Protein 2W3P (pdb70)

Foldseek 3Di:
DDFLDDAPVPDQFWDWDDDFQEIEIEGRHFQVDDPDDDGGQPQQADFLSNLSVLLRVVVCCQFQPLRHQEYEYAYPDPAGTHAYHDLRVLLVDDLLRVLLRLLSLLLSLVLQVLCVVFQNHFYEYLGRHAQEQRSLLSNLSGPFYEAEQAVAHAYARACCVQQVFGSQSLVVLSVCVPQNQPVVVVVVRNHDGRHDHDPVCCVRSSGPYYHHPVCRVVVSVVVRVVSRVSGPRDSPDGGFDQDDFDWDDDPAWIDGPFWTWGHDVVLLEIEIEGEFDQDAFDQDPVSQVVCRCVRVLNVSLVVLLSRLSCCLNPPVLSQAYEYFYAYDQVNVQNSVVSLVVCCVHSNSSSSLSSLQSSLLVLLLGLHAYEYEAFFRTHCEASNVSSQLSHPFYEAADEPPDVVRFAFHAYAPCQAQSRDHPLSGRSVCLQVVVDCVLVVVVVVRHGPTHTQVRCVVSVSGRHHDYPVVPPVVVVVVSSVSSPDDSVVVSVVSLDVSCPDGDDSSNCSSPVSSVSSSVSSVDCCNNNCQHSSNCPPVPDHRDDDPDDD/DFDFLDDAPVPDQFWDWDDDFQEIEIEGRHFQPDDPDDDGGQPQQADFLSNLSVLLRVVVCCQFQPLRHQEYEYAYPDPQGGHAYHDLRVLLPDDLLRVLLRLLSLLLSLVLQVLCVVFQNHFYEYQWEHEQEQRSLVSRLSGPFYEWEADDSIFYARACCVQQVFGSQSLVVLSVCVPQVQPVVVVVVRNHDGDGDHDPVCCVRSSGPYYHHPVCRVVVSVVVRVVSSVSGPRDNDDGGFDQDGFDWDDDPQWIDGPQWTWGHDVVLLEIEIEGEFPQDAFDQDPVSQVVCGCVRVLNVSLVVLLSRLSSCLGPPPLSAAYEYFYADDLVNVQSSVNSLVVCCVHSNSSSSLSSLLSSLLSLLLGLHAYEYEAEFRTHQEASNVLSQLSHPFYEFECAPPCRVRGAFHAYAPCQAQSRDHQLSGRSVCLQVVVDCVLVVVVVVRHGPGHGFVRCVVSVVGRHYDYPVCPPCVVVVVSSVSSPDDSVVVSVVSLDSSCPDGDDSSNCSSPVSSVSSSVSSVDCCNNNCQHSSNCPPVPDDRDDDPDDD

Structure (mmCIF, N/CA/C/O backbone):
data_2W3P
#
_entry.id   2W3P
#
_cell.length_a   85.159
_cell.length_b   99.847
_cell.length_c   136.734
_cell.angle_alpha   90.00
_cell.angle_beta   90.00
_cell.angle_gamma   90.00
#
_symmetry.space_group_name_H-M   'P 21 21 21'
#
loop_
_entity.id
_entity.type
_entity.pdbx_description
1 polymer 'BENZOYL-COA-DIHYDRODIOL LYASE'
2 non-polymer BETA-MERCAPTOETHANOL
3 non-polymer GLYCEROL
4 water water
#
loop_
_atom_site.group_PDB
_atom_site.id
_atom_site.type_symbol
_atom_site.label_atom_id
_atom_site.label_alt_id
_atom_site.label_comp_id
_atom_site.label_asym_id
_atom_site.label_entity_id
_atom_site.label_seq_id
_atom_site.pdbx_PDB_ins_code
_atom_site.Cartn_x
_atom_site.Cartn_y
_atom_site.Cartn_z
_atom_site.occupancy
_atom_site.B_iso_or_equiv
_atom_site.auth_seq_id
_atom_site.auth_comp_id
_atom_site.auth_asym_id
_atom_site.auth_atom_id
_atom_site.pdbx_PDB_model_num
ATOM 1 N N . PRO A 1 10 ? 22.075 28.681 26.486 1.00 22.13 10 PRO A N 1
ATOM 2 C CA . PRO A 1 10 ? 21.581 29.987 26.910 1.00 20.80 10 PRO A CA 1
ATOM 3 C C . PRO A 1 10 ? 22.485 31.141 26.472 1.00 20.05 10 PRO A C 1
ATOM 4 O O . PRO A 1 10 ? 23.714 31.006 26.378 1.00 20.82 10 PRO A O 1
ATOM 8 N N . VAL A 1 11 ? 21.870 32.291 26.236 1.00 17.23 11 VAL A N 1
ATOM 9 C CA . VAL A 1 11 ? 22.600 33.494 25.879 1.00 16.24 11 VAL A CA 1
ATOM 10 C C . VAL A 1 11 ? 23.044 34.248 27.121 1.00 15.52 11 VAL A C 1
ATOM 11 O O . VAL A 1 11 ? 22.270 34.438 28.063 1.00 15.06 11 VAL A O 1
ATOM 15 N N . ASP A 1 12 ? 24.298 34.674 27.123 1.00 14.85 12 ASP A N 1
ATOM 16 C CA . ASP A 1 12 ? 24.829 35.564 28.136 1.00 13.95 12 ASP A CA 1
ATOM 17 C C . ASP A 1 12 ? 25.085 36.908 27.458 1.00 14.27 12 ASP A C 1
ATOM 18 O O . ASP A 1 12 ? 25.841 36.977 26.485 1.00 14.80 12 ASP A O 1
ATOM 23 N N . TYR A 1 13 ? 24.431 37.960 27.942 1.00 13.56 13 TYR A N 1
ATOM 24 C CA . TYR A 1 13 ? 24.584 39.298 27.353 1.00 13.72 13 TYR A CA 1
ATOM 25 C C . TYR A 1 13 ? 25.802 40.059 27.876 1.00 13.88 13 TYR A C 1
ATOM 26 O O . TYR A 1 13 ? 26.097 41.158 27.397 1.00 13.76 13 TYR A O 1
ATOM 35 N N . ARG A 1 14 ? 26.506 39.511 28.869 1.00 13.76 14 ARG A N 1
ATOM 36 C CA . ARG A 1 14 ? 27.662 40.205 29.417 1.00 13.93 14 ARG A CA 1
ATOM 37 C C . ARG A 1 14 ? 28.907 40.035 28.547 1.00 14.25 14 ARG A C 1
ATOM 38 O O . ARG A 1 14 ? 29.267 38.905 28.159 1.00 15.27 14 ARG A O 1
ATOM 46 N N . THR A 1 15 ? 29.567 41.154 28.261 1.00 14.09 15 THR A N 1
ATOM 47 C CA . THR A 1 15 ? 30.849 41.133 27.553 1.00 14.50 15 THR A CA 1
ATOM 48 C C . THR A 1 15 ? 31.651 42.393 27.858 1.00 14.57 15 THR A C 1
ATOM 49 O O . THR A 1 15 ? 31.238 43.199 28.688 1.00 14.89 15 THR A O 1
ATOM 53 N N . ASP A 1 16 ? 32.809 42.552 27.221 1.00 14.96 16 ASP A N 1
ATOM 54 C CA . ASP A 1 16 ? 33.631 43.735 27.407 1.00 15.10 16 ASP A CA 1
ATOM 55 C C . ASP A 1 16 ? 34.592 43.808 26.223 1.00 15.09 16 ASP A C 1
ATOM 56 O O . ASP A 1 16 ? 34.717 42.821 25.491 1.00 14.68 16 ASP A O 1
ATOM 61 N N . PRO A 1 17 ? 35.220 44.977 25.999 1.00 15.63 17 PRO A N 1
ATOM 62 C CA . PRO A 1 17 ? 36.016 45.155 24.768 1.00 16.21 17 PRO A CA 1
ATOM 63 C C . PRO A 1 17 ? 37.143 44.131 24.582 1.00 16.76 17 PRO A C 1
ATOM 64 O O . PRO A 1 17 ? 37.489 43.802 23.440 1.00 17.18 17 PRO A O 1
ATOM 68 N N . SER A 1 18 ? 37.711 43.636 25.677 1.00 17.74 18 SER A N 1
ATOM 69 C CA . SER A 1 18 ? 38.754 42.615 25.563 1.00 18.88 18 SER A CA 1
ATOM 70 C C . SER A 1 18 ? 38.251 41.336 24.896 1.00 18.82 18 SER A C 1
ATOM 71 O O . SER A 1 18 ? 39.044 40.563 24.343 1.00 19.50 18 SER A O 1
ATOM 74 N N . GLN A 1 19 ? 36.933 41.128 24.920 1.00 18.56 19 GLN A N 1
ATOM 75 C CA . GLN A 1 19 ? 36.320 39.930 24.376 1.00 17.89 19 GLN A CA 1
ATOM 76 C C . GLN A 1 19 ? 35.677 40.149 23.011 1.00 16.54 19 GLN A C 1
ATOM 77 O O . GLN A 1 19 ? 35.218 39.201 22.392 1.00 16.35 19 GLN A O 1
ATOM 83 N N . TYR A 1 20 ? 35.608 41.386 22.528 1.00 15.60 20 TYR A N 1
ATOM 84 C CA . TYR A 1 20 ? 34.839 41.580 21.291 1.00 14.55 20 TYR A CA 1
ATOM 85 C C . TYR A 1 20 ? 35.434 40.802 20.118 1.00 15.13 20 TYR A C 1
ATOM 86 O O . TYR A 1 20 ? 36.657 40.841 19.880 1.00 16.36 20 TYR A O 1
ATOM 95 N N . LYS A 1 21 ? 34.565 40.150 19.369 1.00 14.73 21 LYS A N 1
ATOM 96 C CA . LYS A 1 21 ? 34.954 39.529 18.103 1.00 14.39 21 LYS A CA 1
ATOM 97 C C . LYS A 1 21 ? 34.689 40.435 16.894 1.00 14.24 21 LYS A C 1
ATOM 98 O O . LYS A 1 21 ? 35.307 40.272 15.838 1.00 14.50 21 LYS A O 1
ATOM 104 N N . HIS A 1 22 ? 33.751 41.368 17.036 1.00 13.80 22 HIS A N 1
ATOM 105 C CA . HIS A 1 22 ? 33.121 41.971 15.879 1.00 13.17 22 HIS A CA 1
ATOM 106 C C . HIS A 1 22 ? 33.288 43.481 15.728 1.00 13.54 22 HIS A C 1
ATOM 107 O O . HIS A 1 22 ? 32.894 44.012 14.699 1.00 14.23 22 HIS A O 1
ATOM 114 N N . TRP A 1 23 ? 33.831 44.151 16.745 1.00 13.59 23 TRP A N 1
ATOM 115 C CA . TRP A 1 23 ? 33.871 45.624 16.793 1.00 13.45 23 TRP A CA 1
ATOM 116 C C . TRP A 1 23 ? 35.226 46.087 17.278 1.00 14.04 23 TRP A C 1
ATOM 117 O O . TRP A 1 23 ? 35.859 45.439 18.119 1.00 14.34 23 TRP A O 1
ATOM 128 N N . LYS A 1 24 ? 35.664 47.226 16.768 1.00 14.97 24 LYS A N 1
ATOM 129 C CA . LYS A 1 24 ? 36.850 47.877 17.281 1.00 15.93 24 LYS A CA 1
ATOM 130 C C . LYS A 1 24 ? 36.497 49.284 17.724 1.00 16.09 24 LYS A C 1
ATOM 131 O O . LYS A 1 24 ? 35.875 50.034 16.964 1.00 17.32 24 LYS A O 1
ATOM 137 N N . LEU A 1 25 ? 36.895 49.644 18.934 1.00 15.99 25 LEU A N 1
ATOM 138 C CA . LEU A 1 25 ? 36.708 51.016 19.433 1.00 15.64 25 LEU A CA 1
ATOM 139 C C . LEU A 1 25 ? 38.018 51.785 19.458 1.00 15.87 25 LEU A C 1
ATOM 140 O O . LEU A 1 25 ? 39.026 51.310 20.020 1.00 16.82 25 LEU A O 1
ATOM 145 N N . SER A 1 26 ? 37.997 52.999 18.919 1.00 15.38 26 SER A N 1
ATOM 146 C CA . SER A 1 26 ? 39.184 53.862 18.859 1.00 15.98 26 SER A CA 1
ATOM 147 C C . SER A 1 26 ? 38.789 55.241 19.424 1.00 14.87 26 SER A C 1
ATOM 148 O O . SER A 1 26 ? 37.715 55.759 19.097 1.00 16.05 26 SER A O 1
ATOM 151 N N . PHE A 1 27 ? 39.632 55.822 20.275 1.00 13.35 27 PHE A N 1
ATOM 152 C CA . PHE A 1 27 ? 39.303 57.079 20.958 1.00 12.86 27 PHE A CA 1
ATOM 153 C C . PHE A 1 27 ? 40.298 58.172 20.603 1.00 12.79 27 PHE A C 1
ATOM 154 O O . PHE A 1 27 ? 41.450 58.156 21.038 1.00 13.68 27 PHE A O 1
ATOM 162 N N . ASN A 1 28 ? 39.832 59.138 19.824 1.00 12.14 28 ASN A N 1
ATOM 163 C CA . ASN A 1 28 ? 40.652 60.264 19.394 1.00 12.37 28 ASN A CA 1
ATOM 164 C C . ASN A 1 28 ? 40.041 61.556 19.928 1.00 12.74 28 ASN A C 1
ATOM 165 O O . ASN A 1 28 ? 39.220 62.209 19.274 1.00 12.70 28 ASN A O 1
ATOM 170 N N . GLY A 1 29 ? 40.424 61.935 21.136 1.00 13.23 29 GLY A N 1
ATOM 171 C CA . GLY A 1 29 ? 39.842 63.132 21.744 1.00 13.07 29 GLY A CA 1
ATOM 172 C C . GLY A 1 29 ? 38.321 63.028 21.781 1.00 12.87 29 GLY A C 1
ATOM 173 O O . GLY A 1 29 ? 37.793 62.044 22.293 1.00 13.44 29 GLY A O 1
ATOM 174 N N . PRO A 1 30 ? 37.601 64.029 21.224 1.00 12.92 30 PRO A N 1
ATOM 175 C CA . PRO A 1 30 ? 36.139 64.021 21.353 1.00 12.72 30 PRO A CA 1
ATOM 176 C C . PRO A 1 30 ? 35.434 63.066 20.402 1.00 12.55 30 PRO A C 1
ATOM 177 O O . PRO A 1 30 ? 34.206 62.940 20.462 1.00 11.94 30 PRO A O 1
ATOM 181 N N . VAL A 1 31 ? 36.177 62.412 19.529 1.00 12.01 31 VAL A N 1
ATOM 182 C CA . VAL A 1 31 ? 35.577 61.504 18.550 1.00 11.87 31 VAL A CA 1
ATOM 183 C C . VAL A 1 31 ? 35.974 60.042 18.786 1.00 11.85 31 VAL A C 1
ATOM 184 O O . VAL A 1 31 ? 37.163 59.697 18.682 1.00 12.98 31 VAL A O 1
ATOM 188 N N . ALA A 1 32 ? 34.986 59.197 19.099 1.00 12.01 32 ALA A N 1
ATOM 189 C CA . ALA A 1 32 ? 35.174 57.754 19.158 1.00 12.24 32 ALA A CA 1
ATOM 190 C C . ALA A 1 32 ? 34.816 57.160 17.810 1.00 12.44 32 ALA A C 1
ATOM 191 O O . ALA A 1 32 ? 33.780 57.512 17.222 1.00 13.11 32 ALA A O 1
ATOM 193 N N . THR A 1 33 ? 35.658 56.271 17.304 1.00 12.14 33 THR A N 1
ATOM 194 C CA . THR A 1 33 ? 35.311 55.531 16.109 1.00 12.20 33 THR A CA 1
ATOM 195 C C . THR A 1 33 ? 34.943 54.108 16.487 1.00 12.98 33 THR A C 1
ATOM 196 O O . THR A 1 33 ? 35.685 53.428 17.198 1.00 13.85 33 THR A O 1
ATOM 200 N N . LEU A 1 34 ? 33.741 53.715 16.078 1.00 12.90 34 LEU A N 1
ATOM 201 C CA . LEU A 1 34 ? 33.227 52.383 16.318 1.00 13.23 34 LEU A CA 1
ATOM 202 C C . LEU A 1 34 ? 33.234 51.656 14.971 1.00 13.41 34 LEU A C 1
ATOM 203 O O . LEU A 1 34 ? 32.428 51.936 14.078 1.00 13.59 34 LEU A O 1
ATOM 208 N N . GLY A 1 35 ? 34.204 50.756 14.810 1.00 13.53 35 GLY A N 1
ATOM 209 C CA . GLY A 1 35 ? 34.453 50.112 13.534 1.00 13.34 35 GLY A CA 1
ATOM 210 C C . GLY A 1 35 ? 33.796 48.756 13.452 1.00 13.79 35 GLY A C 1
ATOM 211 O O . GLY A 1 35 ? 34.015 47.894 14.303 1.00 13.59 35 GLY A O 1
ATOM 212 N N . ILE A 1 36 ? 32.975 48.568 12.432 1.00 13.24 36 ILE A N 1
ATOM 213 C CA . ILE A 1 36 ? 32.346 47.273 12.191 1.00 13.57 36 ILE A CA 1
ATOM 214 C C . ILE A 1 36 ? 33.353 46.322 11.544 1.00 14.23 36 ILE A C 1
ATOM 215 O O . ILE A 1 36 ? 33.842 46.584 10.452 1.00 14.36 36 ILE A O 1
ATOM 220 N N . ASP A 1 37 ? 33.688 45.236 12.238 1.00 14.16 37 ASP A N 1
ATOM 221 C CA . ASP A 1 37 ? 34.665 44.284 11.717 1.00 14.89 37 ASP A CA 1
ATOM 222 C C . ASP A 1 37 ? 34.242 42.866 12.101 1.00 14.58 37 ASP A C 1
ATOM 223 O O . ASP A 1 37 ? 34.913 42.177 12.877 1.00 14.96 37 ASP A O 1
ATOM 228 N N . ILE A 1 38 ? 33.130 42.431 11.526 1.00 14.06 38 ILE A N 1
ATOM 229 C CA . ILE A 1 38 ? 32.476 41.208 11.988 1.00 14.01 38 ILE A CA 1
ATOM 230 C C . ILE A 1 38 ? 33.258 39.954 11.630 1.00 14.65 38 ILE A C 1
ATOM 231 O O . ILE A 1 38 ? 33.699 39.782 10.477 1.00 15.24 38 ILE A O 1
ATOM 236 N N . ALA A 1 39 ? 33.455 39.107 12.638 1.00 15.44 39 ALA A N 1
ATOM 237 C CA . ALA A 1 39 ? 34.154 37.822 12.478 1.00 15.70 39 ALA A CA 1
ATOM 238 C C . ALA A 1 39 ? 33.245 36.786 11.822 1.00 15.86 39 ALA A C 1
ATOM 239 O O . ALA A 1 39 ? 32.207 36.396 12.375 1.00 15.07 39 ALA A O 1
ATOM 241 N N . GLU A 1 40 ? 33.621 36.360 10.619 1.00 17.27 40 GLU A N 1
ATOM 242 C CA . GLU A 1 40 ? 32.818 35.401 9.854 1.00 18.71 40 GLU A CA 1
ATOM 243 C C . GLU A 1 40 ? 32.531 34.116 10.620 1.00 18.48 40 GLU A C 1
ATOM 244 O O . GLU A 1 40 ? 31.462 33.544 10.476 1.00 17.82 40 GLU A O 1
ATOM 250 N N . ASP A 1 41 ? 33.488 33.672 11.430 1.00 19.33 41 ASP A N 1
ATOM 251 C CA . ASP A 1 41 ? 33.345 32.411 12.154 1.00 20.18 41 ASP A CA 1
ATOM 252 C C . ASP A 1 41 ? 32.797 32.609 13.558 1.00 19.71 41 ASP A C 1
ATOM 253 O O . ASP A 1 41 ? 32.792 31.676 14.356 1.00 19.38 41 ASP A O 1
ATOM 258 N N . GLY A 1 42 ? 32.302 33.814 13.855 1.00 18.58 42 GLY A N 1
ATOM 259 C CA . GLY A 1 42 ? 31.937 34.167 15.227 1.00 18.65 42 GLY A CA 1
ATOM 260 C C . GLY A 1 42 ? 30.442 34.161 15.545 1.00 18.11 42 GLY A C 1
ATOM 261 O O . GLY A 1 42 ? 29.996 34.838 16.484 1.00 18.21 42 GLY A O 1
ATOM 262 N N . GLY A 1 43 ? 29.673 33.392 14.785 1.00 17.39 43 GLY A N 1
ATOM 263 C CA . GLY A 1 43 ? 28.242 33.288 15.018 1.00 17.16 43 GLY A CA 1
ATOM 264 C C . GLY A 1 43 ? 27.915 32.798 16.409 1.00 17.92 43 GLY A C 1
ATOM 265 O O . GLY A 1 43 ? 28.609 31.917 16.955 1.00 17.89 43 GLY A O 1
ATOM 266 N N . ILE A 1 44 ? 26.858 33.364 16.989 1.00 16.78 44 ILE A N 1
ATOM 267 C CA . ILE A 1 44 ? 26.442 32.982 18.346 1.00 17.15 44 ILE A CA 1
ATOM 268 C C . ILE A 1 44 ? 25.782 31.608 18.386 1.00 17.42 44 ILE A C 1
ATOM 269 O O . ILE A 1 44 ? 25.762 30.955 19.436 1.00 18.12 44 ILE A O 1
ATOM 274 N N . ARG A 1 45 ? 25.231 31.187 17.250 1.00 17.99 45 ARG A N 1
ATOM 275 C CA . ARG A 1 45 ? 24.668 29.843 17.078 1.00 18.67 45 ARG A CA 1
ATOM 276 C C . ARG A 1 45 ? 25.312 29.212 15.859 1.00 19.43 45 ARG A C 1
ATOM 277 O O . ARG A 1 45 ? 25.914 29.904 15.036 1.00 18.93 45 ARG A O 1
ATOM 285 N N . ASP A 1 46 ? 25.170 27.897 15.723 1.00 20.17 46 ASP A N 1
ATOM 286 C CA . ASP A 1 46 ? 25.896 27.196 14.669 1.00 20.87 46 ASP A CA 1
ATOM 287 C C . ASP A 1 46 ? 25.141 27.258 13.366 1.00 20.21 46 ASP A C 1
ATOM 288 O O . ASP A 1 46 ? 23.952 27.599 13.341 1.00 20.15 46 ASP A O 1
ATOM 293 N N . GLY A 1 47 ? 25.842 26.937 12.280 1.00 19.37 47 GLY A N 1
ATOM 294 C CA . GLY A 1 47 ? 25.187 26.644 11.024 1.00 19.26 47 GLY A CA 1
ATOM 295 C C . GLY A 1 47 ? 25.278 27.708 9.961 1.00 18.55 47 GLY A C 1
ATOM 296 O O . GLY A 1 47 ? 24.757 27.520 8.863 1.00 19.03 47 GLY A O 1
ATOM 297 N N . TYR A 1 48 ? 25.925 28.830 10.279 1.00 18.14 48 TYR A N 1
ATOM 298 C CA . TYR A 1 48 ? 26.092 29.908 9.308 1.00 17.82 48 TYR A CA 1
ATOM 299 C C . TYR A 1 48 ? 27.394 30.664 9.527 1.00 17.28 48 TYR A C 1
ATOM 300 O O . TYR A 1 48 ? 27.919 30.703 10.637 1.00 17.82 48 TYR A O 1
ATOM 309 N N . LYS A 1 49 ? 27.899 31.261 8.454 1.00 18.16 49 LYS A N 1
ATOM 310 C CA . LYS A 1 49 ? 29.009 32.195 8.523 1.00 18.61 49 LYS A CA 1
ATOM 311 C C . LYS A 1 49 ? 28.418 33.595 8.486 1.00 18.52 49 LYS A C 1
ATOM 312 O O . LYS A 1 49 ? 27.335 33.784 7.928 1.00 20.49 49 LYS A O 1
ATOM 318 N N . LEU A 1 50 ? 29.121 34.553 9.080 1.00 17.22 50 LEU A N 1
ATOM 319 C CA . LEU A 1 50 ? 28.720 35.965 9.046 1.00 16.57 50 LEU A CA 1
ATOM 320 C C . LEU A 1 50 ? 29.576 36.718 8.038 1.00 16.09 50 LEU A C 1
ATOM 321 O O . LEU A 1 50 ? 30.466 37.476 8.416 1.00 16.52 50 LEU A O 1
ATOM 326 N N . LYS A 1 51 ? 29.307 36.497 6.755 1.00 16.13 51 LYS A N 1
ATOM 327 C CA . LYS A 1 51 ? 30.111 37.123 5.701 1.00 16.60 51 LYS A CA 1
ATOM 328 C C . LYS A 1 51 ? 29.704 38.580 5.439 1.00 16.27 51 LYS A C 1
ATOM 329 O O . LYS A 1 51 ? 28.555 38.973 5.690 1.00 15.45 51 LYS A O 1
ATOM 335 N N . LEU A 1 52 ? 30.649 39.374 4.933 1.00 16.62 52 LEU A N 1
ATOM 336 C CA . LEU A 1 52 ? 30.384 40.741 4.475 1.00 16.22 52 LEU A CA 1
ATOM 337 C C . LEU A 1 52 ? 29.687 41.610 5.524 1.00 15.25 52 LEU A C 1
ATOM 338 O O . LEU A 1 52 ? 28.700 42.287 5.207 1.00 15.05 52 LEU A O 1
ATOM 343 N N . ASN A 1 53 ? 30.201 41.590 6.752 1.00 14.40 53 ASN A N 1
ATOM 344 C CA . ASN A 1 53 ? 29.626 42.406 7.837 1.00 13.92 53 ASN A CA 1
ATOM 345 C C . ASN A 1 53 ? 28.109 42.203 7.895 1.00 13.70 53 ASN A C 1
ATOM 346 O O . ASN A 1 53 ? 27.349 43.169 7.937 1.00 13.53 53 ASN A O 1
ATOM 351 N N . SER A 1 54 ? 27.667 40.953 7.859 1.00 13.07 54 SER A N 1
ATOM 352 C CA . SER A 1 54 ? 26.297 40.627 8.233 1.00 13.30 54 SER A CA 1
ATOM 353 C C . SER A 1 54 ? 26.302 40.221 9.711 1.00 13.19 54 SER A C 1
ATOM 354 O O . SER A 1 54 ? 27.334 39.820 10.256 1.00 13.29 54 SER A O 1
ATOM 357 N N . TYR A 1 55 ? 25.147 40.333 10.364 1.00 12.62 55 TYR A N 1
ATOM 358 C CA . TYR A 1 55 ? 25.125 40.197 11.813 1.00 12.26 55 TYR A CA 1
ATOM 359 C C . TYR A 1 55 ? 24.069 39.252 12.401 1.00 12.58 55 TYR A C 1
ATOM 360 O O . TYR A 1 55 ? 23.104 38.827 11.753 1.00 12.71 55 TYR A O 1
ATOM 369 N N . ASP A 1 56 ? 24.302 38.918 13.663 1.00 12.89 56 ASP A N 1
ATOM 370 C CA . ASP A 1 56 ? 23.404 38.081 14.442 1.00 12.09 56 ASP A CA 1
ATOM 371 C C . ASP A 1 56 ? 23.285 38.649 15.846 1.00 11.83 56 ASP A C 1
ATOM 372 O O . ASP A 1 56 ? 23.778 39.744 16.096 1.00 12.05 56 ASP A O 1
ATOM 377 N N . LEU A 1 57 ? 22.634 37.926 16.759 1.00 11.72 57 LEU A N 1
ATOM 378 C CA . LEU A 1 57 ? 22.410 38.488 18.100 1.00 12.27 57 LEU A CA 1
ATOM 379 C C . LEU A 1 57 ? 23.704 38.819 18.813 1.00 12.01 57 LEU A C 1
ATOM 380 O O . LEU A 1 57 ? 23.786 39.807 19.533 1.00 13.26 57 LEU A O 1
ATOM 385 N N . GLY A 1 58 ? 24.723 37.976 18.633 1.00 12.58 58 GLY A N 1
ATOM 386 C CA . GLY A 1 58 ? 26.021 38.205 19.292 1.00 12.21 58 GLY A CA 1
ATOM 387 C C . GLY A 1 58 ? 26.703 39.493 18.854 1.00 12.04 58 GLY A C 1
ATOM 388 O O . GLY A 1 58 ? 27.299 40.199 19.669 1.00 12.27 58 GLY A O 1
ATOM 389 N N . VAL A 1 59 ? 26.614 39.811 17.563 1.00 12.02 59 VAL A N 1
ATOM 390 C CA . VAL A 1 59 ? 27.138 41.071 17.073 1.00 11.99 59 VAL A CA 1
ATOM 391 C C . VAL A 1 59 ? 26.448 42.235 17.789 1.00 11.49 59 VAL A C 1
ATOM 392 O O . VAL A 1 59 ? 27.110 43.196 18.196 1.00 11.47 59 VAL A O 1
ATOM 396 N N . ASP A 1 60 ? 25.124 42.139 17.953 1.00 11.16 60 ASP A N 1
ATOM 397 C CA . ASP A 1 60 ? 24.413 43.233 18.639 1.00 10.84 60 ASP A CA 1
ATOM 398 C C . ASP A 1 60 ? 24.684 43.315 20.144 1.00 11.34 60 ASP A C 1
ATOM 399 O O . ASP A 1 60 ? 24.658 44.390 20.725 1.00 11.55 60 ASP A O 1
ATOM 404 N N . ILE A 1 61 ? 24.900 42.180 20.774 1.00 11.15 61 ILE A N 1
ATOM 405 C CA . ILE A 1 61 ? 25.261 42.169 22.173 1.00 11.20 61 ILE A CA 1
ATOM 406 C C . ILE A 1 61 ? 26.548 42.974 22.387 1.00 11.27 61 ILE A C 1
ATOM 407 O O . ILE A 1 61 ? 26.645 43.786 23.322 1.00 11.70 61 ILE A O 1
ATOM 412 N N . GLU A 1 62 ? 27.519 42.806 21.487 1.00 10.86 62 GLU A N 1
ATOM 413 C CA . GLU A 1 62 ? 28.749 43.602 21.543 1.00 11.25 62 GLU A CA 1
ATOM 414 C C . GLU A 1 62 ? 28.490 45.082 21.258 1.00 11.22 62 GLU A C 1
ATOM 415 O O . GLU A 1 62 ? 29.033 45.941 21.947 1.00 11.91 62 GLU A O 1
ATOM 421 N N . LEU A 1 63 ? 27.643 45.378 20.269 1.00 11.24 63 LEU A N 1
ATOM 422 C CA . LEU A 1 63 ? 27.312 46.756 19.941 1.00 11.10 63 LEU A CA 1
ATOM 423 C C . LEU A 1 63 ? 26.695 47.459 21.159 1.00 10.65 63 LEU A C 1
ATOM 424 O O . LEU A 1 63 ? 27.084 48.568 21.530 1.00 11.43 63 LEU A O 1
ATOM 429 N N . HIS A 1 64 ? 25.724 46.794 21.788 1.00 10.98 64 HIS A N 1
ATOM 430 C CA . HIS A 1 64 ? 25.075 47.342 22.979 1.00 11.30 64 HIS A CA 1
ATOM 431 C C . HIS A 1 64 ? 26.118 47.655 24.051 1.00 11.15 64 HIS A C 1
ATOM 432 O O . HIS A 1 64 ? 26.129 48.756 24.629 1.00 11.09 64 HIS A O 1
ATOM 439 N N . ASP A 1 65 ? 27.038 46.713 24.280 1.00 10.87 65 ASP A N 1
ATOM 440 C CA . ASP A 1 65 ? 28.081 46.945 25.255 1.00 11.99 65 ASP A CA 1
ATOM 441 C C . ASP A 1 65 ? 28.951 48.127 24.877 1.00 11.21 65 ASP A C 1
ATOM 442 O O . ASP A 1 65 ? 29.278 48.954 25.731 1.00 11.61 65 ASP A O 1
ATOM 447 N N . ALA A 1 66 ? 29.360 48.189 23.608 1.00 11.58 66 ALA A N 1
ATOM 448 C CA . ALA A 1 66 ? 30.239 49.264 23.150 1.00 11.04 66 ALA A CA 1
ATOM 449 C C . ALA A 1 66 ? 29.625 50.644 23.369 1.00 11.37 66 ALA A C 1
ATOM 450 O O . ALA A 1 66 ? 30.298 51.564 23.808 1.00 11.57 66 ALA A O 1
ATOM 452 N N . ILE A 1 67 ? 28.333 50.792 23.066 1.00 10.92 67 ILE A N 1
ATOM 453 C CA . ILE A 1 67 ? 27.708 52.086 23.312 1.00 11.48 67 ILE A CA 1
ATOM 454 C C . ILE A 1 67 ? 27.685 52.380 24.811 1.00 11.01 67 ILE A C 1
ATOM 455 O O . ILE A 1 67 ? 27.899 53.516 25.228 1.00 11.53 67 ILE A O 1
ATOM 460 N N . GLN A 1 68 ? 27.460 51.355 25.622 1.00 11.01 68 GLN A N 1
ATOM 461 C CA . GLN A 1 68 ? 27.493 51.541 27.058 1.00 10.91 68 GLN A CA 1
ATOM 462 C C . GLN A 1 68 ? 28.871 52.025 27.529 1.00 11.28 68 GLN A C 1
ATOM 463 O O . GLN A 1 68 ? 28.964 52.921 28.393 1.00 11.90 68 GLN A O 1
ATOM 469 N N . ARG A 1 69 ? 29.934 51.453 26.960 1.00 11.39 69 ARG A N 1
ATOM 470 C CA . ARG A 1 69 ? 31.301 51.858 27.321 1.00 12.29 69 ARG A CA 1
ATOM 471 C C . ARG A 1 69 ? 31.533 53.327 26.956 1.00 12.43 69 ARG A C 1
ATOM 472 O O . ARG A 1 69 ? 32.154 54.085 27.698 1.00 12.38 69 ARG A O 1
ATOM 480 N N . ILE A 1 70 ? 31.061 53.738 25.782 1.00 11.59 70 ILE A N 1
ATOM 481 C CA . ILE A 1 70 ? 31.214 55.131 25.393 1.00 11.58 70 ILE A CA 1
ATOM 482 C C . ILE A 1 70 ? 30.479 56.038 26.368 1.00 11.82 70 ILE A C 1
ATOM 483 O O . ILE A 1 70 ? 31.035 57.017 26.860 1.00 12.04 70 ILE A O 1
ATOM 488 N N . ARG A 1 71 ? 29.240 55.675 26.692 1.00 11.29 71 ARG A N 1
ATOM 489 C CA . ARG A 1 71 ? 28.423 56.485 27.604 1.00 11.30 71 ARG A CA 1
ATOM 490 C C . ARG A 1 71 ? 29.102 56.728 28.953 1.00 11.19 71 ARG A C 1
ATOM 491 O O . ARG A 1 71 ? 29.197 57.869 29.416 1.00 10.74 71 ARG A O 1
ATOM 499 N N . PHE A 1 72 ? 29.569 55.645 29.575 1.00 11.61 72 PHE A N 1
ATOM 500 C CA . PHE A 1 72 ? 30.022 55.702 30.969 1.00 11.49 72 PHE A CA 1
ATOM 501 C C . PHE A 1 72 ? 31.523 55.855 31.127 1.00 11.84 72 PHE A C 1
ATOM 502 O O . PHE A 1 72 ? 31.979 56.525 32.057 1.00 11.84 72 PHE A O 1
ATOM 510 N N . GLU A 1 73 ? 32.279 55.253 30.215 1.00 12.10 73 GLU A N 1
ATOM 511 C CA . GLU A 1 73 ? 33.735 55.254 30.365 1.00 12.81 73 GLU A CA 1
ATOM 512 C C . GLU A 1 73 ? 34.406 56.409 29.637 1.00 13.34 73 GLU A C 1
ATOM 513 O O . GLU A 1 73 ? 35.620 56.639 29.804 1.00 13.17 73 GLU A O 1
ATOM 519 N N . HIS A 1 74 ? 33.638 57.140 28.821 1.00 12.51 74 HIS A N 1
ATOM 520 C CA . HIS A 1 74 ? 34.204 58.185 27.983 1.00 12.69 74 HIS A CA 1
ATOM 521 C C . HIS A 1 74 ? 33.466 59.507 28.001 1.00 13.28 74 HIS A C 1
ATOM 522 O O . HIS A 1 74 ? 32.914 59.922 26.986 1.00 13.50 74 HIS A O 1
ATOM 529 N N . PRO A 1 75 ? 33.479 60.195 29.147 1.00 13.59 75 PRO A N 1
ATOM 530 C CA . PRO A 1 75 ? 32.913 61.529 29.257 1.00 13.81 75 PRO A CA 1
ATOM 531 C C . PRO A 1 75 ? 33.502 62.501 28.234 1.00 14.30 75 PRO A C 1
ATOM 532 O O . PRO A 1 75 ? 32.846 63.471 27.872 1.00 15.28 75 PRO A O 1
ATOM 536 N N . GLU A 1 76 ? 34.731 62.235 27.773 1.00 14.40 76 GLU A N 1
ATOM 537 C CA . GLU A 1 76 ? 35.400 63.150 26.848 1.00 14.53 76 GLU A CA 1
ATOM 538 C C . GLU A 1 76 ? 34.884 63.007 25.433 1.00 13.77 76 GLU A C 1
ATOM 539 O O . GLU A 1 76 ? 35.059 63.909 24.603 1.00 14.69 76 GLU A O 1
ATOM 545 N N . VAL A 1 77 ? 34.222 61.885 25.156 1.00 12.30 77 VAL A N 1
ATOM 546 C CA . VAL A 1 77 ? 33.730 61.646 23.796 1.00 12.03 77 VAL A CA 1
ATOM 547 C C . VAL A 1 77 ? 32.408 62.380 23.593 1.00 11.63 77 VAL A C 1
ATOM 548 O O . VAL A 1 77 ? 31.557 62.364 24.476 1.00 12.06 77 VAL A O 1
ATOM 552 N N . ARG A 1 78 ? 32.241 62.981 22.418 1.00 10.98 78 ARG A N 1
ATOM 553 C CA . ARG A 1 78 ? 31.040 63.743 22.115 1.00 11.13 78 ARG A CA 1
ATOM 554 C C . ARG A 1 78 ? 30.368 63.276 20.840 1.00 11.58 78 ARG A C 1
ATOM 555 O O . ARG A 1 78 ? 29.158 63.449 20.692 1.00 11.69 78 ARG A O 1
ATOM 563 N N . THR A 1 79 ? 31.155 62.720 19.925 1.00 11.48 79 THR A N 1
ATOM 564 C CA . THR A 1 79 ? 30.644 62.151 18.675 1.00 11.23 79 THR A CA 1
ATOM 565 C C . THR A 1 79 ? 31.196 60.757 18.484 1.00 11.77 79 THR A C 1
ATOM 566 O O . THR A 1 79 ? 32.386 60.483 18.742 1.00 11.23 79 THR A O 1
ATOM 570 N N . VAL A 1 80 ? 30.309 59.880 18.050 1.00 11.14 80 VAL A N 1
ATOM 571 C CA . VAL A 1 80 ? 30.663 58.510 17.708 1.00 10.99 80 VAL A CA 1
ATOM 572 C C . VAL A 1 80 ? 30.501 58.351 16.206 1.00 11.48 80 VAL A C 1
ATOM 573 O O . VAL A 1 80 ? 29.404 58.541 15.657 1.00 11.69 80 VAL A O 1
ATOM 577 N N . VAL A 1 81 ? 31.609 58.045 15.532 1.00 11.01 81 VAL A N 1
ATOM 578 C CA . VAL A 1 81 ? 31.598 57.711 14.106 1.00 11.56 81 VAL A CA 1
ATOM 579 C C . VAL A 1 81 ? 31.466 56.207 13.954 1.00 12.25 81 VAL A C 1
ATOM 580 O O . VAL A 1 81 ? 32.303 55.443 14.438 1.00 12.66 81 VAL A O 1
ATOM 584 N N . LEU A 1 82 ? 30.388 55.776 13.306 1.00 12.19 82 LEU A N 1
ATOM 585 C CA . LEU A 1 82 ? 30.178 54.374 12.997 1.00 12.50 82 LEU A CA 1
ATOM 586 C C . LEU A 1 82 ? 30.676 54.143 11.581 1.00 13.14 82 LEU A C 1
ATOM 587 O O . LEU A 1 82 ? 30.211 54.783 10.628 1.00 13.12 82 LEU A O 1
ATOM 592 N N . THR A 1 83 ? 31.629 53.231 11.425 1.00 13.43 83 THR A N 1
ATOM 593 C CA . THR A 1 83 ? 32.137 52.975 10.090 1.00 15.00 83 THR A CA 1
ATOM 594 C C . THR A 1 83 ? 32.598 51.536 9.953 1.00 14.89 83 THR A C 1
ATOM 595 O O . THR A 1 83 ? 32.642 50.808 10.938 1.00 15.13 83 THR A O 1
ATOM 599 N N . SER A 1 84 ? 32.852 51.097 8.725 1.00 14.82 84 SER A N 1
ATOM 600 C CA . SER A 1 84 ? 33.293 49.732 8.502 1.00 15.17 84 SER A CA 1
ATOM 601 C C . SER A 1 84 ? 34.803 49.612 8.339 1.00 16.14 84 SER A C 1
ATOM 602 O O . SER A 1 84 ? 35.434 50.480 7.739 1.00 16.16 84 SER A O 1
ATOM 605 N N . LEU A 1 85 ? 35.368 48.516 8.847 1.00 17.04 85 LEU A N 1
ATOM 606 C CA . LEU A 1 85 ? 36.801 48.247 8.654 1.00 19.14 85 LEU A CA 1
ATOM 607 C C . LEU A 1 85 ? 37.014 47.223 7.537 1.00 20.68 85 LEU A C 1
ATOM 608 O O . LEU A 1 85 ? 38.145 46.779 7.307 1.00 22.09 85 LEU A O 1
ATOM 613 N N . LYS A 1 86 ? 35.938 46.853 6.843 1.00 22.24 86 LYS A N 1
ATOM 614 C CA . LYS A 1 86 ? 36.031 45.973 5.668 1.00 23.70 86 LYS A CA 1
ATOM 615 C C . LYS A 1 86 ? 35.924 46.746 4.364 1.00 24.94 86 LYS A C 1
ATOM 616 O O . LYS A 1 86 ? 35.145 47.692 4.247 1.00 25.52 86 LYS A O 1
ATOM 622 N N . ASP A 1 87 ? 36.692 46.341 3.356 1.00 26.03 87 ASP A N 1
ATOM 623 C CA . ASP A 1 87 ? 36.646 47.058 2.096 1.00 27.69 87 ASP A CA 1
ATOM 624 C C . ASP A 1 87 ? 35.378 46.650 1.369 1.00 27.34 87 ASP A C 1
ATOM 625 O O . ASP A 1 87 ? 34.925 45.520 1.503 1.00 28.07 87 ASP A O 1
ATOM 630 N N . ARG A 1 88 ? 34.790 47.583 0.635 1.00 27.70 88 ARG A N 1
ATOM 631 C CA . ARG A 1 88 ? 33.641 47.272 -0.222 1.00 27.35 88 ARG A CA 1
ATOM 632 C C . ARG A 1 88 ? 32.291 47.312 0.502 1.00 25.80 88 ARG A C 1
ATOM 633 O O . ARG A 1 88 ? 31.256 47.582 -0.120 1.00 25.41 88 ARG A O 1
ATOM 641 N N . VAL A 1 89 ? 32.286 47.026 1.801 1.00 23.06 89 VAL A N 1
ATOM 642 C CA . VAL A 1 89 ? 31.015 46.815 2.481 1.00 21.01 89 VAL A CA 1
ATOM 643 C C . VAL A 1 89 ? 30.994 47.592 3.790 1.00 19.15 89 VAL A C 1
ATOM 644 O O . VAL A 1 89 ? 31.983 47.609 4.512 1.00 19.92 89 VAL A O 1
ATOM 648 N N . PHE A 1 90 ? 29.878 48.254 4.078 1.00 15.77 90 PHE A N 1
ATOM 649 C CA . PHE A 1 90 ? 29.666 48.907 5.383 1.00 14.68 90 PHE A CA 1
ATOM 650 C C . PHE A 1 90 ? 29.028 47.851 6.290 1.00 14.46 90 PHE A C 1
ATOM 651 O O . PHE A 1 90 ? 29.613 47.428 7.290 1.00 13.97 90 PHE A O 1
ATOM 659 N N . CYS A 1 91 ? 27.825 47.423 5.918 1.00 14.07 91 CYS A N 1
ATOM 660 C CA . CYS A 1 91 ? 27.105 46.398 6.671 1.00 13.58 91 CYS A CA 1
ATOM 661 C C . CYS A 1 91 ? 26.041 45.815 5.775 1.00 13.37 91 CYS A C 1
ATOM 662 O O . CYS A 1 91 ? 25.265 46.561 5.169 1.00 13.41 91 CYS A O 1
ATOM 665 N N . SER A 1 92 ? 25.991 44.491 5.677 1.00 13.45 92 SER A N 1
ATOM 666 C CA . SER A 1 92 ? 25.038 43.842 4.776 1.00 14.57 92 SER A CA 1
ATOM 667 C C . SER A 1 92 ? 23.751 43.349 5.472 1.00 13.85 92 SER A C 1
ATOM 668 O O . SER A 1 92 ? 22.916 42.675 4.858 1.00 14.87 92 SER A O 1
ATOM 671 N N . GLY A 1 93 ? 23.598 43.684 6.749 1.00 13.45 93 GLY A N 1
ATOM 672 C CA . GLY A 1 93 ? 22.333 43.448 7.441 1.00 13.83 93 GLY A CA 1
ATOM 673 C C . GLY A 1 93 ? 22.309 42.203 8.294 1.00 12.90 93 GLY A C 1
ATOM 674 O O . GLY A 1 93 ? 23.340 41.550 8.484 1.00 13.62 93 GLY A O 1
ATOM 675 N N . ALA A 1 94 ? 21.125 41.866 8.820 1.00 13.31 94 ALA A N 1
ATOM 676 C CA . ALA A 1 94 ? 20.988 40.627 9.577 1.00 13.07 94 ALA A CA 1
ATOM 677 C C . ALA A 1 94 ? 21.309 39.459 8.651 1.00 13.17 94 ALA A C 1
ATOM 678 O O . ALA A 1 94 ? 20.821 39.416 7.532 1.00 13.25 94 ALA A O 1
ATOM 680 N N . ASN A 1 95 ? 22.102 38.505 9.120 1.00 13.79 95 ASN A N 1
ATOM 681 C CA . ASN A 1 95 ? 22.500 37.389 8.276 1.00 13.98 95 ASN A CA 1
ATOM 682 C C . ASN A 1 95 ? 21.311 36.499 7.850 1.00 14.26 95 ASN A C 1
ATOM 683 O O . ASN A 1 95 ? 20.543 36.014 8.688 1.00 14.78 95 ASN A O 1
ATOM 688 N N . ILE A 1 96 ? 21.163 36.305 6.541 1.00 14.31 96 ILE A N 1
ATOM 689 C CA . ILE A 1 96 ? 19.988 35.635 6.003 1.00 14.34 96 ILE A CA 1
ATOM 690 C C . ILE A 1 96 ? 19.968 34.146 6.368 1.00 14.63 96 ILE A C 1
ATOM 691 O O . ILE A 1 96 ? 18.917 33.585 6.690 1.00 14.52 96 ILE A O 1
ATOM 696 N N . PHE A 1 97 ? 21.142 33.519 6.343 1.00 14.80 97 PHE A N 1
ATOM 697 C CA . PHE A 1 97 ? 21.231 32.109 6.716 1.00 15.75 97 PHE A CA 1
ATOM 698 C C . PHE A 1 97 ? 20.844 31.939 8.175 1.00 14.97 97 PHE A C 1
ATOM 699 O O . PHE A 1 97 ? 20.115 31.021 8.522 1.00 15.42 97 PHE A O 1
ATOM 707 N N . MET A 1 98 ? 21.306 32.850 9.026 1.00 14.97 98 MET A N 1
ATOM 708 C CA . MET A 1 98 ? 20.960 32.807 10.440 1.00 15.00 98 MET A CA 1
ATOM 709 C C . MET A 1 98 ? 19.435 32.965 10.616 1.00 15.01 98 MET A C 1
ATOM 710 O O . MET A 1 98 ? 18.811 32.252 11.403 1.00 15.39 98 MET A O 1
ATOM 715 N N . LEU A 1 99 ? 18.825 33.864 9.852 1.00 14.96 99 LEU A N 1
ATOM 716 C CA . LEU A 1 99 ? 17.381 34.069 9.962 1.00 14.41 99 LEU A CA 1
ATOM 717 C C . LEU A 1 99 ? 16.617 32.801 9.565 1.00 15.45 99 LEU A C 1
ATOM 718 O O . LEU A 1 99 ? 15.661 32.392 10.237 1.00 15.61 99 LEU A O 1
ATOM 723 N N . GLY A 1 100 ? 17.049 32.167 8.477 1.00 15.37 100 GLY A N 1
ATOM 724 C CA . GLY A 1 100 ? 16.376 30.962 7.996 1.00 16.58 100 GLY A CA 1
ATOM 725 C C . GLY A 1 100 ? 16.457 29.805 8.982 1.00 16.92 100 GLY A C 1
ATOM 726 O O . GLY A 1 100 ? 15.558 28.966 9.033 1.00 18.74 100 GLY A O 1
ATOM 727 N N . LEU A 1 101 ? 17.518 29.795 9.783 1.00 16.99 101 LEU A N 1
ATOM 728 C CA . LEU A 1 101 ? 17.793 28.712 10.728 1.00 16.83 101 LEU A CA 1
ATOM 729 C C . LEU A 1 101 ? 17.219 28.965 12.121 1.00 17.05 101 LEU A C 1
ATOM 730 O O . LEU A 1 101 ? 17.273 28.096 12.994 1.00 17.59 101 LEU A O 1
ATOM 735 N N . SER A 1 102 ? 16.673 30.160 12.330 1.00 16.30 102 SER A N 1
ATOM 736 C CA . SER A 1 102 ? 16.190 30.559 13.647 1.00 15.98 102 SER A CA 1
ATOM 737 C C . SER A 1 102 ? 14.730 30.223 13.859 1.00 15.20 102 SER A C 1
ATOM 738 O O . SER A 1 102 ? 13.927 30.305 12.920 1.00 16.35 102 SER A O 1
ATOM 741 N N . THR A 1 103 ? 14.371 29.897 15.100 1.00 14.79 103 THR A N 1
ATOM 742 C CA . THR A 1 103 ? 12.962 29.705 15.420 1.00 14.25 103 THR A CA 1
ATOM 743 C C . THR A 1 103 ? 12.228 31.044 15.368 1.00 13.65 103 THR A C 1
ATOM 744 O O . THR A 1 103 ? 12.843 32.129 15.380 1.00 14.06 103 THR A O 1
ATOM 748 N N . HIS A 1 104 ? 10.909 30.957 15.300 1.00 13.36 104 HIS A N 1
ATOM 749 C CA . HIS A 1 104 ? 10.068 32.151 15.352 1.00 13.57 104 HIS A CA 1
ATOM 750 C C . HIS A 1 104 ? 10.388 32.988 16.602 1.00 13.64 104 HIS A C 1
ATOM 751 O O . HIS A 1 104 ? 10.627 34.201 16.519 1.00 13.44 104 HIS A O 1
ATOM 758 N N . ALA A 1 105 ? 10.365 32.362 17.774 1.00 13.51 105 ALA A N 1
ATOM 759 C CA . ALA A 1 105 ? 10.654 33.097 19.005 1.00 13.24 105 ALA A CA 1
ATOM 760 C C . ALA A 1 105 ? 12.055 33.717 18.994 1.00 13.54 105 ALA A C 1
ATOM 761 O O . ALA A 1 105 ? 12.244 34.836 19.454 1.00 13.12 105 ALA A O 1
ATOM 763 N N . TRP A 1 106 ? 13.038 33.011 18.438 1.00 12.69 106 TRP A N 1
ATOM 764 C CA . TRP A 1 106 ? 14.384 33.569 18.375 1.00 12.12 106 TRP A CA 1
ATOM 765 C C . TRP A 1 106 ? 14.391 34.819 17.486 1.00 12.05 106 TRP A C 1
ATOM 766 O O . TRP A 1 106 ? 15.003 35.832 17.828 1.00 11.79 106 TRP A O 1
ATOM 777 N N . LYS A 1 107 ? 13.739 34.730 16.338 1.00 11.40 107 LYS A N 1
ATOM 778 C CA . LYS A 1 107 ? 13.668 35.913 15.459 1.00 11.67 107 LYS A CA 1
ATOM 779 C C . LYS A 1 107 ? 13.021 37.108 16.141 1.00 11.59 107 LYS A C 1
ATOM 780 O O . LYS A 1 107 ? 13.522 38.232 16.046 1.00 11.15 107 LYS A O 1
ATOM 786 N N . VAL A 1 108 ? 11.900 36.863 16.812 1.00 11.63 108 VAL A N 1
ATOM 787 C CA . VAL A 1 108 ? 11.173 37.956 17.463 1.00 11.70 108 VAL A CA 1
ATOM 788 C C . VAL A 1 108 ? 11.998 38.594 18.585 1.00 11.05 108 VAL A C 1
ATOM 789 O O . VAL A 1 108 ? 12.057 39.835 18.695 1.00 11.65 108 VAL A O 1
ATOM 793 N N . ASN A 1 109 ? 12.703 37.786 19.381 1.00 11.80 109 ASN A N 1
ATOM 794 C CA . ASN A 1 109 ? 13.578 38.372 20.378 1.00 11.90 109 ASN A CA 1
ATOM 795 C C . ASN A 1 109 ? 14.728 39.153 19.741 1.00 12.02 109 ASN A C 1
ATOM 796 O O . ASN A 1 109 ? 15.137 40.203 20.227 1.00 12.15 109 ASN A O 1
ATOM 801 N N . PHE A 1 110 ? 15.272 38.601 18.666 1.00 11.63 110 PHE A N 1
ATOM 802 C CA . PHE A 1 110 ? 16.387 39.246 17.962 1.00 11.42 110 PHE A CA 1
ATOM 803 C C . PHE A 1 110 ? 15.976 40.611 17.417 1.00 11.49 110 PHE A C 1
ATOM 804 O O . PHE A 1 110 ? 16.696 41.600 17.608 1.00 11.21 110 PHE A O 1
ATOM 812 N N . CYS A 1 111 ? 14.810 40.671 16.781 1.00 10.74 111 CYS A N 1
ATOM 813 C CA . CYS A 1 111 ? 14.264 41.954 16.316 1.00 10.82 111 CYS A CA 1
ATOM 814 C C . CYS A 1 111 ? 14.078 42.933 17.472 1.00 10.41 111 CYS A C 1
ATOM 815 O O . CYS A 1 111 ? 14.456 44.107 17.373 1.00 10.57 111 CYS A O 1
ATOM 818 N N . LYS A 1 112 ? 13.519 42.448 18.584 1.00 10.27 112 LYS A N 1
ATOM 819 C CA . LYS A 1 112 ? 13.215 43.349 19.704 1.00 10.44 112 LYS A CA 1
ATOM 820 C C . LYS A 1 112 ? 14.495 43.916 20.321 1.00 9.65 112 LYS A C 1
ATOM 821 O O . LYS A 1 112 ? 14.620 45.136 20.545 1.00 9.78 112 LYS A O 1
ATOM 827 N N . PHE A 1 113 ? 15.473 43.051 20.582 1.00 9.52 113 PHE A N 1
ATOM 828 C CA . PHE A 1 113 ? 16.714 43.510 21.220 1.00 9.80 113 PHE A CA 1
ATOM 829 C C . PHE A 1 113 ? 17.470 44.452 20.296 1.00 10.04 113 PHE A C 1
ATOM 830 O O . PHE A 1 113 ? 17.929 45.525 20.724 1.00 10.42 113 PHE A O 1
ATOM 838 N N . THR A 1 114 ? 17.594 44.072 19.023 1.00 9.81 114 THR A N 1
ATOM 839 C CA . THR A 1 114 ? 18.278 44.954 18.085 1.00 10.75 114 THR A CA 1
ATOM 840 C C . THR A 1 114 ? 17.561 46.299 17.922 1.00 10.06 114 THR A C 1
ATOM 841 O O . THR A 1 114 ? 18.206 47.347 17.817 1.00 9.62 114 THR A O 1
ATOM 845 N N . ASN A 1 115 ? 16.234 46.274 17.973 1.00 10.46 115 ASN A N 1
ATOM 846 C CA . ASN A 1 115 ? 15.476 47.517 17.955 1.00 10.02 115 ASN A CA 1
ATOM 847 C C . ASN A 1 115 ? 15.802 48.374 19.165 1.00 10.41 115 ASN A C 1
ATOM 848 O O . ASN A 1 115 ? 15.932 49.586 19.052 1.00 10.27 115 ASN A O 1
ATOM 853 N N . GLU A 1 116 ? 15.930 47.763 20.334 1.00 10.08 116 GLU A N 1
ATOM 854 C CA . GLU A 1 116 ? 16.242 48.561 21.522 1.00 9.09 116 GLU A CA 1
ATOM 855 C C . GLU A 1 116 ? 17.646 49.140 21.487 1.00 9.02 116 GLU A C 1
ATOM 856 O O . GLU A 1 116 ? 17.874 50.247 21.984 1.00 10.06 116 GLU A O 1
ATOM 862 N N . THR A 1 117 ? 18.588 48.382 20.934 1.00 9.52 117 THR A N 1
ATOM 863 C CA . THR A 1 117 ? 19.945 48.900 20.811 1.00 10.18 117 THR A CA 1
ATOM 864 C C . THR A 1 117 ? 19.961 50.175 19.965 1.00 10.37 117 THR A C 1
ATOM 865 O O . THR A 1 117 ? 20.608 51.164 20.317 1.00 10.70 117 THR A O 1
ATOM 869 N N . ARG A 1 118 ? 19.229 50.151 18.859 1.00 9.89 118 ARG A N 1
ATOM 870 C CA . ARG A 1 118 ? 19.145 51.311 17.967 1.00 10.02 118 ARG A CA 1
ATOM 871 C C . ARG A 1 118 ? 18.351 52.450 18.584 1.00 10.19 118 ARG A C 1
ATOM 872 O O . ARG A 1 118 ? 18.775 53.605 18.492 1.00 9.86 118 ARG A O 1
ATOM 880 N N . ASN A 1 119 ? 17.217 52.144 19.215 1.00 10.11 119 ASN A N 1
ATOM 881 C CA . ASN A 1 119 ? 16.482 53.193 19.916 1.00 9.69 119 ASN A CA 1
ATOM 882 C C . ASN A 1 119 ? 17.390 53.866 20.950 1.00 10.03 119 ASN A C 1
ATOM 883 O O . ASN A 1 119 ? 17.293 55.074 21.199 1.00 9.06 119 ASN A O 1
ATOM 888 N N . GLY A 1 120 ? 18.305 53.094 21.519 1.00 9.47 120 GLY A N 1
ATOM 889 C CA . GLY A 1 120 ? 19.229 53.618 22.514 1.00 9.30 120 GLY A CA 1
ATOM 890 C C . GLY A 1 120 ? 20.224 54.646 21.990 1.00 9.58 120 GLY A C 1
ATOM 891 O O . GLY A 1 120 ? 20.667 55.523 22.759 1.00 9.67 120 GLY A O 1
ATOM 892 N N . LEU A 1 121 ? 20.581 54.559 20.704 1.00 10.20 121 LEU A N 1
ATOM 893 C CA . LEU A 1 121 ? 21.427 55.588 20.094 1.00 10.37 121 LEU A CA 1
ATOM 894 C C . LEU A 1 121 ? 20.704 56.938 20.144 1.00 10.24 121 LEU A C 1
ATOM 895 O O . LEU A 1 121 ? 21.285 57.951 20.537 1.00 10.08 121 LEU A O 1
ATOM 900 N N . GLU A 1 122 ? 19.434 56.937 19.721 1.00 10.06 122 GLU A N 1
ATOM 901 C CA . GLU A 1 122 ? 18.627 58.162 19.694 1.00 9.43 122 GLU A CA 1
ATOM 902 C C . GLU A 1 122 ? 18.367 58.649 21.114 1.00 9.27 122 GLU A C 1
ATOM 903 O O . GLU A 1 122 ? 18.368 59.859 21.379 1.00 9.92 122 GLU A O 1
ATOM 909 N N . ASP A 1 123 ? 18.163 57.701 22.032 1.00 9.84 123 ASP A N 1
ATOM 910 C CA . ASP A 1 123 ? 17.986 58.043 23.433 1.00 9.51 123 ASP A CA 1
ATOM 911 C C . ASP A 1 123 ? 19.201 58.821 23.954 1.00 9.83 123 ASP A C 1
ATOM 912 O O . ASP A 1 123 ? 19.060 59.838 24.642 1.00 10.21 123 ASP A O 1
ATOM 917 N N . SER A 1 124 ? 20.401 58.364 23.604 1.00 9.89 124 SER A N 1
ATOM 918 C CA . SER A 1 124 ? 21.627 59.093 23.982 1.00 9.98 124 SER A CA 1
ATOM 919 C C . SER A 1 124 ? 21.834 60.396 23.207 1.00 10.36 124 SER A C 1
ATOM 920 O O . SER A 1 124 ? 22.417 61.339 23.720 1.00 10.73 124 SER A O 1
ATOM 923 N N . SER A 1 125 ? 21.370 60.451 21.967 1.00 10.21 125 SER A N 1
ATOM 924 C CA . SER A 1 125 ? 21.440 61.702 21.237 1.00 9.66 125 SER A CA 1
ATOM 925 C C . SER A 1 125 ? 20.608 62.757 21.947 1.00 9.73 125 SER A C 1
ATOM 926 O O . SER A 1 125 ? 20.970 63.931 21.982 1.00 11.39 125 SER A O 1
ATOM 929 N N . ARG A 1 126 ? 19.469 62.352 22.505 1.00 9.99 126 ARG A N 1
ATOM 930 C CA . ARG A 1 126 ? 18.635 63.309 23.244 1.00 10.79 126 ARG A CA 1
ATOM 931 C C . ARG A 1 126 ? 19.163 63.640 24.635 1.00 11.15 126 ARG A C 1
ATOM 932 O O . ARG A 1 126 ? 19.061 64.801 25.077 1.00 12.21 126 ARG A O 1
ATOM 940 N N . HIS A 1 127 ? 19.704 62.642 25.332 1.00 10.61 127 HIS A N 1
ATOM 941 C CA . HIS A 1 127 ? 19.868 62.745 26.786 1.00 11.42 127 HIS A CA 1
ATOM 942 C C . HIS A 1 127 ? 21.258 62.494 27.323 1.00 12.27 127 HIS A C 1
ATOM 943 O O . HIS A 1 127 ? 21.449 62.569 28.544 1.00 13.90 127 HIS A O 1
ATOM 950 N N . SER A 1 128 ? 22.225 62.151 26.465 1.00 11.64 128 SER A N 1
ATOM 951 C CA . SER A 1 128 ? 23.579 61.861 26.935 1.00 12.00 128 SER A CA 1
ATOM 952 C C . SER A 1 128 ? 24.611 62.871 26.475 1.00 11.71 128 SER A C 1
ATOM 953 O O . SER A 1 128 ? 25.776 62.756 26.853 1.00 12.42 128 SER A O 1
ATOM 956 N N . GLY A 1 129 ? 24.231 63.789 25.590 1.00 11.78 129 GLY A N 1
ATOM 957 C CA . GLY A 1 129 ? 25.205 64.723 24.990 1.00 11.79 129 GLY A CA 1
ATOM 958 C C . GLY A 1 129 ? 26.086 64.052 23.938 1.00 12.09 129 GLY A C 1
ATOM 959 O O . GLY A 1 129 ? 27.224 64.469 23.717 1.00 12.32 129 GLY A O 1
ATOM 960 N N . LEU A 1 130 ? 25.577 62.989 23.309 1.00 11.51 130 LEU A N 1
ATOM 961 C CA . LEU A 1 130 ? 26.310 62.281 22.252 1.00 11.32 130 LEU A CA 1
ATOM 962 C C . LEU A 1 130 ? 25.625 62.480 20.910 1.00 11.47 130 LEU A C 1
ATOM 963 O O . LEU A 1 130 ? 24.403 62.674 20.846 1.00 12.00 130 LEU A O 1
ATOM 968 N N . LYS A 1 131 ? 26.402 62.444 19.824 1.00 11.07 131 LYS A N 1
ATOM 969 C CA . LYS A 1 131 ? 25.836 62.382 18.482 1.00 11.07 131 LYS A CA 1
ATOM 970 C C . LYS A 1 131 ? 26.503 61.232 17.730 1.00 10.81 131 LYS A C 1
ATOM 971 O O . LYS A 1 131 ? 27.657 60.905 18.000 1.00 11.33 131 LYS A O 1
ATOM 977 N N . PHE A 1 132 ? 25.769 60.625 16.800 1.00 10.47 132 PHE A N 1
ATOM 978 C CA . PHE A 1 132 ? 26.196 59.418 16.095 1.00 10.56 132 PHE A CA 1
ATOM 979 C C . PHE A 1 132 ? 26.200 59.727 14.614 1.00 10.44 132 PHE A C 1
ATOM 980 O O . PHE A 1 132 ? 25.171 60.178 14.055 1.00 11.15 132 PHE A O 1
ATOM 988 N N . LEU A 1 133 ? 27.354 59.528 13.982 1.00 10.70 133 LEU A N 1
ATOM 989 C CA . LEU A 1 133 ? 27.522 59.833 12.563 1.00 10.84 133 LEU A CA 1
ATOM 990 C C . LEU A 1 133 ? 27.824 58.542 11.832 1.00 10.97 133 LEU A C 1
ATOM 991 O O . LEU A 1 133 ? 28.854 57.904 12.113 1.00 11.05 133 LEU A O 1
ATOM 996 N N . ALA A 1 134 ? 26.944 58.143 10.911 1.00 10.97 134 ALA A N 1
ATOM 997 C CA . ALA A 1 134 ? 27.203 56.941 10.108 1.00 10.67 134 ALA A CA 1
ATOM 998 C C . ALA A 1 134 ? 28.031 57.297 8.890 1.00 11.50 134 ALA A C 1
ATOM 999 O O . ALA A 1 134 ? 27.565 58.029 8.009 1.00 11.21 134 ALA A O 1
ATOM 1001 N N . ALA A 1 135 ? 29.256 56.783 8.853 1.00 10.89 135 ALA A N 1
ATOM 1002 C CA . ALA A 1 135 ? 30.189 57.037 7.762 1.00 11.61 135 ALA A CA 1
ATOM 1003 C C . ALA A 1 135 ? 30.115 55.800 6.868 1.00 12.13 135 ALA A C 1
ATOM 1004 O O . ALA A 1 135 ? 30.802 54.784 7.089 1.00 12.30 135 ALA A O 1
ATOM 1006 N N . VAL A 1 136 ? 29.220 55.868 5.889 1.00 12.82 136 VAL A N 1
ATOM 1007 C CA . VAL A 1 136 ? 28.896 54.709 5.095 1.00 13.86 136 VAL A CA 1
ATOM 1008 C C . VAL A 1 136 ? 29.840 54.634 3.914 1.00 15.02 136 VAL A C 1
ATOM 1009 O O . VAL A 1 136 ? 29.656 55.337 2.910 1.00 13.98 136 VAL A O 1
ATOM 1013 N N . ASN A 1 137 ? 30.836 53.762 4.072 1.00 16.77 137 ASN A N 1
ATOM 1014 C CA . ASN A 1 137 ? 32.010 53.695 3.211 1.00 19.03 137 ASN A CA 1
ATOM 1015 C C . ASN A 1 137 ? 32.036 52.474 2.312 1.00 19.83 137 ASN A C 1
ATOM 1016 O O . ASN A 1 137 ? 33.122 52.060 1.853 1.00 21.42 137 ASN A O 1
ATOM 1021 N N . GLY A 1 138 ? 30.861 51.893 2.071 1.00 19.26 138 GLY A N 1
ATOM 1022 C CA . GLY A 1 138 ? 30.697 50.693 1.230 1.00 18.76 138 GLY A CA 1
ATOM 1023 C C . GLY A 1 138 ? 29.224 50.288 1.224 1.00 18.37 138 GLY A C 1
ATOM 1024 O O . GLY A 1 138 ? 28.378 51.027 1.760 1.00 18.27 138 GLY A O 1
ATOM 1025 N N . ALA A 1 139 ? 28.904 49.138 0.622 1.00 17.04 139 ALA A N 1
ATOM 1026 C CA . ALA A 1 139 ? 27.518 48.668 0.522 1.00 16.58 139 ALA A CA 1
ATOM 1027 C C . ALA A 1 139 ? 26.820 48.639 1.875 1.00 15.01 139 ALA A C 1
ATOM 1028 O O . ALA A 1 139 ? 27.368 48.140 2.864 1.00 15.36 139 ALA A O 1
ATOM 1030 N N . CYS A 1 140 ? 25.601 49.175 1.906 1.00 13.99 140 CYS A N 1
ATOM 1031 C CA . CYS A 1 140 ? 24.881 49.376 3.149 1.00 12.80 140 CYS A CA 1
ATOM 1032 C C . CYS A 1 140 ? 23.443 48.895 2.920 1.00 11.95 140 CYS A C 1
ATOM 1033 O O . CYS A 1 140 ? 22.578 49.661 2.478 1.00 12.94 140 CYS A O 1
ATOM 1036 N N . ALA A 1 141 ? 23.199 47.621 3.203 1.00 11.54 141 ALA A N 1
ATOM 1037 C CA . ALA A 1 141 ? 21.955 46.966 2.786 1.00 11.20 141 ALA A CA 1
ATOM 1038 C C . ALA A 1 141 ? 21.167 46.431 3.965 1.00 11.52 141 ALA A C 1
ATOM 1039 O O . ALA A 1 141 ? 21.749 45.843 4.895 1.00 11.42 141 ALA A O 1
ATOM 1041 N N . GLY A 1 142 ? 19.840 46.585 3.892 1.00 11.34 142 GLY A N 1
ATOM 1042 C CA . GLY A 1 142 ? 18.935 45.991 4.877 1.00 11.52 142 GLY A CA 1
ATOM 1043 C C . GLY A 1 142 ? 19.252 46.480 6.268 1.00 11.51 142 GLY A C 1
ATOM 1044 O O . GLY A 1 142 ? 19.252 47.686 6.517 1.00 11.63 142 GLY A O 1
ATOM 1045 N N . GLY A 1 143 ? 19.532 45.546 7.169 1.00 12.03 143 GLY A N 1
ATOM 1046 C CA . GLY A 1 143 ? 19.945 45.890 8.516 1.00 12.12 143 GLY A CA 1
ATOM 1047 C C . GLY A 1 143 ? 21.077 46.895 8.560 1.00 11.48 143 GLY A C 1
ATOM 1048 O O . GLY A 1 143 ? 21.176 47.692 9.502 1.00 12.20 143 GLY A O 1
ATOM 1049 N N . GLY A 1 144 ? 21.954 46.887 7.558 1.00 11.02 144 GLY A N 1
ATOM 1050 C CA . GLY A 1 144 ? 23.011 47.888 7.516 1.00 10.66 144 GLY A CA 1
ATOM 1051 C C . GLY A 1 144 ? 22.435 49.311 7.466 1.00 10.46 144 GLY A C 1
ATOM 1052 O O . GLY A 1 144 ? 22.885 50.225 8.175 1.00 10.67 144 GLY A O 1
ATOM 1053 N N . TYR A 1 145 ? 21.457 49.505 6.582 1.00 10.19 145 TYR A N 1
ATOM 1054 C CA . TYR A 1 145 ? 20.824 50.810 6.468 1.00 10.14 145 TYR A CA 1
ATOM 1055 C C . TYR A 1 145 ? 19.958 51.095 7.692 1.00 10.57 145 TYR A C 1
ATOM 1056 O O . TYR A 1 145 ? 19.940 52.217 8.189 1.00 9.96 145 TYR A O 1
ATOM 1065 N N . GLU A 1 146 ? 19.320 50.068 8.232 1.00 10.34 146 GLU A N 1
ATOM 1066 C CA . GLU A 1 146 ? 18.547 50.256 9.475 1.00 10.35 146 GLU A CA 1
ATOM 1067 C C . GLU A 1 146 ? 19.405 50.779 10.625 1.00 10.27 146 GLU A C 1
ATOM 1068 O O . GLU A 1 146 ? 18.942 51.596 11.443 1.00 9.86 146 GLU A O 1
ATOM 1074 N N . LEU A 1 147 ? 20.649 50.311 10.720 1.00 10.64 147 LEU A N 1
ATOM 1075 C CA . LEU A 1 147 ? 21.542 50.818 11.746 1.00 11.15 147 LEU A CA 1
ATOM 1076 C C . LEU A 1 147 ? 21.938 52.264 11.470 1.00 10.44 147 LEU A C 1
ATOM 1077 O O . LEU A 1 147 ? 21.918 53.116 12.362 1.00 10.88 147 LEU A O 1
ATOM 1082 N N . ALA A 1 148 ? 22.305 52.544 10.221 1.00 10.20 148 ALA A N 1
ATOM 1083 C CA . ALA A 1 148 ? 22.623 53.905 9.852 1.00 10.72 148 ALA A CA 1
ATOM 1084 C C . ALA A 1 148 ? 21.428 54.830 10.139 1.00 11.09 148 ALA A C 1
ATOM 1085 O O . ALA A 1 148 ? 21.623 55.959 10.583 1.00 10.76 148 ALA A O 1
ATOM 1087 N N . LEU A 1 149 ? 20.209 54.340 9.912 1.00 11.01 149 LEU A N 1
ATOM 1088 C CA . LEU A 1 149 ? 19.025 55.177 10.133 1.00 10.26 149 LEU A CA 1
ATOM 1089 C C . LEU A 1 149 ? 18.899 55.696 11.569 1.00 10.28 149 LEU A C 1
ATOM 1090 O O . LEU A 1 149 ? 18.379 56.800 11.802 1.00 10.23 149 LEU A O 1
ATOM 1095 N N . ALA A 1 150 ? 19.371 54.898 12.529 1.00 9.81 150 ALA A N 1
ATOM 1096 C CA . ALA A 1 150 ? 19.275 55.274 13.931 1.00 10.40 150 ALA A CA 1
ATOM 1097 C C . ALA A 1 150 ? 20.336 56.290 14.349 1.00 10.60 150 ALA A C 1
ATOM 1098 O O . ALA A 1 150 ? 20.277 56.854 15.436 1.00 11.18 150 ALA A O 1
ATOM 1100 N N . CYS A 1 151 ? 21.320 56.517 13.483 1.00 10.45 151 CYS A N 1
ATOM 1101 C CA . CYS A 1 151 ? 22.332 57.540 13.753 1.00 10.45 151 CYS A CA 1
ATOM 1102 C C . CYS A 1 151 ? 21.743 58.929 13.502 1.00 10.49 151 CYS A C 1
ATOM 1103 O O . CYS A 1 151 ? 20.662 59.063 12.923 1.00 11.72 151 CYS A O 1
ATOM 1106 N N . ASP A 1 152 ? 22.431 59.971 13.945 1.00 9.97 152 ASP A N 1
ATOM 1107 C CA . ASP A 1 152 ? 21.937 61.330 13.751 1.00 10.63 152 ASP A CA 1
ATOM 1108 C C . ASP A 1 152 ? 22.051 61.786 12.300 1.00 11.59 152 ASP A C 1
ATOM 1109 O O . ASP A 1 152 ? 21.158 62.481 11.788 1.00 12.12 152 ASP A O 1
ATOM 1114 N N . GLU A 1 153 ? 23.145 61.400 11.642 1.00 10.74 153 GLU A N 1
ATOM 1115 C CA . GLU A 1 153 ? 23.369 61.761 10.237 1.00 10.96 153 GLU A CA 1
ATOM 1116 C C . GLU A 1 153 ? 24.017 60.604 9.532 1.00 11.24 153 GLU A C 1
ATOM 1117 O O . GLU A 1 153 ? 24.679 59.756 10.168 1.00 11.55 153 GLU A O 1
ATOM 1123 N N . ILE A 1 154 ? 23.770 60.546 8.228 1.00 11.16 154 ILE A N 1
ATOM 1124 C CA . ILE A 1 154 ? 24.288 59.507 7.361 1.00 11.47 154 ILE A CA 1
ATOM 1125 C C . ILE A 1 154 ? 25.056 60.158 6.209 1.00 11.50 154 ILE A C 1
ATOM 1126 O O . ILE A 1 154 ? 24.483 60.945 5.428 1.00 10.98 154 ILE A O 1
ATOM 1131 N N . TYR A 1 155 ? 26.354 59.855 6.115 1.00 10.92 155 TYR A N 1
ATOM 1132 C CA . TYR A 1 155 ? 27.191 60.350 5.014 1.00 11.34 155 TYR A CA 1
ATOM 1133 C C . TYR A 1 155 ? 27.569 59.140 4.156 1.00 11.69 155 TYR A C 1
ATOM 1134 O O . TYR A 1 155 ? 28.046 58.131 4.674 1.00 12.73 155 TYR A O 1
ATOM 1143 N N . LEU A 1 156 ? 27.306 59.225 2.857 1.00 11.85 156 LEU A N 1
ATOM 1144 C CA . LEU A 1 156 ? 27.541 58.101 1.946 1.00 12.65 156 LEU A CA 1
ATOM 1145 C C . LEU A 1 156 ? 28.668 58.433 0.990 1.00 13.53 156 LEU A C 1
ATOM 1146 O O . LEU A 1 156 ? 28.708 59.537 0.431 1.00 13.69 156 LEU A O 1
ATOM 1151 N N . VAL A 1 157 ? 29.586 57.483 0.792 1.00 13.91 157 VAL A N 1
ATOM 1152 C CA . VAL A 1 157 ? 30.700 57.726 -0.115 1.00 15.40 157 VAL A CA 1
ATOM 1153 C C . VAL A 1 157 ? 30.135 57.772 -1.532 1.00 15.73 157 VAL A C 1
ATOM 1154 O O . VAL A 1 157 ? 29.312 56.917 -1.911 1.00 16.17 157 VAL A O 1
ATOM 1158 N N . ASP A 1 158 ? 30.539 58.790 -2.293 1.00 16.55 158 ASP A N 1
ATOM 1159 C CA . ASP A 1 158 ? 30.077 58.973 -3.675 1.00 17.46 158 ASP A CA 1
ATOM 1160 C C . ASP A 1 158 ? 31.070 58.338 -4.669 1.00 19.08 158 ASP A C 1
ATOM 1161 O O . ASP A 1 158 ? 31.808 59.056 -5.345 1.00 18.92 158 ASP A O 1
ATOM 1166 N N . ASP A 1 159 ? 31.082 57.009 -4.751 1.00 20.33 159 ASP A N 1
ATOM 1167 C CA . ASP A 1 159 ? 32.156 56.276 -5.469 1.00 21.65 159 ASP A CA 1
ATOM 1168 C C . ASP A 1 159 ? 31.654 55.530 -6.693 1.00 22.89 159 ASP A C 1
ATOM 1169 O O . ASP A 1 159 ? 32.368 54.676 -7.231 1.00 23.38 159 ASP A O 1
ATOM 1174 N N . ARG A 1 160 ? 30.430 55.845 -7.112 1.00 23.91 160 ARG A N 1
ATOM 1175 C CA . ARG A 1 160 ? 29.787 55.236 -8.282 1.00 24.68 160 ARG A CA 1
ATOM 1176 C C . ARG A 1 160 ? 29.311 53.810 -8.020 1.00 24.88 160 ARG A C 1
ATOM 1177 O O . ARG A 1 160 ? 28.802 53.149 -8.933 1.00 26.28 160 ARG A O 1
ATOM 1185 N N . SER A 1 161 ? 29.478 53.328 -6.793 1.00 25.00 161 SER A N 1
ATOM 1186 C CA . SER A 1 161 ? 29.165 51.945 -6.468 1.00 24.82 161 SER A CA 1
ATOM 1187 C C . SER A 1 161 ? 28.357 51.779 -5.174 1.00 23.81 161 SER A C 1
ATOM 1188 O O . SER A 1 161 ? 27.278 51.176 -5.181 1.00 23.90 161 SER A O 1
ATOM 1191 N N . SER A 1 162 ? 28.923 52.264 -4.064 1.00 21.84 162 SER A N 1
ATOM 1192 C CA . SER A 1 162 ? 28.337 52.109 -2.735 1.00 20.14 162 SER A CA 1
ATOM 1193 C C . SER A 1 162 ? 26.924 52.681 -2.629 1.00 18.87 162 SER A C 1
ATOM 1194 O O . SER A 1 162 ? 26.665 53.818 -3.002 1.00 17.74 162 SER A O 1
ATOM 1197 N N . SER A 1 163 ? 26.018 51.874 -2.093 1.00 17.61 163 SER A N 1
ATOM 1198 C CA . SER A 1 163 ? 24.604 52.209 -2.134 1.00 16.86 163 SER A CA 1
ATOM 1199 C C . SER A 1 163 ? 23.949 51.899 -0.819 1.00 15.22 163 SER A C 1
ATOM 1200 O O . SER A 1 163 ? 24.418 51.041 -0.072 1.00 15.29 163 SER A O 1
ATOM 1203 N N . VAL A 1 164 ? 22.852 52.592 -0.560 1.00 13.47 164 VAL A N 1
ATOM 1204 C CA . VAL A 1 164 ? 21.955 52.209 0.506 1.00 12.03 164 VAL A CA 1
ATOM 1205 C C . VAL A 1 164 ? 20.788 51.437 -0.103 1.00 12.14 164 VAL A C 1
ATOM 1206 O O . VAL A 1 164 ? 20.323 51.739 -1.205 1.00 12.38 164 VAL A O 1
ATOM 1210 N N . SER A 1 165 ? 20.338 50.417 0.616 1.00 12.12 165 SER A N 1
ATOM 1211 C CA . SER A 1 165 ? 19.247 49.604 0.134 1.00 12.42 165 SER A CA 1
ATOM 1212 C C . SER A 1 165 ? 18.489 48.953 1.288 1.00 12.06 165 SER A C 1
ATOM 1213 O O . SER A 1 165 ? 19.029 48.792 2.407 1.00 12.39 165 SER A O 1
ATOM 1216 N N . LEU A 1 166 ? 17.240 48.602 1.011 1.00 11.62 166 LEU A N 1
ATOM 1217 C CA . LEU A 1 166 ? 16.386 47.813 1.921 1.00 11.69 166 LEU A CA 1
ATOM 1218 C C . LEU A 1 166 ? 15.761 46.685 1.091 1.00 11.53 166 LEU A C 1
ATOM 1219 O O . LEU A 1 166 ? 14.601 46.769 0.652 1.00 11.46 166 LEU A O 1
ATOM 1224 N N . PRO A 1 167 ? 16.540 45.628 0.826 1.00 11.56 167 PRO A N 1
ATOM 1225 C CA . PRO A 1 167 ? 16.075 44.580 -0.071 1.00 11.93 167 PRO A CA 1
ATOM 1226 C C . PRO A 1 167 ? 15.189 43.537 0.629 1.00 11.27 167 PRO A C 1
ATOM 1227 O O . PRO A 1 167 ? 14.824 42.537 0.011 1.00 12.68 167 PRO A O 1
ATOM 1231 N N . GLU A 1 168 ? 14.815 43.771 1.887 1.00 11.92 168 GLU A N 1
ATOM 1232 C CA . GLU A 1 168 ? 14.114 42.736 2.667 1.00 12.17 168 GLU A CA 1
ATOM 1233 C C . GLU A 1 168 ? 12.863 42.200 1.960 1.00 11.90 168 GLU A C 1
ATOM 1234 O O . GLU A 1 168 ? 12.693 40.979 1.856 1.00 11.83 168 GLU A O 1
ATOM 1240 N N . VAL A 1 169 ? 12.012 43.091 1.445 1.00 12.08 169 VAL A N 1
ATOM 1241 C CA . VAL A 1 169 ? 10.778 42.645 0.816 1.00 12.36 169 VAL A CA 1
ATOM 1242 C C . VAL A 1 169 ? 11.007 41.751 -0.415 1.00 13.29 169 VAL A C 1
ATOM 1243 O O . VAL A 1 169 ? 10.545 40.628 -0.437 1.00 13.31 169 VAL A O 1
ATOM 1247 N N . PRO A 1 170 ? 11.746 42.237 -1.419 1.00 13.77 170 PRO A N 1
ATOM 1248 C CA . PRO A 1 170 ? 11.950 41.433 -2.631 1.00 15.01 170 PRO A CA 1
ATOM 1249 C C . PRO A 1 170 ? 12.877 40.245 -2.433 1.00 15.85 170 PRO A C 1
ATOM 1250 O O . PRO A 1 170 ? 12.691 39.228 -3.085 1.00 17.16 170 PRO A O 1
ATOM 1254 N N . LEU A 1 171 ? 13.853 40.354 -1.546 1.00 15.43 171 LEU A N 1
ATOM 1255 C CA . LEU A 1 171 ? 14.871 39.310 -1.441 1.00 16.14 171 LEU A CA 1
ATOM 1256 C C . LEU A 1 171 ? 14.557 38.297 -0.359 1.00 17.32 171 LEU A C 1
ATOM 1257 O O . LEU A 1 171 ? 14.801 37.093 -0.533 1.00 19.07 171 LEU A O 1
ATOM 1262 N N . LEU A 1 172 ? 14.004 38.774 0.756 1.00 16.24 172 LEU A N 1
ATOM 1263 C CA . LEU A 1 172 ? 13.754 37.916 1.920 1.00 15.62 172 LEU A CA 1
ATOM 1264 C C . LEU A 1 172 ? 12.279 37.636 2.210 1.00 14.43 172 LEU A C 1
ATOM 1265 O O . LEU A 1 172 ? 11.962 36.819 3.081 1.00 14.84 172 LEU A O 1
ATOM 1270 N N . GLY A 1 173 ? 11.378 38.311 1.509 1.00 12.29 173 GLY A N 1
ATOM 1271 C CA . GLY A 1 173 ? 9.949 38.195 1.800 1.00 11.81 173 GLY A CA 1
ATOM 1272 C C . GLY A 1 173 ? 9.591 38.669 3.206 1.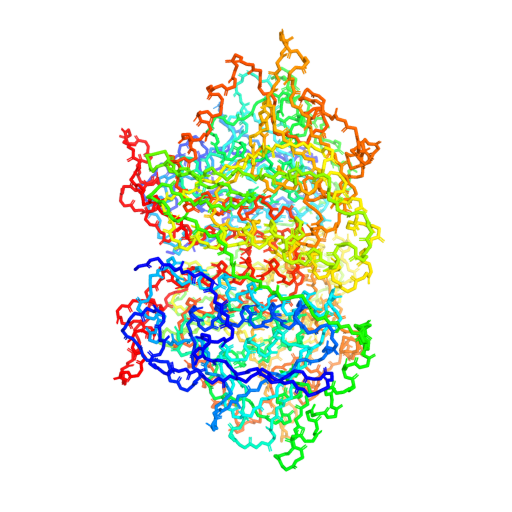00 11.84 173 GLY A C 1
ATOM 1273 O O . GLY A 1 173 ? 8.583 38.213 3.786 1.00 12.27 173 GLY A O 1
ATOM 1274 N N . VAL A 1 174 ? 10.401 39.567 3.762 1.00 11.35 174 VAL A N 1
ATOM 1275 C CA . VAL A 1 174 ? 10.076 40.156 5.068 1.00 11.19 174 VAL A CA 1
ATOM 1276 C C . VAL A 1 174 ? 10.225 41.689 5.024 1.00 11.26 174 VAL A C 1
ATOM 1277 O O . VAL A 1 174 ? 10.644 42.257 4.019 1.00 11.98 174 VAL A O 1
ATOM 1281 N N . LEU A 1 175 ? 9.888 42.372 6.114 1.00 11.02 175 LEU A N 1
ATOM 1282 C CA . LEU A 1 175 ? 10.072 43.817 6.146 1.00 10.61 175 LEU A CA 1
ATOM 1283 C C . LEU A 1 175 ? 11.439 44.193 6.696 1.00 10.91 175 LEU A C 1
ATOM 1284 O O . LEU A 1 175 ? 12.102 43.375 7.328 1.00 10.43 175 LEU A O 1
ATOM 1289 N N . PRO A 1 176 ? 11.855 45.450 6.478 1.00 10.60 176 PRO A N 1
ATOM 1290 C CA . PRO A 1 176 ? 12.873 46.090 7.303 1.00 10.68 176 PRO A CA 1
ATOM 1291 C C . PRO A 1 176 ? 12.258 46.316 8.678 1.00 10.75 176 PRO A C 1
ATOM 1292 O O . PRO A 1 176 ? 11.657 47.370 8.946 1.00 10.90 176 PRO A O 1
ATOM 1296 N N . GLY A 1 177 ? 12.423 45.293 9.523 1.00 10.67 177 GLY A N 1
ATOM 1297 C CA . GLY A 1 177 ? 11.712 45.187 10.806 1.00 10.81 177 GLY A CA 1
ATOM 1298 C C . GLY A 1 177 ? 12.489 45.718 11.996 1.00 11.26 177 GLY A C 1
ATOM 1299 O O . GLY A 1 177 ? 11.936 45.790 13.091 1.00 10.79 177 GLY A O 1
ATOM 1300 N N . THR A 1 178 ? 13.748 46.125 11.791 1.00 10.91 178 THR A N 1
ATOM 1301 C CA . THR A 1 178 ? 14.529 46.736 12.863 1.00 10.35 178 THR A CA 1
ATOM 1302 C C . THR A 1 178 ? 14.330 48.265 12.817 1.00 10.30 178 THR A C 1
ATOM 1303 O O . THR A 1 178 ? 15.291 49.036 12.855 1.00 10.47 178 THR A O 1
ATOM 1307 N N . GLY A 1 179 ? 13.075 48.692 12.761 1.00 10.40 179 GLY A N 1
ATOM 1308 C CA . GLY A 1 179 ? 12.766 50.113 12.729 1.00 10.83 179 GLY A CA 1
ATOM 1309 C C . GLY A 1 179 ? 12.967 50.749 11.371 1.00 10.50 179 GLY A C 1
ATOM 1310 O O . GLY A 1 179 ? 12.770 51.959 11.230 1.00 10.81 179 GLY A O 1
ATOM 1311 N N . GLY A 1 180 ? 13.363 49.951 10.377 1.00 10.81 180 GLY A N 1
ATOM 1312 C CA . GLY A 1 180 ? 13.697 50.494 9.044 1.00 11.04 180 GLY A CA 1
ATOM 1313 C C . GLY A 1 180 ? 12.562 51.293 8.427 1.00 10.27 180 GLY A C 1
ATOM 1314 O O . GLY A 1 180 ? 12.741 52.467 8.043 1.00 10.41 180 GLY A O 1
ATOM 1315 N N . LEU A 1 181 ? 11.392 50.680 8.311 1.00 9.81 181 LEU A N 1
ATOM 1316 C CA . LEU A 1 181 ? 10.306 51.400 7.636 1.00 10.07 181 LEU A CA 1
ATOM 1317 C C . LEU A 1 181 ? 9.925 52.641 8.430 1.00 9.66 181 LEU A C 1
ATOM 1318 O O . LEU A 1 181 ? 9.687 53.715 7.859 1.00 9.94 181 LEU A O 1
ATOM 1323 N N . THR A 1 182 ? 9.842 52.491 9.750 1.00 9.39 182 THR A N 1
ATOM 1324 C CA . THR A 1 182 ? 9.359 53.577 10.603 1.00 9.38 182 THR A CA 1
ATOM 1325 C C . THR A 1 182 ? 10.329 54.751 10.598 1.00 9.25 182 THR A C 1
ATOM 1326 O O . THR A 1 182 ? 9.906 55.916 10.673 1.00 9.61 182 THR A O 1
ATOM 1330 N N . ARG A 1 183 ? 11.630 54.481 10.512 1.00 8.82 183 ARG A N 1
ATOM 1331 C CA . ARG A 1 183 ? 12.586 55.589 10.449 1.00 9.01 183 ARG A CA 1
ATOM 1332 C C . ARG A 1 183 ? 12.556 56.237 9.062 1.00 9.17 183 ARG A C 1
ATOM 1333 O O . ARG A 1 183 ? 12.690 57.447 8.952 1.00 9.57 183 ARG A O 1
ATOM 1341 N N . VAL A 1 184 ? 12.379 55.437 8.019 1.00 9.53 184 VAL A N 1
ATOM 1342 C CA . VAL A 1 184 ? 12.281 55.964 6.649 1.00 9.98 184 VAL A CA 1
ATOM 1343 C C . VAL A 1 184 ? 11.143 56.985 6.536 1.00 9.20 184 VAL A C 1
ATOM 1344 O O . VAL A 1 184 ? 11.305 58.046 5.910 1.00 9.84 184 VAL A O 1
ATOM 1348 N N . THR A 1 185 ? 9.993 56.678 7.140 1.00 9.94 185 THR A N 1
ATOM 1349 C CA . THR A 1 185 ? 8.885 57.613 7.118 1.00 10.21 185 THR A CA 1
ATOM 1350 C C . THR A 1 185 ? 8.966 58.677 8.206 1.00 10.26 185 THR A C 1
ATOM 1351 O O . THR A 1 185 ? 8.882 59.879 7.911 1.00 11.62 185 THR A O 1
ATOM 1355 N N . ASP A 1 186 ? 9.142 58.266 9.460 1.00 10.01 186 ASP A N 1
ATOM 1356 C CA . ASP A 1 186 ? 8.924 59.206 10.565 1.00 10.33 186 ASP A CA 1
ATOM 1357 C C . ASP A 1 186 ? 10.140 60.097 10.836 1.00 10.76 186 ASP A C 1
ATOM 1358 O O . ASP A 1 186 ? 9.994 61.194 11.400 1.00 11.81 186 ASP A O 1
ATOM 1363 N N . LYS A 1 187 ? 11.328 59.602 10.509 1.00 10.65 187 LYS A N 1
ATOM 1364 C CA . LYS A 1 187 ? 12.558 60.310 10.826 1.00 10.87 187 LYS A CA 1
ATOM 1365 C C . LYS A 1 187 ? 13.120 60.959 9.562 1.00 10.38 187 LYS A C 1
ATOM 1366 O O . LYS A 1 187 ? 13.365 62.175 9.543 1.00 11.80 187 LYS A O 1
ATOM 1372 N N . ARG A 1 188 ? 13.291 60.174 8.496 1.00 11.07 188 ARG A N 1
ATOM 1373 C CA . ARG A 1 188 ? 13.862 60.722 7.260 1.00 11.32 188 ARG A CA 1
ATOM 1374 C C . ARG A 1 188 ? 12.823 61.452 6.404 1.00 12.03 188 ARG A C 1
ATOM 1375 O O . ARG A 1 188 ? 13.191 62.263 5.546 1.00 13.12 188 ARG A O 1
ATOM 1383 N N . LYS A 1 189 ? 11.544 61.140 6.591 1.00 11.12 189 LYS A N 1
ATOM 1384 C CA . LYS A 1 189 ? 10.465 61.782 5.823 1.00 11.05 189 LYS A CA 1
ATOM 1385 C C . LYS A 1 189 ? 10.598 61.539 4.312 1.00 10.25 189 LYS A C 1
ATOM 1386 O O . LYS A 1 189 ? 10.360 62.446 3.476 1.00 11.26 189 LYS A O 1
ATOM 1392 N N . VAL A 1 190 ? 10.954 60.311 3.961 1.00 9.81 190 VAL A N 1
ATOM 1393 C CA . VAL A 1 190 ? 11.012 59.925 2.538 1.00 9.58 190 VAL A CA 1
ATOM 1394 C C . VAL A 1 190 ? 9.587 59.788 1.989 1.00 10.04 190 VAL A C 1
ATOM 1395 O O . VAL A 1 190 ? 8.766 59.113 2.577 1.00 10.20 190 VAL A O 1
ATOM 1399 N N . ARG A 1 191 ? 9.289 60.437 0.860 1.00 9.93 191 ARG A N 1
ATOM 1400 C CA . ARG A 1 191 ? 7.921 60.428 0.359 1.00 10.79 191 ARG A CA 1
ATOM 1401 C C . ARG A 1 191 ? 7.507 58.971 0.153 1.00 9.79 191 ARG A C 1
ATOM 1402 O O . ARG A 1 191 ? 8.284 58.169 -0.358 1.00 10.85 191 ARG A O 1
ATOM 1410 N N . HIS A 1 192 ? 6.302 58.613 0.591 1.00 9.35 192 HIS A N 1
ATOM 1411 C CA . HIS A 1 192 ? 5.975 57.190 0.753 1.00 10.29 192 HIS A CA 1
ATOM 1412 C C . HIS A 1 192 ? 6.094 56.357 -0.527 1.00 10.16 192 HIS A C 1
ATOM 1413 O O . HIS A 1 192 ? 6.512 55.207 -0.467 1.00 11.14 192 HIS A O 1
ATOM 1420 N N . ASP A 1 193 ? 5.783 56.956 -1.674 1.00 10.64 193 ASP A N 1
ATOM 1421 C CA . ASP A 1 193 ? 5.875 56.240 -2.935 1.00 10.56 193 ASP A CA 1
ATOM 1422 C C . ASP A 1 193 ? 7.335 56.060 -3.359 1.00 10.69 193 ASP A C 1
ATOM 1423 O O . ASP A 1 193 ? 7.671 55.029 -3.961 1.00 10.65 193 ASP A O 1
ATOM 1428 N N . ARG A 1 194 ? 8.183 57.028 -3.027 1.00 10.95 194 ARG A N 1
ATOM 1429 C CA . ARG A 1 194 ? 9.631 56.831 -3.187 1.00 10.64 194 ARG A CA 1
ATOM 1430 C C . ARG A 1 194 ? 10.127 55.727 -2.262 1.00 10.64 194 ARG A C 1
ATOM 1431 O O . ARG A 1 194 ? 10.938 54.878 -2.657 1.00 10.64 194 ARG A O 1
ATOM 1439 N N . ALA A 1 195 ? 9.637 55.719 -1.025 1.00 10.66 195 ALA A N 1
ATOM 1440 C CA . ALA A 1 195 ? 10.001 54.636 -0.121 1.00 10.35 195 ALA A CA 1
ATOM 1441 C C . ALA A 1 195 ? 9.555 53.274 -0.647 1.00 10.79 195 ALA A C 1
ATOM 1442 O O . ALA A 1 195 ? 10.225 52.275 -0.441 1.00 11.08 195 ALA A O 1
ATOM 1444 N N . ASP A 1 196 ? 8.414 53.237 -1.325 1.00 10.12 196 ASP A N 1
ATOM 1445 C CA . ASP A 1 196 ? 7.902 52.000 -1.884 1.00 10.38 196 ASP A CA 1
ATOM 1446 C C . ASP A 1 196 ? 8.881 51.456 -2.937 1.00 10.72 196 ASP A C 1
ATOM 1447 O O . ASP A 1 196 ? 9.232 50.274 -2.920 1.00 11.24 196 ASP A O 1
ATOM 1452 N N . ILE A 1 197 ? 9.303 52.327 -3.850 1.00 11.09 197 ILE A N 1
ATOM 1453 C CA . ILE A 1 197 ? 10.332 51.952 -4.799 1.00 11.40 197 ILE A CA 1
ATOM 1454 C C . ILE A 1 197 ? 11.589 51.478 -4.066 1.00 11.58 197 ILE A C 1
ATOM 1455 O O . ILE A 1 197 ? 12.153 50.416 -4.391 1.00 12.07 197 ILE A O 1
ATOM 1460 N N . PHE A 1 198 ? 12.019 52.249 -3.072 1.00 11.36 198 PHE A N 1
ATOM 1461 C CA . PHE A 1 198 ? 13.240 51.936 -2.336 1.00 11.90 198 PHE A CA 1
ATOM 1462 C C . PHE A 1 198 ? 13.168 50.558 -1.687 1.00 12.18 198 PHE A C 1
ATOM 1463 O O . PHE A 1 198 ? 14.141 49.790 -1.681 1.00 12.40 198 PHE A O 1
ATOM 1471 N N . CYS A 1 199 ? 11.995 50.230 -1.157 1.00 11.55 199 CYS A N 1
ATOM 1472 C CA . CYS A 1 199 ? 11.844 49.006 -0.406 1.00 11.78 199 CYS A CA 1
ATOM 1473 C C . CYS A 1 199 ? 11.449 47.801 -1.244 1.00 12.74 199 CYS A C 1
ATOM 1474 O O . CYS A 1 199 ? 11.232 46.727 -0.700 1.00 12.61 199 CYS A O 1
ATOM 1477 N N . THR A 1 200 ? 11.394 47.965 -2.564 1.00 13.34 200 THR A N 1
ATOM 1478 C CA . THR A 1 200 ? 10.987 46.852 -3.419 1.00 15.24 200 THR A CA 1
ATOM 1479 C C . THR A 1 200 ? 11.967 46.617 -4.551 1.00 16.40 200 THR A C 1
ATOM 1480 O O . THR A 1 200 ? 11.621 45.959 -5.531 1.00 18.08 200 THR A O 1
ATOM 1484 N N . VAL A 1 201 ? 13.167 47.163 -4.399 1.00 18.52 201 VAL A N 1
ATOM 1485 C CA . VAL A 1 201 ? 14.269 46.915 -5.335 1.00 20.72 201 VAL A CA 1
ATOM 1486 C C . VAL A 1 201 ? 15.501 46.473 -4.564 1.00 21.01 201 VAL A C 1
ATOM 1487 O O . VAL A 1 201 ? 15.802 46.985 -3.480 1.00 22.50 201 VAL A O 1
ATOM 1491 N N . VAL A 1 202 ? 16.216 45.507 -5.105 1.00 20.08 202 VAL A N 1
ATOM 1492 C CA . VAL A 1 202 ? 17.405 45.037 -4.422 1.00 20.25 202 VAL A CA 1
ATOM 1493 C C . VAL A 1 202 ? 18.598 45.991 -4.533 1.00 20.62 202 VAL A C 1
ATOM 1494 O O . VAL A 1 202 ? 19.298 46.219 -3.556 1.00 20.82 202 VAL A O 1
ATOM 1498 N N . GLU A 1 203 ? 18.826 46.575 -5.706 1.00 21.94 203 GLU A N 1
ATOM 1499 C CA . GLU A 1 203 ? 20.048 47.363 -5.887 1.00 23.00 203 GLU A CA 1
ATOM 1500 C C . GLU A 1 203 ? 20.095 48.667 -5.069 1.00 22.75 203 GLU A C 1
ATOM 1501 O O . GLU A 1 203 ? 21.164 49.206 -4.816 1.00 22.66 203 GLU A O 1
ATOM 1507 N N . GLY A 1 204 ? 18.950 49.178 -4.632 1.00 23.10 204 GLY A N 1
ATOM 1508 C CA . GLY A 1 204 ? 18.994 50.374 -3.777 1.00 21.97 204 GLY A CA 1
ATOM 1509 C C . GLY A 1 204 ? 19.425 51.612 -4.550 1.00 21.54 204 GLY A C 1
ATOM 1510 O O . GLY A 1 204 ? 19.223 51.677 -5.766 1.00 21.64 204 GLY A O 1
ATOM 1511 N N . VAL A 1 205 ? 20.052 52.569 -3.862 1.00 19.20 205 VAL A N 1
ATOM 1512 C CA . VAL A 1 205 ? 20.267 53.923 -4.386 1.00 19.11 205 VAL A CA 1
ATOM 1513 C C . VAL A 1 205 ? 21.655 54.465 -4.019 1.00 18.77 205 VAL A C 1
ATOM 1514 O O . VAL A 1 205 ? 22.135 54.264 -2.905 1.00 17.20 205 VAL A O 1
ATOM 1518 N N . ARG A 1 206 ? 22.294 55.163 -4.951 1.00 19.21 206 ARG A N 1
ATOM 1519 C CA . ARG A 1 206 ? 23.627 55.706 -4.706 1.00 20.57 206 ARG A CA 1
ATOM 1520 C C . ARG A 1 206 ? 23.705 57.183 -5.038 1.00 20.27 206 ARG A C 1
ATOM 1521 O O . ARG A 1 206 ? 22.785 57.756 -5.643 1.00 20.26 206 ARG A O 1
ATOM 1529 N N . GLY A 1 207 ? 24.787 57.811 -4.595 1.00 19.70 207 GLY A N 1
ATOM 1530 C CA . GLY A 1 207 ? 25.104 59.175 -4.993 1.00 19.84 207 GLY A CA 1
ATOM 1531 C C . GLY A 1 207 ? 24.052 60.216 -4.668 1.00 19.43 207 GLY A C 1
ATOM 1532 O O . GLY A 1 207 ? 23.313 60.115 -3.682 1.00 18.96 207 GLY A O 1
ATOM 1533 N N . GLU A 1 208 ? 23.997 61.240 -5.506 1.00 19.58 208 GLU A N 1
ATOM 1534 C CA . GLU A 1 208 ? 23.166 62.392 -5.241 1.00 19.81 208 GLU A CA 1
ATOM 1535 C C . GLU A 1 208 ? 21.682 62.034 -5.073 1.00 19.12 208 GLU A C 1
ATOM 1536 O O . GLU A 1 208 ? 20.988 62.697 -4.304 1.00 19.08 208 GLU A O 1
ATOM 1542 N N . ARG A 1 209 ? 21.187 61.030 -5.792 1.00 17.79 209 ARG A N 1
ATOM 1543 C CA . ARG A 1 209 ? 19.766 60.687 -5.648 1.00 17.55 209 ARG A CA 1
ATOM 1544 C C . ARG A 1 209 ? 19.447 60.235 -4.217 1.00 16.19 209 ARG A C 1
ATOM 1545 O O . ARG A 1 209 ? 18.367 60.547 -3.685 1.00 16.41 209 ARG A O 1
ATOM 1553 N N . ALA A 1 210 ? 20.373 59.520 -3.588 1.00 14.46 210 ALA A N 1
ATOM 1554 C CA . ALA A 1 210 ? 20.172 59.128 -2.190 1.00 14.23 210 ALA A CA 1
ATOM 1555 C C . ALA A 1 210 ? 19.971 60.343 -1.295 1.00 14.13 210 ALA A C 1
ATOM 1556 O O . ALA A 1 210 ? 19.143 60.322 -0.386 1.00 13.82 210 ALA A O 1
ATOM 1558 N N . LYS A 1 211 ? 20.701 61.421 -1.562 1.00 14.12 211 LYS A N 1
ATOM 1559 C CA . LYS A 1 211 ? 20.507 62.654 -0.819 1.00 14.13 211 LYS A CA 1
ATOM 1560 C C . LYS A 1 211 ? 19.172 63.323 -1.165 1.00 13.98 211 LYS A C 1
ATOM 1561 O O . LYS A 1 211 ? 18.413 63.751 -0.278 1.00 13.64 211 LYS A O 1
ATOM 1567 N N . ALA A 1 212 ? 18.876 63.384 -2.460 1.00 14.18 212 ALA A N 1
ATOM 1568 C CA . ALA A 1 212 ? 17.691 64.095 -2.931 1.00 14.40 212 ALA A CA 1
ATOM 1569 C C . ALA A 1 212 ? 16.417 63.430 -2.393 1.00 14.44 212 ALA A C 1
ATOM 1570 O O . ALA A 1 212 ? 15.443 64.123 -2.050 1.00 15.45 212 ALA A O 1
ATOM 1572 N N . TRP A 1 213 ? 16.435 62.101 -2.312 1.00 14.03 213 TRP A N 1
ATOM 1573 C CA . TRP A 1 213 ? 15.282 61.339 -1.799 1.00 13.30 213 TRP A CA 1
ATOM 1574 C C . TRP A 1 213 ? 15.164 61.343 -0.270 1.00 13.10 213 TRP A C 1
ATOM 1575 O O . TRP A 1 213 ? 14.221 60.773 0.283 1.00 14.06 213 TRP A O 1
ATOM 1586 N N . ARG A 1 214 ? 16.146 61.938 0.398 1.00 12.74 214 ARG A N 1
ATOM 1587 C CA . ARG A 1 214 ? 16.182 62.066 1.857 1.00 12.03 214 ARG A CA 1
ATOM 1588 C C . ARG A 1 214 ? 16.690 60.820 2.548 1.00 11.44 214 ARG A C 1
ATOM 1589 O O . ARG A 1 214 ? 16.540 60.685 3.758 1.00 12.32 214 ARG A O 1
ATOM 1597 N N . LEU A 1 215 ? 17.305 59.921 1.790 1.00 11.99 215 LEU A N 1
ATOM 1598 C CA . LEU A 1 215 ? 17.776 58.658 2.376 1.00 11.46 215 LEU A CA 1
ATOM 1599 C C . LEU A 1 215 ? 19.096 58.838 3.121 1.00 11.73 215 LEU A C 1
ATOM 1600 O O . LEU A 1 215 ? 19.383 58.087 4.051 1.00 12.45 215 LEU A O 1
ATOM 1605 N N . VAL A 1 216 ? 19.901 59.805 2.686 1.00 11.35 216 VAL A N 1
ATOM 1606 C CA . VAL A 1 216 ? 21.136 60.148 3.396 1.00 11.65 216 VAL A CA 1
ATOM 1607 C C . VAL A 1 216 ? 21.262 61.663 3.463 1.00 12.11 216 VAL A C 1
ATOM 1608 O O . VAL A 1 216 ? 20.550 62.380 2.749 1.00 12.02 216 VAL A O 1
ATOM 1612 N N . ASP A 1 217 ? 22.155 62.147 4.329 1.00 12.35 217 ASP A N 1
ATOM 1613 C CA . ASP A 1 217 ? 22.303 63.571 4.537 1.00 12.48 217 ASP A CA 1
ATOM 1614 C C . ASP A 1 217 ? 23.306 64.221 3.600 1.00 12.75 217 ASP A C 1
ATOM 1615 O O . ASP A 1 217 ? 23.070 65.330 3.139 1.00 13.32 217 ASP A O 1
ATOM 1620 N N . GLU A 1 218 ? 24.416 63.540 3.335 1.00 12.25 218 GLU A N 1
ATOM 1621 C CA . GLU A 1 218 ? 25.426 64.076 2.406 1.00 12.75 218 GLU A CA 1
ATOM 1622 C C . GLU A 1 218 ? 26.106 62.935 1.688 1.00 13.65 218 GLU A C 1
ATOM 1623 O O . GLU A 1 218 ? 26.132 61.821 2.172 1.00 13.20 218 GLU A O 1
ATOM 1629 N N . VAL A 1 219 ? 26.614 63.217 0.494 1.00 14.61 219 VAL A N 1
ATOM 1630 C CA . VAL A 1 219 ? 27.429 62.262 -0.229 1.00 14.89 219 VAL A CA 1
ATOM 1631 C C . VAL A 1 219 ? 28.773 62.938 -0.546 1.00 15.36 219 VAL A C 1
ATOM 1632 O O . VAL A 1 219 ? 28.818 64.123 -0.893 1.00 16.50 219 VAL A O 1
ATOM 1636 N N . VAL A 1 220 ? 29.863 62.207 -0.366 1.00 15.15 220 VAL A N 1
ATOM 1637 C CA . VAL A 1 220 ? 31.187 62.800 -0.526 1.00 15.92 220 VAL A CA 1
ATOM 1638 C C . VAL A 1 220 ? 32.073 61.853 -1.323 1.00 15.74 220 VAL A C 1
ATOM 1639 O O . VAL A 1 220 ? 32.115 60.654 -1.076 1.00 16.33 220 VAL A O 1
ATOM 1643 N N . LYS A 1 221 ? 32.827 62.412 -2.266 1.00 17.29 221 LYS A N 1
ATOM 1644 C CA . LYS A 1 221 ? 33.742 61.612 -3.070 1.00 18.34 221 LYS A CA 1
ATOM 1645 C C . LYS A 1 221 ? 34.828 60.941 -2.232 1.00 17.85 221 LYS A C 1
ATOM 1646 O O . LYS A 1 221 ? 35.255 61.473 -1.195 1.00 17.34 221 LYS A O 1
ATOM 1652 N N . PRO A 1 222 ? 35.269 59.749 -2.665 1.00 17.70 222 PRO A N 1
ATOM 1653 C CA . PRO A 1 222 ? 36.177 58.976 -1.819 1.00 18.00 222 PRO A CA 1
ATOM 1654 C C . PRO A 1 222 ? 37.417 59.777 -1.403 1.00 18.55 222 PRO A C 1
ATOM 1655 O O . PRO A 1 222 ? 37.872 59.640 -0.273 1.00 18.68 222 PRO A O 1
ATOM 1659 N N . ASN A 1 223 ? 37.963 60.619 -2.278 1.00 18.88 223 ASN A N 1
ATOM 1660 C CA . ASN A 1 223 ? 39.218 61.289 -1.909 1.00 19.58 223 ASN A CA 1
ATOM 1661 C C . ASN A 1 223 ? 39.035 62.362 -0.843 1.00 18.62 223 ASN A C 1
ATOM 1662 O O . ASN A 1 223 ? 40.012 62.812 -0.253 1.00 18.93 223 ASN A O 1
ATOM 1667 N N . GLN A 1 224 ? 37.795 62.785 -0.602 1.00 17.65 224 GLN A N 1
ATOM 1668 C CA . GLN A 1 224 ? 37.511 63.745 0.475 1.00 17.57 224 GLN A CA 1
ATOM 1669 C C . GLN A 1 224 ? 36.746 63.143 1.630 1.00 15.77 224 GLN A C 1
ATOM 1670 O O . GLN A 1 224 ? 36.486 63.842 2.606 1.00 16.50 224 GLN A O 1
ATOM 1676 N N . PHE A 1 225 ? 36.388 61.866 1.528 1.00 14.78 225 PHE A N 1
ATOM 1677 C CA . PHE A 1 225 ? 35.407 61.301 2.463 1.00 13.68 225 PHE A CA 1
ATOM 1678 C C . PHE A 1 225 ? 35.893 61.336 3.916 1.00 13.04 225 PHE A C 1
ATOM 1679 O O . PHE A 1 225 ? 35.190 61.816 4.799 1.00 12.75 225 PHE A O 1
ATOM 1687 N N . ASP A 1 226 ? 37.074 60.799 4.170 1.00 12.87 226 ASP A N 1
ATOM 1688 C CA . ASP A 1 226 ? 37.545 60.704 5.543 1.00 12.81 226 ASP A CA 1
ATOM 1689 C C . ASP A 1 226 ? 37.659 62.098 6.161 1.00 12.73 226 ASP A C 1
ATOM 1690 O O . ASP A 1 226 ? 37.326 62.301 7.331 1.00 12.67 226 ASP A O 1
ATOM 1695 N N . GLN A 1 227 ? 38.153 63.057 5.387 1.00 12.95 227 GLN A N 1
ATOM 1696 C CA . GLN A 1 227 ? 38.279 64.408 5.881 1.00 13.48 227 GLN A CA 1
ATOM 1697 C C . GLN A 1 227 ? 36.920 64.998 6.239 1.00 12.90 227 GLN A C 1
ATOM 1698 O O . GLN A 1 227 ? 36.775 65.662 7.285 1.00 12.69 227 GLN A O 1
ATOM 1704 N N . ALA A 1 228 ? 35.931 64.757 5.384 1.00 12.35 228 ALA A N 1
ATOM 1705 C CA . ALA A 1 228 ? 34.575 65.289 5.613 1.00 12.36 228 ALA A CA 1
ATOM 1706 C C . ALA A 1 228 ? 33.937 64.655 6.863 1.00 12.21 228 ALA A C 1
ATOM 1707 O O . ALA A 1 228 ? 33.260 65.332 7.644 1.00 12.43 228 ALA A O 1
ATOM 1709 N N . ILE A 1 229 ? 34.158 63.358 7.040 1.00 11.60 229 ILE A N 1
ATOM 1710 C CA . ILE A 1 229 ? 33.632 62.659 8.212 1.00 11.24 229 ILE A CA 1
ATOM 1711 C C . ILE A 1 229 ? 34.253 63.257 9.479 1.00 11.08 229 ILE A C 1
ATOM 1712 O O . ILE A 1 229 ? 33.537 63.615 10.428 1.00 11.15 229 ILE A O 1
ATOM 1717 N N . GLN A 1 230 ? 35.580 63.378 9.537 1.00 10.91 230 GLN A N 1
ATOM 1718 C CA . GLN A 1 230 ? 36.183 63.947 10.749 1.00 10.96 230 GLN A CA 1
ATOM 1719 C C . GLN A 1 230 ? 35.741 65.390 11.003 1.00 11.34 230 GLN A C 1
ATOM 1720 O O . GLN A 1 230 ? 35.450 65.775 12.131 1.00 11.12 230 GLN A O 1
ATOM 1726 N N . ALA A 1 231 ? 35.650 66.183 9.943 1.00 11.05 231 ALA A N 1
ATOM 1727 C CA . ALA A 1 231 ? 35.224 67.577 10.122 1.00 11.02 231 ALA A CA 1
ATOM 1728 C C . ALA A 1 231 ? 33.807 67.637 10.664 1.00 10.77 231 ALA A C 1
ATOM 1729 O O . ALA A 1 231 ? 33.540 68.418 11.572 1.00 11.77 231 ALA A O 1
ATOM 1731 N N . ARG A 1 232 ? 32.912 66.815 10.120 1.00 11.20 232 ARG A N 1
ATOM 1732 C CA . ARG A 1 232 ? 31.528 66.841 10.580 1.00 11.17 232 ARG A CA 1
ATOM 1733 C C . ARG A 1 232 ? 31.462 66.311 11.998 1.00 11.24 232 ARG A C 1
ATOM 1734 O O . ARG A 1 232 ? 30.662 66.825 12.811 1.00 10.64 232 ARG A O 1
ATOM 1742 N N . ALA A 1 233 ? 32.266 65.286 12.301 1.00 11.25 233 ALA A N 1
ATOM 1743 C CA . ALA A 1 233 ? 32.275 64.744 13.678 1.00 11.33 233 ALA A CA 1
ATOM 1744 C C . ALA A 1 233 ? 32.624 65.834 14.674 1.00 12.07 233 ALA A C 1
ATOM 1745 O O . ALA A 1 233 ? 31.999 65.920 15.738 1.00 11.78 233 ALA A O 1
ATOM 1747 N N . LEU A 1 234 ? 33.633 66.653 14.359 1.00 11.87 234 LEU A N 1
ATOM 1748 C CA . LEU A 1 234 ? 34.000 67.757 15.250 1.00 12.44 234 LEU A CA 1
ATOM 1749 C C . LEU A 1 234 ? 32.873 68.781 15.389 1.00 12.38 234 LEU A C 1
ATOM 1750 O O . LEU A 1 234 ? 32.641 69.341 16.474 1.00 13.53 234 LEU A O 1
ATOM 1755 N N . GLU A 1 235 ? 32.153 69.039 14.297 1.00 12.71 235 GLU A N 1
ATOM 1756 C CA . GLU A 1 235 ? 31.044 69.977 14.375 1.00 12.82 235 GLU A CA 1
ATOM 1757 C C . GLU A 1 235 ? 29.948 69.434 15.255 1.00 13.41 235 GLU A C 1
ATOM 1758 O O . GLU A 1 235 ? 29.373 70.163 16.063 1.00 13.97 235 GLU A O 1
ATOM 1764 N N . LEU A 1 236 ? 29.656 68.150 15.116 1.00 13.07 236 LEU A N 1
ATOM 1765 C CA . LEU A 1 236 ? 28.612 67.547 15.949 1.00 13.43 236 LEU A CA 1
ATOM 1766 C C . LEU A 1 236 ? 29.048 67.492 17.399 1.00 13.70 236 LEU A C 1
ATOM 1767 O O . LEU A 1 236 ? 28.224 67.530 18.295 1.00 13.48 236 LEU A O 1
ATOM 1772 N N . ALA A 1 237 ? 30.352 67.418 17.634 1.00 13.59 237 ALA A N 1
ATOM 1773 C CA . ALA A 1 237 ? 30.872 67.380 19.004 1.00 14.30 237 ALA A CA 1
ATOM 1774 C C . ALA A 1 237 ? 30.615 68.694 19.759 1.00 15.04 237 ALA A C 1
ATOM 1775 O O . ALA A 1 237 ? 30.401 68.678 20.969 1.00 13.94 237 ALA A O 1
ATOM 1777 N N . ALA A 1 238 ? 30.621 69.819 19.046 1.00 16.29 238 ALA A N 1
ATOM 1778 C CA . ALA A 1 238 ? 30.510 71.140 19.677 1.00 19.10 238 ALA A CA 1
ATOM 1779 C C . ALA A 1 238 ? 29.170 71.350 20.358 1.00 20.37 238 ALA A C 1
ATOM 1780 O O . ALA A 1 238 ? 29.058 72.197 21.242 1.00 22.99 238 ALA A O 1
ATOM 1782 N N . GLN A 1 239 ? 28.181 70.555 19.955 1.00 22.01 239 GLN A N 1
ATOM 1783 C CA . GLN A 1 239 ? 26.817 70.614 20.492 1.00 23.16 239 GLN A CA 1
ATOM 1784 C C . GLN A 1 239 ? 26.732 70.090 21.915 1.00 22.85 239 GLN A C 1
ATOM 1785 O O . GLN A 1 239 ? 25.811 70.435 22.663 1.00 24.35 239 GLN A O 1
ATOM 1791 N N . SER A 1 240 ? 27.710 69.276 22.298 1.00 20.08 240 SER A N 1
ATOM 1792 C CA . SER A 1 240 ? 27.654 68.541 23.557 1.00 18.09 240 SER A CA 1
ATOM 1793 C C . SER A 1 240 ? 28.001 69.383 24.771 1.00 18.51 240 SER A C 1
ATOM 1794 O O . SER A 1 240 ? 28.671 70.418 24.656 1.00 18.38 240 SER A O 1
ATOM 1797 N N . ASP A 1 241 ? 27.568 68.923 25.948 1.00 18.10 241 ASP A N 1
ATOM 1798 C CA . ASP A 1 241 ? 28.008 69.513 27.207 1.00 18.90 241 ASP A CA 1
ATOM 1799 C C . ASP A 1 241 ? 28.854 68.528 28.013 1.00 19.24 241 ASP A C 1
ATOM 1800 O O . ASP A 1 241 ? 29.206 68.771 29.178 1.00 19.70 241 ASP A O 1
ATOM 1805 N N . ARG A 1 242 ? 29.201 67.399 27.413 1.00 18.44 242 ARG A N 1
ATOM 1806 C CA . ARG A 1 242 ? 29.990 66.421 28.161 1.00 19.13 242 ARG A CA 1
ATOM 1807 C C . ARG A 1 242 ? 31.349 67.033 28.568 1.00 21.21 242 ARG A C 1
ATOM 1808 O O . ARG A 1 242 ? 31.920 67.849 27.848 1.00 22.13 242 ARG A O 1
ATOM 1816 N N . PRO A 1 243 ? 31.863 66.667 29.742 1.00 22.57 243 PRO A N 1
ATOM 1817 C CA . PRO A 1 243 ? 33.091 67.315 30.216 1.00 24.46 243 PRO A CA 1
ATOM 1818 C C . PRO A 1 243 ? 34.374 66.689 29.663 1.00 26.23 243 PRO A C 1
ATOM 1819 O O . PRO A 1 243 ? 34.702 65.529 29.978 1.00 27.14 243 PRO A O 1
ATOM 1823 N N . ALA A 1 244 ? 35.121 67.468 28.890 1.00 28.32 244 ALA A N 1
ATOM 1824 C CA . ALA A 1 244 ? 36.358 66.995 28.270 1.00 29.97 244 ALA A CA 1
ATOM 1825 C C . ALA A 1 244 ? 37.451 66.588 29.260 1.00 30.69 244 ALA A C 1
ATOM 1826 O O . ALA A 1 244 ? 38.376 65.843 28.895 1.00 31.54 244 ALA A O 1
ATOM 1828 N N . HIS A 1 245 ? 37.350 67.039 30.510 1.00 31.09 245 HIS A N 1
ATOM 1829 C CA . HIS A 1 245 ? 38.420 66.743 31.466 1.00 31.56 245 HIS A CA 1
ATOM 1830 C C . HIS A 1 245 ? 38.093 65.725 32.565 1.00 30.54 245 HIS A C 1
ATOM 1831 O O . HIS A 1 245 ? 38.902 65.486 33.457 1.00 31.44 245 HIS A O 1
ATOM 1838 N N . ALA A 1 246 ? 36.944 65.076 32.480 1.00 29.02 246 ALA A N 1
ATOM 1839 C CA . ALA A 1 246 ? 36.575 64.105 33.511 1.00 27.08 246 ALA A CA 1
ATOM 1840 C C . ALA A 1 246 ? 37.178 62.708 33.305 1.00 26.29 246 ALA A C 1
ATOM 1841 O O . ALA A 1 246 ? 37.506 62.309 32.190 1.00 25.66 246 ALA A O 1
ATOM 1843 N N . GLN A 1 247 ? 37.324 61.957 34.395 1.00 25.01 247 GLN A N 1
ATOM 1844 C CA . GLN A 1 247 ? 37.684 60.553 34.270 1.00 23.97 247 GLN A CA 1
ATOM 1845 C C . GLN A 1 247 ? 36.411 59.779 33.974 1.00 21.52 247 GLN A C 1
ATOM 1846 O O . GLN A 1 247 ? 35.341 60.134 34.477 1.00 20.72 247 GLN A O 1
ATOM 1852 N N . GLY A 1 248 ? 36.522 58.707 33.195 1.00 19.58 248 GLY A N 1
ATOM 1853 C CA . GLY A 1 248 ? 35.379 57.820 33.007 1.00 17.75 248 GLY A CA 1
ATOM 1854 C C . GLY A 1 248 ? 35.069 57.009 34.252 1.00 16.96 248 GLY A C 1
ATOM 1855 O O . GLY A 1 248 ? 35.866 56.968 35.209 1.00 16.74 248 GLY A O 1
ATOM 1856 N N . VAL A 1 249 ? 33.911 56.361 34.246 1.00 15.50 249 VAL A N 1
ATOM 1857 C CA . VAL A 1 249 ? 33.570 55.388 35.268 1.00 14.48 249 VAL A CA 1
ATOM 1858 C C . VAL A 1 249 ? 33.600 53.996 34.650 1.00 14.91 249 VAL A C 1
ATOM 1859 O O . VAL A 1 249 ? 32.789 53.682 33.783 1.00 13.50 249 VAL A O 1
ATOM 1863 N N . PRO A 1 250 ? 34.547 53.146 35.093 1.00 14.54 250 PRO A N 1
ATOM 1864 C CA . PRO A 1 250 ? 34.671 51.799 34.530 1.00 14.95 250 PRO A CA 1
ATOM 1865 C C . PRO A 1 250 ? 33.470 50.919 34.837 1.00 14.45 250 PRO A C 1
ATOM 1866 O O . PRO A 1 250 ? 33.050 50.817 36.001 1.00 14.42 250 PRO A O 1
ATOM 1870 N N . LEU A 1 251 ? 32.921 50.279 33.802 1.00 13.81 251 LEU A N 1
ATOM 1871 C CA . LEU A 1 251 ? 31.827 49.335 33.990 1.00 13.87 251 LEU A CA 1
ATOM 1872 C C . LEU A 1 251 ? 32.390 47.949 34.292 1.00 14.04 251 LEU A C 1
ATOM 1873 O O . LEU A 1 251 ? 32.621 47.136 33.405 1.00 14.54 251 LEU A O 1
ATOM 1878 N N . THR A 1 252 ? 32.588 47.692 35.577 1.00 14.76 252 THR A N 1
ATOM 1879 C CA . THR A 1 252 ? 33.179 46.432 36.005 1.00 14.52 252 THR A CA 1
ATOM 1880 C C . THR A 1 252 ? 32.235 45.248 35.813 1.00 14.93 252 THR A C 1
ATOM 1881 O O . THR A 1 252 ? 31.063 45.400 35.445 1.00 15.02 252 THR A O 1
ATOM 1885 N N . ARG A 1 253 ? 32.740 44.051 36.046 1.00 14.58 253 ARG A N 1
ATOM 1886 C CA . ARG A 1 253 ? 31.937 42.865 35.820 1.00 14.10 253 ARG A CA 1
ATOM 1887 C C . ARG A 1 253 ? 30.633 42.866 36.627 1.00 13.89 253 ARG A C 1
ATOM 1888 O O . ARG A 1 253 ? 30.549 43.453 37.721 1.00 14.79 253 ARG A O 1
ATOM 1896 N N . ILE A 1 254 ? 29.620 42.231 36.058 1.00 14.14 254 ILE A N 1
ATOM 1897 C CA . ILE A 1 254 ? 28.366 41.983 36.737 1.00 13.90 254 ILE A CA 1
ATOM 1898 C C . ILE A 1 254 ? 28.435 40.582 37.335 1.00 14.46 254 ILE A C 1
ATOM 1899 O O . ILE A 1 254 ? 28.496 39.597 36.621 1.00 14.15 254 ILE A O 1
ATOM 1904 N N . GLU A 1 255 ? 28.461 40.504 38.655 1.00 15.37 255 GLU A N 1
ATOM 1905 C CA . GLU A 1 255 ? 28.459 39.216 39.329 1.00 16.31 255 GLU A CA 1
ATOM 1906 C C . GLU A 1 255 ? 27.079 38.561 39.233 1.00 16.32 255 GLU A C 1
ATOM 1907 O O . GLU A 1 255 ? 26.065 39.173 39.555 1.00 17.81 255 GLU A O 1
ATOM 1913 N N . ARG A 1 256 ? 27.022 37.314 38.789 1.00 15.85 256 ARG A N 1
ATOM 1914 C CA . ARG A 1 256 ? 25.746 36.624 38.684 1.00 16.99 256 ARG A CA 1
ATOM 1915 C C . ARG A 1 256 ? 25.934 35.127 38.899 1.00 17.93 256 ARG A C 1
ATOM 1916 O O . ARG A 1 256 ? 26.749 34.487 38.224 1.00 18.05 256 ARG A O 1
ATOM 1924 N N . THR A 1 257 ? 25.177 34.557 39.831 1.00 18.01 257 THR A N 1
ATOM 1925 C CA . THR A 1 257 ? 25.135 33.099 39.939 1.00 19.71 257 THR A CA 1
ATOM 1926 C C . THR A 1 257 ? 23.983 32.552 39.133 1.00 19.97 257 THR A C 1
ATOM 1927 O O . THR A 1 257 ? 22.829 32.961 39.311 1.00 19.36 257 THR A O 1
ATOM 1931 N N . ASP A 1 258 ? 24.301 31.645 38.221 1.00 20.16 258 ASP A N 1
ATOM 1932 C CA . ASP A 1 258 ? 23.299 30.960 37.421 1.00 21.41 258 ASP A CA 1
ATOM 1933 C C . ASP A 1 258 ? 22.853 29.680 38.131 1.00 22.26 258 ASP A C 1
ATOM 1934 O O . ASP A 1 258 ? 23.623 28.715 38.237 1.00 23.81 258 ASP A O 1
ATOM 1939 N N . ARG A 1 259 ? 21.618 29.668 38.622 1.00 21.63 259 ARG A N 1
ATOM 1940 C CA . ARG A 1 259 ? 21.100 28.506 39.348 1.00 21.41 259 ARG A CA 1
ATOM 1941 C C . ARG A 1 259 ? 20.136 27.744 38.442 1.00 21.79 259 ARG A C 1
ATOM 1942 O O . ARG A 1 259 ? 19.685 28.262 37.418 1.00 21.70 259 ARG A O 1
ATOM 1950 N N . GLU A 1 260 ? 19.802 26.512 38.813 1.00 21.71 260 GLU A N 1
ATOM 1951 C CA . GLU A 1 260 ? 18.842 25.757 38.028 1.00 21.95 260 GLU A CA 1
ATOM 1952 C C . GLU A 1 260 ? 17.506 26.484 38.023 1.00 21.48 260 GLU A C 1
ATOM 1953 O O . GLU A 1 260 ? 16.749 26.413 37.046 1.00 22.05 260 GLU A O 1
ATOM 1959 N N . ASP A 1 261 ? 17.231 27.182 39.120 1.00 20.71 261 ASP A N 1
ATOM 1960 C CA . ASP A 1 261 ? 15.923 27.788 39.349 1.00 20.28 261 ASP A CA 1
ATOM 1961 C C . ASP A 1 261 ? 15.975 29.299 39.369 1.00 19.33 261 ASP A C 1
ATOM 1962 O O . ASP A 1 261 ? 15.127 29.912 39.998 1.00 18.87 261 ASP A O 1
ATOM 1967 N N . GLY A 1 262 ? 16.975 29.916 38.748 1.00 18.77 262 GLY A N 1
ATOM 1968 C CA . GLY A 1 262 ? 16.987 31.383 38.706 1.00 18.10 262 GLY A CA 1
ATOM 1969 C C . GLY A 1 262 ? 18.361 32.018 38.666 1.00 17.55 262 GLY A C 1
ATOM 1970 O O . GLY A 1 262 ? 19.326 31.400 38.217 1.00 17.83 262 GLY A O 1
ATOM 1971 N N . LEU A 1 263 ? 18.435 33.255 39.146 1.00 16.99 263 LEU A N 1
ATOM 1972 C CA . LEU A 1 263 ? 19.621 34.090 39.003 1.00 16.17 263 LEU A CA 1
ATOM 1973 C C . LEU A 1 263 ? 19.863 34.848 40.294 1.00 15.64 263 LEU A C 1
ATOM 1974 O O . LEU A 1 263 ? 18.915 35.384 40.889 1.00 15.33 263 LEU A O 1
ATOM 1979 N N . THR A 1 264 ? 21.120 34.907 40.730 1.00 15.43 264 THR A N 1
ATOM 1980 C CA . THR A 1 264 ? 21.476 35.691 41.906 1.00 15.59 264 THR A CA 1
ATOM 1981 C C . THR A 1 264 ? 22.398 36.843 41.548 1.00 14.78 264 THR A C 1
ATOM 1982 O O . THR A 1 264 ? 23.497 36.624 41.027 1.00 14.77 264 THR A O 1
ATOM 1986 N N . TYR A 1 265 ? 21.941 38.064 41.817 1.00 14.36 265 TYR A N 1
ATOM 1987 C CA . TYR A 1 265 ? 22.789 39.246 41.716 1.00 13.60 265 TYR A CA 1
ATOM 1988 C C . TYR A 1 265 ? 22.858 39.950 43.082 1.00 14.78 265 TYR A C 1
ATOM 1989 O O . TYR A 1 265 ? 22.060 39.670 43.980 1.00 15.37 265 TYR A O 1
ATOM 1998 N N . LYS A 1 266 ? 23.798 40.872 43.231 1.00 15.09 266 LYS A N 1
ATOM 1999 C CA . LYS A 1 266 ? 23.909 41.637 44.472 1.00 15.23 266 LYS A CA 1
ATOM 2000 C C . LYS A 1 266 ? 22.593 42.339 44.837 1.00 14.85 266 LYS A C 1
ATOM 2001 O O . LYS A 1 266 ? 22.141 42.276 45.988 1.00 15.22 266 LYS A O 1
ATOM 2007 N N . THR A 1 267 ? 21.953 42.977 43.850 1.00 13.88 267 THR A N 1
ATOM 2008 C CA . THR A 1 267 ? 20.754 43.805 44.120 1.00 12.98 267 THR A CA 1
ATOM 2009 C C . THR A 1 267 ? 19.434 43.185 43.661 1.00 12.72 267 THR A C 1
ATOM 2010 O O . THR A 1 267 ? 18.376 43.842 43.690 1.00 13.34 267 THR A O 1
ATOM 2014 N N . LEU A 1 268 ? 19.477 41.924 43.257 1.00 12.71 268 LEU A N 1
ATOM 2015 C CA . LEU A 1 268 ? 18.321 41.328 42.620 1.00 12.63 268 LEU A CA 1
ATOM 2016 C C . LEU A 1 268 ? 18.373 39.809 42.675 1.00 13.14 268 LEU A C 1
ATOM 2017 O O . LEU A 1 268 ? 19.389 39.201 42.334 1.00 13.57 268 LEU A O 1
ATOM 2022 N N . ASP A 1 269 ? 17.271 39.209 43.095 1.00 12.86 269 ASP A N 1
ATOM 2023 C CA . ASP A 1 269 ? 17.048 37.766 42.948 1.00 13.15 269 ASP A CA 1
ATOM 2024 C C . ASP A 1 269 ? 16.021 37.481 41.875 1.00 13.42 269 ASP A C 1
ATOM 2025 O O . ASP A 1 269 ? 14.979 38.157 41.810 1.00 13.84 269 ASP A O 1
ATOM 2030 N N . VAL A 1 270 ? 16.274 36.486 41.031 1.00 12.91 270 VAL A N 1
ATOM 2031 C CA . VAL A 1 270 ? 15.202 35.945 40.211 1.00 13.09 270 VAL A CA 1
ATOM 2032 C C . VAL A 1 270 ? 15.028 34.475 40.600 1.00 14.01 270 VAL A C 1
ATOM 2033 O O . VAL A 1 270 ? 15.983 33.700 40.542 1.00 14.08 270 VAL A O 1
ATOM 2037 N N . THR A 1 271 ? 13.826 34.115 41.035 1.00 14.36 271 THR A N 1
ATOM 2038 C CA . THR A 1 271 ? 13.516 32.725 41.362 1.00 14.95 271 THR A CA 1
ATOM 2039 C C . THR A 1 271 ? 12.394 32.197 40.471 1.00 15.49 271 THR A C 1
ATOM 2040 O O . THR A 1 271 ? 11.325 32.820 40.355 1.00 15.25 271 THR A O 1
ATOM 2044 N N . ILE A 1 272 ? 12.658 31.059 39.821 1.00 14.90 272 ILE A N 1
ATOM 2045 C CA . ILE A 1 272 ? 11.733 30.480 38.849 1.00 15.83 272 ILE A CA 1
ATOM 2046 C C . ILE A 1 272 ? 10.962 29.293 39.436 1.00 16.20 272 ILE A C 1
ATOM 2047 O O . ILE A 1 272 ? 11.549 28.392 40.056 1.00 17.62 272 ILE A O 1
ATOM 2052 N N . ASP A 1 273 ? 9.648 29.305 39.271 1.00 16.12 273 ASP A N 1
ATOM 2053 C CA . ASP A 1 273 ? 8.845 28.124 39.571 1.00 16.69 273 ASP A CA 1
ATOM 2054 C C . ASP A 1 273 ? 8.421 27.536 38.243 1.00 16.78 273 ASP A C 1
ATOM 2055 O O . ASP A 1 273 ? 7.599 28.104 37.533 1.00 16.43 273 ASP A O 1
ATOM 2060 N N . ARG A 1 274 ? 9.022 26.417 37.875 1.00 17.49 274 ARG A N 1
ATOM 2061 C CA . ARG A 1 274 ? 8.829 25.899 36.532 1.00 18.26 274 ARG A CA 1
ATOM 2062 C C . ARG A 1 274 ? 7.468 25.251 36.353 1.00 19.10 274 ARG A C 1
ATOM 2063 O O . ARG A 1 274 ? 6.915 25.231 35.247 1.00 20.17 274 ARG A O 1
ATOM 2071 N N . ALA A 1 275 ? 6.907 24.743 37.445 1.00 19.61 275 ALA A N 1
ATOM 2072 C CA . ALA A 1 275 ? 5.587 24.121 37.366 1.00 20.10 275 ALA A CA 1
ATOM 2073 C C . ALA A 1 275 ? 4.494 25.180 37.193 1.00 20.03 275 ALA A C 1
ATOM 2074 O O . ALA A 1 275 ? 3.569 25.003 36.403 1.00 20.28 275 ALA A O 1
ATOM 2076 N N . LYS A 1 276 ? 4.627 26.286 37.919 1.00 19.95 276 LYS A N 1
ATOM 2077 C CA . LYS A 1 276 ? 3.644 27.364 37.884 1.00 19.52 276 LYS A CA 1
ATOM 2078 C C . LYS A 1 276 ? 3.913 28.317 36.730 1.00 19.29 276 LYS A C 1
ATOM 2079 O O . LYS A 1 276 ? 3.061 29.156 36.415 1.00 19.19 276 LYS A O 1
ATOM 2085 N N . ARG A 1 277 ? 5.104 28.189 36.136 1.00 18.38 277 ARG A N 1
ATOM 2086 C CA . ARG A 1 277 ? 5.553 29.034 35.011 1.00 17.69 277 ARG A CA 1
ATOM 2087 C C . ARG A 1 277 ? 5.635 30.518 35.404 1.00 17.12 277 ARG A C 1
ATOM 2088 O O . ARG A 1 277 ? 5.203 31.405 34.661 1.00 16.92 277 ARG A O 1
ATOM 2096 N N . ILE A 1 278 ? 6.218 30.771 36.575 1.00 16.57 278 ILE A N 1
ATOM 2097 C CA . ILE A 1 278 ? 6.374 32.125 37.107 1.00 16.51 278 ILE A CA 1
ATOM 2098 C C . ILE A 1 278 ? 7.818 32.396 37.482 1.00 16.66 278 ILE A C 1
ATOM 2099 O O . ILE A 1 278 ? 8.478 31.558 38.107 1.00 16.80 278 ILE A O 1
ATOM 2104 N N . ALA A 1 279 ? 8.310 33.572 37.119 1.00 15.23 279 ALA A N 1
ATOM 2105 C CA . ALA A 1 279 ? 9.585 34.037 37.599 1.00 15.29 279 ALA A CA 1
ATOM 2106 C C . ALA A 1 279 ? 9.355 35.216 38.513 1.00 15.34 279 ALA A C 1
ATOM 2107 O O . ALA A 1 279 ? 8.739 36.210 38.115 1.00 15.49 279 ALA A O 1
ATOM 2109 N N . THR A 1 280 ? 9.866 35.125 39.728 1.00 14.18 280 THR A N 1
ATOM 2110 C CA . THR A 1 280 ? 9.718 36.207 40.677 1.00 14.44 280 THR A CA 1
ATOM 2111 C C . THR A 1 280 ? 11.014 36.989 40.757 1.00 14.16 280 THR A C 1
ATOM 2112 O O . THR A 1 280 ? 12.060 36.439 41.102 1.00 13.98 280 THR A O 1
ATOM 2116 N N . PHE A 1 281 ? 10.936 38.278 40.443 1.00 12.89 281 PHE A N 1
ATOM 2117 C CA . PHE A 1 281 ? 12.057 39.182 40.531 1.00 13.73 281 PHE A CA 1
ATOM 2118 C C . PHE A 1 281 ? 11.920 39.905 41.865 1.00 13.69 281 PHE A C 1
ATOM 2119 O O . PHE A 1 281 ? 10.927 40.620 42.066 1.00 15.02 281 PHE A O 1
ATOM 2127 N N . THR A 1 282 ? 12.887 39.751 42.770 1.00 13.19 282 THR A N 1
ATOM 2128 C CA . THR A 1 282 ? 12.901 40.527 43.993 1.00 13.51 282 THR A CA 1
ATOM 2129 C C . THR A 1 282 ? 14.048 41.542 43.957 1.00 12.84 282 THR A C 1
ATOM 2130 O O . THR A 1 282 ? 15.223 41.184 44.061 1.00 13.07 282 THR A O 1
ATOM 2134 N N . ALA A 1 283 ? 13.689 42.813 43.789 1.00 12.74 283 ALA A N 1
ATOM 2135 C CA . ALA A 1 283 ? 14.658 43.899 43.726 1.00 12.62 283 ALA A CA 1
ATOM 2136 C C . ALA A 1 283 ? 14.982 44.402 45.121 1.00 13.32 283 ALA A C 1
ATOM 2137 O O . ALA A 1 283 ? 14.081 44.516 45.954 1.00 13.77 283 ALA A O 1
ATOM 2139 N N . LYS A 1 284 ? 16.257 44.693 45.378 1.00 13.38 284 LYS A N 1
ATOM 2140 C CA . LYS A 1 284 ? 16.710 45.051 46.729 1.00 13.43 284 LYS A CA 1
ATOM 2141 C C . LYS A 1 284 ? 17.193 46.501 46.787 1.00 13.67 284 LYS A C 1
ATOM 2142 O O . LYS A 1 284 ? 18.029 46.929 45.986 1.00 13.93 284 LYS A O 1
ATOM 2148 N N . ALA A 1 285 ? 16.654 47.257 47.736 1.00 13.74 285 ALA A N 1
ATOM 2149 C CA . ALA A 1 285 ? 17.054 48.639 47.972 1.00 13.63 285 ALA A CA 1
ATOM 2150 C C . ALA A 1 285 ? 18.521 48.753 48.369 1.00 13.70 285 ALA A C 1
ATOM 2151 O O . ALA A 1 285 ? 19.145 47.750 48.741 1.00 15.05 285 ALA A O 1
ATOM 2153 N N . PRO A 1 286 ? 19.078 49.970 48.328 1.00 13.94 286 PRO A N 1
ATOM 2154 C CA . PRO A 1 286 ? 20.415 50.112 48.905 1.00 14.89 286 PRO A CA 1
ATOM 2155 C C . PRO A 1 286 ? 20.401 49.608 50.350 1.00 16.18 286 PRO A C 1
ATOM 2156 O O . PRO A 1 286 ? 19.464 49.900 51.098 1.00 16.33 286 PRO A O 1
ATOM 2160 N N . GLN A 1 287 ? 21.432 48.861 50.740 1.00 17.87 287 GLN A N 1
ATOM 2161 C CA . GLN A 1 287 ? 21.461 48.278 52.082 1.00 19.51 287 GLN A CA 1
ATOM 2162 C C . GLN A 1 287 ? 21.715 49.347 53.123 1.00 20.13 287 GLN A C 1
ATOM 2163 O O . GLN A 1 287 ? 21.218 49.262 54.242 1.00 20.80 287 GLN A O 1
ATOM 2169 N N . THR A 1 288 ? 22.476 50.369 52.750 1.00 19.94 288 THR A N 1
ATOM 2170 C CA . THR A 1 288 ? 22.597 51.520 53.624 1.00 20.95 288 THR A CA 1
ATOM 2171 C C . THR A 1 288 ? 22.421 52.805 52.830 1.00 20.15 288 THR A C 1
ATOM 2172 O O . THR A 1 288 ? 22.339 52.775 51.596 1.00 19.70 288 THR A O 1
ATOM 2176 N N . GLU A 1 289 ? 22.370 53.930 53.534 1.00 19.64 289 GLU A N 1
ATOM 2177 C CA . GLU A 1 289 ? 22.092 55.195 52.862 1.00 19.18 289 GLU A CA 1
ATOM 2178 C C . GLU A 1 289 ? 23.088 55.472 51.755 1.00 17.99 289 GLU A C 1
ATOM 2179 O O . GLU A 1 289 ? 24.305 55.490 51.994 1.00 18.33 289 GLU A O 1
ATOM 2185 N N . PRO A 1 290 ? 22.584 55.682 50.523 1.00 17.15 290 PRO A N 1
ATOM 2186 C CA . PRO A 1 290 ? 23.429 56.007 49.390 1.00 16.59 290 PRO A CA 1
ATOM 2187 C C . PRO A 1 290 ? 23.945 57.450 49.488 1.00 16.41 290 PRO A C 1
ATOM 2188 O O . PRO A 1 290 ? 23.333 58.271 50.167 1.00 16.81 290 PRO A O 1
ATOM 2192 N N . PRO A 1 291 ? 25.094 57.735 48.858 1.00 16.87 291 PRO A N 1
ATOM 2193 C CA . PRO A 1 291 ? 25.779 59.017 48.994 1.00 16.70 291 PRO A CA 1
ATOM 2194 C C . PRO A 1 291 ? 25.023 60.194 48.387 1.00 17.13 291 PRO A C 1
ATOM 2195 O O . PRO A 1 291 ? 24.559 60.110 47.237 1.00 16.54 291 PRO A O 1
ATOM 2199 N N . ALA A 1 292 ? 24.949 61.292 49.133 1.00 16.58 292 ALA A N 1
ATOM 2200 C CA . ALA A 1 292 ? 24.304 62.510 48.648 1.00 16.77 292 ALA A CA 1
ATOM 2201 C C . ALA A 1 292 ? 25.228 63.366 47.802 1.00 16.31 292 ALA A C 1
ATOM 2202 O O . ALA A 1 292 ? 24.760 64.106 46.932 1.00 16.22 292 ALA A O 1
ATOM 2204 N N . SER A 1 293 ? 26.536 63.291 48.047 1.00 16.44 293 SER A N 1
ATOM 2205 C CA . SER A 1 293 ? 27.466 64.189 47.380 1.00 16.56 293 SER A CA 1
ATOM 2206 C C . SER A 1 293 ? 27.964 63.647 46.049 1.00 16.69 293 SER A C 1
ATOM 2207 O O . SER A 1 293 ? 28.132 62.425 45.862 1.00 16.33 293 SER A O 1
ATOM 2210 N N . ILE A 1 294 ? 28.209 64.551 45.119 1.00 16.52 294 ILE A N 1
ATOM 2211 C CA . ILE A 1 294 ? 28.620 64.144 43.786 1.00 17.39 294 ILE A CA 1
ATOM 2212 C C . ILE A 1 294 ? 29.972 63.411 43.809 1.00 16.95 294 ILE A C 1
ATOM 2213 O O . ILE A 1 294 ? 30.158 62.398 43.133 1.00 16.28 294 ILE A O 1
ATOM 2218 N N . ASP A 1 295 ? 30.907 63.904 44.613 1.00 17.41 295 ASP A N 1
ATOM 2219 C CA . ASP A 1 295 ? 32.196 63.211 44.689 1.00 17.14 295 ASP A CA 1
ATOM 2220 C C . ASP A 1 295 ? 32.084 61.759 45.161 1.00 16.22 295 ASP A C 1
ATOM 2221 O O . ASP A 1 295 ? 32.800 60.890 44.657 1.00 16.15 295 ASP A O 1
ATOM 2226 N N . ALA A 1 296 ? 31.197 61.515 46.132 1.00 16.07 296 ALA A N 1
ATOM 2227 C CA . ALA A 1 296 ? 31.009 60.179 46.699 1.00 15.50 296 ALA A CA 1
ATOM 2228 C C . ALA A 1 296 ? 30.254 59.276 45.719 1.00 15.01 296 ALA A C 1
ATOM 2229 O O . ALA A 1 296 ? 30.515 58.072 45.609 1.00 15.18 296 ALA A O 1
ATOM 2231 N N . ILE A 1 297 ? 29.315 59.877 44.988 1.00 14.44 297 ILE A N 1
ATOM 2232 C CA . ILE A 1 297 ? 28.642 59.157 43.897 1.00 14.00 297 ILE A CA 1
ATOM 2233 C C . ILE A 1 297 ? 29.640 58.718 42.828 1.00 14.08 297 ILE A C 1
ATOM 2234 O O . ILE A 1 297 ? 29.677 57.565 42.453 1.00 13.97 297 ILE A O 1
ATOM 2239 N N . VAL A 1 298 ? 30.478 59.639 42.362 1.00 14.35 298 VAL A N 1
ATOM 2240 C CA . VAL A 1 298 ? 31.471 59.318 41.346 1.00 14.88 298 VAL A CA 1
ATOM 2241 C C . VAL A 1 298 ? 32.477 58.260 41.854 1.00 15.45 298 VAL A C 1
ATOM 2242 O O . VAL A 1 298 ? 32.813 57.311 41.140 1.00 16.56 298 VAL A O 1
ATOM 2246 N N . ALA A 1 299 ? 32.918 58.406 43.102 1.00 15.29 299 ALA A N 1
ATOM 2247 C CA . ALA A 1 299 ? 33.840 57.421 43.684 1.00 15.00 299 ALA A CA 1
ATOM 2248 C C . ALA A 1 299 ? 33.249 56.015 43.743 1.00 15.12 299 ALA A C 1
ATOM 2249 O O . ALA A 1 299 ? 33.959 55.018 43.577 1.00 15.24 299 ALA A O 1
ATOM 2251 N N . ALA A 1 300 ? 31.945 55.920 43.996 1.00 14.00 300 ALA A N 1
ATOM 2252 C CA . ALA A 1 300 ? 31.298 54.629 44.012 1.00 13.75 300 ALA A CA 1
ATOM 2253 C C . ALA A 1 300 ? 31.257 54.047 42.596 1.00 13.55 300 ALA A C 1
ATOM 2254 O O . ALA A 1 300 ? 31.409 52.835 42.411 1.00 13.48 300 ALA A O 1
ATOM 2256 N N . GLY A 1 301 ? 31.049 54.915 41.605 1.00 13.70 301 GLY A N 1
ATOM 2257 C CA . GLY A 1 301 ? 31.117 54.496 40.194 1.00 13.53 301 GLY A CA 1
ATOM 2258 C C . GLY A 1 301 ? 30.121 53.392 39.864 1.00 13.59 301 GLY A C 1
ATOM 2259 O O . GLY A 1 301 ? 28.929 53.539 40.151 1.00 13.23 301 GLY A O 1
ATOM 2260 N N . ALA A 1 302 ? 30.601 52.297 39.258 1.00 13.79 302 ALA A N 1
ATOM 2261 C CA . ALA A 1 302 ? 29.755 51.131 38.937 1.00 15.15 302 ALA A CA 1
ATOM 2262 C C . ALA A 1 302 ? 29.136 50.485 40.172 1.00 15.38 302 ALA A C 1
ATOM 2263 O O . ALA A 1 302 ? 28.162 49.736 40.072 1.00 16.40 302 ALA A O 1
ATOM 2265 N N . ASN A 1 303 ? 29.681 50.778 41.351 1.00 15.19 303 ASN A N 1
ATOM 2266 C CA . ASN A 1 303 ? 29.105 50.210 42.565 1.00 15.31 303 ASN A CA 1
ATOM 2267 C C . ASN A 1 303 ? 28.066 51.129 43.199 1.00 15.03 303 ASN A C 1
ATOM 2268 O O . ASN A 1 303 ? 27.481 50.812 44.224 1.00 15.45 303 ASN A O 1
ATOM 2273 N N . TRP A 1 304 ? 27.848 52.282 42.590 1.00 13.53 304 TRP A N 1
ATOM 2274 C CA . TRP A 1 304 ? 26.813 53.189 43.080 1.00 12.75 304 TRP A CA 1
ATOM 2275 C C . TRP A 1 304 ? 25.448 52.513 42.890 1.00 12.40 304 TRP A C 1
ATOM 2276 O O . TRP A 1 304 ? 25.136 52.038 41.806 1.00 11.96 304 TRP A O 1
ATOM 2287 N N . TRP A 1 305 ? 24.633 52.449 43.937 1.00 13.01 305 TRP A N 1
ATOM 2288 C CA . TRP A 1 305 ? 23.463 51.575 43.876 1.00 12.88 305 TRP A CA 1
ATOM 2289 C C . TRP A 1 305 ? 22.571 51.759 42.620 1.00 12.32 305 TRP A C 1
ATOM 2290 O O . TRP A 1 305 ? 22.234 50.772 41.964 1.00 12.64 305 TRP A O 1
ATOM 2301 N N . PRO A 1 306 ? 22.205 53.005 42.267 1.00 12.41 306 PRO A N 1
ATOM 2302 C CA . PRO A 1 306 ? 21.288 53.115 41.125 1.00 12.06 306 PRO A CA 1
ATOM 2303 C C . PRO A 1 306 ? 21.881 52.540 39.839 1.00 12.33 306 PRO A C 1
ATOM 2304 O O . PRO A 1 306 ? 21.152 51.963 39.014 1.00 12.83 306 PRO A O 1
ATOM 2308 N N . LEU A 1 307 ? 23.192 52.710 39.631 1.00 12.42 307 LEU A N 1
ATOM 2309 C CA . LEU A 1 307 ? 23.814 52.154 38.436 1.00 12.48 307 LEU A CA 1
ATOM 2310 C C . LEU A 1 307 ? 23.945 50.634 38.520 1.00 12.46 307 LEU A C 1
ATOM 2311 O O . LEU A 1 307 ? 23.710 49.933 37.538 1.00 12.50 307 LEU A O 1
ATOM 2316 N N . LYS A 1 308 ? 24.349 50.144 39.690 1.00 12.18 308 LYS A N 1
ATOM 2317 C CA . LYS A 1 308 ? 24.503 48.718 39.896 1.00 12.76 308 LYS A CA 1
ATOM 2318 C C . LYS A 1 308 ? 23.163 48.004 39.671 1.00 12.34 308 LYS A C 1
ATOM 2319 O O . LYS A 1 308 ? 23.090 46.974 38.971 1.00 12.90 308 LYS A O 1
ATOM 2325 N N . PHE A 1 309 ? 22.101 48.545 40.267 1.00 12.81 309 PHE A N 1
ATOM 2326 C CA . PHE A 1 309 ? 20.786 47.958 40.106 1.00 12.22 309 PHE A CA 1
ATOM 2327 C C . PHE A 1 309 ? 20.344 47.990 38.645 1.00 11.81 309 PHE A C 1
ATOM 2328 O O . PHE A 1 309 ? 19.864 47.001 38.120 1.00 11.97 309 PHE A O 1
ATOM 2336 N N . ALA A 1 310 ? 20.537 49.132 37.983 1.00 11.06 310 ALA A N 1
ATOM 2337 C CA . ALA A 1 310 ? 20.154 49.237 36.565 1.00 10.56 310 ALA A CA 1
ATOM 2338 C C . ALA A 1 310 ? 20.830 48.168 35.737 1.00 10.90 310 ALA A C 1
ATOM 2339 O O . ALA A 1 310 ? 20.189 47.501 34.903 1.00 12.00 310 ALA A O 1
ATOM 2341 N N . ARG A 1 311 ? 22.141 47.999 35.934 1.00 11.49 311 ARG A N 1
ATOM 2342 C CA . ARG A 1 311 ? 22.870 46.966 35.164 1.00 11.04 311 ARG A CA 1
ATOM 2343 C C . ARG A 1 311 ? 22.426 45.537 35.471 1.00 12.01 311 ARG A C 1
ATOM 2344 O O . ARG A 1 311 ? 22.293 44.711 34.568 1.00 12.28 311 ARG A O 1
ATOM 2352 N N . GLU A 1 312 ? 22.197 45.244 36.749 1.00 11.33 312 GLU A N 1
ATOM 2353 C CA . GLU A 1 312 ? 21.813 43.889 37.114 1.00 11.52 312 GLU A CA 1
ATOM 2354 C C . GLU A 1 312 ? 20.398 43.572 36.621 1.00 11.43 312 GLU A C 1
ATOM 2355 O O . GLU A 1 312 ? 20.130 42.504 36.086 1.00 11.94 312 GLU A O 1
ATOM 2361 N N . PHE A 1 313 ? 19.505 44.548 36.771 1.00 11.71 313 PHE A N 1
ATOM 2362 C CA . PHE A 1 313 ? 18.126 44.392 36.339 1.00 11.31 313 PHE A CA 1
ATOM 2363 C C . PHE A 1 313 ? 18.071 44.258 34.811 1.00 10.88 313 PHE A C 1
ATOM 2364 O O . PHE A 1 313 ? 17.352 43.400 34.303 1.00 11.58 313 PHE A O 1
ATOM 2372 N N . ASP A 1 314 ? 18.840 45.064 34.077 1.00 10.94 314 ASP A N 1
ATOM 2373 C CA . ASP A 1 314 ? 18.858 44.906 32.620 1.00 10.68 314 ASP A CA 1
ATOM 2374 C C . ASP A 1 314 ? 19.345 43.498 32.223 1.00 10.68 314 ASP A C 1
ATOM 2375 O O . ASP A 1 314 ? 18.763 42.855 31.348 1.00 11.30 314 ASP A O 1
ATOM 2380 N N . ASP A 1 315 ? 20.410 43.025 32.880 1.00 10.94 315 ASP A N 1
ATOM 2381 C CA . ASP A 1 315 ? 20.907 41.685 32.586 1.00 11.33 315 ASP A CA 1
ATOM 2382 C C . ASP A 1 315 ? 19.853 40.623 32.835 1.00 11.57 315 ASP A C 1
ATOM 2383 O O . ASP A 1 315 ? 19.704 39.694 32.055 1.00 12.14 315 ASP A O 1
ATOM 2388 N N . ALA A 1 316 ? 19.112 40.768 33.927 1.00 11.77 316 ALA A N 1
ATOM 2389 C CA . ALA A 1 316 ? 18.072 39.801 34.258 1.00 11.81 316 ALA A CA 1
ATOM 2390 C C . ALA A 1 316 ? 16.923 39.833 33.258 1.00 12.03 316 ALA A C 1
ATOM 2391 O O . ALA A 1 316 ? 16.431 38.791 32.853 1.00 12.12 316 ALA A O 1
ATOM 2393 N N . ILE A 1 317 ? 16.478 41.026 32.877 1.00 11.79 317 ILE A N 1
ATOM 2394 C CA . ILE A 1 317 ? 15.406 41.130 31.883 1.00 11.69 317 ILE A CA 1
ATOM 2395 C C . ILE A 1 317 ? 15.830 40.440 30.586 1.00 10.95 317 ILE A C 1
ATOM 2396 O O . ILE A 1 317 ? 15.056 39.661 30.009 1.00 10.72 317 ILE A O 1
ATOM 2401 N N . LEU A 1 318 ? 17.053 40.731 30.129 1.00 11.50 318 LEU A N 1
ATOM 2402 C CA . LEU A 1 318 ? 17.556 40.189 28.867 1.00 11.20 318 LEU A CA 1
ATOM 2403 C C . LEU A 1 318 ? 17.684 38.676 28.967 1.00 11.95 318 LEU A C 1
ATOM 2404 O O . LEU A 1 318 ? 17.237 37.940 28.078 1.00 11.76 318 LEU A O 1
ATOM 2409 N N . SER A 1 319 ? 18.224 38.208 30.085 1.00 12.08 319 SER A N 1
ATOM 2410 C CA . SER A 1 319 ? 18.410 36.775 30.271 1.00 12.16 319 SER A CA 1
ATOM 2411 C C . SER A 1 319 ? 17.083 36.013 30.298 1.00 11.99 319 SER A C 1
ATOM 2412 O O . SER A 1 319 ? 16.919 34.972 29.643 1.00 12.15 319 SER A O 1
ATOM 2415 N N . MET A 1 320 ? 16.123 36.515 31.060 1.00 12.29 320 MET A N 1
ATOM 2416 C CA . MET A 1 320 ? 14.849 35.845 31.194 1.00 12.06 320 MET A CA 1
ATOM 2417 C C . MET A 1 320 ? 14.042 35.897 29.896 1.00 12.54 320 MET A C 1
ATOM 2418 O O . MET A 1 320 ? 13.373 34.931 29.540 1.00 13.13 320 MET A O 1
ATOM 2423 N N . ARG A 1 321 ? 14.098 37.030 29.195 1.00 11.60 321 ARG A N 1
ATOM 2424 C CA . ARG A 1 321 ? 13.422 37.138 27.900 1.00 12.28 321 ARG A CA 1
ATOM 2425 C C . ARG A 1 321 ? 13.927 36.077 26.944 1.00 12.55 321 ARG A C 1
ATOM 2426 O O . ARG A 1 321 ? 13.159 35.511 26.154 1.00 13.58 321 ARG A O 1
ATOM 2434 N N . THR A 1 322 ? 15.242 35.860 26.977 1.00 12.43 322 THR A N 1
ATOM 2435 C CA . THR A 1 322 ? 15.887 35.109 25.908 1.00 13.25 322 THR A CA 1
ATOM 2436 C C . THR A 1 322 ? 15.945 33.615 26.229 1.00 13.71 322 THR A C 1
ATOM 2437 O O . THR A 1 322 ? 15.765 32.767 25.346 1.00 15.34 322 THR A O 1
ATOM 2441 N N . ASN A 1 323 ? 16.168 33.299 27.500 1.00 14.61 323 ASN A N 1
ATOM 2442 C CA . ASN A 1 323 ? 16.489 31.925 27.879 1.00 14.32 323 ASN A CA 1
ATOM 2443 C C . ASN A 1 323 ? 15.354 31.176 28.564 1.00 15.22 323 ASN A C 1
ATOM 2444 O O . ASN A 1 323 ? 15.464 29.967 28.804 1.00 15.41 323 ASN A O 1
ATOM 2449 N N . GLU A 1 324 ? 14.272 31.877 28.891 1.00 13.44 324 GLU A N 1
ATOM 2450 C CA . GLU A 1 324 ? 13.180 31.248 29.634 1.00 14.09 324 GLU A CA 1
ATOM 2451 C C . GLU A 1 324 ? 11.833 31.540 28.982 1.00 13.77 324 GLU A C 1
ATOM 2452 O O . GLU A 1 324 ? 11.037 32.311 29.512 1.00 14.83 324 GLU A O 1
ATOM 2458 N N . LEU A 1 325 ? 11.576 30.905 27.845 1.00 13.74 325 LEU A N 1
ATOM 2459 C CA . LEU A 1 325 ? 10.385 31.201 27.045 1.00 14.01 325 LEU A CA 1
ATOM 2460 C C . LEU A 1 325 ? 9.089 30.680 27.631 1.00 14.18 325 LEU A C 1
ATOM 2461 O O . LEU A 1 325 ? 8.017 31.208 27.309 1.00 13.84 325 LEU A O 1
ATOM 2466 N N . ALA A 1 326 ? 9.169 29.617 28.435 1.00 14.70 326 ALA A N 1
ATOM 2467 C CA . ALA A 1 326 ? 7.942 28.985 28.935 1.00 14.61 326 ALA A CA 1
ATOM 2468 C C . ALA A 1 326 ? 7.451 29.591 30.242 1.00 15.47 326 ALA A C 1
ATOM 2469 O O . ALA A 1 326 ? 6.289 29.397 30.623 1.00 16.96 326 ALA A O 1
ATOM 2471 N N . VAL A 1 327 ? 8.317 30.365 30.883 1.00 15.30 327 VAL A N 1
ATOM 2472 C CA . VAL A 1 327 ? 7.986 31.072 32.117 1.00 14.73 327 VAL A CA 1
ATOM 2473 C C . VAL A 1 327 ? 7.342 32.413 31.741 1.00 14.23 327 VAL A C 1
ATOM 2474 O O . VAL A 1 327 ? 8.004 33.442 31.654 1.00 13.96 327 VAL A O 1
ATOM 2478 N N . GLY A 1 328 ? 6.035 32.372 31.494 1.00 13.46 328 GLY A N 1
ATOM 2479 C CA . GLY A 1 328 ? 5.336 33.494 30.868 1.00 13.47 328 GLY A CA 1
ATOM 2480 C C . GLY A 1 328 ? 4.949 34.651 31.755 1.00 13.43 328 GLY A C 1
ATOM 2481 O O . GLY A 1 328 ? 4.611 35.730 31.247 1.00 13.20 328 GLY A O 1
ATOM 2482 N N . THR A 1 329 ? 4.978 34.437 33.068 1.00 13.38 329 THR A N 1
ATOM 2483 C CA . THR A 1 329 ? 4.604 35.487 34.024 1.00 13.79 329 THR A CA 1
ATOM 2484 C C . THR A 1 329 ? 5.797 35.904 34.856 1.00 13.46 329 THR A C 1
ATOM 2485 O O . THR A 1 329 ? 6.535 35.059 35.384 1.00 14.13 329 THR A O 1
ATOM 2489 N N . TRP A 1 330 ? 5.996 37.215 34.945 1.00 12.46 330 TRP A N 1
ATOM 2490 C CA . TRP A 1 330 ? 6.980 37.791 35.861 1.00 11.95 330 TRP A CA 1
ATOM 2491 C C . TRP A 1 330 ? 6.241 38.472 37.002 1.00 12.70 330 TRP A C 1
ATOM 2492 O O . TRP A 1 330 ? 5.315 39.258 36.769 1.00 12.88 330 TRP A O 1
ATOM 2503 N N . VAL A 1 331 ? 6.652 38.153 38.235 1.00 12.61 331 VAL A N 1
ATOM 2504 C CA . VAL A 1 331 ? 6.141 38.817 39.417 1.00 13.31 331 VAL A CA 1
ATOM 2505 C C . VAL A 1 331 ? 7.227 39.724 39.957 1.00 12.80 331 VAL A C 1
ATOM 2506 O O . VAL A 1 331 ? 8.377 39.300 40.106 1.00 13.63 331 VAL A O 1
ATOM 2510 N N . PHE A 1 332 ? 6.897 40.989 40.203 1.00 12.62 332 PHE A N 1
ATOM 2511 C CA . PHE A 1 332 ? 7.860 41.916 40.786 1.00 13.06 332 PHE A CA 1
ATOM 2512 C C . PHE A 1 332 ? 7.580 42.067 42.270 1.00 12.82 332 PHE A C 1
ATOM 2513 O O . PHE A 1 332 ? 6.446 42.369 42.663 1.00 13.45 332 PHE A O 1
ATOM 2521 N N . ARG A 1 333 ? 8.623 41.870 43.072 1.00 13.63 333 ARG A N 1
ATOM 2522 C CA . ARG A 1 333 ? 8.617 42.163 44.514 1.00 13.94 333 ARG A CA 1
ATOM 2523 C C . ARG A 1 333 ? 9.810 43.070 44.830 1.00 13.27 333 ARG A C 1
ATOM 2524 O O . ARG A 1 333 ? 10.745 43.180 44.039 1.00 12.74 333 ARG A O 1
ATOM 2532 N N . THR A 1 334 ? 9.792 43.698 46.005 1.00 13.27 334 THR A N 1
ATOM 2533 C CA . THR A 1 334 ? 10.915 44.527 46.445 1.00 13.58 334 THR A CA 1
ATOM 2534 C C . THR A 1 334 ? 11.159 44.266 47.922 1.00 14.22 334 THR A C 1
ATOM 2535 O O . THR A 1 334 ? 10.271 43.782 48.651 1.00 15.03 334 THR A O 1
ATOM 2539 N N . GLU A 1 335 ? 12.378 44.541 48.352 1.00 14.62 335 GLU A N 1
ATOM 2540 C CA . GLU A 1 335 ? 12.715 44.375 49.756 1.00 15.81 335 GLU A CA 1
ATOM 2541 C C . GLU A 1 335 ? 13.731 45.445 50.112 1.00 15.76 335 GLU A C 1
ATOM 2542 O O . GLU A 1 335 ? 14.434 45.978 49.250 1.00 15.53 335 GLU A O 1
ATOM 2548 N N . GLY A 1 336 ? 13.792 45.780 51.392 1.00 15.84 336 GLY A N 1
ATOM 2549 C CA . GLY A 1 336 ? 14.693 46.818 51.864 1.00 17.05 336 GLY A CA 1
ATOM 2550 C C . GLY A 1 336 ? 13.947 48.021 52.398 1.00 16.81 336 GLY A C 1
ATOM 2551 O O . GLY A 1 336 ? 12.742 47.978 52.613 1.00 17.76 336 GLY A O 1
ATOM 2552 N N . ASP A 1 337 ? 14.681 49.102 52.594 1.00 17.42 337 ASP A N 1
ATOM 2553 C CA . ASP A 1 337 ? 14.219 50.253 53.357 1.00 18.01 337 ASP A CA 1
ATOM 2554 C C . ASP A 1 337 ? 13.891 51.405 52.403 1.00 17.37 337 ASP A C 1
ATOM 2555 O O . ASP A 1 337 ? 14.785 51.918 51.710 1.00 17.34 337 ASP A O 1
ATOM 2560 N N . ALA A 1 338 ? 12.620 51.814 52.372 1.00 17.48 338 ALA A N 1
ATOM 2561 C CA . ALA A 1 338 ? 12.196 52.912 51.487 1.00 17.44 338 ALA A CA 1
ATOM 2562 C C . ALA A 1 338 ? 13.015 54.178 51.691 1.00 17.64 338 ALA A C 1
ATOM 2563 O O . ALA A 1 338 ? 13.203 54.946 50.752 1.00 17.29 338 ALA A O 1
ATOM 2565 N N . ARG A 1 339 ? 13.498 54.430 52.906 1.00 16.99 339 ARG A N 1
ATOM 2566 C CA . ARG A 1 339 ? 14.251 55.671 53.107 1.00 17.43 339 ARG A CA 1
ATOM 2567 C C . ARG A 1 339 ? 15.479 55.728 52.210 1.00 16.59 339 ARG A C 1
ATOM 2568 O O . ARG A 1 339 ? 15.884 56.808 51.761 1.00 16.38 339 ARG A O 1
ATOM 2576 N N . HIS A 1 340 ? 16.066 54.567 51.955 1.00 16.31 340 HIS A N 1
ATOM 2577 C CA . HIS A 1 340 ? 17.286 54.510 51.176 1.00 16.07 340 HIS A CA 1
ATOM 2578 C C . HIS A 1 340 ? 16.997 54.696 49.703 1.00 16.07 340 HIS A C 1
ATOM 2579 O O . HIS A 1 340 ? 17.787 55.307 48.990 1.00 15.76 340 HIS A O 1
ATOM 2586 N N . LEU A 1 341 ? 15.849 54.181 49.279 1.00 16.31 341 LEU A N 1
ATOM 25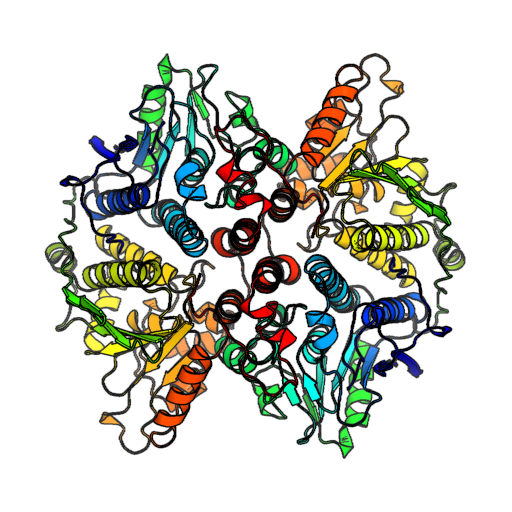87 C CA . LEU A 1 341 ? 15.381 54.395 47.913 1.00 16.55 341 LEU A CA 1
ATOM 2588 C C . LEU A 1 341 ? 15.110 55.869 47.703 1.00 16.49 341 LEU A C 1
ATOM 2589 O O . LEU A 1 341 ? 15.522 56.442 46.695 1.00 16.70 341 LEU A O 1
ATOM 2594 N N . LEU A 1 342 ? 14.412 56.499 48.643 1.00 15.38 342 LEU A N 1
ATOM 2595 C CA . LEU A 1 342 ? 14.119 57.929 48.496 1.00 14.95 342 LEU A CA 1
ATOM 2596 C C . LEU A 1 342 ? 15.399 58.785 48.499 1.00 14.70 342 LEU A C 1
ATOM 2597 O O . LEU A 1 342 ? 15.525 59.766 47.767 1.00 14.06 342 LEU A O 1
ATOM 2602 N N . ALA A 1 343 ? 16.375 58.392 49.305 1.00 14.41 343 ALA A N 1
ATOM 2603 C CA . ALA A 1 343 ? 17.643 59.088 49.310 1.00 13.80 343 ALA A CA 1
ATOM 2604 C C . ALA A 1 343 ? 18.343 58.942 47.959 1.00 13.47 343 ALA A C 1
ATOM 2605 O O . ALA A 1 343 ? 18.947 59.894 47.463 1.00 13.29 343 ALA A O 1
ATOM 2607 N N . ALA A 1 344 ? 18.282 57.750 47.370 1.00 13.53 344 ALA A N 1
ATOM 2608 C CA . ALA A 1 344 ? 18.871 57.561 46.052 1.00 13.20 344 ALA A CA 1
ATOM 2609 C C . ALA A 1 344 ? 18.174 58.460 45.049 1.00 13.02 344 ALA A C 1
ATOM 2610 O O . ALA A 1 344 ? 18.833 59.188 44.311 1.00 11.92 344 ALA A O 1
ATOM 2612 N N . ASP A 1 345 ? 16.842 58.430 45.047 1.00 12.31 345 ASP A N 1
ATOM 2613 C CA . ASP A 1 345 ? 16.082 59.300 44.116 1.00 12.67 345 ASP A CA 1
ATOM 2614 C C . ASP A 1 345 ? 16.404 60.784 44.308 1.00 12.68 345 ASP A C 1
ATOM 2615 O O . ASP A 1 345 ? 16.508 61.536 43.344 1.00 12.82 345 ASP A O 1
ATOM 2620 N N . ALA A 1 346 ? 16.553 61.210 45.562 1.00 12.97 346 ALA A N 1
ATOM 2621 C CA . ALA A 1 346 ? 16.849 62.625 45.810 1.00 12.66 346 ALA A CA 1
ATOM 2622 C C . ALA A 1 346 ? 18.185 63.011 45.196 1.00 12.76 346 ALA A C 1
ATOM 2623 O O . ALA A 1 346 ? 18.368 64.126 44.690 1.00 12.68 346 ALA A O 1
ATOM 2625 N N . SER A 1 347 ? 19.138 62.081 45.242 1.00 12.99 347 SER A N 1
ATOM 2626 C CA . SER A 1 347 ? 20.439 62.330 44.650 1.00 12.74 347 SER A CA 1
ATOM 2627 C C . SER A 1 347 ? 20.374 62.367 43.116 1.00 12.57 347 SER A C 1
ATOM 2628 O O . SER A 1 347 ? 21.065 63.155 42.464 1.00 13.30 347 SER A O 1
ATOM 2631 N N . LEU A 1 348 ? 19.537 61.507 42.546 1.00 12.38 348 LEU A N 1
ATOM 2632 C CA . LEU A 1 348 ? 19.303 61.545 41.114 1.00 12.86 348 LEU A CA 1
ATOM 2633 C C . LEU A 1 348 ? 18.701 62.893 40.704 1.00 12.73 348 LEU A C 1
ATOM 2634 O O . LEU A 1 348 ? 19.162 63.523 39.748 1.00 13.48 348 LEU A O 1
ATOM 2639 N N . MET A 1 349 ? 17.695 63.364 41.442 1.00 12.74 349 MET A N 1
ATOM 2640 C CA . MET A 1 349 ? 17.059 64.649 41.077 1.00 13.37 349 MET A CA 1
ATOM 2641 C C . MET A 1 349 ? 18.016 65.841 41.258 1.00 13.29 349 MET A C 1
ATOM 2642 O O . MET A 1 349 ? 18.085 66.753 40.432 1.00 12.39 349 MET A O 1
ATOM 2647 N N . GLN A 1 350 ? 18.756 65.846 42.357 1.00 13.58 350 GLN A N 1
ATOM 2648 C CA . GLN A 1 350 ? 19.640 66.978 42.609 1.00 14.19 350 GLN A CA 1
ATOM 2649 C C . GLN A 1 350 ? 20.794 67.088 41.602 1.00 14.67 350 GLN A C 1
ATOM 2650 O O . GLN A 1 350 ? 21.177 68.185 41.182 1.00 14.79 350 GLN A O 1
ATOM 2656 N N . HIS A 1 351 ? 21.333 65.940 41.201 1.00 13.90 351 HIS A N 1
ATOM 2657 C CA . HIS A 1 351 ? 22.536 65.923 40.360 1.00 14.33 351 HIS A CA 1
ATOM 2658 C C . HIS A 1 351 ? 22.268 65.488 38.917 1.00 14.33 351 HIS A C 1
ATOM 2659 O O . HIS A 1 351 ? 23.183 65.102 38.198 1.00 14.12 351 HIS A O 1
ATOM 2666 N N . LYS A 1 352 ? 21.022 65.569 38.474 1.00 14.79 352 LYS A N 1
ATOM 2667 C CA . LYS A 1 352 ? 20.692 65.040 37.152 1.00 16.02 352 LYS A CA 1
ATOM 2668 C C . LYS A 1 352 ? 21.383 65.729 35.964 1.00 15.93 352 LYS A C 1
ATOM 2669 O O . LYS A 1 352 ? 21.407 65.184 34.852 1.00 16.69 352 LYS A O 1
ATOM 2675 N N . ASP A 1 353 ? 21.950 66.909 36.190 1.00 16.79 353 ASP A N 1
ATOM 2676 C CA . ASP A 1 353 ? 22.678 67.615 35.124 1.00 17.07 353 ASP A CA 1
ATOM 2677 C C . ASP A 1 353 ? 24.134 67.178 35.056 1.00 16.53 353 ASP A C 1
ATOM 2678 O O . ASP A 1 353 ? 24.812 67.462 34.075 1.00 17.59 353 ASP A O 1
ATOM 2683 N N . HIS A 1 354 ? 24.627 66.536 36.111 1.00 14.90 354 HIS A N 1
ATOM 2684 C CA . HIS A 1 354 ? 25.984 65.993 36.081 1.00 14.08 354 HIS A CA 1
ATOM 2685 C C . HIS A 1 354 ? 26.046 64.842 35.067 1.00 13.53 354 HIS A C 1
ATOM 2686 O O . HIS A 1 354 ? 25.176 63.992 35.058 1.00 13.21 354 HIS A O 1
ATOM 2693 N N . TRP A 1 355 ? 27.081 64.800 34.231 1.00 13.35 355 TRP A N 1
ATOM 2694 C CA . TRP A 1 355 ? 27.129 63.834 33.139 1.00 12.63 355 TRP A CA 1
ATOM 2695 C C . TRP A 1 355 ? 26.950 62.388 33.600 1.00 12.39 355 TRP A C 1
ATOM 2696 O O . TRP A 1 355 ? 26.315 61.605 32.911 1.00 12.19 355 TRP A O 1
ATOM 2707 N N . PHE A 1 356 ? 27.522 62.023 34.747 1.00 12.07 356 PHE A N 1
ATOM 2708 C CA . PHE A 1 356 ? 27.527 60.621 35.154 1.00 11.81 356 PHE A CA 1
ATOM 2709 C C . PHE A 1 356 ? 26.178 60.244 35.770 1.00 11.76 356 PHE A C 1
ATOM 2710 O O . PHE A 1 356 ? 25.651 59.159 35.531 1.00 11.00 356 PHE A O 1
ATOM 2718 N N . VAL A 1 357 ? 25.644 61.131 36.593 1.00 11.14 357 VAL A N 1
ATOM 2719 C CA . VAL A 1 357 ? 24.310 60.927 37.156 1.00 11.70 357 VAL A CA 1
ATOM 2720 C C . VAL A 1 357 ? 23.272 60.889 36.026 1.00 11.78 357 VAL A C 1
ATOM 2721 O O . VAL A 1 357 ? 22.409 60.016 36.002 1.00 12.12 357 VAL A O 1
ATOM 2725 N N . ARG A 1 358 ? 23.390 61.811 35.074 1.00 12.17 358 ARG A N 1
ATOM 2726 C CA . ARG A 1 358 ? 22.510 61.803 33.897 1.00 11.57 358 ARG A CA 1
ATOM 2727 C C . ARG A 1 358 ? 22.624 60.496 33.126 1.00 11.51 358 ARG A C 1
ATOM 2728 O O . ARG A 1 358 ? 21.627 59.927 32.667 1.00 10.87 358 ARG A O 1
ATOM 2736 N N . GLU A 1 359 ? 23.844 59.992 32.972 1.00 10.96 359 GLU A N 1
ATOM 2737 C CA . GLU A 1 359 ? 24.035 58.748 32.235 1.00 11.50 359 GLU A CA 1
ATOM 2738 C C . GLU A 1 359 ? 23.367 57.593 32.985 1.00 11.32 359 GLU A C 1
ATOM 2739 O O . GLU A 1 359 ? 22.750 56.705 32.389 1.00 11.79 359 GLU A O 1
ATOM 2745 N N . THR A 1 360 ? 23.483 57.603 34.310 1.00 11.36 360 THR A N 1
ATOM 2746 C CA . THR A 1 360 ? 22.877 56.548 35.114 1.00 11.21 360 THR A CA 1
ATOM 2747 C C . THR A 1 360 ? 21.339 56.588 35.032 1.00 10.62 360 THR A C 1
ATOM 2748 O O . THR A 1 360 ? 20.690 55.554 34.875 1.00 11.69 360 THR A O 1
ATOM 2752 N N . ILE A 1 361 ? 20.780 57.789 35.110 1.00 10.23 361 ILE A N 1
ATOM 2753 C CA . ILE A 1 361 ? 19.343 57.995 34.883 1.00 10.30 361 ILE A CA 1
ATOM 2754 C C . ILE A 1 361 ? 18.946 57.425 33.521 1.00 10.17 361 ILE A C 1
ATOM 2755 O O . ILE A 1 361 ? 17.915 56.755 33.384 1.00 10.67 361 ILE A O 1
ATOM 2760 N N . GLY A 1 362 ? 19.767 57.703 32.510 1.00 10.46 362 GLY A N 1
ATOM 2761 C CA . GLY A 1 362 ? 19.525 57.158 31.169 1.00 10.11 362 GLY A CA 1
ATOM 2762 C C . GLY A 1 362 ? 19.482 55.634 31.083 1.00 9.99 362 GLY A C 1
ATOM 2763 O O . GLY A 1 362 ? 18.629 55.075 30.388 1.00 10.25 362 GLY A O 1
ATOM 2764 N N . LEU A 1 363 ? 20.402 54.952 31.783 1.00 9.87 363 LEU A N 1
ATOM 2765 C CA . LEU A 1 363 ? 20.368 53.482 31.800 1.00 10.27 363 LEU A CA 1
ATOM 2766 C C . LEU A 1 363 ? 19.125 52.973 32.537 1.00 10.43 363 LEU A C 1
ATOM 2767 O O . LEU A 1 363 ? 18.491 52.025 32.090 1.00 10.40 363 LEU A O 1
ATOM 2772 N N . LEU A 1 364 ? 18.769 53.606 33.655 1.00 10.34 364 LEU A N 1
ATOM 2773 C CA . LEU A 1 364 ? 17.518 53.258 34.326 1.00 11.08 364 LEU A CA 1
ATOM 2774 C C . LEU A 1 364 ? 16.329 53.450 33.395 1.00 10.79 364 LEU A C 1
ATOM 2775 O O . LEU A 1 364 ? 15.438 52.587 33.324 1.00 11.87 364 LEU A O 1
ATOM 2780 N N . ARG A 1 365 ? 16.297 54.586 32.701 1.00 10.49 365 ARG A N 1
ATOM 2781 C CA . ARG A 1 365 ? 15.211 54.852 31.745 1.00 9.92 365 ARG A CA 1
ATOM 2782 C C . ARG A 1 365 ? 15.122 53.778 30.642 1.00 9.60 365 ARG A C 1
ATOM 2783 O O . ARG A 1 365 ? 14.049 53.219 30.371 1.00 9.48 365 ARG A O 1
ATOM 2791 N N . ARG A 1 366 ? 16.247 53.493 29.990 1.00 9.52 366 ARG A N 1
ATOM 2792 C CA . ARG A 1 366 ? 16.222 52.507 28.925 1.00 10.01 366 ARG A CA 1
ATOM 2793 C C . ARG A 1 366 ? 15.886 51.119 29.453 1.00 10.17 366 ARG A C 1
ATOM 2794 O O . ARG A 1 366 ? 15.186 50.351 28.803 1.00 11.42 366 ARG A O 1
ATOM 2802 N N . THR A 1 367 ? 16.374 50.805 30.656 1.00 10.36 367 THR A N 1
ATOM 2803 C CA . THR A 1 367 ? 16.145 49.468 31.210 1.00 10.69 367 THR A CA 1
ATOM 2804 C C . THR A 1 367 ? 14.668 49.271 31.567 1.00 10.70 367 THR A C 1
ATOM 2805 O O . THR A 1 367 ? 14.054 48.262 31.205 1.00 11.05 367 THR A O 1
ATOM 2809 N N . LEU A 1 368 ? 14.088 50.237 32.281 1.00 9.79 368 LEU A N 1
ATOM 2810 C CA . LEU A 1 368 ? 12.680 50.157 32.610 1.00 9.91 368 LEU A CA 1
ATOM 2811 C C . LEU A 1 368 ? 11.856 50.108 31.325 1.00 9.42 368 LEU A C 1
ATOM 2812 O O . LEU A 1 368 ? 10.844 49.419 31.245 1.00 9.80 368 LEU A O 1
ATOM 2817 N N . ALA A 1 369 ? 12.313 50.825 30.298 1.00 9.19 369 ALA A N 1
ATOM 2818 C CA . ALA A 1 369 ? 11.567 50.871 29.046 1.00 9.56 369 ALA A CA 1
ATOM 2819 C C . ALA A 1 369 ? 11.551 49.523 28.312 1.00 9.63 369 ALA A C 1
ATOM 2820 O O . ALA A 1 369 ? 10.698 49.306 27.454 1.00 10.12 369 ALA A O 1
ATOM 2822 N N . ARG A 1 370 ? 12.448 48.603 28.681 1.00 9.52 370 ARG A N 1
ATOM 2823 C CA . ARG A 1 370 ? 12.367 47.236 28.143 1.00 9.66 370 ARG A CA 1
ATOM 2824 C C . ARG A 1 370 ? 11.188 46.470 28.742 1.00 9.66 370 ARG A C 1
ATOM 2825 O O . ARG A 1 370 ? 10.691 45.531 28.133 1.00 9.74 370 ARG A O 1
ATOM 2833 N N . ILE A 1 371 ? 10.775 46.839 29.953 1.00 9.93 371 ILE A N 1
ATOM 2834 C CA . ILE A 1 371 ? 9.723 46.085 30.614 1.00 10.26 371 ILE A CA 1
ATOM 2835 C C . ILE A 1 371 ? 8.402 46.172 29.855 1.00 10.23 371 ILE A C 1
ATOM 2836 O O . ILE A 1 371 ? 7.751 45.152 29.599 1.00 9.89 371 ILE A O 1
ATOM 2841 N N . ASP A 1 372 ? 8.014 47.388 29.459 1.00 10.04 372 ASP A N 1
ATOM 2842 C CA . ASP A 1 372 ? 6.661 47.570 28.914 1.00 10.18 372 ASP A CA 1
ATOM 2843 C C . ASP A 1 372 ? 6.484 46.843 27.589 1.00 9.63 372 ASP A C 1
ATOM 2844 O O . ASP A 1 372 ? 5.365 46.471 27.250 1.00 10.14 372 ASP A O 1
ATOM 2849 N N . VAL A 1 373 ? 7.595 46.649 26.856 1.00 9.80 373 VAL A N 1
ATOM 2850 C CA . VAL A 1 373 ? 7.545 45.927 25.570 1.00 10.04 373 VAL A CA 1
ATOM 2851 C C . VAL A 1 373 ? 7.936 44.456 25.677 1.00 10.55 373 VAL A C 1
ATOM 2852 O O . VAL A 1 373 ? 8.100 43.785 24.675 1.00 10.52 373 VAL A O 1
ATOM 2856 N N . SER A 1 374 ? 8.091 43.941 26.895 1.00 10.53 374 SER A N 1
ATOM 2857 C CA . SER A 1 374 ? 8.436 42.524 27.039 1.00 10.84 374 SER A CA 1
ATOM 2858 C C . SER A 1 374 ? 7.210 41.647 26.904 1.00 10.25 374 SER A C 1
ATOM 2859 O O . SER A 1 374 ? 6.129 41.976 27.428 1.00 10.68 374 SER A O 1
ATOM 2862 N N . SER A 1 375 ? 7.399 40.508 26.228 1.00 11.07 375 SER A N 1
ATOM 2863 C CA . SER A 1 375 ? 6.333 39.537 26.006 1.00 10.79 375 SER A CA 1
ATOM 2864 C C . SER A 1 375 ? 6.191 38.565 27.178 1.00 10.91 375 SER A C 1
ATOM 2865 O O . SER A 1 375 ? 6.281 37.341 27.020 1.00 11.44 375 SER A O 1
ATOM 2868 N N . ARG A 1 376 ? 5.947 39.152 28.344 1.00 10.61 376 ARG A N 1
ATOM 2869 C CA . ARG A 1 376 ? 5.634 38.409 29.556 1.00 10.43 376 ARG A CA 1
ATOM 2870 C C . ARG A 1 376 ? 4.529 39.160 30.257 1.00 11.10 376 ARG A C 1
ATOM 2871 O O . ARG A 1 376 ? 4.479 40.389 30.193 1.00 10.71 376 ARG A O 1
ATOM 2879 N N . SER A 1 377 ? 3.631 38.442 30.921 1.00 10.68 377 SER A N 1
ATOM 2880 C CA . SER A 1 377 ? 2.687 39.109 31.824 1.00 10.98 377 SER A CA 1
ATOM 2881 C C . SER A 1 377 ? 3.439 39.622 33.040 1.00 10.95 377 SER A C 1
ATOM 2882 O O . SER A 1 377 ? 4.420 39.027 33.476 1.00 12.20 377 SER A O 1
ATOM 2885 N N . LEU A 1 378 ? 2.967 40.724 33.599 1.00 10.22 378 LEU A N 1
ATOM 2886 C CA . LEU A 1 378 ? 3.673 41.389 34.691 1.00 10.75 378 LEU A CA 1
ATOM 2887 C C . LEU A 1 378 ? 2.718 41.658 35.847 1.00 11.67 378 LEU A C 1
ATOM 2888 O O . LEU A 1 378 ? 1.748 42.386 35.689 1.00 11.69 378 LEU A O 1
ATOM 2893 N N . PHE A 1 379 ? 2.960 41.020 36.989 1.00 11.67 379 PHE A N 1
ATOM 2894 C CA . PHE A 1 379 ? 2.191 41.293 38.202 1.00 12.72 379 PHE A CA 1
ATOM 2895 C C . PHE A 1 379 ? 3.135 41.870 39.255 1.00 12.73 379 PHE A C 1
ATOM 2896 O O . PHE A 1 379 ? 4.187 41.281 39.526 1.00 13.30 379 PHE A O 1
ATOM 2904 N N . ALA A 1 380 ? 2.767 42.988 39.870 1.00 12.64 380 ALA A N 1
ATOM 2905 C CA . ALA A 1 380 ? 3.505 43.510 41.030 1.00 12.41 380 ALA A CA 1
ATOM 2906 C C . ALA A 1 380 ? 2.731 43.111 42.284 1.00 12.86 380 ALA A C 1
ATOM 2907 O O . ALA A 1 380 ? 1.520 43.337 42.365 1.00 12.70 380 ALA A O 1
ATOM 2909 N N . LEU A 1 381 ? 3.421 42.476 43.232 1.00 12.80 381 LEU A N 1
ATOM 2910 C CA . LEU A 1 381 ? 2.803 42.112 44.507 1.00 12.87 381 LEU A CA 1
ATOM 2911 C C . LEU A 1 381 ? 3.481 42.914 45.617 1.00 13.43 381 LEU A C 1
ATOM 2912 O O . LEU A 1 381 ? 4.699 42.767 45.851 1.00 14.20 381 LEU A O 1
ATOM 2917 N N . ILE A 1 382 ? 2.693 43.747 46.291 1.00 14.12 382 ILE A N 1
ATOM 2918 C CA . ILE A 1 382 ? 3.189 44.676 47.294 1.00 14.84 382 ILE A CA 1
ATOM 2919 C C . ILE A 1 382 ? 2.840 44.114 48.677 1.00 15.27 382 ILE A C 1
ATOM 2920 O O . ILE A 1 382 ? 1.738 44.323 49.197 1.00 15.82 382 ILE A O 1
ATOM 2925 N N . GLU A 1 383 ? 3.790 43.386 49.261 1.00 16.26 383 GLU A N 1
ATOM 2926 C CA . GLU A 1 383 ? 3.528 42.618 50.474 1.00 17.38 383 GLU A CA 1
ATOM 2927 C C . GLU A 1 383 ? 4.267 43.216 51.656 1.00 16.88 383 GLU A C 1
ATOM 2928 O O . GLU A 1 383 ? 5.091 44.090 51.495 1.00 16.24 383 GLU A O 1
ATOM 2934 N N . PRO A 1 384 ? 3.963 42.748 52.872 1.00 17.04 384 PRO A N 1
ATOM 2935 C CA . PRO A 1 384 ? 4.681 43.317 54.012 1.00 17.59 384 PRO A CA 1
ATOM 2936 C C . PRO A 1 384 ? 6.204 43.174 53.842 1.00 17.16 384 PRO A C 1
ATOM 2937 O O . PRO A 1 384 ? 6.676 42.155 53.334 1.00 17.13 384 PRO A O 1
ATOM 2941 N N . GLY A 1 385 ? 6.951 44.196 54.259 1.00 17.81 385 GLY A N 1
ATOM 2942 C CA . GLY A 1 385 ? 8.401 44.191 54.148 1.00 16.93 385 GLY A CA 1
ATOM 2943 C C . GLY A 1 385 ? 8.879 44.749 52.828 1.00 17.00 385 GLY A C 1
ATOM 2944 O O . GLY A 1 385 ? 10.082 44.891 52.590 1.00 17.26 385 GLY A O 1
ATOM 2945 N N . SER A 1 386 ? 7.941 45.040 51.934 1.00 16.11 386 SER A N 1
ATOM 2946 C CA . SER A 1 386 ? 8.352 45.552 50.625 1.00 15.81 386 SER A CA 1
ATOM 2947 C C . SER A 1 386 ? 8.683 47.042 50.664 1.00 16.09 386 SER A C 1
ATOM 2948 O O . SER A 1 386 ? 8.495 47.722 51.671 1.00 15.91 386 SER A O 1
ATOM 2951 N N . CYS A 1 387 ? 9.191 47.553 49.558 1.00 15.90 387 CYS A N 1
ATOM 2952 C CA . CYS A 1 387 ? 9.544 48.962 49.491 1.00 15.30 387 CYS A CA 1
ATOM 2953 C C . CYS A 1 387 ? 9.356 49.475 48.066 1.00 13.91 387 CYS A C 1
ATOM 2954 O O . CYS A 1 387 ? 10.306 49.813 47.366 1.00 13.98 387 CYS A O 1
ATOM 2957 N N . PHE A 1 388 ? 8.094 49.538 47.675 1.00 13.36 388 PHE A N 1
ATOM 2958 C CA . PHE A 1 388 ? 7.724 50.113 46.392 1.00 12.23 388 PHE A CA 1
ATOM 2959 C C . PHE A 1 388 ? 7.718 51.630 46.530 1.00 12.43 388 PHE A C 1
ATOM 2960 O O . PHE A 1 388 ? 6.664 52.259 46.704 1.00 12.83 388 PHE A O 1
ATOM 2968 N N . ALA A 1 389 ? 8.918 52.183 46.512 1.00 12.86 389 ALA A N 1
ATOM 2969 C CA . ALA A 1 389 ? 9.127 53.598 46.775 1.00 12.47 389 ALA A CA 1
ATOM 2970 C C . ALA A 1 389 ? 9.942 54.191 45.648 1.00 12.53 389 ALA A C 1
ATOM 2971 O O . ALA A 1 389 ? 10.946 53.585 45.221 1.00 11.62 389 ALA A O 1
ATOM 2973 N N . GLY A 1 390 ? 9.493 55.347 45.148 1.00 12.15 390 GLY A N 1
ATOM 2974 C CA . GLY A 1 390 ? 10.268 56.097 44.134 1.00 11.95 390 GLY A CA 1
ATOM 2975 C C . GLY A 1 390 ? 10.586 55.249 42.918 1.00 11.29 390 GLY A C 1
ATOM 2976 O O . GLY A 1 390 ? 9.675 54.674 42.318 1.00 11.67 390 GLY A O 1
ATOM 2977 N N . THR A 1 391 ? 11.866 55.141 42.565 1.00 11.23 391 THR A N 1
ATOM 2978 C CA . THR A 1 391 ? 12.267 54.343 41.402 1.00 11.63 391 THR A CA 1
ATOM 2979 C C . THR A 1 391 ? 11.654 52.929 41.436 1.00 11.47 391 THR A C 1
ATOM 2980 O O . THR A 1 391 ? 11.202 52.411 40.416 1.00 11.64 391 THR A O 1
ATOM 2984 N N . PHE A 1 392 ? 11.612 52.299 42.610 1.00 11.27 392 PHE A N 1
ATOM 2985 C CA . PHE A 1 392 ? 11.036 50.959 42.721 1.00 11.58 392 PHE A CA 1
ATOM 2986 C C . PHE A 1 392 ? 9.523 50.938 42.493 1.00 12.07 392 PHE A C 1
ATOM 2987 O O . PHE A 1 392 ? 8.972 49.902 42.136 1.00 13.21 392 PHE A O 1
ATOM 2995 N N . ALA A 1 393 ? 8.840 52.052 42.718 1.00 11.83 393 ALA A N 1
ATOM 2996 C CA . ALA A 1 393 ? 7.391 52.063 42.491 1.00 11.68 393 ALA A CA 1
ATOM 2997 C C . ALA A 1 393 ? 7.107 51.926 40.997 1.00 11.93 393 ALA A C 1
ATOM 2998 O O . ALA A 1 393 ? 6.010 51.552 40.610 1.00 12.30 393 ALA A O 1
ATOM 3000 N N . GLU A 1 394 ? 8.100 52.200 40.159 1.00 11.74 394 GLU A N 1
ATOM 3001 C CA . GLU A 1 394 ? 7.915 51.980 38.716 1.00 11.62 394 GLU A CA 1
ATOM 3002 C C . GLU A 1 394 ? 7.599 50.518 38.388 1.00 11.68 394 GLU A C 1
ATOM 3003 O O . GLU A 1 394 ? 6.931 50.225 37.383 1.00 12.27 394 GLU A O 1
ATOM 3009 N N . LEU A 1 395 ? 8.048 49.594 39.237 1.00 11.44 395 LEU A N 1
ATOM 3010 C CA . LEU A 1 395 ? 7.796 48.186 39.029 1.00 11.93 395 LEU A CA 1
ATOM 3011 C C . LEU A 1 395 ? 6.302 47.910 39.206 1.00 12.47 395 LEU A C 1
ATOM 3012 O O . LEU A 1 395 ? 5.747 47.031 38.542 1.00 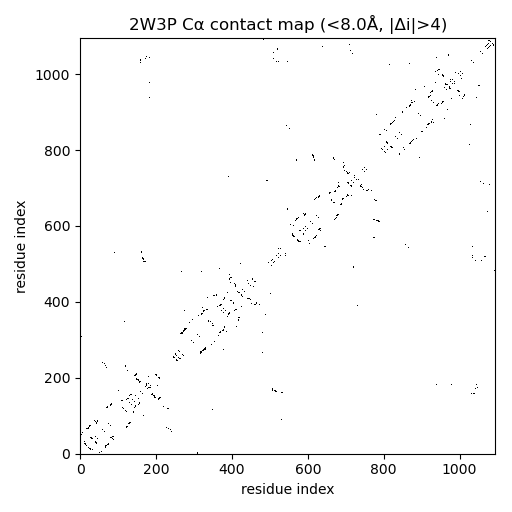14.18 395 LEU A O 1
ATOM 3017 N N . ALA A 1 396 ? 5.647 48.657 40.095 1.00 11.87 396 ALA A N 1
ATOM 3018 C CA . ALA A 1 396 ? 4.191 48.558 40.206 1.00 11.72 396 ALA A CA 1
ATOM 3019 C C . ALA A 1 396 ? 3.507 49.206 38.999 1.00 12.31 396 ALA A C 1
ATOM 3020 O O . ALA A 1 396 ? 2.544 48.674 38.447 1.00 13.84 396 ALA A O 1
ATOM 3022 N N . PHE A 1 397 ? 3.998 50.371 38.582 1.00 11.51 397 PHE A N 1
ATOM 3023 C CA . PHE A 1 397 ? 3.292 51.129 37.547 1.00 11.79 397 PHE A CA 1
ATOM 3024 C C . PHE A 1 397 ? 3.498 50.540 36.150 1.00 11.14 397 PHE A C 1
ATOM 3025 O O . PHE A 1 397 ? 2.716 50.816 35.243 1.00 11.74 397 PHE A O 1
ATOM 3033 N N . ALA A 1 398 ? 4.534 49.721 35.978 1.00 11.15 398 ALA A N 1
ATOM 3034 C CA . ALA A 1 398 ? 4.746 48.995 34.719 1.00 10.39 398 ALA A CA 1
ATOM 3035 C C . ALA A 1 398 ? 3.849 47.780 34.574 1.00 10.74 398 ALA A C 1
ATOM 3036 O O . ALA A 1 398 ? 3.666 47.257 33.469 1.00 12.46 398 ALA A O 1
ATOM 3038 N N . ALA A 1 399 ? 3.306 47.308 35.691 1.00 11.32 399 ALA A N 1
ATOM 3039 C CA . ALA A 1 399 ? 2.674 45.996 35.723 1.00 10.80 399 ALA A CA 1
ATOM 3040 C C . ALA A 1 399 ? 1.265 45.950 35.122 1.00 10.64 399 ALA A C 1
ATOM 3041 O O . ALA A 1 399 ? 0.548 46.948 35.118 1.00 11.13 399 ALA A O 1
ATOM 3043 N N . ASP A 1 400 ? 0.872 44.781 34.627 1.00 11.43 400 ASP A N 1
ATOM 3044 C CA . ASP A 1 400 ? -0.475 44.589 34.095 1.00 11.13 400 ASP A CA 1
ATOM 3045 C C . ASP A 1 400 ? -1.480 44.622 35.234 1.00 10.63 400 ASP A C 1
ATOM 3046 O O . ASP A 1 400 ? -2.635 45.050 35.059 1.00 11.37 400 ASP A O 1
ATOM 3051 N N . ARG A 1 401 ? -1.058 44.129 36.400 1.00 11.34 401 ARG A N 1
ATOM 3052 C CA . ARG A 1 401 ? -1.867 44.218 37.625 1.00 12.36 401 ARG A CA 1
ATOM 3053 C C . ARG A 1 401 ? -0.948 44.419 38.804 1.00 12.01 401 ARG A C 1
ATOM 3054 O O . ARG A 1 401 ? 0.176 43.895 38.824 1.00 11.90 401 ARG A O 1
ATOM 3062 N N . THR A 1 402 ? -1.447 45.163 39.782 1.00 11.67 402 THR A N 1
ATOM 3063 C CA . THR A 1 402 ? -0.717 45.409 41.011 1.00 11.74 402 THR A CA 1
ATOM 3064 C C . THR A 1 402 ? -1.612 45.125 42.208 1.00 11.98 402 THR A C 1
ATOM 3065 O O . THR A 1 402 ? -2.660 45.736 42.364 1.00 11.62 402 THR A O 1
ATOM 3069 N N . TYR A 1 403 ? -1.190 44.176 43.036 1.00 12.03 403 TYR A N 1
ATOM 3070 C CA . TYR A 1 403 ? -1.957 43.800 44.238 1.00 11.34 403 TYR A CA 1
ATOM 3071 C C . TYR A 1 403 ? -1.177 44.208 45.486 1.00 12.03 403 TYR A C 1
ATOM 3072 O O . TYR A 1 403 ? 0.023 43.975 45.578 1.00 12.23 403 TYR A O 1
ATOM 3081 N N . MET A 1 404 ? -1.869 44.830 46.428 1.00 12.68 404 MET A N 1
ATOM 3082 C CA . MET A 1 404 ? -1.211 45.335 47.643 1.00 13.23 404 MET A CA 1
ATOM 3083 C C . MET A 1 404 ? -1.890 44.748 48.890 1.00 14.10 404 MET A C 1
ATOM 3084 O O . MET A 1 404 ? -3.126 44.721 48.988 1.00 14.92 404 MET A O 1
ATOM 3089 N N . ALA A 1 405 ? -1.076 44.290 49.839 1.00 14.20 405 ALA A N 1
ATOM 3090 C CA . ALA A 1 405 ? -1.572 43.532 50.995 1.00 15.42 405 ALA A CA 1
ATOM 3091 C C . ALA A 1 405 ? -2.151 44.426 52.091 1.00 15.20 405 ALA A C 1
ATOM 3092 O O . ALA A 1 405 ? -1.414 45.096 52.819 1.00 17.15 405 ALA A O 1
ATOM 3094 N N . ALA A 1 406 ? -3.474 44.450 52.180 1.00 15.50 406 ALA A N 1
ATOM 3095 C CA . ALA A 1 406 ? -4.140 45.187 53.252 1.00 16.02 406 ALA A CA 1
ATOM 3096 C C . ALA A 1 406 ? -4.036 44.381 54.526 1.00 16.75 406 ALA A C 1
ATOM 3097 O O . ALA A 1 406 ? -4.205 43.165 54.516 1.00 17.04 406 ALA A O 1
ATOM 3099 N N . LEU A 1 407 ? -3.741 45.064 55.620 1.00 18.15 407 LEU A N 1
ATOM 3100 C CA . LEU A 1 407 ? -3.630 44.382 56.895 1.00 20.28 407 LEU A CA 1
ATOM 3101 C C . LEU A 1 407 ? -4.280 45.286 57.916 1.00 21.53 407 LEU A C 1
ATOM 3102 O O . LEU A 1 407 ? -3.576 45.907 58.728 1.00 21.07 407 LEU A O 1
ATOM 3107 N N . PRO A 1 408 ? -5.631 45.381 57.847 1.00 22.97 408 PRO A N 1
ATOM 3108 C CA . PRO A 1 408 ? -6.429 46.271 58.670 1.00 23.80 408 PRO A CA 1
ATOM 3109 C C . PRO A 1 408 ? -6.190 46.057 60.172 1.00 24.14 408 PRO A C 1
ATOM 3110 O O . PRO A 1 408 ? -6.362 46.990 60.946 1.00 24.67 408 PRO A O 1
ATOM 3114 N N . ALA A 1 409 ? -5.766 44.863 60.567 1.00 24.05 409 ALA A N 1
ATOM 3115 C CA . ALA A 1 409 ? -5.518 44.578 61.992 1.00 23.75 409 ALA A CA 1
ATOM 3116 C C . ALA A 1 409 ? -4.055 44.705 62.432 1.00 23.96 409 ALA A C 1
ATOM 3117 O O . ALA A 1 409 ? -3.747 44.487 63.605 1.00 23.05 409 ALA A O 1
ATOM 3119 N N . ASN A 1 410 ? -3.157 45.062 61.511 1.00 24.43 410 ASN A N 1
ATOM 3120 C CA . ASN A 1 410 ? -1.729 45.157 61.829 1.00 25.62 410 ASN A CA 1
ATOM 3121 C C . ASN A 1 410 ? -0.970 46.221 61.008 1.00 27.13 410 ASN A C 1
ATOM 3122 O O . ASN A 1 410 ? -0.268 45.895 60.053 1.00 26.44 410 ASN A O 1
ATOM 3127 N N . GLU A 1 411 ? -1.076 47.486 61.406 1.00 28.71 411 GLU A N 1
ATOM 3128 C CA . GLU A 1 411 ? -0.483 48.586 60.610 1.00 29.60 411 GLU A CA 1
ATOM 3129 C C . GLU A 1 411 ? 1.041 48.635 60.477 1.00 29.99 411 GLU A C 1
ATOM 3130 O O . GLU A 1 411 ? 1.553 49.035 59.423 1.00 29.87 411 GLU A O 1
ATOM 3136 N N . ASP A 1 412 ? 1.769 48.237 61.513 1.00 29.48 412 ASP A N 1
ATOM 3137 C CA . ASP A 1 412 ? 3.223 48.171 61.414 1.00 29.18 412 ASP A CA 1
ATOM 3138 C C . ASP A 1 412 ? 3.678 47.300 60.255 1.00 28.09 412 ASP A C 1
ATOM 3139 O O . ASP A 1 412 ? 4.634 47.624 59.558 1.00 28.05 412 ASP A O 1
ATOM 3144 N N . GLU A 1 413 ? 2.985 46.188 60.048 1.00 25.93 413 GLU A N 1
ATOM 3145 C CA . GLU A 1 413 ? 3.409 45.207 59.072 1.00 24.72 413 GLU A CA 1
ATOM 3146 C C . GLU A 1 413 ? 2.897 45.597 57.679 1.00 23.31 413 GLU A C 1
ATOM 3147 O O . GLU A 1 413 ? 3.442 45.169 56.665 1.00 22.64 413 GLU A O 1
ATOM 3153 N N . GLU A 1 414 ? 1.872 46.444 57.653 1.00 22.07 414 GLU A N 1
ATOM 3154 C CA . GLU A 1 414 ? 1.180 46.809 56.414 1.00 21.04 414 GLU A CA 1
ATOM 3155 C C . GLU A 1 414 ? 2.124 47.597 55.490 1.00 19.97 414 GLU A C 1
ATOM 3156 O O . GLU A 1 414 ? 2.764 48.547 55.927 1.00 19.87 414 GLU A O 1
ATOM 3162 N N . PRO A 1 415 ? 2.238 47.190 54.207 1.00 18.90 415 PRO A N 1
ATOM 3163 C CA . PRO A 1 415 ? 3.190 47.913 53.368 1.00 18.37 415 PRO A CA 1
ATOM 3164 C C . PRO A 1 415 ? 2.669 49.265 52.891 1.00 18.10 415 PRO A C 1
ATOM 3165 O O . PRO A 1 415 ? 1.480 49.581 53.057 1.00 18.08 415 PRO A O 1
ATOM 3169 N N . ALA A 1 416 ? 3.572 50.044 52.313 1.00 17.45 416 ALA A N 1
ATOM 3170 C CA . ALA A 1 416 ? 3.242 51.349 51.746 1.00 17.26 416 ALA A CA 1
ATOM 3171 C C . ALA A 1 416 ? 3.829 51.555 50.355 1.00 17.90 416 ALA A C 1
ATOM 3172 O O . ALA A 1 416 ? 4.881 51.024 50.033 1.00 17.78 416 ALA A O 1
ATOM 3174 N N . ILE A 1 417 ? 3.141 52.353 49.540 1.00 17.59 417 ILE A N 1
ATOM 3175 C CA . ILE A 1 417 ? 3.742 52.880 48.318 1.00 17.73 417 ILE A CA 1
ATOM 3176 C C . ILE A 1 417 ? 4.163 54.304 48.596 1.00 17.40 417 ILE A C 1
ATOM 3177 O O . ILE A 1 417 ? 3.387 55.100 49.145 1.00 17.38 417 ILE A O 1
ATOM 3182 N N . THR A 1 418 ? 5.381 54.637 48.212 1.00 16.41 418 THR A N 1
ATOM 3183 C CA . THR A 1 418 ? 5.856 55.994 48.404 1.00 16.61 418 THR A CA 1
ATOM 3184 C C . THR A 1 418 ? 6.338 56.566 47.091 1.00 17.54 418 THR A C 1
ATOM 3185 O O . THR A 1 418 ? 7.332 56.090 46.545 1.00 19.26 418 THR A O 1
ATOM 3189 N N . LEU A 1 419 ? 5.654 57.583 46.584 1.00 16.30 419 LEU A N 1
ATOM 3190 C CA . LEU A 1 419 ? 6.070 58.187 45.323 1.00 15.54 419 LEU A CA 1
ATOM 3191 C C . LEU A 1 419 ? 7.211 59.181 45.534 1.00 15.31 419 LEU A C 1
ATOM 3192 O O . LEU A 1 419 ? 7.315 59.829 46.576 1.00 15.37 419 LEU A O 1
ATOM 3197 N N . SER A 1 420 ? 8.067 59.321 44.534 1.00 14.57 420 SER A N 1
ATOM 3198 C CA . SER A 1 420 ? 9.032 60.420 44.556 1.00 14.21 420 SER A CA 1
ATOM 3199 C C . SER A 1 420 ? 8.906 61.203 43.239 1.00 14.11 420 SER A C 1
ATOM 3200 O O . SER A 1 420 ? 8.113 60.840 42.381 1.00 14.34 420 SER A O 1
ATOM 3203 N N . GLU A 1 421 ? 9.669 62.288 43.091 1.00 13.98 421 GLU A N 1
ATOM 3204 C CA . GLU A 1 421 ? 9.698 63.051 41.829 1.00 15.03 421 GLU A CA 1
ATOM 3205 C C . GLU A 1 421 ? 9.951 62.185 40.597 1.00 14.23 421 GLU A C 1
ATOM 3206 O O . GLU A 1 421 ? 9.541 62.532 39.482 1.00 13.84 421 GLU A O 1
ATOM 3212 N N . VAL A 1 422 ? 10.699 61.102 40.772 1.00 12.91 422 VAL A N 1
ATOM 3213 C CA . VAL A 1 422 ? 11.111 60.324 39.602 1.00 12.40 422 VAL A CA 1
ATOM 3214 C C . VAL A 1 422 ? 9.931 59.656 38.903 1.00 12.30 422 VAL A C 1
ATOM 3215 O O . VAL A 1 422 ? 10.028 59.317 37.736 1.00 12.37 422 VAL A O 1
ATOM 3219 N N . ASN A 1 423 ? 8.815 59.510 39.616 1.00 11.99 423 ASN A N 1
ATOM 3220 C CA . ASN A 1 423 ? 7.631 58.861 39.065 1.00 12.23 423 ASN A CA 1
ATOM 3221 C C . ASN A 1 423 ? 6.829 59.765 38.140 1.00 12.22 423 ASN A C 1
ATOM 3222 O O . ASN A 1 423 ? 5.846 59.331 37.564 1.00 12.25 423 ASN A O 1
ATOM 3227 N N . PHE A 1 424 ? 7.258 61.014 38.016 1.00 12.73 424 PHE A N 1
ATOM 3228 C CA . PHE A 1 424 ? 6.540 61.998 37.209 1.00 12.73 424 PHE A CA 1
ATOM 3229 C C . PHE A 1 424 ? 7.359 62.502 36.033 1.00 13.26 424 PHE A C 1
ATOM 3230 O O . PHE A 1 424 ? 7.331 63.696 35.697 1.00 13.74 424 PHE A O 1
ATOM 3238 N N . GLY A 1 425 ? 8.080 61.588 35.388 1.00 11.96 425 GLY A N 1
ATOM 3239 C CA . GLY A 1 425 ? 8.650 61.882 34.077 1.00 12.23 425 GLY A CA 1
ATOM 3240 C C . GLY A 1 425 ? 10.106 61.531 33.880 1.00 12.02 425 GLY A C 1
ATOM 3241 O O . GLY A 1 425 ? 10.604 61.632 32.754 1.00 12.81 425 GLY A O 1
ATOM 3242 N N . LEU A 1 426 ? 10.801 61.104 34.939 1.00 11.35 426 LEU A N 1
ATOM 3243 C CA . LEU A 1 426 ? 12.231 60.786 34.807 1.00 11.62 426 LEU A CA 1
ATOM 3244 C C . LEU A 1 426 ? 12.426 59.488 34.036 1.00 11.21 426 LEU A C 1
ATOM 3245 O O . LEU A 1 426 ? 13.466 59.290 33.410 1.00 10.96 426 LEU A O 1
ATOM 3250 N N . TYR A 1 427 ? 11.431 58.610 34.070 1.00 11.34 427 TYR A N 1
ATOM 3251 C CA . TYR A 1 427 ? 11.566 57.306 33.409 1.00 11.34 427 TYR A CA 1
ATOM 3252 C C . TYR A 1 427 ? 10.443 57.019 32.414 1.00 10.50 427 TYR A C 1
ATOM 3253 O O . TYR A 1 427 ? 9.634 56.106 32.612 1.00 10.50 427 TYR A O 1
ATOM 3262 N N . PRO A 1 428 ? 10.391 57.787 31.328 1.00 10.32 428 PRO A N 1
ATOM 3263 C CA . PRO A 1 428 ? 9.271 57.587 30.421 1.00 11.25 428 PRO A CA 1
ATOM 3264 C C . PRO A 1 428 ? 9.300 56.206 29.767 1.00 11.44 428 PRO A C 1
ATOM 3265 O O . PRO A 1 428 ? 10.381 55.670 29.480 1.00 11.18 428 PRO A O 1
ATOM 3269 N N . MET A 1 429 ? 8.124 55.624 29.556 1.00 11.68 429 MET A N 1
ATOM 3270 C CA . MET A 1 429 ? 8.029 54.463 28.674 1.00 12.02 429 MET A CA 1
ATOM 3271 C C . MET A 1 429 ? 8.144 54.969 27.240 1.00 11.92 429 MET A C 1
ATOM 3272 O O . MET A 1 429 ? 8.258 56.181 27.015 1.00 12.05 429 MET A O 1
ATOM 3277 N N . VAL A 1 430 ? 8.163 54.056 26.274 1.00 10.66 430 VAL A N 1
ATOM 3278 C CA . VAL A 1 430 ? 8.427 54.466 24.879 1.00 10.67 430 VAL A CA 1
ATOM 3279 C C . VAL A 1 430 ? 7.290 55.278 24.225 1.00 10.56 430 VAL A C 1
ATOM 3280 O O . VAL A 1 430 ? 7.465 55.774 23.104 1.00 11.19 430 VAL A O 1
ATOM 3284 N N . THR A 1 431 ? 6.168 55.456 24.929 1.00 10.44 431 THR A N 1
ATOM 3285 C CA . THR A 1 431 ? 5.149 56.437 24.510 1.00 10.37 431 THR A CA 1
ATOM 3286 C C . THR A 1 431 ? 5.572 57.875 24.869 1.00 10.65 431 THR A C 1
ATOM 3287 O O . THR A 1 431 ? 4.858 58.829 24.566 1.00 11.43 431 THR A O 1
ATOM 3291 N N . HIS A 1 432 ? 6.725 58.012 25.529 1.00 9.89 432 HIS A N 1
ATOM 3292 C CA . HIS A 1 432 ? 7.249 59.280 26.070 1.00 10.00 432 HIS A CA 1
ATOM 3293 C C . HIS A 1 432 ? 6.559 59.732 27.356 1.00 10.14 432 HIS A C 1
ATOM 3294 O O . HIS A 1 432 ? 6.898 60.792 27.881 1.00 11.77 432 HIS A O 1
ATOM 3301 N N . GLN A 1 433 ? 5.597 58.951 27.839 1.00 10.38 433 GLN A N 1
ATOM 3302 C CA . GLN A 1 433 ? 4.868 59.273 29.072 1.00 10.02 433 GLN A CA 1
ATOM 3303 C C . GLN A 1 433 ? 5.510 58.599 30.283 1.00 10.67 433 GLN A C 1
ATOM 3304 O O . GLN A 1 433 ? 6.074 57.509 30.165 1.00 10.65 433 GLN A O 1
ATOM 3310 N N . SER A 1 434 ? 5.371 59.200 31.465 1.00 11.28 434 SER A N 1
ATOM 3311 C CA . SER A 1 434 ? 5.643 58.430 32.672 1.00 10.91 434 SER A CA 1
ATOM 3312 C C . SER A 1 434 ? 4.590 57.316 32.757 1.00 10.57 434 SER A C 1
ATOM 3313 O O . SER A 1 434 ? 3.496 57.387 32.138 1.00 10.33 434 SER A O 1
ATOM 3316 N N . ARG A 1 435 ? 4.914 56.272 33.512 1.00 9.80 435 ARG A N 1
ATOM 3317 C CA . ARG A 1 435 ? 3.994 55.160 33.650 1.00 10.09 435 ARG A CA 1
ATOM 3318 C C . ARG A 1 435 ? 2.703 55.590 34.366 1.00 10.35 435 ARG A C 1
ATOM 3319 O O . ARG A 1 435 ? 1.620 55.114 34.022 1.00 11.24 435 ARG A O 1
ATOM 3327 N N . LEU A 1 436 ? 2.824 56.511 35.321 1.00 10.98 436 LEU A N 1
ATOM 3328 C CA . LEU A 1 436 ? 1.641 57.060 35.995 1.00 12.03 436 LEU A CA 1
ATOM 3329 C C . LEU A 1 436 ? 0.767 57.896 35.071 1.00 11.84 436 LEU A C 1
ATOM 3330 O O . LEU A 1 436 ? -0.458 57.797 35.145 1.00 11.75 436 LEU A O 1
ATOM 3335 N N . ALA A 1 437 ? 1.384 58.687 34.190 1.00 12.06 437 ALA A N 1
ATOM 3336 C CA . ALA A 1 437 ? 0.639 59.502 33.230 1.00 11.90 437 ALA A CA 1
ATOM 3337 C C . ALA A 1 437 ? -0.132 58.567 32.287 1.00 12.09 437 ALA A C 1
ATOM 3338 O O . ALA A 1 437 ? -1.313 58.779 32.003 1.00 11.27 437 ALA A O 1
ATOM 3340 N N . ARG A 1 438 ? 0.526 57.513 31.815 1.00 11.05 438 ARG A N 1
ATOM 3341 C CA . ARG A 1 438 ? -0.155 56.499 31.034 1.00 11.12 438 ARG A CA 1
ATOM 3342 C C . ARG A 1 438 ? -1.283 55.858 31.855 1.00 11.40 438 ARG A C 1
ATOM 3343 O O . ARG A 1 438 ? -2.416 55.692 31.385 1.00 11.95 438 ARG A O 1
ATOM 3351 N N . ARG A 1 439 ? -0.972 55.515 33.101 1.00 10.82 439 ARG A N 1
ATOM 3352 C CA . ARG A 1 439 ? -1.950 54.831 33.936 1.00 10.89 439 ARG A CA 1
ATOM 3353 C C . ARG A 1 439 ? -3.270 55.599 34.053 1.00 11.11 439 ARG A C 1
ATOM 3354 O O . ARG A 1 439 ? -4.362 54.999 34.028 1.00 10.87 439 ARG A O 1
ATOM 3362 N N . PHE A 1 440 ? -3.158 56.916 34.194 1.00 11.40 440 PHE A N 1
ATOM 3363 C CA . PHE A 1 440 ? -4.336 57.771 34.413 1.00 11.85 440 PHE A CA 1
ATOM 3364 C C . PHE A 1 440 ? -4.752 58.568 33.165 1.00 11.85 440 PHE A C 1
ATOM 3365 O O . PHE A 1 440 ? -5.515 59.519 33.261 1.00 11.77 440 PHE A O 1
ATOM 3373 N N . TYR A 1 441 ? -4.272 58.154 31.991 1.00 11.66 441 TYR A N 1
ATOM 3374 C CA . TYR A 1 441 ? -4.667 58.799 30.728 1.00 11.85 441 TYR A CA 1
ATOM 3375 C C . TYR A 1 441 ? -4.412 60.312 30.767 1.00 12.94 441 TYR A C 1
ATOM 3376 O O . TYR A 1 441 ? -5.166 61.101 30.179 1.00 13.29 441 TYR A O 1
ATOM 3385 N N . GLU A 1 442 ? -3.345 60.711 31.448 1.00 12.72 442 GLU A N 1
ATOM 3386 C CA . GLU A 1 442 ? -2.978 62.127 31.564 1.00 14.43 442 GLU A CA 1
ATOM 3387 C C . GLU A 1 442 ? -4.069 62.987 32.198 1.00 14.50 442 GLU A C 1
ATOM 3388 O O . GLU A 1 442 ? -4.050 64.211 32.074 1.00 16.33 442 GLU A O 1
ATOM 3394 N N . GLU A 1 443 ? -4.991 62.352 32.916 1.00 14.41 443 GLU A N 1
ATOM 3395 C CA . GLU A 1 443 ? -6.064 63.108 33.587 1.00 15.25 443 GLU A CA 1
ATOM 3396 C C . GLU A 1 443 ? -5.515 63.875 34.785 1.00 15.56 443 GLU A C 1
ATOM 3397 O O . GLU A 1 443 ? -4.845 63.295 35.641 1.00 15.37 443 GLU A O 1
ATOM 3403 N N . THR A 1 444 ? -5.802 65.178 34.861 1.00 16.78 444 THR A N 1
ATOM 3404 C CA . THR A 1 444 ? -5.106 66.007 35.846 1.00 18.30 444 THR A CA 1
ATOM 3405 C C . THR A 1 444 ? -5.586 65.766 37.277 1.00 18.30 444 THR A C 1
ATOM 3406 O O . THR A 1 444 ? -4.800 65.874 38.212 1.00 18.58 444 THR A O 1
ATOM 3410 N N . GLU A 1 445 ? -6.863 65.429 37.446 1.00 19.00 445 GLU A N 1
ATOM 3411 C CA . GLU A 1 445 ? -7.399 65.178 38.780 1.00 19.82 445 GLU A CA 1
ATOM 3412 C C . GLU A 1 445 ? -6.691 64.027 39.497 1.00 18.95 445 GLU A C 1
ATOM 3413 O O . GLU A 1 445 ? -6.161 64.231 40.586 1.00 19.76 445 GLU A O 1
ATOM 3419 N N . PRO A 1 446 ? -6.667 62.820 38.887 1.00 18.54 446 PRO A N 1
ATOM 3420 C CA . PRO A 1 446 ? -5.999 61.722 39.573 1.00 17.81 446 PRO A CA 1
ATOM 3421 C C . PRO A 1 446 ? -4.484 61.919 39.684 1.00 17.16 446 PRO A C 1
ATOM 3422 O O . PRO A 1 446 ? -3.879 61.475 40.652 1.00 16.29 446 PRO A O 1
ATOM 3426 N N . LEU A 1 447 ? -3.870 62.580 38.707 1.00 16.33 447 LEU A N 1
ATOM 3427 C CA . LEU A 1 447 ? -2.431 62.820 38.788 1.00 16.46 447 LEU A CA 1
ATOM 3428 C C . LEU A 1 447 ? -2.084 63.850 39.870 1.00 16.81 447 LEU A C 1
ATOM 3429 O O . LEU A 1 447 ? -1.157 63.642 40.648 1.00 16.89 447 LEU A O 1
ATOM 3434 N N . ASP A 1 448 ? -2.863 64.930 39.957 1.00 16.97 448 ASP A N 1
ATOM 3435 C CA . ASP A 1 448 ? -2.687 65.918 41.019 1.00 18.10 448 ASP A CA 1
ATOM 3436 C C . ASP A 1 448 ? -2.814 65.245 42.372 1.00 16.99 448 ASP A C 1
ATOM 3437 O O . ASP A 1 448 ? -2.069 65.543 43.308 1.00 17.72 448 ASP A O 1
ATOM 3442 N N . ALA A 1 449 ? -3.787 64.343 42.480 1.00 16.79 449 ALA A N 1
ATOM 3443 C CA . ALA A 1 449 ? -4.053 63.679 43.754 1.00 16.87 449 ALA A CA 1
ATOM 3444 C C . ALA A 1 449 ? -2.865 62.828 44.230 1.00 17.32 449 ALA A C 1
ATOM 3445 O O . ALA A 1 449 ? -2.568 62.780 45.430 1.00 18.55 449 ALA A O 1
ATOM 3447 N N . VAL A 1 450 ? -2.169 62.167 43.303 1.00 16.58 450 VAL A N 1
ATOM 3448 C CA . VAL A 1 450 ? -1.003 61.402 43.707 1.00 15.97 450 VAL A CA 1
ATOM 3449 C C . VAL A 1 450 ? 0.279 62.251 43.811 1.00 16.19 450 VAL A C 1
ATOM 3450 O O . VAL A 1 450 ? 1.092 62.017 44.696 1.00 16.52 450 VAL A O 1
ATOM 3454 N N . ARG A 1 451 ? 0.463 63.230 42.922 1.00 16.68 451 ARG A N 1
ATOM 3455 C CA . ARG A 1 451 ? 1.663 64.060 43.016 1.00 17.87 451 ARG A CA 1
ATOM 3456 C C . ARG A 1 451 ? 1.713 64.804 44.353 1.00 18.08 451 ARG A C 1
ATOM 3457 O O . ARG A 1 451 ? 2.784 64.964 44.956 1.00 17.69 451 ARG A O 1
ATOM 3465 N N . SER A 1 452 ? 0.560 65.247 44.835 1.00 18.96 452 SER A N 1
ATOM 3466 C CA . SER A 1 452 ? 0.547 65.992 46.098 1.00 19.54 452 SER A CA 1
ATOM 3467 C C . SER A 1 452 ? 0.912 65.113 47.297 1.00 19.92 452 SER A C 1
ATOM 3468 O O . SER A 1 452 ? 1.167 65.608 48.396 1.00 19.82 452 SER A O 1
ATOM 3471 N N . ARG A 1 453 ? 0.926 63.798 47.093 1.00 18.92 453 ARG A N 1
ATOM 3472 C CA . ARG A 1 453 ? 1.302 62.881 48.149 1.00 18.99 453 ARG A CA 1
ATOM 3473 C C . ARG A 1 453 ? 2.745 62.388 48.008 1.00 17.88 453 ARG A C 1
ATOM 3474 O O . ARG A 1 453 ? 3.149 61.475 48.717 1.00 17.99 453 ARG A O 1
ATOM 3482 N N . ILE A 1 454 ? 3.515 62.974 47.095 1.00 17.43 454 ILE A N 1
ATOM 3483 C CA . ILE A 1 454 ? 4.945 62.638 47.018 1.00 17.74 454 ILE A CA 1
ATOM 3484 C C . ILE A 1 454 ? 5.623 62.611 48.391 1.00 18.24 454 ILE A C 1
ATOM 3485 O O . ILE A 1 454 ? 5.450 63.525 49.224 1.00 18.02 454 ILE A O 1
ATOM 3490 N N . GLY A 1 455 ? 6.357 61.531 48.638 1.00 18.58 455 GLY A N 1
ATOM 3491 C CA . GLY A 1 455 ? 7.172 61.401 49.846 1.00 19.30 455 GLY A CA 1
ATOM 3492 C C . GLY A 1 455 ? 6.431 60.798 51.025 1.00 19.96 455 GLY A C 1
ATOM 3493 O O . GLY A 1 455 ? 7.062 60.434 52.019 1.00 21.39 455 GLY A O 1
ATOM 3494 N N . GLN A 1 456 ? 5.105 60.678 50.910 1.00 20.23 456 GLN A N 1
ATOM 3495 C CA . GLN A 1 456 ? 4.257 60.144 51.992 1.00 21.39 456 GLN A CA 1
ATOM 3496 C C . GLN A 1 456 ? 4.038 58.637 51.828 1.00 20.59 456 GLN A C 1
ATOM 3497 O O . GLN A 1 456 ? 3.880 58.133 50.708 1.00 20.47 456 GLN A O 1
ATOM 3503 N N . ALA A 1 457 ? 4.006 57.912 52.940 1.00 20.18 457 ALA A N 1
ATOM 3504 C CA . ALA A 1 457 ? 3.713 56.491 52.880 1.00 19.35 457 ALA A CA 1
ATOM 3505 C C . ALA A 1 457 ? 2.214 56.283 52.654 1.00 19.26 457 ALA A C 1
ATOM 3506 O O . ALA A 1 457 ? 1.391 56.562 53.544 1.00 21.08 457 ALA A O 1
ATOM 3508 N N . ILE A 1 458 ? 1.856 55.802 51.465 1.00 18.00 458 ILE A N 1
ATOM 3509 C CA . ILE A 1 458 ? 0.454 55.589 51.129 1.00 16.77 458 ILE A CA 1
ATOM 3510 C C . ILE A 1 458 ? 0.103 54.141 51.428 1.00 16.79 458 ILE A C 1
ATOM 3511 O O . ILE A 1 458 ? 0.709 53.227 50.877 1.00 16.52 458 ILE A O 1
ATOM 3516 N N . LYS A 1 459 ? -0.845 53.942 52.338 1.00 16.72 459 LYS A N 1
ATOM 3517 C CA . LYS A 1 459 ? -1.222 52.600 52.777 1.00 17.67 459 LYS A CA 1
ATOM 3518 C C . LYS A 1 459 ? -2.217 51.934 51.819 1.00 17.09 459 LYS A C 1
ATOM 3519 O O . LYS A 1 459 ? -2.813 52.586 50.962 1.00 16.78 459 LYS A O 1
ATOM 3525 N N . PRO A 1 460 ? -2.424 50.628 51.981 1.00 16.94 460 PRO A N 1
ATOM 3526 C CA . PRO A 1 460 ? -3.205 49.906 50.962 1.00 16.50 460 PRO A CA 1
ATOM 3527 C C . PRO A 1 460 ? -4.598 50.452 50.648 1.00 16.52 460 PRO A C 1
ATOM 3528 O O . PRO A 1 460 ? -5.016 50.446 49.482 1.00 16.56 460 PRO A O 1
ATOM 3532 N N . VAL A 1 461 ? -5.336 50.900 51.652 1.00 17.05 461 VAL A N 1
ATOM 3533 C CA . VAL A 1 461 ? -6.681 51.392 51.382 1.00 17.70 461 VAL A CA 1
ATOM 3534 C C . VAL A 1 461 ? -6.643 52.671 50.542 1.00 17.35 461 VAL A C 1
ATOM 3535 O O . VAL A 1 461 ? -7.371 52.799 49.534 1.00 17.95 461 VAL A O 1
ATOM 3539 N N . GLU A 1 462 ? -5.768 53.601 50.913 1.00 17.11 462 GLU A N 1
ATOM 3540 C CA . GLU A 1 462 ? -5.639 54.856 50.181 1.00 16.71 462 GLU A CA 1
ATOM 3541 C C . GLU A 1 462 ? -5.098 54.576 48.771 1.00 15.65 462 GLU A C 1
ATOM 3542 O O . GLU A 1 462 ? -5.537 55.191 47.796 1.00 16.40 462 GLU A O 1
ATOM 3548 N N . ALA A 1 463 ? -4.152 53.640 48.676 1.00 15.46 463 ALA A N 1
ATOM 3549 C CA . ALA A 1 463 ? -3.523 53.328 47.389 1.00 14.88 463 ALA A CA 1
ATOM 3550 C C . ALA A 1 463 ? -4.585 52.852 46.409 1.00 14.86 463 ALA A C 1
ATOM 3551 O O . ALA A 1 463 ? -4.586 53.237 45.226 1.00 14.68 463 ALA A O 1
ATOM 3553 N N . GLU A 1 464 ? -5.484 51.985 46.871 1.00 15.40 464 GLU A N 1
ATOM 3554 C CA . GLU A 1 464 ? -6.553 51.508 45.997 1.00 15.25 464 GLU A CA 1
ATOM 3555 C C . GLU A 1 464 ? -7.521 52.647 45.653 1.00 15.66 464 GLU A C 1
ATOM 3556 O O . GLU A 1 464 ? -7.956 52.768 44.512 1.00 15.94 464 GLU A O 1
ATOM 3562 N N . ARG A 1 465 ? -7.878 53.481 46.637 1.00 15.97 465 ARG A N 1
ATOM 3563 C CA . ARG A 1 465 ? -8.804 54.583 46.381 1.00 17.11 465 ARG A CA 1
ATOM 3564 C C . ARG A 1 465 ? -8.228 55.575 45.361 1.00 16.05 465 ARG A C 1
ATOM 3565 O O . ARG A 1 465 ? -8.949 56.109 44.515 1.00 17.03 465 ARG A O 1
ATOM 3573 N N . LEU A 1 466 ? -6.921 55.817 45.441 1.00 15.67 466 LEU A N 1
ATOM 3574 C CA . LEU A 1 466 ? -6.248 56.702 44.503 1.00 15.25 466 LEU A CA 1
ATOM 3575 C C . LEU A 1 466 ? -6.021 56.050 43.138 1.00 15.00 466 LEU A C 1
ATOM 3576 O O . LEU A 1 466 ? -5.597 56.720 42.194 1.00 15.32 466 LEU A O 1
ATOM 3581 N N . GLY A 1 467 ? -6.254 54.748 43.053 1.00 14.22 467 GLY A N 1
ATOM 3582 C CA . GLY A 1 467 ? -6.109 54.052 41.782 1.00 14.10 467 GLY A CA 1
ATOM 3583 C C . GLY A 1 467 ? -4.676 53.664 41.468 1.00 13.83 467 GLY A C 1
ATOM 3584 O O . GLY A 1 467 ? -4.373 53.314 40.322 1.00 14.49 467 GLY A O 1
ATOM 3585 N N . LEU A 1 468 ? -3.804 53.696 42.477 1.00 14.28 468 LEU A N 1
ATOM 3586 C CA . LEU A 1 468 ? -2.387 53.372 42.294 1.00 13.32 468 LEU A CA 1
ATOM 3587 C C . LEU A 1 468 ? -2.121 51.866 42.208 1.00 13.35 468 LEU A C 1
ATOM 3588 O O . LEU A 1 468 ? -1.038 51.446 41.824 1.00 13.82 468 LEU A O 1
ATOM 3593 N N . VAL A 1 469 ? -3.087 51.073 42.650 1.00 12.70 469 VAL A N 1
ATOM 3594 C CA . VAL A 1 469 ? -3.004 49.623 42.592 1.00 12.76 469 VAL A CA 1
ATOM 3595 C C . VAL A 1 469 ? -4.317 49.055 42.048 1.00 12.67 469 VAL A C 1
ATOM 3596 O O . VAL A 1 469 ? -5.345 49.752 42.046 1.00 13.25 469 VAL A O 1
ATOM 3600 N N . THR A 1 470 ? -4.282 47.805 41.583 1.00 12.62 470 THR A N 1
ATOM 3601 C CA . THR A 1 470 ? -5.464 47.140 41.065 1.00 12.46 470 THR A CA 1
ATOM 3602 C C . THR A 1 470 ? -6.432 46.761 42.177 1.00 13.27 470 THR A C 1
ATOM 3603 O O . THR A 1 470 ? -7.649 46.941 42.051 1.00 13.91 470 THR A O 1
ATOM 3607 N N . ALA A 1 471 ? -5.885 46.262 43.280 1.00 13.03 471 ALA A N 1
ATOM 3608 C CA . ALA A 1 471 ? -6.719 45.857 44.411 1.00 13.53 471 ALA A CA 1
ATOM 3609 C C . ALA A 1 471 ? -5.825 45.762 45.629 1.00 14.12 471 ALA A C 1
ATOM 3610 O O . ALA A 1 471 ? -4.616 45.576 45.508 1.00 13.73 471 ALA A O 1
ATOM 3612 N N . SER A 1 472 ? -6.434 45.937 46.800 1.00 14.93 472 SER A N 1
ATOM 3613 C CA . SER A 1 472 ? -5.748 45.770 48.075 1.00 15.40 472 SER A CA 1
ATOM 3614 C C . SER A 1 472 ? -6.494 44.733 48.906 1.00 16.38 472 SER A C 1
ATOM 3615 O O . SER A 1 472 ? -7.278 45.077 49.801 1.00 17.06 472 SER A O 1
ATOM 3618 N N . PRO A 1 473 ? -6.284 43.454 48.584 1.00 17.14 473 PRO A N 1
ATOM 3619 C CA . PRO A 1 473 ? -7.025 42.397 49.282 1.00 18.25 473 PRO A CA 1
ATOM 3620 C C . PRO A 1 473 ? -6.685 42.293 50.775 1.00 20.13 473 PRO A C 1
ATOM 3621 O O . PRO A 1 473 ? -5.511 42.403 51.143 1.00 20.92 473 PRO A O 1
ATOM 3625 N N . ASP A 1 474 ? -7.733 42.086 51.584 1.00 23.10 474 ASP A N 1
ATOM 3626 C CA . ASP A 1 474 ? -7.630 41.702 53.004 1.00 25.73 474 ASP A CA 1
ATOM 3627 C C . ASP A 1 474 ? -6.763 40.440 53.137 1.00 25.77 474 ASP A C 1
ATOM 3628 O O . ASP A 1 474 ? -6.632 39.654 52.183 1.00 24.68 474 ASP A O 1
ATOM 3633 N N . ASP A 1 475 ? -6.191 40.210 54.316 1.00 25.89 475 ASP A N 1
ATOM 3634 C CA . ASP A 1 475 ? -5.304 39.069 54.448 1.00 26.20 475 ASP A CA 1
ATOM 3635 C C . ASP A 1 475 ? -6.005 37.717 54.389 1.00 25.99 475 ASP A C 1
ATOM 3636 O O . ASP A 1 475 ? -5.343 36.711 54.165 1.00 27.02 475 ASP A O 1
ATOM 3641 N N . ILE A 1 476 ? -7.319 37.657 54.589 1.00 24.80 476 ILE A N 1
ATOM 3642 C CA . ILE A 1 476 ? -7.969 36.361 54.371 1.00 24.49 476 ILE A CA 1
ATOM 3643 C C . ILE A 1 476 ? -8.363 36.144 52.915 1.00 23.14 476 ILE A C 1
ATOM 3644 O O . ILE A 1 476 ? -8.649 35.019 52.511 1.00 23.35 476 ILE A O 1
ATOM 3649 N N . ASP A 1 477 ? -8.341 37.207 52.120 1.00 21.36 477 ASP A N 1
ATOM 3650 C CA . ASP A 1 477 ? -8.655 37.074 50.695 1.00 20.08 477 ASP A CA 1
ATOM 3651 C C . ASP A 1 477 ? -7.407 37.002 49.824 1.00 19.42 477 ASP A C 1
ATOM 3652 O O . ASP A 1 477 ? -7.468 36.537 48.692 1.00 19.03 477 ASP A O 1
ATOM 3657 N N . TRP A 1 478 ? -6.283 37.468 50.348 1.00 17.79 478 TRP A N 1
ATOM 3658 C CA . TRP A 1 478 ? -5.056 37.595 49.543 1.00 17.12 478 TRP A CA 1
ATOM 3659 C C . TRP A 1 478 ? -4.605 36.308 48.846 1.00 17.11 478 TRP A C 1
ATOM 3660 O O . TRP A 1 478 ? -4.462 36.262 47.619 1.00 16.56 478 TRP A O 1
ATOM 3671 N N . ALA A 1 479 ? -4.351 35.254 49.617 1.00 16.74 479 ALA A N 1
ATOM 3672 C CA . ALA A 1 479 ? -3.767 34.042 49.061 1.00 17.00 479 ALA A CA 1
ATOM 3673 C C . ALA A 1 479 ? -4.556 33.505 47.877 1.00 17.22 479 ALA A C 1
ATOM 3674 O O . ALA A 1 479 ? -3.990 33.236 46.814 1.00 17.06 479 ALA A O 1
ATOM 3676 N N . ASP A 1 480 ? -5.870 33.364 48.026 1.00 17.34 480 ASP A N 1
ATOM 3677 C CA . ASP A 1 480 ? -6.669 32.827 46.937 1.00 18.04 480 ASP A CA 1
ATOM 3678 C C . ASP A 1 480 ? -6.735 33.798 45.751 1.00 16.91 480 ASP A C 1
ATOM 3679 O O . ASP A 1 480 ? -6.712 33.370 44.601 1.00 17.01 480 ASP A O 1
ATOM 3684 N N . GLU A 1 481 ? -6.854 35.091 46.015 1.00 16.27 481 GLU A N 1
ATOM 3685 C CA . GLU A 1 481 ? -7.063 36.035 44.911 1.00 16.47 481 GLU A CA 1
ATOM 3686 C C . GLU A 1 481 ? -5.821 36.081 44.034 1.00 15.84 481 GLU A C 1
ATOM 3687 O O . GLU A 1 481 ? -5.901 36.061 42.798 1.00 16.84 481 GLU A O 1
ATOM 3693 N N . ILE A 1 482 ? -4.668 36.123 44.675 1.00 15.32 482 ILE A N 1
ATOM 3694 C CA . ILE A 1 482 ? -3.410 36.206 43.939 1.00 15.40 482 ILE A CA 1
ATOM 3695 C C . ILE A 1 482 ? -3.132 34.864 43.248 1.00 16.00 482 ILE A C 1
ATOM 3696 O O . ILE A 1 482 ? -2.792 34.817 42.051 1.00 15.21 482 ILE A O 1
ATOM 3701 N N . ARG A 1 483 ? -3.311 33.756 43.970 1.00 16.12 483 ARG A N 1
ATOM 3702 C CA . ARG A 1 483 ? -3.087 32.439 43.380 1.00 16.57 483 ARG A CA 1
ATOM 3703 C C . ARG A 1 483 ? -3.956 32.189 42.152 1.00 16.20 483 ARG A C 1
ATOM 3704 O O . ARG A 1 483 ? -3.478 31.705 41.124 1.00 17.16 483 ARG A O 1
ATOM 3712 N N . ILE A 1 484 ? -5.237 32.509 42.254 1.00 15.65 484 ILE A N 1
ATOM 3713 C CA . ILE A 1 484 ? -6.136 32.325 41.127 1.00 15.58 484 ILE A CA 1
ATOM 3714 C C . ILE A 1 484 ? -5.731 33.196 39.932 1.00 14.79 484 ILE A C 1
ATOM 3715 O O . ILE A 1 484 ? -5.736 32.727 38.775 1.00 14.31 484 ILE A O 1
ATOM 3720 N N . ALA A 1 485 ? -5.372 34.449 40.200 1.00 14.66 485 ALA A N 1
ATOM 3721 C CA . ALA A 1 485 ? -4.935 35.325 39.095 1.00 13.99 485 ALA A CA 1
ATOM 3722 C C . ALA A 1 485 ? -3.722 34.736 38.379 1.00 13.94 485 ALA A C 1
ATOM 3723 O O . ALA A 1 485 ? -3.629 34.815 37.154 1.00 13.80 485 ALA A O 1
ATOM 3725 N N . LEU A 1 486 ? -2.787 34.174 39.136 1.00 13.85 486 LEU A N 1
ATOM 3726 C CA . LEU A 1 486 ? -1.588 33.533 38.552 1.00 13.72 486 LEU A CA 1
ATOM 3727 C C . LEU A 1 486 ? -1.899 32.241 37.816 1.00 13.87 486 LEU A C 1
ATOM 3728 O O . LEU A 1 486 ? -1.296 31.967 36.787 1.00 13.43 486 LEU A O 1
ATOM 3733 N N . GLU A 1 487 ? -2.813 31.433 38.356 1.00 13.92 487 GLU A N 1
ATOM 3734 C CA . GLU A 1 487 ? -3.236 30.193 37.694 1.00 14.23 487 GLU A CA 1
ATOM 3735 C C . GLU A 1 487 ? -3.874 30.530 36.363 1.00 14.25 487 GLU A C 1
ATOM 3736 O O . GLU A 1 487 ? -3.581 29.897 35.352 1.00 14.37 487 GLU A O 1
ATOM 3742 N N . GLU A 1 488 ? -4.738 31.536 36.370 1.00 14.35 488 GLU A N 1
ATOM 3743 C CA . GLU A 1 488 ? -5.390 31.949 35.136 1.00 14.21 488 GLU A CA 1
ATOM 3744 C C . GLU A 1 488 ? -4.357 32.432 34.110 1.00 14.02 488 GLU A C 1
ATOM 3745 O O . GLU A 1 488 ? -4.453 32.129 32.910 1.00 14.32 488 GLU A O 1
ATOM 3751 N N . ARG A 1 489 ? -3.361 33.168 34.580 1.00 14.03 489 ARG A N 1
ATOM 3752 C CA . ARG A 1 489 ? -2.303 33.650 33.696 1.00 13.79 489 ARG A CA 1
ATOM 3753 C C . ARG A 1 489 ? -1.505 32.523 33.057 1.00 14.33 489 ARG A C 1
ATOM 3754 O O . ARG A 1 489 ? -1.010 32.664 31.930 1.00 15.47 489 ARG A O 1
ATOM 3762 N N . ALA A 1 490 ? -1.364 31.411 33.774 1.00 14.23 490 ALA A N 1
ATOM 3763 C CA . ALA A 1 490 ? -0.634 30.269 33.255 1.00 14.49 490 ALA A CA 1
ATOM 3764 C C . ALA A 1 490 ? -1.499 29.415 32.338 1.00 14.16 490 ALA A C 1
ATOM 3765 O O . ALA A 1 490 ? -0.955 28.697 31.509 1.00 14.73 490 ALA A O 1
ATOM 3767 N N . ALA A 1 491 ? -2.825 29.472 32.502 1.00 14.50 491 ALA A N 1
ATOM 3768 C CA . ALA A 1 491 ? -3.752 28.632 31.746 1.00 14.33 491 ALA A CA 1
ATOM 3769 C C . ALA A 1 491 ? -4.169 29.225 30.402 1.00 14.65 491 ALA A C 1
ATOM 3770 O O . ALA A 1 491 ? -4.541 28.493 29.476 1.00 15.96 491 ALA A O 1
ATOM 3772 N N . MET A 1 492 ? -4.154 30.552 30.315 1.00 14.24 492 MET A N 1
ATOM 3773 C CA . MET A 1 492 ? -4.573 31.217 29.088 1.00 12.82 492 MET A CA 1
ATOM 3774 C C . MET A 1 492 ? -3.509 31.062 28.021 1.00 12.65 492 MET A C 1
ATOM 3775 O O . MET A 1 492 ? -2.354 30.765 28.328 1.00 12.99 492 MET A O 1
ATOM 3780 N N . SER A 1 493 ? -3.909 31.227 26.762 1.00 12.28 493 SER A N 1
ATOM 3781 C CA . SER A 1 493 ? -2.961 31.168 25.666 1.00 12.23 493 SER A CA 1
ATOM 3782 C C . SER A 1 493 ? -1.910 32.287 25.760 1.00 12.65 493 SER A C 1
ATOM 3783 O O . SER A 1 493 ? -2.258 33.476 25.880 1.00 12.69 493 SER A O 1
ATOM 3786 N N . PRO A 1 494 ? -0.616 31.930 25.709 1.00 12.41 494 PRO A N 1
ATOM 3787 C CA . PRO A 1 494 ? 0.370 33.010 25.760 1.00 12.44 494 PRO A CA 1
ATOM 3788 C C . PRO A 1 494 ? 0.275 33.964 24.574 1.00 12.02 494 PRO A C 1
ATOM 3789 O O . PRO A 1 494 ? 0.632 35.137 24.710 1.00 12.17 494 PRO A O 1
ATOM 3793 N N . ASP A 1 495 ? -0.198 33.471 23.429 1.00 12.32 495 ASP A N 1
ATOM 3794 C CA . ASP A 1 495 ? -0.308 34.317 22.240 1.00 11.93 495 ASP A CA 1
ATOM 3795 C C . ASP A 1 495 ? -1.304 35.431 22.511 1.00 11.81 495 ASP A C 1
ATOM 3796 O O . ASP A 1 495 ? -1.064 36.619 22.192 1.00 11.29 495 ASP A O 1
ATOM 3801 N N . ALA A 1 496 ? -2.450 35.051 23.069 1.00 11.27 496 ALA A N 1
ATOM 3802 C CA . ALA A 1 496 ? -3.478 36.036 23.358 1.00 11.76 496 ALA A CA 1
ATOM 3803 C C . ALA A 1 496 ? -3.065 36.984 24.459 1.00 11.64 496 ALA A C 1
ATOM 3804 O O . ALA A 1 496 ? -3.371 38.175 24.387 1.00 10.85 496 ALA A O 1
ATOM 3806 N N . LEU A 1 497 ? -2.364 36.486 25.474 1.00 11.77 497 LEU A N 1
ATOM 3807 C CA . LEU A 1 497 ? -1.929 37.385 26.543 1.00 11.60 497 LEU A CA 1
ATOM 3808 C C . LEU A 1 497 ? -0.949 38.463 26.040 1.00 11.09 497 LEU A C 1
ATOM 3809 O O . LEU A 1 497 ? -1.088 39.646 26.369 1.00 10.86 497 LEU A O 1
ATOM 3814 N N . THR A 1 498 ? 0.008 38.079 25.205 1.00 10.86 498 THR A N 1
ATOM 3815 C CA . THR A 1 498 ? 0.995 39.042 24.737 1.00 11.59 498 THR A CA 1
ATOM 3816 C C . THR A 1 498 ? 0.318 40.097 23.868 1.00 10.52 498 THR A C 1
ATOM 3817 O O . THR A 1 498 ? 0.606 41.272 23.995 1.00 10.57 498 THR A O 1
ATOM 3821 N N . GLY A 1 499 ? -0.596 39.662 23.007 1.00 10.75 499 GLY A N 1
ATOM 3822 C CA . GLY A 1 499 ? -1.379 40.603 22.191 1.00 10.13 499 GLY A CA 1
ATOM 3823 C C . GLY A 1 499 ? -2.221 41.548 23.036 1.00 10.64 499 GLY A C 1
ATOM 3824 O O . GLY A 1 499 ? -2.294 42.751 22.777 1.00 10.07 499 GLY A O 1
ATOM 3825 N N . LEU A 1 500 ? -2.856 40.993 24.063 1.00 10.70 500 LEU A N 1
ATOM 3826 C CA . LEU A 1 500 ? -3.676 41.791 24.966 1.00 9.83 500 LEU A CA 1
ATOM 3827 C C . LEU A 1 500 ? -2.823 42.862 25.632 1.00 10.26 500 LEU A C 1
ATOM 3828 O O . LEU A 1 500 ? -3.179 44.048 25.640 1.00 10.52 500 LEU A O 1
ATOM 3833 N N . GLU A 1 501 ? -1.700 42.437 26.192 1.00 10.62 501 GLU A N 1
ATOM 3834 C CA . GLU A 1 501 ? -0.804 43.315 26.887 1.00 10.66 501 GLU A CA 1
ATOM 3835 C C . GLU A 1 501 ? -0.223 44.392 25.986 1.00 10.21 501 GLU A C 1
ATOM 3836 O O . GLU A 1 501 ? -0.042 45.517 26.433 1.00 10.81 501 GLU A O 1
ATOM 3842 N N . ALA A 1 502 ? -0.002 44.054 24.716 1.00 10.32 502 ALA A N 1
ATOM 3843 C CA . ALA A 1 502 ? 0.534 45.042 23.779 1.00 10.23 502 ALA A CA 1
ATOM 3844 C C . ALA A 1 502 ? -0.475 46.132 23.481 1.00 10.72 502 ALA A C 1
ATOM 3845 O O . ALA A 1 502 ? -0.095 47.229 23.079 1.00 11.24 502 ALA A O 1
ATOM 3847 N N . ASN A 1 503 ? -1.759 45.820 23.675 1.00 10.19 503 ASN A N 1
ATOM 3848 C CA . ASN A 1 503 ? -2.793 46.824 23.446 1.00 10.59 503 ASN A CA 1
ATOM 3849 C C . ASN A 1 503 ? -3.210 47.592 24.692 1.00 10.73 503 ASN A C 1
ATOM 3850 O O . ASN A 1 503 ? -3.450 48.793 24.634 1.00 11.94 503 ASN A O 1
ATOM 3855 N N . LEU A 1 504 ? -3.256 46.924 25.834 1.00 10.88 504 LEU A N 1
ATOM 3856 C CA . LEU A 1 504 ? -3.695 47.606 27.043 1.00 10.14 504 LEU A CA 1
ATOM 3857 C C . LEU A 1 504 ? -2.589 48.477 27.655 1.00 10.10 504 LEU A C 1
ATOM 3858 O O . LEU A 1 504 ? -2.880 49.531 28.214 1.00 9.79 504 LEU A O 1
ATOM 3863 N N . ARG A 1 505 ? -1.319 48.054 27.577 1.00 9.95 505 ARG A N 1
ATOM 3864 C CA . ARG A 1 505 ? -0.244 48.889 28.118 1.00 10.24 505 ARG A CA 1
ATOM 3865 C C . ARG A 1 505 ? -0.060 50.160 27.300 1.00 10.13 505 ARG A C 1
ATOM 3866 O O . ARG A 1 505 ? 0.312 51.223 27.843 1.00 11.63 505 ARG A O 1
ATOM 3874 N N . PHE A 1 506 ? -0.278 50.025 25.994 1.00 10.02 506 PHE A N 1
ATOM 3875 C CA . PHE A 1 506 ? -0.114 51.120 25.060 1.00 10.21 506 PHE A CA 1
ATOM 3876 C C . PHE A 1 506 ? -1.487 51.674 24.767 1.00 10.10 506 PHE A C 1
ATOM 3877 O O . PHE A 1 506 ? -2.076 51.438 23.709 1.00 9.21 506 PHE A O 1
ATOM 3885 N N . ASN A 1 507 ? -1.965 52.427 25.755 1.00 10.00 507 ASN A N 1
ATOM 3886 C CA . ASN A 1 507 ? -3.380 52.711 25.895 1.00 10.16 507 ASN A CA 1
ATOM 3887 C C . ASN A 1 507 ? -3.851 54.007 25.224 1.00 11.21 507 ASN A C 1
ATOM 3888 O O . ASN A 1 507 ? -4.959 54.482 25.518 1.00 11.38 507 ASN A O 1
ATOM 3893 N N . GLY A 1 508 ? -3.039 54.562 24.321 1.00 11.26 508 GLY A N 1
ATOM 3894 C CA . GLY A 1 508 ? -3.498 55.736 23.566 1.00 10.50 508 GLY A CA 1
ATOM 3895 C C . GLY A 1 508 ? -2.477 56.303 22.582 1.00 9.84 508 GLY A C 1
ATOM 3896 O O . GLY A 1 508 ? -2.536 56.045 21.365 1.00 10.99 508 GLY A O 1
ATOM 3897 N N . PRO A 1 509 ? -1.548 57.106 23.103 1.00 10.14 509 PRO A N 1
ATOM 3898 C CA . PRO 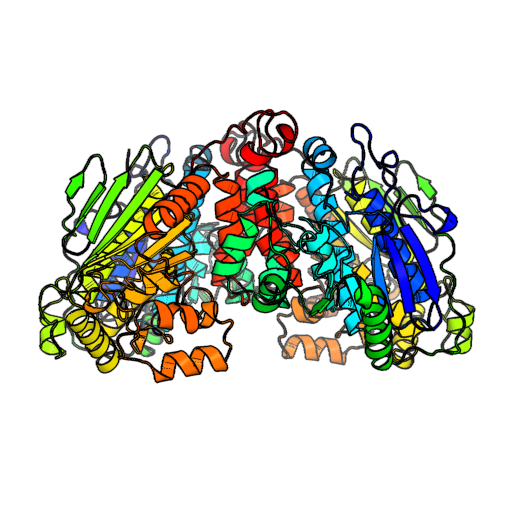A 1 509 ? -0.623 57.833 22.214 1.00 10.96 509 PRO A CA 1
ATOM 3899 C C . PRO A 1 509 ? 0.395 56.917 21.550 1.00 10.93 509 PRO A C 1
ATOM 3900 O O . PRO A 1 509 ? 0.886 55.964 22.176 1.00 11.49 509 PRO A O 1
ATOM 3904 N N . GLU A 1 510 ? 0.737 57.230 20.307 1.00 9.79 510 GLU A N 1
ATOM 3905 C CA . GLU A 1 510 ? 1.798 56.522 19.596 1.00 10.35 510 GLU A CA 1
ATOM 3906 C C . GLU A 1 510 ? 2.944 57.487 19.294 1.00 10.09 510 GLU A C 1
ATOM 3907 O O . GLU A 1 510 ? 2.748 58.716 19.188 1.00 12.11 510 GLU A O 1
ATOM 3913 N N . THR A 1 511 ? 4.140 56.917 19.204 1.00 9.67 511 THR A N 1
ATOM 3914 C CA . THR A 1 511 ? 5.361 57.638 18.868 1.00 9.10 511 THR A CA 1
ATOM 3915 C C . THR A 1 511 ? 6.107 56.821 17.829 1.00 9.21 511 THR A C 1
ATOM 3916 O O . THR A 1 511 ? 5.675 55.746 17.444 1.00 9.38 511 THR A O 1
ATOM 3920 N N . MET A 1 512 ? 7.264 57.294 17.394 1.00 9.04 512 MET A N 1
ATOM 3921 C CA . MET A 1 512 ? 8.052 56.503 16.470 1.00 9.57 512 MET A CA 1
ATOM 3922 C C . MET A 1 512 ? 8.404 55.167 17.099 1.00 9.31 512 MET A C 1
ATOM 3923 O O . MET A 1 512 ? 8.359 54.132 16.435 1.00 9.53 512 MET A O 1
ATOM 3928 N N . GLU A 1 513 ? 8.754 55.181 18.383 1.00 9.57 513 GLU A N 1
ATOM 3929 C CA . GLU A 1 513 ? 9.146 53.936 19.034 1.00 9.23 513 GLU A CA 1
ATOM 3930 C C . GLU A 1 513 ? 7.984 52.975 19.256 1.00 9.34 513 GLU A C 1
ATOM 3931 O O . GLU A 1 513 ? 8.140 51.772 19.060 1.00 9.77 513 GLU A O 1
ATOM 3937 N N . THR A 1 514 ? 6.812 53.480 19.637 1.00 9.42 514 THR A N 1
ATOM 3938 C CA . THR A 1 514 ? 5.682 52.555 19.736 1.00 9.49 514 THR A CA 1
ATOM 3939 C C . THR A 1 514 ? 5.278 52.016 18.362 1.00 9.76 514 THR A C 1
ATOM 3940 O O . THR A 1 514 ? 4.825 50.886 18.288 1.00 10.31 514 THR A O 1
ATOM 3944 N N . ARG A 1 515 ? 5.438 52.812 17.292 1.00 9.66 515 ARG A N 1
ATOM 3945 C CA . ARG A 1 515 ? 5.204 52.311 15.940 1.00 10.12 515 ARG A CA 1
ATOM 3946 C C . ARG A 1 515 ? 6.218 51.220 15.567 1.00 9.74 515 ARG A C 1
ATOM 3947 O O . ARG A 1 515 ? 5.858 50.225 14.948 1.00 10.23 515 ARG A O 1
ATOM 3955 N N . ILE A 1 516 ? 7.465 51.375 15.996 1.00 9.03 516 ILE A N 1
ATOM 3956 C CA . ILE A 1 516 ? 8.450 50.329 15.743 1.00 9.96 516 ILE A CA 1
ATOM 3957 C C . ILE A 1 516 ? 8.036 49.007 16.406 1.00 9.80 516 ILE A C 1
ATOM 3958 O O . ILE A 1 516 ? 8.071 47.946 15.775 1.00 10.04 516 ILE A O 1
ATOM 3963 N N . PHE A 1 517 ? 7.625 49.075 17.669 1.00 9.68 517 PHE A N 1
ATOM 3964 C CA . PHE A 1 517 ? 7.234 47.866 18.395 1.00 9.92 517 PHE A CA 1
ATOM 3965 C C . PHE A 1 517 ? 5.816 47.375 18.125 1.00 10.04 517 PHE A C 1
ATOM 3966 O O . PHE A 1 517 ? 5.475 46.227 18.448 1.00 10.36 517 PHE A O 1
ATOM 3974 N N . GLY A 1 518 ? 4.999 48.246 17.539 1.00 10.91 518 GLY A N 1
ATOM 3975 C CA . GLY A 1 518 ? 3.567 47.990 17.303 1.00 10.86 518 GLY A CA 1
ATOM 3976 C C . GLY A 1 518 ? 3.307 47.703 15.827 1.00 11.14 518 GLY A C 1
ATOM 3977 O O . GLY A 1 518 ? 3.459 46.570 15.358 1.00 12.01 518 GLY A O 1
ATOM 3978 N N . ARG A 1 519 ? 2.919 48.745 15.093 1.00 10.88 519 ARG A N 1
ATOM 3979 C CA . ARG A 1 519 ? 2.607 48.636 13.655 1.00 11.57 519 ARG A CA 1
ATOM 3980 C C . ARG A 1 519 ? 3.670 47.836 12.885 1.00 10.45 519 ARG A C 1
ATOM 3981 O O . ARG A 1 519 ? 3.353 46.904 12.132 1.00 11.41 519 ARG A O 1
ATOM 3989 N N . LEU A 1 520 ? 4.936 48.206 13.063 1.00 9.94 520 LEU A N 1
ATOM 3990 C CA . LEU A 1 520 ? 5.975 47.562 12.257 1.00 10.15 520 LEU A CA 1
ATOM 3991 C C . LEU A 1 520 ? 6.191 46.135 12.716 1.00 9.95 520 LEU A C 1
ATOM 3992 O O . LEU A 1 520 ? 6.126 45.194 11.915 1.00 10.54 520 LEU A O 1
ATOM 3997 N N . THR A 1 521 ? 6.462 45.959 14.005 1.00 9.98 521 THR A N 1
ATOM 3998 C CA . THR A 1 521 ? 6.828 44.644 14.506 1.00 10.37 521 THR A CA 1
ATOM 3999 C C . THR A 1 521 ? 5.707 43.618 14.456 1.00 10.09 521 THR A C 1
ATOM 4000 O O . THR A 1 521 ? 5.956 42.459 14.139 1.00 10.85 521 THR A O 1
ATOM 4004 N N . ALA A 1 522 ? 4.473 44.012 14.764 1.00 10.02 522 ALA A N 1
ATOM 4005 C CA . ALA A 1 522 ? 3.394 43.045 14.690 1.00 10.63 522 ALA A CA 1
ATOM 4006 C C . ALA A 1 522 ? 3.165 42.549 13.254 1.00 10.67 522 ALA A C 1
ATOM 4007 O O . ALA A 1 522 ? 2.854 41.375 13.032 1.00 11.96 522 ALA A O 1
ATOM 4009 N N . TRP A 1 523 ? 3.279 43.442 12.270 1.00 10.32 523 TRP A N 1
ATOM 4010 C CA . TRP A 1 523 ? 3.228 42.981 10.875 1.00 10.41 523 TRP A CA 1
ATOM 4011 C C . TRP A 1 523 ? 4.388 42.029 10.567 1.00 10.56 523 TRP A C 1
ATOM 4012 O O . TRP A 1 523 ? 4.184 40.994 9.944 1.00 11.31 523 TRP A O 1
ATOM 4023 N N . GLN A 1 524 ? 5.592 42.366 11.009 1.00 10.48 524 GLN A N 1
ATOM 4024 C CA . GLN A 1 524 ? 6.747 41.505 10.784 1.00 10.83 524 GLN A CA 1
ATOM 4025 C C . GLN A 1 524 ? 6.511 40.122 11.397 1.00 10.92 524 GLN A C 1
ATOM 4026 O O . GLN A 1 524 ? 6.888 39.104 10.826 1.00 11.48 524 GLN A O 1
ATOM 4032 N N . ASN A 1 525 ? 5.926 40.106 12.589 1.00 10.45 525 ASN A N 1
ATOM 4033 C CA . ASN A 1 525 ? 5.758 38.843 13.288 1.00 10.68 525 ASN A CA 1
ATOM 4034 C C . ASN A 1 525 ? 4.774 37.953 12.547 1.00 11.72 525 ASN A C 1
ATOM 4035 O O . ASN A 1 525 ? 4.955 36.728 12.473 1.00 11.16 525 ASN A O 1
ATOM 4040 N N . TRP A 1 526 ? 3.722 38.563 12.010 1.00 11.27 526 TRP A N 1
ATOM 4041 C CA . TRP A 1 526 ? 2.763 37.791 11.218 1.00 12.40 526 TRP A CA 1
ATOM 4042 C C . TRP A 1 526 ? 3.474 37.211 9.976 1.00 12.80 526 TRP A C 1
ATOM 4043 O O . TRP A 1 526 ? 3.300 36.036 9.645 1.00 13.02 526 TRP A O 1
ATOM 4054 N N . ILE A 1 527 ? 4.271 38.034 9.296 1.00 12.48 527 ILE A N 1
ATOM 4055 C CA . ILE A 1 527 ? 5.023 37.579 8.127 1.00 12.91 527 ILE A CA 1
ATOM 4056 C C . ILE A 1 527 ? 5.973 36.435 8.509 1.00 13.31 527 ILE A C 1
ATOM 4057 O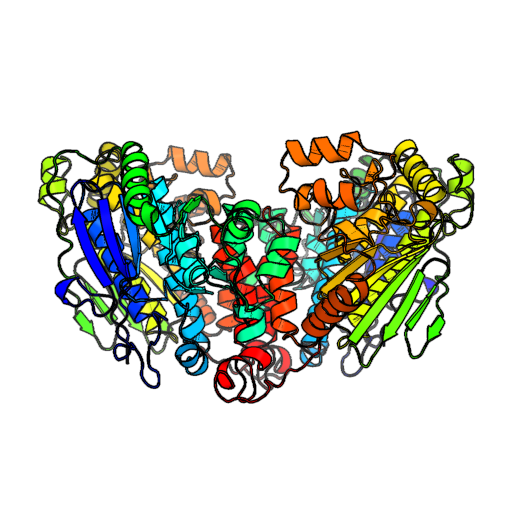 O . ILE A 1 527 ? 6.050 35.418 7.802 1.00 12.92 527 ILE A O 1
ATOM 4062 N N . PHE A 1 528 ? 6.681 36.599 9.631 1.00 13.32 528 PHE A N 1
ATOM 4063 C CA . PHE A 1 528 ? 7.658 35.620 10.132 1.00 14.33 528 PHE A CA 1
ATOM 4064 C C . PHE A 1 528 ? 7.040 34.270 10.430 1.00 15.23 528 PHE A C 1
ATOM 4065 O O . PHE A 1 528 ? 7.749 33.266 10.532 1.00 17.17 528 PHE A O 1
ATOM 4073 N N . ASN A 1 529 ? 5.742 34.231 10.659 1.00 14.48 529 ASN A N 1
ATOM 4074 C CA . ASN A 1 529 ? 5.106 32.975 11.069 1.00 15.36 529 ASN A CA 1
ATOM 4075 C C . ASN A 1 529 ? 4.408 32.272 9.911 1.00 15.17 529 ASN A C 1
ATOM 4076 O O . ASN A 1 529 ? 3.573 31.395 10.121 1.00 16.50 529 ASN A O 1
ATOM 4081 N N . ARG A 1 530 ? 4.740 32.666 8.683 1.00 14.68 530 ARG A N 1
ATOM 4082 C CA . ARG A 1 530 ? 4.064 32.134 7.500 1.00 14.53 530 ARG A CA 1
ATOM 4083 C C . ARG A 1 530 ? 5.056 31.581 6.478 1.00 14.14 530 ARG A C 1
ATOM 4084 O O . ARG A 1 530 ? 6.208 32.002 6.418 1.00 14.12 530 ARG A O 1
ATOM 4092 N N . PRO A 1 531 ? 4.603 30.612 5.670 1.00 14.58 531 PRO A N 1
ATOM 4093 C CA . PRO A 1 531 ? 5.540 29.866 4.827 1.00 14.95 531 PRO A CA 1
ATOM 4094 C C . PRO A 1 531 ? 6.173 30.655 3.682 1.00 14.45 531 PRO A C 1
ATOM 4095 O O . PRO A 1 531 ? 7.259 30.291 3.222 1.00 14.80 531 PRO A O 1
ATOM 4099 N N . ASN A 1 532 ? 5.538 31.722 3.219 1.00 14.13 532 ASN A N 1
ATOM 4100 C CA . ASN A 1 532 ? 6.189 32.487 2.160 1.00 14.06 532 ASN A CA 1
ATOM 4101 C C . ASN A 1 532 ? 7.578 32.963 2.611 1.00 14.71 532 ASN A C 1
ATOM 4102 O O . ASN A 1 532 ? 8.548 32.987 1.832 1.00 15.94 532 ASN A O 1
ATOM 4107 N N . ALA A 1 533 ? 7.685 33.347 3.883 1.00 14.60 533 ALA A N 1
ATOM 4108 C CA . ALA A 1 533 ? 8.943 33.818 4.419 1.00 14.76 533 ALA A CA 1
ATOM 4109 C C . ALA A 1 533 ? 9.824 32.678 4.923 1.00 15.25 533 ALA A C 1
ATOM 4110 O O . ALA A 1 533 ? 11.024 32.639 4.652 1.00 15.40 533 ALA A O 1
ATOM 4112 N N . VAL A 1 534 ? 9.233 31.760 5.687 1.00 15.51 534 VAL A N 1
ATOM 4113 C CA . VAL A 1 534 ? 10.045 30.816 6.463 1.00 16.71 534 VAL A CA 1
ATOM 4114 C C . VAL A 1 534 ? 9.844 29.345 6.080 1.00 17.38 534 VAL A C 1
ATOM 4115 O O . VAL A 1 534 ? 10.375 28.458 6.760 1.00 18.99 534 VAL A O 1
ATOM 4119 N N . GLY A 1 535 ? 9.102 29.079 5.011 1.00 18.65 535 GLY A N 1
ATOM 4120 C CA . GLY A 1 535 ? 8.845 27.695 4.568 1.00 19.47 535 GLY A CA 1
ATOM 4121 C C . GLY A 1 535 ? 10.086 27.076 3.955 1.00 20.75 535 GLY A C 1
ATOM 4122 O O . GLY A 1 535 ? 11.042 27.772 3.646 1.00 20.86 535 GLY A O 1
ATOM 4123 N N . GLU A 1 536 ? 10.091 25.759 3.786 1.00 21.67 536 GLU A N 1
ATOM 4124 C CA . GLU A 1 536 ? 11.280 25.101 3.222 1.00 23.27 536 GLU A CA 1
ATOM 4125 C C . GLU A 1 536 ? 11.706 25.659 1.867 1.00 22.76 536 GLU A C 1
ATOM 4126 O O . GLU A 1 536 ? 12.900 25.681 1.543 1.00 23.35 536 GLU A O 1
ATOM 4132 N N . LYS A 1 537 ? 10.733 26.115 1.085 1.00 22.88 537 LYS A N 1
ATOM 4133 C CA . LYS A 1 537 ? 10.997 26.749 -0.196 1.00 23.01 537 LYS A CA 1
ATOM 4134 C C . LYS A 1 537 ? 10.548 28.209 -0.185 1.00 22.37 537 LYS A C 1
ATOM 4135 O O . LYS A 1 537 ? 10.211 28.769 -1.225 1.00 22.04 537 LYS A O 1
ATOM 4141 N N . GLY A 1 538 ? 10.535 28.819 0.998 1.00 20.93 538 GLY A N 1
ATOM 4142 C CA . GLY A 1 538 ? 10.259 30.257 1.116 1.00 19.78 538 GLY A CA 1
ATOM 4143 C C . GLY A 1 538 ? 11.470 31.133 0.839 1.00 19.14 538 GLY A C 1
ATOM 4144 O O . GLY A 1 538 ? 12.564 30.642 0.534 1.00 18.72 538 GLY A O 1
ATOM 4145 N N . ALA A 1 539 ? 11.277 32.444 0.962 1.00 18.20 539 ALA A N 1
ATOM 4146 C CA . ALA A 1 539 ? 12.297 33.408 0.555 1.00 17.55 539 ALA A CA 1
ATOM 4147 C C . ALA A 1 539 ? 13.598 33.304 1.332 1.00 17.97 539 ALA A C 1
ATOM 4148 O O . ALA A 1 539 ? 14.672 33.388 0.752 1.00 17.91 539 ALA A O 1
ATOM 4150 N N . LEU A 1 540 ? 13.521 33.131 2.648 1.00 17.31 540 LEU A N 1
ATOM 4151 C CA . LEU A 1 540 ? 14.742 33.055 3.433 1.00 17.88 540 LEU A CA 1
ATOM 4152 C C . LEU A 1 540 ? 15.552 31.810 3.057 1.00 18.38 540 LEU A C 1
ATOM 4153 O O . LEU A 1 540 ? 16.775 31.868 2.868 1.00 19.04 540 LEU A O 1
ATOM 4158 N N . LYS A 1 541 ? 14.866 30.680 2.957 1.00 19.45 541 LYS A N 1
ATOM 4159 C CA . LYS A 1 541 ? 15.576 29.417 2.765 1.00 20.70 541 LYS A CA 1
ATOM 4160 C C . LYS A 1 541 ? 16.066 29.188 1.337 1.00 21.02 541 LYS A C 1
ATOM 4161 O O . LYS A 1 541 ? 17.013 28.419 1.135 1.00 21.85 541 LYS A O 1
ATOM 4167 N N . VAL A 1 542 ? 15.475 29.852 0.348 1.00 21.12 542 VAL A N 1
ATOM 4168 C CA . VAL A 1 542 ? 16.024 29.713 -1.014 1.00 21.32 542 VAL A CA 1
ATOM 4169 C C . VAL A 1 542 ? 17.233 30.609 -1.255 1.00 21.46 542 VAL A C 1
ATOM 4170 O O . VAL A 1 542 ? 17.917 30.475 -2.266 1.00 21.94 542 VAL A O 1
ATOM 4174 N N . TYR A 1 543 ? 17.486 31.545 -0.347 1.00 21.08 543 TYR A N 1
ATOM 4175 C CA . TYR A 1 543 ? 18.561 32.495 -0.559 1.00 21.96 543 TYR A CA 1
ATOM 4176 C C . TYR A 1 543 ? 19.878 31.800 -0.925 1.00 23.06 543 TYR A C 1
ATOM 4177 O O . TYR A 1 543 ? 20.320 30.869 -0.241 1.00 23.12 543 TYR A O 1
ATOM 4186 N N . GLY A 1 544 ? 20.485 32.258 -2.020 1.00 24.43 544 GLY A N 1
ATOM 4187 C CA . GLY A 1 544 ? 21.807 31.791 -2.427 1.00 26.38 544 GLY A CA 1
ATOM 4188 C C . GLY A 1 544 ? 21.775 30.463 -3.169 1.00 27.75 544 GLY A C 1
ATOM 4189 O O . GLY A 1 544 ? 22.803 30.012 -3.676 1.00 28.42 544 GLY A O 1
ATOM 4190 N N . LYS A 1 545 ? 20.594 29.852 -3.253 1.00 28.83 545 LYS A N 1
ATOM 4191 C CA . LYS A 1 545 ? 20.456 28.487 -3.791 1.00 30.10 545 LYS A CA 1
ATOM 4192 C C . LYS A 1 545 ? 20.330 28.432 -5.309 1.00 30.78 545 LYS A C 1
ATOM 4193 O O . LYS A 1 545 ? 20.511 27.366 -5.918 1.00 31.16 545 LYS A O 1
ATOM 4199 N N . GLY A 1 546 ? 20.012 29.567 -5.920 1.00 31.57 546 GLY A N 1
ATOM 4200 C CA . GLY A 1 546 ? 19.789 29.618 -7.361 1.00 32.60 546 GLY A CA 1
ATOM 4201 C C . GLY A 1 546 ? 18.428 29.076 -7.756 1.00 33.33 546 GLY A C 1
ATOM 4202 O O . GLY A 1 546 ? 18.217 28.684 -8.906 1.00 33.86 546 GLY A O 1
ATOM 4203 N N . SER A 1 547 ? 17.500 29.049 -6.799 1.00 33.82 547 SER A N 1
ATOM 4204 C CA . SER A 1 547 ? 16.122 28.633 -7.070 1.00 33.97 547 SER A CA 1
ATOM 4205 C C . SER A 1 547 ? 15.149 29.763 -6.777 1.00 33.72 547 SER A C 1
ATOM 4206 O O . SER A 1 547 ? 15.517 30.771 -6.170 1.00 34.64 547 SER A O 1
ATOM 4209 N N . LYS A 1 548 ? 13.911 29.606 -7.221 1.00 32.78 548 LYS A N 1
ATOM 4210 C CA . LYS A 1 548 ? 12.892 30.611 -6.960 1.00 31.66 548 LYS A CA 1
ATOM 4211 C C . LYS A 1 548 ? 12.047 30.236 -5.753 1.00 30.47 548 LYS A C 1
ATOM 4212 O O . LYS A 1 548 ? 11.680 29.069 -5.566 1.00 30.24 548 LYS A O 1
ATOM 4218 N N . ALA A 1 549 ? 11.742 31.228 -4.923 1.00 28.81 549 ALA A N 1
ATOM 4219 C CA . ALA A 1 549 ? 10.857 30.999 -3.791 1.00 27.70 549 ALA A CA 1
ATOM 4220 C C . ALA A 1 549 ? 9.505 30.537 -4.293 1.00 26.80 549 ALA A C 1
ATOM 4221 O O . ALA A 1 549 ? 9.042 30.971 -5.345 1.00 26.48 549 ALA A O 1
ATOM 4223 N N . GLN A 1 550 ? 8.863 29.669 -3.523 1.00 25.66 550 GLN A N 1
ATOM 4224 C CA . GLN A 1 550 ? 7.503 29.274 -3.824 1.00 25.27 550 GLN A CA 1
ATOM 4225 C C . GLN A 1 550 ? 6.568 30.035 -2.895 1.00 24.06 550 GLN A C 1
ATOM 4226 O O . GLN A 1 550 ? 6.676 29.911 -1.667 1.00 24.10 550 GLN A O 1
ATOM 4232 N N . PHE A 1 551 ? 5.684 30.843 -3.474 1.00 22.31 551 PHE A N 1
ATOM 4233 C CA . PHE A 1 551 ? 4.768 31.666 -2.673 1.00 20.57 551 PHE A CA 1
ATOM 4234 C C . PHE A 1 551 ? 3.324 31.256 -2.847 1.00 20.59 551 PHE A C 1
ATOM 4235 O O . PHE A 1 551 ? 2.887 30.966 -3.955 1.00 20.98 551 PHE A O 1
ATOM 4243 N N . ASP A 1 552 ? 2.582 31.249 -1.746 1.00 20.20 552 ASP A N 1
ATOM 4244 C CA . ASP A 1 552 ? 1.137 31.340 -1.817 1.00 21.38 552 ASP A CA 1
ATOM 4245 C C . ASP A 1 552 ? 0.860 32.768 -2.266 1.00 21.75 552 ASP A C 1
ATOM 4246 O O . ASP A 1 552 ? 1.315 33.719 -1.619 1.00 22.12 552 ASP A O 1
ATOM 4251 N N . VAL A 1 553 ? 0.121 32.932 -3.359 1.00 21.99 553 VAL A N 1
ATOM 4252 C CA . VAL A 1 553 ? -0.001 34.261 -3.956 1.00 22.81 553 VAL A CA 1
ATOM 4253 C C . VAL A 1 553 ? -1.152 35.065 -3.389 1.00 23.06 553 VAL A C 1
ATOM 4254 O O . VAL A 1 553 ? -1.304 36.239 -3.731 1.00 24.66 553 VAL A O 1
ATOM 4258 N N . SER A 1 554 ? -1.970 34.452 -2.550 1.00 22.35 554 SER A N 1
ATOM 4259 C CA . SER A 1 554 ? -3.191 35.121 -2.097 1.00 22.11 554 SER A CA 1
ATOM 4260 C C . SER A 1 554 ? -3.021 36.148 -0.958 1.00 20.01 554 SER A C 1
ATOM 4261 O O . SER A 1 554 ? -2.252 35.946 -0.005 1.00 18.86 554 SER A O 1
ATOM 4264 N N . ARG A 1 555 ? -3.751 37.256 -1.084 1.00 17.49 555 ARG A N 1
ATOM 4265 C CA . ARG A 1 555 ? -3.679 38.330 -0.089 1.00 16.90 555 ARG A CA 1
ATOM 4266 C C . ARG A 1 555 ? -4.596 38.012 1.098 1.00 16.42 555 ARG A C 1
ATOM 4267 O O . ARG A 1 555 ? -5.518 37.175 1.001 1.00 17.48 555 ARG A O 1
ATOM 4275 N N . VAL A 1 556 ? -4.334 38.674 2.224 1.00 15.44 556 VAL A N 1
ATOM 4276 C CA . VAL A 1 556 ? -5.091 38.459 3.450 1.00 15.15 556 VAL A CA 1
ATOM 4277 C C . VAL A 1 556 ? -5.564 39.847 3.965 1.00 16.01 556 VAL A C 1
ATOM 4278 O O . VAL A 1 556 ? -4.763 40.552 4.591 1.00 15.89 556 VAL A O 1
ATOM 4282 N N . ALA B 1 9 ? -18.831 30.058 -2.310 1.00 28.69 9 ALA B N 1
ATOM 4283 C CA . ALA B 1 9 ? -19.427 30.998 -3.302 1.00 27.48 9 ALA B CA 1
ATOM 4284 C C . ALA B 1 9 ? -19.054 32.434 -2.991 1.00 26.27 9 ALA B C 1
ATOM 4285 O O . ALA B 1 9 ? -18.583 32.752 -1.897 1.00 27.30 9 ALA B O 1
ATOM 4287 N N . PRO B 1 10 ? -19.260 33.313 -3.966 1.00 24.56 10 PRO B N 1
ATOM 4288 C CA . PRO B 1 10 ? -18.936 34.720 -3.774 1.00 22.92 10 PRO B CA 1
ATOM 4289 C C . PRO B 1 10 ? -19.954 35.436 -2.892 1.00 21.19 10 PRO B C 1
ATOM 4290 O O . PRO B 1 10 ? -21.110 35.042 -2.821 1.00 22.09 10 PRO B O 1
ATOM 4294 N N . VAL B 1 11 ? -19.506 36.484 -2.223 1.00 18.42 11 VAL B N 1
ATOM 4295 C CA . VAL B 1 11 ? -20.373 37.283 -1.365 1.00 16.83 11 VAL B CA 1
ATOM 4296 C C . VAL B 1 11 ? -20.922 38.477 -2.151 1.00 15.90 11 VAL B C 1
ATOM 4297 O O . VAL B 1 11 ? -20.179 39.159 -2.875 1.00 15.72 11 VAL B O 1
ATOM 4301 N N . ASP B 1 12 ? -22.217 38.731 -2.003 1.00 15.78 12 ASP B N 1
ATOM 4302 C CA . ASP B 1 12 ? -22.852 39.918 -2.571 1.00 15.57 12 ASP B CA 1
ATOM 4303 C C . ASP B 1 12 ? -23.219 40.808 -1.399 1.00 15.70 12 ASP B C 1
ATOM 4304 O O . ASP B 1 12 ? -23.964 40.391 -0.513 1.00 16.11 12 ASP B O 1
ATOM 4309 N N . TYR B 1 13 ? -22.704 42.034 -1.368 1.00 15.51 13 TYR B N 1
ATOM 4310 C CA . TYR B 1 13 ? -22.994 42.933 -0.257 1.00 15.03 13 TYR B CA 1
ATOM 4311 C C . TYR B 1 13 ? -24.288 43.728 -0.441 1.00 14.86 13 TYR B C 1
ATOM 4312 O O . TYR B 1 13 ? -24.646 44.520 0.429 1.00 15.94 13 TYR B O 1
ATOM 4321 N N . ARG B 1 14 ? -24.987 43.538 -1.562 1.00 14.54 14 ARG B N 1
ATOM 4322 C CA . ARG B 1 14 ? -26.245 44.229 -1.798 1.00 14.97 14 ARG B CA 1
ATOM 4323 C C . ARG B 1 14 ? -27.422 43.575 -1.075 1.00 14.96 14 ARG B C 1
ATOM 4324 O O . ARG B 1 14 ? -27.674 42.386 -1.238 1.00 15.96 14 ARG B O 1
ATOM 4332 N N . THR B 1 15 ? -28.154 44.375 -0.315 1.00 15.08 15 THR B N 1
ATOM 4333 C CA . THR B 1 15 ? -29.350 43.909 0.355 1.00 14.55 15 THR B CA 1
ATOM 4334 C C . THR B 1 15 ? -30.289 45.092 0.578 1.00 14.39 15 THR B C 1
ATOM 4335 O O . THR B 1 15 ? -29.994 46.200 0.156 1.00 14.40 15 THR B O 1
ATOM 4339 N N . ASP B 1 16 ? -31.427 44.855 1.214 1.00 15.33 16 ASP B N 1
ATOM 4340 C CA . ASP B 1 16 ? -32.362 45.920 1.559 1.00 15.65 16 ASP B CA 1
ATOM 4341 C C . ASP B 1 16 ? -33.292 45.395 2.637 1.00 15.56 16 ASP B C 1
ATOM 4342 O O . ASP B 1 16 ? -33.366 44.185 2.845 1.00 14.62 16 ASP B O 1
ATOM 4347 N N . PRO B 1 17 ? -33.997 46.293 3.335 1.00 15.67 17 PRO B N 1
ATOM 4348 C CA . PRO B 1 17 ? -34.786 45.846 4.493 1.00 16.63 17 PRO B CA 1
ATOM 4349 C C . PRO B 1 17 ? -35.789 44.722 4.196 1.00 17.52 17 PRO B C 1
ATOM 4350 O O . PRO B 1 17 ? -36.024 43.870 5.060 1.00 17.75 17 PRO B O 1
ATOM 4354 N N . SER B 1 18 ? -36.356 44.693 2.996 1.00 18.46 18 SER B N 1
ATOM 4355 C CA . SER B 1 18 ? -37.303 43.628 2.660 1.00 19.56 18 SER B CA 1
ATOM 4356 C C . SER B 1 18 ? -36.675 42.225 2.718 1.00 19.66 18 SER B C 1
ATOM 4357 O O . SER B 1 18 ? -37.389 41.216 2.860 1.00 20.31 18 SER B O 1
ATOM 4360 N N . GLN B 1 19 ? -35.347 42.167 2.627 1.00 18.79 19 GLN B N 1
ATOM 4361 C CA . GLN B 1 19 ? -34.577 40.923 2.601 1.00 18.90 19 GLN B CA 1
ATOM 4362 C C . GLN B 1 19 ? -33.898 40.623 3.948 1.00 17.66 19 GLN B C 1
ATOM 4363 O O . GLN B 1 19 ? -33.281 39.557 4.097 1.00 17.22 19 GLN B O 1
ATOM 4369 N N . TYR B 1 20 ? -33.953 41.551 4.914 1.00 16.10 20 TYR B N 1
ATOM 4370 C CA . TYR B 1 20 ? -33.169 41.340 6.142 1.00 15.64 20 TYR B CA 1
ATOM 4371 C C . TYR B 1 20 ? -33.615 40.083 6.860 1.00 16.17 20 TYR B C 1
ATOM 4372 O O . TYR B 1 20 ? -34.814 39.888 7.080 1.00 16.95 20 TYR B O 1
ATOM 4381 N N . LYS B 1 21 ? -32.656 39.250 7.245 1.00 15.80 21 LYS B N 1
ATOM 4382 C CA . LYS B 1 21 ? -32.923 38.086 8.077 1.00 15.64 21 LYS B CA 1
ATOM 4383 C C . LYS B 1 21 ? -32.701 38.398 9.545 1.00 15.35 21 LYS B C 1
ATOM 4384 O O . LYS B 1 21 ? -33.269 37.736 10.420 1.00 16.46 21 LYS B O 1
ATOM 4390 N N . HIS B 1 22 ? -31.867 39.398 9.826 1.00 14.58 22 HIS B N 1
ATOM 4391 C CA . HIS B 1 22 ? -31.282 39.487 11.162 1.00 14.08 22 HIS B CA 1
ATOM 4392 C C . HIS B 1 22 ? -31.623 40.748 11.941 1.00 14.26 22 HIS B C 1
ATOM 4393 O O . HIS B 1 22 ? -31.307 40.827 13.131 1.00 14.42 22 HIS B O 1
ATOM 4400 N N . TRP B 1 23 ? -32.252 41.726 11.286 1.00 14.28 23 TRP B N 1
ATOM 4401 C CA . TRP B 1 23 ? -32.469 43.052 11.889 1.00 14.27 23 TRP B CA 1
ATOM 4402 C C . TRP B 1 23 ? -33.882 43.531 11.637 1.00 14.69 23 TRP B C 1
ATOM 4403 O O . TRP B 1 23 ? -34.441 43.269 10.561 1.00 15.64 23 TRP B O 1
ATOM 4414 N N . LYS B 1 24 ? -34.455 44.229 12.622 1.00 15.52 24 LYS B N 1
ATOM 4415 C CA . LYS B 1 24 ? -35.731 44.929 12.435 1.00 17.14 24 LYS B CA 1
ATOM 4416 C C . LYS B 1 24 ? -35.499 46.429 12.623 1.00 17.48 24 LYS B C 1
ATOM 4417 O O . LYS B 1 24 ? -34.804 46.845 13.547 1.00 18.47 24 LYS B O 1
ATOM 4423 N N . LEU B 1 25 ? -36.085 47.233 11.750 1.00 17.16 25 LEU B N 1
ATOM 4424 C CA . LEU B 1 25 ? -35.969 48.683 11.830 1.00 17.96 25 LEU B CA 1
ATOM 4425 C C . LEU B 1 25 ? -37.347 49.284 12.023 1.00 17.77 25 LEU B C 1
ATOM 4426 O O . LEU B 1 25 ? -38.275 48.969 11.277 1.00 19.30 25 LEU B O 1
ATOM 4431 N N . SER B 1 26 ? -37.500 50.169 12.994 1.00 16.55 26 SER B N 1
ATOM 4432 C CA . SER B 1 26 ? -38.779 50.832 13.147 1.00 16.96 26 SER B CA 1
ATOM 4433 C C . SER B 1 26 ? -38.531 52.284 13.515 1.00 15.97 26 SER B C 1
ATOM 4434 O O . SER B 1 26 ? -37.451 52.628 13.983 1.00 15.68 26 SER B O 1
ATOM 4437 N N . PHE B 1 27 ? -39.532 53.120 13.281 1.00 14.02 27 PHE B N 1
ATOM 4438 C CA . PHE B 1 27 ? -39.358 54.555 13.340 1.00 13.57 27 PHE B CA 1
ATOM 4439 C C . PHE B 1 27 ? -40.469 55.179 14.155 1.00 14.05 27 PHE B C 1
ATOM 4440 O O . PHE B 1 27 ? -41.643 54.836 13.992 1.00 15.02 27 PHE B O 1
ATOM 4448 N N . ASN B 1 28 ? -40.087 56.076 15.056 1.00 12.74 28 ASN B N 1
ATOM 4449 C CA . ASN B 1 28 ? -41.040 56.761 15.909 1.00 12.88 28 ASN B CA 1
ATOM 4450 C C . ASN B 1 28 ? -40.589 58.209 16.058 1.00 12.76 28 ASN B C 1
ATOM 4451 O O . ASN B 1 28 ? -39.750 58.532 16.920 1.00 13.00 28 ASN B O 1
ATOM 4456 N N . GLY B 1 29 ? -41.107 59.100 15.214 1.00 12.89 29 GLY B N 1
ATOM 4457 C CA . GLY B 1 29 ? -40.565 60.461 15.242 1.00 13.04 29 GLY B CA 1
ATOM 4458 C C . GLY B 1 29 ? -39.048 60.461 15.041 1.00 12.62 29 GLY B C 1
ATOM 4459 O O . GLY B 1 29 ? -38.538 59.819 14.127 1.00 12.89 29 GLY B O 1
ATOM 4460 N N . PRO B 1 30 ? -38.310 61.205 15.881 1.00 12.29 30 PRO B N 1
ATOM 4461 C CA . PRO B 1 30 ? -36.882 61.368 15.648 1.00 12.22 30 PRO B CA 1
ATOM 4462 C C . PRO B 1 30 ? -36.042 60.185 16.101 1.00 12.12 30 PRO B C 1
ATOM 4463 O O . PRO B 1 30 ? -34.814 60.239 15.962 1.00 11.87 30 PRO B O 1
ATOM 4467 N N . VAL B 1 31 ? -36.670 59.116 16.600 1.00 11.89 31 VAL B N 1
ATOM 4468 C CA . VAL B 1 31 ? -35.917 57.966 17.096 1.00 11.69 31 VAL B CA 1
ATOM 4469 C C . VAL B 1 31 ? -36.141 56.735 16.211 1.00 12.10 31 VAL B C 1
ATOM 4470 O O . VAL B 1 31 ? -37.286 56.302 16.023 1.00 12.93 31 VAL B O 1
ATOM 4474 N N . ALA B 1 32 ? -35.061 56.204 15.629 1.00 11.65 32 ALA B N 1
ATOM 4475 C CA . ALA B 1 32 ? -35.133 54.921 14.942 1.00 12.02 32 ALA B CA 1
ATOM 4476 C C . ALA B 1 32 ? -34.704 53.850 15.905 1.00 12.97 32 ALA B C 1
ATOM 4477 O O . ALA B 1 32 ? -33.745 54.052 16.669 1.00 13.91 32 ALA B O 1
ATOM 4479 N N . THR B 1 33 ? -35.401 52.723 15.888 1.00 12.87 33 THR B N 1
ATOM 4480 C CA . THR B 1 33 ? -34.977 51.595 16.711 1.00 13.42 33 THR B CA 1
ATOM 4481 C C . THR B 1 33 ? -34.492 50.485 15.809 1.00 13.47 33 THR B C 1
ATOM 4482 O O . THR B 1 33 ? -35.204 50.045 14.895 1.00 13.53 33 THR B O 1
ATOM 4486 N N . LEU B 1 34 ? -33.245 50.076 16.031 1.00 13.17 34 LEU B N 1
ATOM 4487 C CA . LEU B 1 34 ? -32.619 49.006 15.264 1.00 13.17 34 LEU B CA 1
ATOM 4488 C C . LEU B 1 34 ? -32.537 47.779 16.162 1.00 13.38 34 LEU B C 1
ATOM 4489 O O . LEU B 1 34 ? -31.767 47.763 17.117 1.00 12.91 34 LEU B O 1
ATOM 4494 N N . GLY B 1 35 ? -33.349 46.763 15.866 1.00 13.51 35 GLY B N 1
ATOM 4495 C CA . GLY B 1 35 ? -33.478 45.613 16.760 1.00 14.16 35 GLY B CA 1
ATOM 4496 C C . GLY B 1 35 ? -32.678 44.437 16.258 1.00 13.36 35 GLY B C 1
ATOM 4497 O O . GLY B 1 35 ? -32.824 44.020 15.118 1.00 13.67 35 GLY B O 1
ATOM 4498 N N . ILE B 1 36 ? -31.822 43.907 17.124 1.00 13.82 36 ILE B N 1
ATOM 4499 C CA . ILE B 1 36 ? -31.034 42.733 16.803 1.00 13.96 36 ILE B CA 1
ATOM 4500 C C . ILE B 1 36 ? -31.905 41.492 16.944 1.00 14.32 36 ILE B C 1
ATOM 4501 O O . ILE B 1 36 ? -32.413 41.200 18.036 1.00 14.69 36 ILE B O 1
ATOM 4506 N N . ASP B 1 37 ? -32.100 40.768 15.847 1.00 14.57 37 ASP B N 1
ATOM 4507 C CA . ASP B 1 37 ? -32.941 39.583 15.895 1.00 15.91 37 ASP B CA 1
ATOM 4508 C C . ASP B 1 37 ? -32.415 38.538 14.921 1.00 15.51 37 ASP B C 1
ATOM 4509 O O . ASP B 1 37 ? -33.045 38.202 13.919 1.00 16.19 37 ASP B O 1
ATOM 4514 N N . ILE B 1 38 ? -31.227 38.046 15.237 1.00 14.87 38 ILE B N 1
ATOM 4515 C CA . ILE B 1 38 ? -30.459 37.227 14.334 1.00 14.99 38 ILE B CA 1
ATOM 4516 C C . ILE B 1 38 ? -31.114 35.860 14.139 1.00 15.48 38 ILE B C 1
ATOM 4517 O O . ILE B 1 38 ? -31.515 35.204 15.116 1.00 15.65 38 ILE B O 1
ATOM 4522 N N . ALA B 1 39 ? -31.218 35.463 12.868 1.00 15.77 39 ALA B N 1
ATOM 4523 C CA . ALA B 1 39 ? -31.842 34.202 12.460 1.00 16.13 39 ALA B CA 1
ATOM 4524 C C . ALA B 1 39 ? -30.826 33.068 12.551 1.00 16.56 39 ALA B C 1
ATOM 4525 O O . ALA B 1 39 ? -29.802 33.064 11.855 1.00 15.78 39 ALA B O 1
ATOM 4527 N N . GLU B 1 40 ? -31.089 32.095 13.416 1.00 17.84 40 GLU B N 1
ATOM 4528 C CA . GLU B 1 40 ? -30.060 31.112 13.728 1.00 19.73 40 GLU B CA 1
ATOM 4529 C C . GLU B 1 40 ? -29.714 30.243 12.511 1.00 19.60 40 GLU B C 1
ATOM 4530 O O . GLU B 1 40 ? -28.609 29.714 12.397 1.00 19.69 40 GLU B O 1
ATOM 4536 N N . ASP B 1 41 ? -30.662 30.145 11.588 1.00 20.18 41 ASP B N 1
ATOM 4537 C CA . ASP B 1 41 ? -30.536 29.368 10.374 1.00 21.16 41 ASP B CA 1
ATOM 4538 C C . ASP B 1 41 ? -29.998 30.228 9.225 1.00 20.29 41 ASP B C 1
ATOM 4539 O O . ASP B 1 41 ? -29.916 29.782 8.081 1.00 19.95 41 ASP B O 1
ATOM 4544 N N . GLY B 1 42 ? -29.633 31.474 9.512 1.00 18.93 42 GLY B N 1
ATOM 4545 C CA . GLY B 1 42 ? -29.322 32.412 8.427 1.00 18.83 42 GLY B CA 1
ATOM 4546 C C . GLY B 1 42 ? -27.847 32.673 8.136 1.00 18.72 42 GLY B C 1
ATOM 4547 O O . GLY B 1 42 ? -27.500 33.712 7.552 1.00 19.05 42 GLY B O 1
ATOM 4548 N N . GLY B 1 43 ? -26.978 31.738 8.514 1.00 18.34 43 GLY B N 1
ATOM 4549 C CA . GLY B 1 43 ? -25.538 31.869 8.261 1.00 18.04 43 GLY B CA 1
ATOM 4550 C C . GLY B 1 43 ? -25.226 32.115 6.795 1.00 18.08 43 GLY B C 1
ATOM 4551 O O . GLY B 1 43 ? -25.819 31.491 5.907 1.00 18.47 43 GLY B O 1
ATOM 4552 N N . ILE B 1 44 ? -24.288 33.020 6.534 1.00 17.48 44 ILE B N 1
ATOM 4553 C CA . ILE B 1 44 ? -23.894 33.341 5.163 1.00 17.98 44 ILE B CA 1
ATOM 4554 C C . ILE B 1 44 ? -23.083 32.196 4.538 1.00 18.37 44 ILE B C 1
ATOM 4555 O O . ILE B 1 44 ? -23.094 32.017 3.315 1.00 18.86 44 ILE B O 1
ATOM 4560 N N . ARG B 1 45 ? -22.375 31.436 5.374 1.00 18.63 45 ARG B N 1
ATOM 4561 C CA . ARG B 1 45 ? -21.636 30.253 4.930 1.00 19.70 45 ARG B CA 1
ATOM 4562 C C . ARG B 1 45 ? -22.189 29.072 5.711 1.00 20.14 45 ARG B C 1
ATOM 4563 O O . ARG B 1 45 ? -22.987 29.249 6.626 1.00 19.97 45 ARG B O 1
ATOM 4571 N N . ASP B 1 46 ? -21.813 27.860 5.324 1.00 21.81 46 ASP B N 1
ATOM 4572 C CA . ASP B 1 46 ? -22.477 26.711 5.934 1.00 22.50 46 ASP B CA 1
ATOM 4573 C C . ASP B 1 46 ? -21.716 26.136 7.103 1.00 21.56 46 ASP B C 1
ATOM 4574 O O . ASP B 1 46 ? -20.564 26.476 7.349 1.00 22.58 46 ASP B O 1
ATOM 4579 N N . GLY B 1 47 ? -22.385 25.252 7.824 1.00 20.99 47 GLY B N 1
ATOM 4580 C CA . GLY B 1 47 ? -21.719 24.483 8.862 1.00 19.73 47 GLY B CA 1
ATOM 4581 C C . GLY B 1 47 ? -21.934 24.949 10.283 1.00 19.16 47 GLY B C 1
ATOM 4582 O O . GLY B 1 47 ? -21.430 24.327 11.202 1.00 18.26 47 GLY B O 1
ATOM 4583 N N . TYR B 1 48 ? -22.699 26.027 10.474 1.00 18.48 48 TYR B N 1
ATOM 4584 C CA . TYR B 1 48 ? -22.919 26.559 11.820 1.00 18.13 48 TYR B CA 1
ATOM 4585 C C . TYR B 1 48 ? -24.299 27.193 11.952 1.00 18.10 48 TYR B C 1
ATOM 4586 O O . TYR B 1 48 ? -24.890 27.639 10.949 1.00 18.40 48 TYR B O 1
ATOM 4595 N N . LYS B 1 49 ? -24.798 27.242 13.184 1.00 17.67 49 LYS B N 1
ATOM 4596 C CA . LYS B 1 49 ? -26.012 27.992 13.523 1.00 18.16 49 LYS B CA 1
ATOM 4597 C C . LYS B 1 49 ? -25.596 29.311 14.169 1.00 17.42 49 LYS B C 1
ATOM 4598 O O . LYS B 1 49 ? -24.524 29.399 14.769 1.00 18.45 49 LYS B O 1
ATOM 4604 N N . LEU B 1 50 ? -26.436 30.334 14.065 1.00 16.74 50 LEU B N 1
ATOM 4605 C CA . LEU B 1 50 ? -26.149 31.599 14.750 1.00 15.60 50 LEU B CA 1
ATOM 4606 C C . LEU B 1 50 ? -27.027 31.763 15.991 1.00 15.08 50 LEU B C 1
ATOM 4607 O O . LEU B 1 50 ? -28.036 32.493 15.963 1.00 15.06 50 LEU B O 1
ATOM 4612 N N . LYS B 1 51 ? -26.688 31.061 17.069 1.00 15.45 51 LYS B N 1
ATOM 4613 C CA . LYS B 1 51 ? -27.562 31.119 18.231 1.00 15.59 51 LYS B CA 1
ATOM 4614 C C . LYS B 1 51 ? -27.288 32.323 19.135 1.00 15.47 51 LYS B C 1
ATOM 4615 O O . LYS B 1 51 ? -26.189 32.877 19.126 1.00 15.68 51 LYS B O 1
ATOM 4621 N N . LEU B 1 52 ? -28.296 32.708 19.914 1.00 16.16 52 LEU B N 1
ATOM 4622 C CA . LEU B 1 52 ? -28.148 33.713 20.968 1.00 15.98 52 LEU B CA 1
ATOM 4623 C C . LEU B 1 52 ? -27.584 35.027 20.404 1.00 15.63 52 LEU B C 1
ATOM 4624 O O . LEU B 1 52 ? -26.680 35.626 20.987 1.00 15.80 52 LEU B O 1
ATOM 4629 N N . ASN B 1 53 ? -28.129 35.468 19.275 1.00 14.73 53 ASN B N 1
ATOM 4630 C CA . ASN B 1 53 ? -27.701 36.740 18.681 1.00 14.31 53 ASN B CA 1
ATOM 4631 C C . ASN B 1 53 ? -26.179 36.764 18.568 1.00 14.34 53 ASN B C 1
ATOM 4632 O O . ASN B 1 53 ? -25.545 37.735 18.985 1.00 14.35 53 ASN B O 1
ATOM 4637 N N . SER B 1 54 ? -25.598 35.687 18.027 1.00 13.59 54 SER B N 1
ATOM 4638 C CA . SER B 1 54 ? -24.171 35.689 17.637 1.00 14.14 54 SER B CA 1
ATOM 4639 C C . SER B 1 54 ? -24.147 35.959 16.130 1.00 13.86 54 SER B C 1
ATOM 4640 O O . SER B 1 54 ? -25.149 35.727 15.450 1.00 13.78 54 SER B O 1
ATOM 4643 N N . TYR B 1 55 ? -23.038 36.477 15.599 1.00 13.69 55 TYR B N 1
ATOM 4644 C CA . TYR B 1 55 ? -23.089 37.022 14.237 1.00 13.00 55 TYR B CA 1
ATOM 4645 C C . TYR B 1 55 ? -21.987 36.523 13.298 1.00 13.02 55 TYR B C 1
ATOM 4646 O O . TYR B 1 55 ? -20.959 35.995 13.721 1.00 12.55 55 TYR B O 1
ATOM 4655 N N . ASP B 1 56 ? -22.223 36.715 12.004 1.00 12.96 56 ASP B N 1
ATOM 4656 C CA . ASP B 1 56 ? -21.244 36.416 10.967 1.00 12.80 56 ASP B CA 1
ATOM 4657 C C . ASP B 1 56 ? -21.208 37.576 9.956 1.00 12.57 56 ASP B C 1
ATOM 4658 O O . ASP B 1 56 ? -21.788 38.636 10.202 1.00 12.60 56 ASP B O 1
ATOM 4663 N N . LEU B 1 57 ? -20.457 37.418 8.869 1.00 12.62 57 LEU B N 1
ATOM 4664 C CA . LEU B 1 57 ? -20.346 38.510 7.896 1.00 12.75 57 LEU B CA 1
ATOM 4665 C C . LEU B 1 57 ? -21.724 38.972 7.352 1.00 12.95 57 LEU B C 1
ATOM 4666 O O . LEU B 1 57 ? -21.966 40.176 7.164 1.00 12.97 57 LEU B O 1
ATOM 4671 N N . GLY B 1 58 ? -22.626 38.030 7.097 1.00 12.53 58 GLY B N 1
ATOM 4672 C CA . GLY B 1 58 ? -23.958 38.363 6.594 1.00 13.26 58 GLY B CA 1
ATOM 4673 C C . GLY B 1 58 ? -24.754 39.266 7.539 1.00 12.70 58 GLY B C 1
ATOM 4674 O O . GLY B 1 58 ? -25.459 40.187 7.115 1.00 13.28 58 GLY B O 1
ATOM 4675 N N . VAL B 1 59 ? -24.653 39.016 8.844 1.00 12.46 59 VAL B N 1
ATOM 4676 C CA . VAL B 1 59 ? -25.300 39.901 9.800 1.00 12.06 59 VAL B CA 1
ATOM 4677 C C . VAL B 1 59 ? -24.778 41.341 9.671 1.00 11.77 59 VAL B C 1
ATOM 4678 O O . VAL B 1 59 ? -25.548 42.324 9.717 1.00 12.46 59 VAL B O 1
ATOM 4682 N N . ASP B 1 60 ? -23.468 41.468 9.501 1.00 12.13 60 ASP B N 1
ATOM 4683 C CA . ASP B 1 60 ? -22.870 42.792 9.409 1.00 12.20 60 ASP B CA 1
ATOM 4684 C C . ASP B 1 60 ? -23.166 43.472 8.082 1.00 11.56 60 ASP B C 1
ATOM 4685 O O . ASP B 1 60 ? -23.274 44.706 8.023 1.00 12.45 60 ASP B O 1
ATOM 4690 N N . ILE B 1 61 ? -23.287 42.677 7.018 1.00 12.47 61 ILE B N 1
ATOM 4691 C CA . ILE B 1 61 ? -23.685 43.209 5.723 1.00 12.94 61 ILE B CA 1
ATOM 4692 C C . ILE B 1 61 ? -25.049 43.884 5.827 1.00 12.77 61 ILE B C 1
ATOM 4693 O O . ILE B 1 61 ? -25.262 45.002 5.327 1.00 12.58 61 ILE B O 1
ATOM 4698 N N . GLU B 1 62 ? -25.954 43.250 6.568 1.00 12.31 62 GLU B N 1
ATOM 4699 C CA . GLU B 1 62 ? -27.273 43.852 6.804 1.00 12.04 62 GLU B CA 1
ATOM 4700 C C . GLU B 1 62 ? -27.179 45.079 7.709 1.00 12.03 62 GLU B C 1
ATOM 4701 O O . GLU B 1 62 ? -27.855 46.092 7.481 1.00 12.95 62 GLU B O 1
ATOM 4707 N N . LEU B 1 63 ? -26.339 44.996 8.743 1.00 11.50 63 LEU B N 1
ATOM 4708 C CA . LEU B 1 63 ? -26.178 46.137 9.648 1.00 11.72 63 LEU B CA 1
ATOM 4709 C C . LEU B 1 63 ? -25.651 47.355 8.889 1.00 10.82 63 LEU B C 1
ATOM 4710 O O . LEU B 1 63 ? -26.184 48.466 9.030 1.00 11.34 63 LEU B O 1
ATOM 4715 N N . HIS B 1 64 ? -24.614 47.144 8.082 1.00 11.66 64 HIS B N 1
ATOM 4716 C CA . HIS B 1 64 ? -24.073 48.214 7.235 1.00 11.78 64 HIS B CA 1
ATOM 4717 C C . HIS B 1 64 ? -25.183 48.851 6.389 1.00 11.33 64 HIS B C 1
ATOM 4718 O O . HIS B 1 64 ? -25.313 50.072 6.315 1.00 11.94 64 HIS B O 1
ATOM 4725 N N . ASP B 1 65 ? -25.994 48.021 5.749 1.00 10.88 65 ASP B N 1
ATOM 4726 C CA . ASP B 1 65 ? -27.098 48.536 4.953 1.00 10.72 65 ASP B CA 1
ATOM 4727 C C . ASP B 1 65 ? -28.123 49.314 5.790 1.00 10.78 65 ASP B C 1
ATOM 4728 O O . ASP B 1 65 ? -28.576 50.388 5.372 1.00 10.48 65 ASP B O 1
ATOM 4733 N N . ALA B 1 66 ? -28.497 48.783 6.961 1.00 11.38 66 ALA B N 1
ATOM 4734 C CA . ALA B 1 66 ? -29.473 49.452 7.817 1.00 11.26 66 ALA B CA 1
ATOM 4735 C C . ALA B 1 66 ? -29.015 50.851 8.251 1.00 11.08 66 ALA B C 1
ATOM 4736 O O . ALA B 1 66 ? -29.810 51.802 8.237 1.00 11.93 66 ALA B O 1
ATOM 4738 N N . ILE B 1 67 ? -27.730 50.999 8.591 1.00 10.64 67 ILE B N 1
ATOM 4739 C CA . ILE B 1 67 ? -27.244 52.332 8.918 1.00 10.62 67 ILE B CA 1
ATOM 4740 C C . ILE B 1 67 ? -27.287 53.242 7.700 1.00 10.27 67 ILE B C 1
ATOM 4741 O O . ILE B 1 67 ? -27.615 54.426 7.797 1.00 11.40 67 ILE B O 1
ATOM 4746 N N . GLN B 1 68 ? -26.950 52.695 6.529 1.00 10.35 68 GLN B N 1
ATOM 4747 C CA . GLN B 1 68 ? -27.054 53.470 5.309 1.00 11.56 68 GLN B CA 1
ATOM 4748 C C . GLN B 1 68 ? -28.487 53.945 5.063 1.00 11.68 68 GLN B C 1
ATOM 4749 O O . GLN B 1 68 ? -28.712 55.076 4.635 1.00 12.16 68 GLN B O 1
ATOM 4755 N N . ARG B 1 69 ? -29.453 53.080 5.339 1.00 11.92 69 ARG B N 1
ATOM 4756 C CA . ARG B 1 69 ? -30.862 53.431 5.155 1.00 11.77 69 ARG B CA 1
ATOM 4757 C C . ARG B 1 69 ? -31.249 54.580 6.085 1.00 11.86 69 ARG B C 1
ATOM 4758 O O . ARG B 1 69 ? -31.955 55.505 5.679 1.00 11.84 69 ARG B O 1
ATOM 4766 N N . ILE B 1 70 ? -30.846 54.493 7.351 1.00 10.61 70 ILE B N 1
ATOM 4767 C CA . ILE B 1 70 ? -31.150 55.574 8.294 1.00 11.42 70 ILE B CA 1
ATOM 4768 C C . ILE B 1 70 ? -30.533 56.883 7.797 1.00 10.97 70 ILE B C 1
ATOM 4769 O O . ILE B 1 70 ? -31.202 57.923 7.740 1.00 11.90 70 ILE B O 1
ATOM 4774 N N . ARG B 1 71 ? -29.263 56.819 7.410 1.00 10.74 71 ARG B N 1
ATOM 4775 C CA . ARG B 1 71 ? -28.536 58.011 6.968 1.00 9.91 71 ARG B CA 1
ATOM 4776 C C . ARG B 1 71 ? -29.248 58.732 5.822 1.00 10.58 71 ARG B C 1
ATOM 4777 O O . ARG B 1 71 ? -29.418 59.947 5.866 1.00 10.90 71 ARG B O 1
ATOM 4785 N N . PHE B 1 72 ? -29.614 57.991 4.785 1.00 10.87 72 PHE B N 1
ATOM 4786 C CA . PHE B 1 72 ? -30.144 58.579 3.551 1.00 10.57 72 PHE B CA 1
ATOM 4787 C C . PHE B 1 72 ? -31.653 58.593 3.422 1.00 10.63 72 PHE B C 1
ATOM 4788 O O . PHE B 1 72 ? -32.205 59.544 2.860 1.00 11.18 72 PHE B O 1
ATOM 4796 N N . GLU B 1 73 ? -32.314 57.572 3.959 1.00 11.28 73 GLU B N 1
ATOM 4797 C CA . GLU B 1 73 ? -33.765 57.429 3.783 1.00 10.79 73 GLU B CA 1
ATOM 4798 C C . GLU B 1 73 ? -34.583 58.056 4.908 1.00 10.71 73 GLU B C 1
ATOM 4799 O O . GLU B 1 73 ? -35.792 58.208 4.761 1.00 11.92 73 GLU B O 1
ATOM 4805 N N . HIS B 1 74 ? -33.919 58.429 6.000 1.00 11.04 74 HIS B N 1
ATOM 4806 C CA . HIS B 1 74 ? -34.583 58.973 7.171 1.00 10.73 74 HIS B CA 1
ATOM 4807 C C . HIS B 1 74 ? -33.935 60.253 7.665 1.00 11.35 74 HIS B C 1
ATOM 4808 O O . HIS B 1 74 ? -33.448 60.301 8.790 1.00 11.08 74 HIS B O 1
ATOM 4815 N N . PRO B 1 75 ? -33.985 61.320 6.844 1.00 11.39 75 PRO B N 1
ATOM 4816 C CA . PRO B 1 75 ? -33.416 62.608 7.232 1.00 11.16 75 PRO B CA 1
ATOM 4817 C C . PRO B 1 75 ? -34.020 63.174 8.519 1.00 11.06 75 PRO B C 1
ATOM 4818 O O . PRO B 1 75 ? -33.370 63.965 9.173 1.00 11.74 75 PRO B O 1
ATOM 4822 N N . GLU B 1 76 ? -35.246 62.780 8.891 1.00 11.53 76 GLU B N 1
ATOM 4823 C CA . GLU B 1 76 ? -35.873 63.401 10.062 1.00 11.31 76 GLU B CA 1
ATOM 4824 C C . GLU B 1 76 ? -35.479 62.648 11.334 1.00 11.06 76 GLU B C 1
ATOM 4825 O O . GLU B 1 76 ? -35.760 63.114 12.437 1.00 12.41 76 GLU B O 1
ATOM 4831 N N . VAL B 1 77 ? -34.803 61.510 11.181 1.00 10.91 77 VAL B N 1
ATOM 4832 C CA . VAL B 1 77 ? -34.370 60.744 12.341 1.00 11.03 77 VAL B CA 1
ATOM 4833 C C . VAL B 1 77 ? -33.084 61.348 12.900 1.00 11.56 77 VAL B C 1
ATOM 4834 O O . VAL B 1 77 ? -32.202 61.759 12.131 1.00 12.33 77 VAL B O 1
ATOM 4838 N N . ARG B 1 78 ? -32.979 61.384 14.232 1.00 11.68 78 ARG B N 1
ATOM 4839 C CA . ARG B 1 78 ? -31.823 62.019 14.902 1.00 11.15 78 ARG B CA 1
ATOM 4840 C C . ARG B 1 78 ? -31.067 61.096 15.838 1.00 11.45 78 ARG B C 1
ATOM 4841 O O . ARG B 1 78 ? -29.869 61.292 16.078 1.00 11.21 78 ARG B O 1
ATOM 4849 N N . THR B 1 79 ? -31.770 60.115 16.398 1.00 11.43 79 THR B N 1
ATOM 4850 C CA . THR B 1 79 ? -31.142 59.163 17.295 1.00 11.48 79 THR B CA 1
ATOM 4851 C C . THR B 1 79 ? -31.489 57.760 16.883 1.00 11.76 79 THR B C 1
ATOM 4852 O O . THR B 1 79 ? -32.615 57.491 16.482 1.00 12.17 79 THR B O 1
ATOM 4856 N N . VAL B 1 80 ? -30.519 56.858 16.992 1.00 11.42 80 VAL B N 1
ATOM 4857 C CA . VAL B 1 80 ? -30.747 55.446 16.709 1.00 11.26 80 VAL B CA 1
ATOM 4858 C C . VAL B 1 80 ? -30.546 54.659 17.991 1.00 11.58 80 VAL B C 1
ATOM 4859 O O . VAL B 1 80 ? -29.459 54.713 18.602 1.00 12.66 80 VAL B O 1
ATOM 4863 N N . VAL B 1 81 ? -31.597 53.963 18.416 1.00 11.95 81 VAL B N 1
ATOM 4864 C CA . VAL B 1 81 ? -31.512 53.081 19.579 1.00 12.32 81 VAL B CA 1
ATOM 4865 C C . VAL B 1 81 ? -31.232 51.655 19.117 1.00 12.56 81 VAL B C 1
ATOM 4866 O O . VAL B 1 81 ? -31.997 51.081 18.329 1.00 13.44 81 VAL B O 1
ATOM 4870 N N . LEU B 1 82 ? -30.109 51.100 19.568 1.00 12.57 82 LEU B N 1
ATOM 4871 C CA . LEU B 1 82 ? -29.745 49.721 19.248 1.00 12.71 82 LEU B CA 1
ATOM 4872 C C . LEU B 1 82 ? -30.160 48.811 20.395 1.00 13.46 82 LEU B C 1
ATOM 4873 O O . LEU B 1 82 ? -29.751 49.021 21.543 1.00 14.10 82 LEU B O 1
ATOM 4878 N N . THR B 1 83 ? -31.016 47.835 20.098 1.00 14.01 83 THR B N 1
ATOM 4879 C CA . THR B 1 83 ? -31.600 47.009 21.151 1.00 15.16 83 THR B CA 1
ATOM 4880 C C . THR B 1 83 ? -31.768 45.597 20.642 1.00 15.61 83 THR B C 1
ATOM 4881 O O . THR B 1 83 ? -31.807 45.386 19.429 1.00 16.71 83 THR B O 1
ATOM 4885 N N . SER B 1 84 ? -31.848 44.633 21.553 1.00 15.15 84 SER B N 1
ATOM 4886 C CA . SER B 1 84 ? -32.083 43.239 21.164 1.00 14.91 84 SER B CA 1
ATOM 4887 C C . SER B 1 84 ? -33.565 42.868 21.228 1.00 15.67 84 SER B C 1
ATOM 4888 O O . SER B 1 84 ? -34.277 43.290 22.143 1.00 16.24 84 SER B O 1
ATOM 4891 N N . LEU B 1 85 ? -34.012 42.063 20.270 1.00 16.64 85 LEU B N 1
ATOM 4892 C CA . LEU B 1 85 ? -35.380 41.530 20.299 1.00 18.09 85 LEU B CA 1
ATOM 4893 C C . LEU B 1 85 ? -35.421 40.120 20.879 1.00 19.21 85 LEU B C 1
ATOM 4894 O O . LEU B 1 85 ? -36.458 39.441 20.812 1.00 21.07 85 LEU B O 1
ATOM 4899 N N . LYS B 1 86 ? -34.314 39.675 21.471 1.00 19.61 86 LYS B N 1
ATOM 4900 C CA . LYS B 1 86 ? -34.282 38.350 22.090 1.00 20.25 86 LYS B CA 1
ATOM 4901 C C . LYS B 1 86 ? -34.204 38.427 23.604 1.00 20.88 86 LYS B C 1
ATOM 4902 O O . LYS B 1 86 ? -33.507 39.277 24.168 1.00 21.09 86 LYS B O 1
ATOM 4908 N N . ASP B 1 87 ? -34.919 37.523 24.263 1.00 21.57 87 ASP B N 1
ATOM 4909 C CA . ASP B 1 87 ? -34.872 37.425 25.712 1.00 22.51 87 ASP B CA 1
ATOM 4910 C C . ASP B 1 87 ? -33.492 36.993 26.213 1.00 21.83 87 ASP B C 1
ATOM 4911 O O . ASP B 1 87 ? -32.870 36.095 25.633 1.00 22.79 87 ASP B O 1
ATOM 4916 N N . ARG B 1 88 ? -33.030 37.649 27.274 1.00 21.63 88 ARG B N 1
ATOM 4917 C CA . ARG B 1 88 ? -31.810 37.261 28.013 1.00 21.69 88 ARG B CA 1
ATOM 4918 C C . ARG B 1 88 ? -30.472 37.484 27.304 1.00 20.00 88 ARG B C 1
ATOM 4919 O O . ARG B 1 88 ? -29.408 37.281 27.908 1.00 20.39 88 ARG B O 1
ATOM 4927 N N . VAL B 1 89 ? -30.507 37.906 26.042 1.00 19.16 89 VAL B N 1
ATOM 4928 C CA . VAL B 1 89 ? -29.259 38.180 25.318 1.00 17.92 89 VAL B CA 1
ATOM 4929 C C . VAL B 1 89 ? -29.387 39.469 24.506 1.00 16.71 89 VAL B C 1
ATOM 4930 O O . VAL B 1 89 ? -30.413 39.715 23.860 1.00 17.09 89 VAL B O 1
ATOM 4934 N N . PHE B 1 90 ? -28.367 40.316 24.587 1.00 15.27 90 PHE B N 1
ATOM 4935 C CA . PHE B 1 90 ? -28.284 41.496 23.740 1.00 14.32 90 PHE B CA 1
ATOM 4936 C C . PHE B 1 90 ? -27.584 41.033 22.473 1.00 14.03 90 PHE B C 1
ATOM 4937 O O . PHE B 1 90 ? -28.169 40.991 21.389 1.00 13.85 90 PHE B O 1
ATOM 4945 N N . CYS B 1 91 ? -26.323 40.659 22.627 1.00 13.39 91 CYS B N 1
ATOM 4946 C CA . CYS B 1 91 ? -25.524 40.144 21.516 1.00 13.29 91 CYS B CA 1
ATOM 4947 C C . CYS B 1 91 ? -24.376 39.330 22.107 1.00 13.47 91 CYS B C 1
ATOM 4948 O O . CYS B 1 91 ? -23.683 39.808 22.996 1.00 13.70 91 CYS B O 1
ATOM 4951 N N . SER B 1 92 ? -24.181 38.101 21.629 1.00 13.56 92 SER B N 1
ATOM 4952 C CA . SER B 1 92 ? -23.133 37.235 22.189 1.00 14.28 92 SER B CA 1
ATOM 4953 C C . SER B 1 92 ? -21.866 37.226 21.339 1.00 13.73 92 SER B C 1
ATOM 4954 O O . SER B 1 92 ? -20.959 36.429 21.572 1.00 14.38 92 SER B O 1
ATOM 4957 N N . GLY B 1 93 ? -21.800 38.110 20.345 1.00 13.53 93 GLY B N 1
ATOM 4958 C CA . GLY B 1 93 ? -20.542 38.330 19.637 1.00 13.30 93 GLY B CA 1
ATOM 4959 C C . GLY B 1 93 ? -20.413 37.546 18.346 1.00 12.92 93 GLY B C 1
ATOM 4960 O O . GLY B 1 93 ? -21.381 36.950 17.871 1.00 13.83 93 GLY B O 1
ATOM 4961 N N . ALA B 1 94 ? -19.217 37.576 17.765 1.00 13.04 94 ALA B N 1
ATOM 4962 C CA . ALA B 1 94 ? -18.941 36.830 16.537 1.00 13.09 94 ALA B CA 1
ATOM 4963 C C . ALA B 1 94 ? -19.101 35.335 16.835 1.00 13.06 94 ALA B C 1
ATOM 4964 O O . ALA B 1 94 ? -18.609 34.843 17.854 1.00 13.78 94 ALA B O 1
ATOM 4966 N N . ASN B 1 95 ? -19.802 34.619 15.962 1.00 13.58 95 ASN B N 1
ATOM 4967 C CA . ASN B 1 95 ? -20.103 33.201 16.236 1.00 14.09 95 ASN B CA 1
ATOM 4968 C C . ASN B 1 95 ? -18.826 32.350 16.262 1.00 14.09 95 ASN B C 1
ATOM 4969 O O . ASN B 1 95 ? -18.025 32.347 15.317 1.00 13.73 95 ASN B O 1
ATOM 4974 N N . ILE B 1 96 ? -18.637 31.632 17.367 1.00 13.97 96 ILE B N 1
ATOM 4975 C CA . ILE B 1 96 ? -17.401 30.904 17.587 1.00 14.28 96 ILE B CA 1
ATOM 4976 C C . ILE B 1 96 ? -17.264 29.723 16.614 1.00 14.59 96 ILE B C 1
ATOM 4977 O O . ILE B 1 96 ? -16.171 29.451 16.135 1.00 14.94 96 ILE B O 1
ATOM 4982 N N . PHE B 1 97 ? -18.365 29.029 16.334 1.00 14.61 97 PHE B N 1
ATOM 4983 C CA . PHE B 1 97 ? -18.313 27.917 15.394 1.00 14.75 97 PHE B CA 1
ATOM 4984 C C . PHE B 1 97 ? -17.952 28.431 14.015 1.00 14.39 97 PHE B C 1
ATOM 4985 O O . PHE B 1 97 ? -17.132 27.837 13.312 1.00 14.15 97 PHE B O 1
ATOM 4993 N N . MET B 1 98 ? -18.581 29.534 13.613 1.00 14.10 98 MET B N 1
ATOM 4994 C CA . MET B 1 98 ? -18.215 30.176 12.363 1.00 13.96 98 MET B CA 1
ATOM 4995 C C . MET B 1 98 ? -16.726 30.507 12.320 1.00 14.12 98 MET B C 1
ATOM 4996 O O . MET B 1 98 ? -16.059 30.233 11.322 1.00 14.55 98 MET B O 1
ATOM 5001 N N . LEU B 1 99 ? -16.185 31.098 13.385 1.00 13.89 99 LEU B N 1
ATOM 5002 C CA . LEU B 1 99 ? -14.759 31.462 13.371 1.00 14.31 99 LEU B CA 1
ATOM 5003 C C . LEU B 1 99 ? -13.874 30.225 13.205 1.00 14.20 99 LEU B C 1
ATOM 5004 O O . LEU B 1 99 ? -12.909 30.232 12.428 1.00 14.11 99 LEU B O 1
ATOM 5009 N N . GLY B 1 100 ? -14.209 29.165 13.930 1.00 14.14 100 GLY B N 1
ATOM 5010 C CA . GLY B 1 100 ? -13.439 27.930 13.882 1.00 15.58 100 GLY B CA 1
ATOM 5011 C C . GLY B 1 100 ? -13.427 27.342 12.477 1.00 16.07 100 GLY B C 1
ATOM 5012 O O . GLY B 1 100 ? -12.430 26.757 12.057 1.00 17.92 100 GLY B O 1
ATOM 5013 N N . LEU B 1 101 ? -14.517 27.531 11.735 1.00 15.76 101 LEU B N 1
ATOM 5014 C CA . LEU B 1 101 ? -14.661 26.950 10.389 1.00 16.26 101 LEU B CA 1
ATOM 5015 C C . LEU B 1 101 ? -14.124 27.848 9.278 1.00 16.59 101 LEU B C 1
ATOM 5016 O O . LEU B 1 101 ? -14.096 27.446 8.118 1.00 17.95 101 LEU B O 1
ATOM 5021 N N . SER B 1 102 ? -13.695 29.055 9.635 1.00 16.01 102 SER B N 1
ATOM 5022 C CA . SER B 1 102 ? -13.276 30.055 8.645 1.00 15.51 102 SER B CA 1
ATOM 5023 C C . SER B 1 102 ? -11.799 29.990 8.318 1.00 14.92 102 SER B C 1
ATOM 5024 O O . SER B 1 102 ? -10.972 29.726 9.188 1.00 15.05 102 SER B O 1
ATOM 5027 N N . THR B 1 103 ? -11.455 30.279 7.069 1.00 14.32 103 THR B N 1
ATOM 5028 C CA . THR B 1 103 ? -10.045 30.410 6.736 1.00 14.07 103 THR B CA 1
ATOM 5029 C C . THR B 1 103 ? -9.449 31.666 7.364 1.00 13.55 103 THR B C 1
ATOM 5030 O O . THR B 1 103 ? -10.157 32.581 7.807 1.00 14.46 103 THR B O 1
ATOM 5034 N N . HIS B 1 104 ? -8.127 31.707 7.371 1.00 13.32 104 HIS B N 1
ATOM 5035 C CA . HIS B 1 104 ? -7.427 32.861 7.889 1.00 13.67 104 HIS B CA 1
ATOM 5036 C C . HIS B 1 104 ? -7.839 34.117 7.133 1.00 13.49 104 HIS B C 1
ATOM 5037 O O . HIS B 1 104 ? -8.218 35.122 7.737 1.00 13.76 104 HIS B O 1
ATOM 5044 N N . ALA B 1 105 ? -7.789 34.070 5.807 1.00 13.60 105 ALA B N 1
ATOM 5045 C CA . ALA B 1 105 ? -8.196 35.236 5.010 1.00 13.50 105 ALA B CA 1
ATOM 5046 C C . ALA B 1 105 ? -9.643 35.661 5.280 1.00 13.49 105 ALA B C 1
ATOM 5047 O O . ALA B 1 105 ? -9.947 36.869 5.329 1.00 13.62 105 ALA B O 1
ATOM 5049 N N . TRP B 1 106 ? -10.548 34.690 5.435 1.00 13.40 106 TRP B N 1
ATOM 5050 C CA . TRP B 1 106 ? -11.943 35.023 5.684 1.00 12.92 106 TRP B CA 1
ATOM 5051 C C . TRP B 1 106 ? -12.078 35.780 7.016 1.00 13.23 106 TRP B C 1
ATOM 5052 O O . TRP B 1 106 ? -12.791 36.781 7.102 1.00 12.90 106 TRP B O 1
ATOM 5063 N N . LYS B 1 107 ? -11.412 35.287 8.061 1.00 12.96 107 LYS B N 1
ATOM 5064 C CA . LYS B 1 107 ? -11.468 35.966 9.361 1.00 12.67 107 LYS B CA 1
ATOM 5065 C C . LYS B 1 107 ? -10.950 37.392 9.238 1.00 12.63 107 LYS B C 1
ATOM 5066 O O . LYS B 1 107 ? -11.508 38.307 9.829 1.00 12.26 107 LYS B O 1
ATOM 5072 N N . VAL B 1 108 ? -9.849 37.579 8.503 1.00 11.87 108 VAL B N 1
ATOM 5073 C CA . VAL B 1 108 ? -9.216 38.910 8.439 1.00 12.12 108 VAL B CA 1
ATOM 5074 C C . VAL B 1 108 ? -10.123 39.884 7.686 1.00 11.71 108 VAL B C 1
ATOM 5075 O O . VAL B 1 108 ? -10.312 41.038 8.101 1.00 12.20 108 VAL B O 1
ATOM 5079 N N . ASN B 1 109 ? -10.739 39.424 6.610 1.00 12.87 109 ASN B N 1
ATOM 5080 C CA . ASN B 1 109 ? -11.708 40.265 5.928 1.00 12.39 109 ASN B CA 1
ATOM 5081 C C . ASN B 1 109 ? -12.912 40.579 6.830 1.00 12.44 109 ASN B C 1
ATOM 5082 O O . ASN B 1 109 ? -13.410 41.700 6.848 1.00 12.93 109 ASN B O 1
ATOM 5087 N N . PHE B 1 110 ? -13.395 39.566 7.551 1.00 12.40 110 PHE B N 1
ATOM 5088 C CA . PHE B 1 110 ? -14.543 39.714 8.448 1.00 12.33 110 PHE B CA 1
ATOM 5089 C C . PHE B 1 110 ? -14.257 40.743 9.542 1.00 11.52 110 PHE B C 1
ATOM 5090 O O . PHE B 1 110 ? -15.077 41.640 9.796 1.00 11.76 110 PHE B O 1
ATOM 5098 N N . CYS B 1 111 ? -13.075 40.647 10.147 1.00 10.83 111 CYS B N 1
ATOM 5099 C CA . CYS B 1 111 ? -12.634 41.656 11.118 1.00 10.85 111 CYS B CA 1
ATOM 5100 C C . CYS B 1 111 ? -12.564 43.048 10.494 1.00 11.33 111 CYS B C 1
ATOM 5101 O O . CYS B 1 111 ? -13.008 44.024 11.089 1.00 11.50 111 CYS B O 1
ATOM 5104 N N . LYS B 1 112 ? -12.014 43.153 9.289 1.00 11.13 112 LYS B N 1
ATOM 5105 C CA . LYS B 1 112 ? -11.843 44.465 8.692 1.00 10.98 112 LYS B CA 1
ATOM 5106 C C . LYS B 1 112 ? -13.175 45.124 8.347 1.00 10.62 112 LYS B C 1
ATOM 5107 O O . LYS B 1 112 ? -13.397 46.303 8.672 1.00 10.21 112 LYS B O 1
ATOM 5113 N N . PHE B 1 113 ? -14.080 44.366 7.737 1.00 10.99 113 PHE B N 1
ATOM 5114 C CA . PHE B 1 113 ? -15.377 44.933 7.374 1.00 10.58 113 PHE B CA 1
ATOM 5115 C C . PHE B 1 113 ? -16.208 45.294 8.608 1.00 11.13 113 PHE B C 1
ATOM 5116 O O . PHE B 1 113 ? -16.789 46.382 8.678 1.00 11.27 113 PHE B O 1
ATOM 5124 N N . THR B 1 114 ? -16.270 44.385 9.572 1.00 11.04 114 THR B N 1
ATOM 5125 C CA . THR B 1 114 ? -17.010 44.683 10.802 1.00 11.93 114 THR B CA 1
ATOM 5126 C C . THR B 1 114 ? -16.394 45.912 11.514 1.00 10.99 114 THR B C 1
ATOM 5127 O O . THR B 1 114 ? -17.126 46.771 12.050 1.00 10.82 114 THR B O 1
ATOM 5131 N N . ASN B 1 115 ? -15.058 46.032 11.495 1.00 10.20 115 ASN B N 1
ATOM 5132 C CA . ASN B 1 115 ? -14.425 47.239 12.046 1.00 10.25 115 ASN B CA 1
ATOM 5133 C C . ASN B 1 115 ? -14.877 48.520 11.323 1.00 10.32 115 ASN B C 1
ATOM 5134 O O . ASN B 1 115 ? -15.132 49.538 11.963 1.00 10.48 115 ASN B O 1
ATOM 5139 N N . GLU B 1 116 ? -14.979 48.464 9.993 1.00 10.20 116 GLU B N 1
ATOM 5140 C CA . GLU B 1 116 ? -15.397 49.631 9.228 1.00 10.10 116 GLU B CA 1
ATOM 5141 C C . GLU B 1 116 ? -16.863 49.990 9.467 1.00 10.14 116 GLU B C 1
ATOM 5142 O O . GLU B 1 116 ? -17.209 51.168 9.516 1.00 10.19 116 GLU B O 1
ATOM 5148 N N . THR B 1 117 ? -17.719 48.997 9.660 1.00 10.39 117 THR B N 1
ATOM 5149 C CA . THR B 1 117 ? -19.124 49.265 9.964 1.00 10.60 117 THR B CA 1
ATOM 5150 C C . THR B 1 117 ? -19.252 50.013 11.294 1.00 10.77 117 THR B C 1
ATOM 5151 O O . THR B 1 117 ? -20.020 50.994 11.412 1.00 10.66 117 THR B O 1
ATOM 5155 N N . ARG B 1 118 ? -18.479 49.568 12.282 1.00 11.20 118 ARG B N 1
ATOM 5156 C CA . ARG B 1 118 ? -18.476 50.214 13.591 1.00 10.81 118 ARG B CA 1
ATOM 5157 C C . ARG B 1 118 ? -17.835 51.599 13.536 1.00 10.20 118 ARG B C 1
ATOM 5158 O O . ARG B 1 118 ? -18.383 52.553 14.091 1.00 9.96 118 ARG B O 1
ATOM 5166 N N . ASN B 1 119 ? -16.694 51.724 12.854 1.00 10.04 119 ASN B N 1
ATOM 5167 C CA . ASN B 1 119 ? -16.102 53.037 12.695 1.00 10.01 119 ASN B CA 1
ATOM 5168 C C . ASN B 1 119 ? -17.102 53.998 12.049 1.00 10.16 119 ASN B C 1
ATOM 5169 O O . ASN B 1 119 ? -17.116 55.188 12.352 1.00 10.30 119 ASN B O 1
ATOM 5174 N N . GLY B 1 120 ? -17.941 53.458 11.167 1.00 10.23 120 GLY B N 1
ATOM 5175 C CA . GLY B 1 120 ? -18.951 54.241 10.476 1.00 10.25 120 GLY B CA 1
ATOM 5176 C C . GLY B 1 120 ? -20.016 54.840 11.395 1.00 10.38 120 GLY B C 1
ATOM 5177 O O . GLY B 1 120 ? -20.570 55.895 11.102 1.00 10.64 120 GLY B O 1
ATOM 5178 N N . LEU B 1 121 ? -20.306 54.181 12.509 1.00 10.54 121 LEU B N 1
ATOM 5179 C CA . LEU B 1 121 ? -21.268 54.747 13.467 1.00 10.54 121 LEU B CA 1
ATOM 5180 C C . LEU B 1 121 ? -20.687 56.025 14.038 1.00 10.18 121 LEU B C 1
ATOM 5181 O O . LEU B 1 121 ? -21.361 57.059 14.112 1.00 10.73 121 LEU B O 1
ATOM 5186 N N . GLU B 1 122 ? -19.410 55.961 14.428 1.00 10.17 122 GLU B N 1
ATOM 5187 C CA . GLU B 1 122 ? -18.746 57.144 14.978 1.00 9.77 122 GLU B CA 1
ATOM 5188 C C . GLU B 1 122 ? -18.571 58.243 13.911 1.00 9.83 122 GLU B C 1
ATOM 5189 O O . GLU B 1 122 ? -18.703 59.446 14.201 1.00 10.79 122 GLU B O 1
ATOM 5195 N N . ASP B 1 123 ? -18.261 57.828 12.680 1.00 10.38 123 ASP B N 1
ATOM 5196 C CA . ASP B 1 123 ? -18.181 58.751 11.556 1.00 9.96 123 ASP B CA 1
ATOM 5197 C C . ASP B 1 123 ? -19.487 59.547 11.415 1.00 10.77 123 ASP B C 1
ATOM 5198 O O . ASP B 1 123 ? -19.456 60.784 11.264 1.00 10.10 123 ASP B O 1
ATOM 5203 N N . SER B 1 124 ? -20.626 58.849 11.522 1.00 10.50 124 SER B N 1
ATOM 5204 C CA . SER B 1 124 ? -21.929 59.528 11.459 1.00 10.30 124 SER B CA 1
ATOM 5205 C C . SER B 1 124 ? -22.238 60.333 12.711 1.00 10.72 124 SER B C 1
ATOM 5206 O O . SER B 1 124 ? -22.891 61.355 12.639 1.00 10.88 124 SER B O 1
ATOM 5209 N N . SER B 1 125 ? -21.760 59.895 13.868 1.00 9.94 125 SER B N 1
ATOM 5210 C CA . SER B 1 125 ? -21.938 60.731 15.059 1.00 10.76 125 SER B CA 1
ATOM 5211 C C . SER B 1 125 ? -21.236 62.085 14.903 1.00 11.07 125 SER B C 1
ATOM 5212 O O . SER B 1 125 ? -21.745 63.125 15.340 1.00 11.10 125 SER B O 1
ATOM 5215 N N . ARG B 1 126 ? -20.064 62.076 14.267 1.00 11.01 126 ARG B N 1
ATOM 5216 C CA . ARG B 1 126 ? -19.350 63.312 13.981 1.00 11.27 126 ARG B CA 1
ATOM 5217 C C . ARG B 1 126 ? -19.955 64.134 12.855 1.00 11.45 126 ARG B C 1
ATOM 5218 O O . ARG B 1 126 ? -19.988 65.359 12.939 1.00 13.01 126 ARG B O 1
ATOM 5226 N N . HIS B 1 127 ? -20.402 63.477 11.794 1.00 11.55 127 HIS B N 1
ATOM 5227 C CA . HIS B 1 127 ? -20.632 64.160 10.521 1.00 11.45 127 HIS B CA 1
ATOM 5228 C C . HIS B 1 127 ? -22.007 64.006 9.909 1.00 12.01 127 HIS B C 1
ATOM 5229 O O . HIS B 1 127 ? -22.237 64.596 8.850 1.00 12.94 127 HIS B O 1
ATOM 5236 N N . SER B 1 128 ? -22.912 63.254 10.534 1.00 11.53 128 SER B N 1
ATOM 5237 C CA . SER B 1 128 ? -24.245 63.039 9.945 1.00 11.92 128 SER B CA 1
ATOM 5238 C C . SER B 1 128 ? -25.366 63.656 10.772 1.00 11.56 128 SER B C 1
ATOM 5239 O O . SER B 1 128 ? -26.513 63.678 10.327 1.00 11.51 128 SER B O 1
ATOM 5242 N N . GLY B 1 129 ? -25.057 64.118 11.977 1.00 10.96 129 GLY B N 1
ATOM 5243 C CA . GLY B 1 129 ? -26.134 64.607 12.859 1.00 11.25 129 GLY B CA 1
ATOM 5244 C C . GLY B 1 129 ? -26.924 63.493 13.513 1.00 11.78 129 GLY B C 1
ATOM 5245 O O . GLY B 1 129 ? -28.076 63.703 13.890 1.00 11.36 129 GLY B O 1
ATOM 5246 N N . LEU B 1 130 ? -26.315 62.306 13.628 1.00 11.19 130 LEU B N 1
ATOM 5247 C CA . LEU B 1 130 ? -26.946 61.157 14.286 1.00 11.03 130 LEU B CA 1
ATOM 5248 C C . LEU B 1 130 ? -26.243 60.851 15.597 1.00 11.14 130 LEU B C 1
ATOM 5249 O O . LEU B 1 130 ? -25.051 61.109 15.748 1.00 11.05 130 LEU B O 1
ATOM 5254 N N . LYS B 1 131 ? -26.986 60.285 16.545 1.00 11.22 131 LYS B N 1
ATOM 5255 C CA . LYS B 1 131 ? -26.391 59.712 17.766 1.00 11.82 131 LYS B CA 1
ATOM 5256 C C . LYS B 1 131 ? -26.882 58.282 17.925 1.00 11.78 131 LYS B C 1
ATOM 5257 O O . LYS B 1 131 ? -28.001 57.972 17.510 1.00 12.29 131 LYS B O 1
ATOM 5263 N N . PHE B 1 132 ? -26.040 57.420 18.486 1.00 11.38 132 PHE B N 1
ATOM 5264 C CA . PHE B 1 132 ? -26.328 55.997 18.638 1.00 11.74 132 PHE B CA 1
ATOM 5265 C C . PHE B 1 132 ? -26.332 55.619 20.112 1.00 11.68 132 PHE B C 1
ATOM 5266 O O . PHE B 1 132 ? -25.352 55.863 20.824 1.00 10.95 132 PHE B O 1
ATOM 5274 N N . LEU B 1 133 ? -27.443 55.036 20.556 1.00 11.57 133 LEU B N 1
ATOM 5275 C CA . LEU B 1 133 ? -27.585 54.677 21.960 1.00 11.70 133 LEU B CA 1
ATOM 5276 C C . LEU B 1 133 ? -27.771 53.177 22.080 1.00 12.47 133 LEU B C 1
ATOM 5277 O O . LEU B 1 133 ? -28.740 52.638 21.570 1.00 12.31 133 LEU B O 1
ATOM 5282 N N . ALA B 1 134 ? -26.836 52.495 22.745 1.00 12.13 134 ALA B N 1
ATOM 5283 C CA . ALA B 1 134 ? -26.965 51.050 22.944 1.00 12.40 134 ALA B CA 1
ATOM 5284 C C . ALA B 1 134 ? -27.789 50.783 24.197 1.00 12.13 134 ALA B C 1
ATOM 5285 O O . ALA B 1 134 ? -27.388 51.164 25.294 1.00 12.14 134 ALA B O 1
ATOM 5287 N N . ALA B 1 135 ? -28.945 50.141 24.014 1.00 12.11 135 ALA B N 1
ATOM 5288 C CA . ALA B 1 135 ? -29.846 49.794 25.125 1.00 11.79 135 ALA B CA 1
ATOM 5289 C C . ALA B 1 135 ? -29.662 48.304 25.429 1.00 12.49 135 ALA B C 1
ATOM 5290 O O . ALA B 1 135 ? -30.213 47.435 24.736 1.00 14.29 135 ALA B O 1
ATOM 5292 N N . VAL B 1 136 ? -28.828 48.025 26.427 1.00 12.86 136 VAL B N 1
ATOM 5293 C CA . VAL B 1 136 ? -28.347 46.660 26.646 1.00 13.16 136 VAL B CA 1
ATOM 5294 C C . VAL B 1 136 ? -29.118 45.969 27.745 1.00 14.02 136 VAL B C 1
ATOM 5295 O O . VAL B 1 136 ? -29.039 46.358 28.902 1.00 14.72 136 VAL B O 1
ATOM 5299 N N . ASN B 1 137 ? -29.875 44.954 27.345 1.00 14.73 137 ASN B N 1
ATOM 5300 C CA . ASN B 1 137 ? -30.667 44.136 28.248 1.00 15.68 137 ASN B CA 1
ATOM 5301 C C . ASN B 1 137 ? -30.218 42.702 27.966 1.00 15.96 137 ASN B C 1
ATOM 5302 O O . ASN B 1 137 ? -30.243 42.257 26.819 1.00 16.87 137 ASN B O 1
ATOM 5307 N N . GLY B 1 138 ? -29.754 42.001 28.995 1.00 16.06 138 GLY B N 1
ATOM 5308 C CA . GLY B 1 138 ? -29.281 40.645 28.802 1.00 15.44 138 GLY B CA 1
ATOM 5309 C C . GLY B 1 138 ? -27.766 40.602 28.622 1.00 15.53 138 GLY B C 1
ATOM 5310 O O . GLY B 1 138 ? -27.069 41.600 28.851 1.00 16.20 138 GLY B O 1
ATOM 5311 N N . ALA B 1 139 ? -27.261 39.454 28.203 1.00 14.94 139 ALA B N 1
ATOM 5312 C CA . ALA B 1 139 ? -25.830 39.256 28.049 1.00 14.42 139 ALA B CA 1
ATOM 5313 C C . ALA B 1 139 ? -25.283 40.043 26.856 1.00 14.09 139 ALA B C 1
ATOM 5314 O O . ALA B 1 139 ? -25.803 39.965 25.750 1.00 13.87 139 ALA B O 1
ATOM 5316 N N . CYS B 1 140 ? -24.199 40.764 27.103 1.00 13.53 140 CYS B N 1
ATOM 5317 C CA . CYS B 1 140 ? -23.570 41.578 26.079 1.00 13.05 140 CYS B CA 1
ATOM 5318 C C . CYS B 1 140 ? -22.104 41.232 26.097 1.00 12.70 140 CYS B C 1
ATOM 5319 O O . CYS B 1 140 ? -21.316 41.833 26.848 1.00 12.70 140 CYS B O 1
ATOM 5322 N N . ALA B 1 141 ? -21.747 40.245 25.276 1.00 13.02 141 ALA B N 1
ATOM 5323 C CA . ALA B 1 141 ? -20.460 39.585 25.402 1.00 12.35 141 ALA B CA 1
ATOM 5324 C C . ALA B 1 141 ? -19.628 39.664 24.138 1.00 12.31 141 ALA B C 1
ATOM 5325 O O . ALA B 1 141 ? -20.126 39.417 23.029 1.00 12.39 141 ALA B O 1
ATOM 5327 N N . GLY B 1 142 ? -18.340 39.928 24.322 1.00 12.11 142 GLY B N 1
ATOM 5328 C CA . GLY B 1 142 ? -17.406 39.873 23.199 1.00 11.86 142 GLY B CA 1
ATOM 5329 C C . GLY B 1 142 ? -17.802 40.870 22.128 1.00 12.00 142 GLY B C 1
ATOM 5330 O O . GLY B 1 142 ? -17.919 42.067 22.393 1.00 12.12 142 GLY B O 1
ATOM 5331 N N . GLY B 1 143 ? -17.963 40.393 20.905 1.00 11.87 143 GLY B N 1
ATOM 5332 C CA . GLY B 1 143 ? -18.423 41.271 19.827 1.00 11.81 143 GLY B CA 1
ATOM 5333 C C . GLY B 1 143 ? -19.689 42.035 20.154 1.00 11.86 143 GLY B C 1
ATOM 5334 O O . GLY B 1 143 ? -19.916 43.121 19.619 1.00 12.25 143 GLY B O 1
ATOM 5335 N N . GLY B 1 144 ? -20.547 41.474 21.013 1.00 11.63 144 GLY B N 1
ATOM 5336 C CA . GLY B 1 144 ? -21.701 42.250 21.478 1.00 11.26 144 GLY B CA 1
ATOM 5337 C C . GLY B 1 144 ? -21.294 43.550 22.162 1.00 10.77 144 GLY B C 1
ATOM 5338 O O . GLY B 1 144 ? -21.859 44.598 21.887 1.00 11.63 144 GLY B O 1
ATOM 5339 N N . TYR B 1 145 ? -20.327 43.473 23.073 1.00 11.15 145 TYR B N 1
ATOM 5340 C CA . TYR B 1 145 ? -19.849 44.671 23.753 1.00 11.08 145 TYR B CA 1
ATOM 5341 C C . TYR B 1 145 ? -19.060 45.554 22.779 1.00 11.17 145 TYR B C 1
ATOM 5342 O O . TYR B 1 145 ? -19.128 46.794 22.866 1.00 11.71 145 TYR B O 1
ATOM 5351 N N . GLU B 1 146 ? -18.346 44.940 21.835 1.00 10.75 146 GLU B N 1
ATOM 5352 C CA . GLU B 1 146 ? -17.605 45.737 20.834 1.00 10.57 146 GLU B CA 1
ATOM 5353 C C . GLU B 1 146 ? -18.536 46.577 19.966 1.00 10.96 146 GLU B C 1
ATOM 5354 O O . GLU B 1 146 ? -18.176 47.693 19.558 1.00 10.52 146 GLU B O 1
ATOM 5360 N N . LEU B 1 147 ? -19.740 46.068 19.695 1.00 10.74 147 LEU B N 1
ATOM 5361 C CA . LEU B 1 147 ? -20.710 46.858 18.943 1.00 11.29 147 LEU B CA 1
ATOM 5362 C C . LEU B 1 147 ? -21.226 47.993 19.832 1.00 11.20 147 LEU B C 1
ATOM 5363 O O . LEU B 1 147 ? -21.294 49.148 19.404 1.00 11.52 147 LEU B O 1
ATOM 5368 N N . ALA B 1 148 ? -21.573 47.681 21.077 1.00 11.32 148 ALA B N 1
ATOM 5369 C CA . ALA B 1 148 ? -22.047 48.737 21.983 1.00 11.12 148 ALA B CA 1
ATOM 5370 C C . ALA B 1 148 ? -21.008 49.859 22.170 1.00 10.80 148 ALA B C 1
ATOM 5371 O O . ALA B 1 148 ? -21.350 51.046 22.208 1.00 11.31 148 ALA B O 1
ATOM 5373 N N . LEU B 1 149 ? -19.734 49.469 22.245 1.00 10.84 149 LEU B N 1
ATOM 5374 C CA . LEU B 1 149 ? -18.617 50.418 22.355 1.00 10.56 149 LEU B CA 1
ATOM 5375 C C . LEU B 1 149 ? -18.603 51.468 21.251 1.00 10.73 149 LEU B C 1
ATOM 5376 O O . LEU B 1 149 ? -18.192 52.612 21.508 1.00 10.60 149 LEU B O 1
ATOM 5381 N N . ALA B 1 150 ? -19.043 51.086 20.047 1.00 10.72 150 ALA B N 1
ATOM 5382 C CA . ALA B 1 150 ? -19.003 52.001 18.901 1.00 10.53 150 ALA B CA 1
ATOM 5383 C C . ALA B 1 150 ? -20.189 52.973 18.937 1.00 11.62 150 ALA B C 1
ATOM 5384 O O . ALA B 1 150 ? -20.198 53.975 18.216 1.00 12.18 150 ALA B O 1
ATOM 5386 N N . CYS B 1 151 ? -21.158 52.697 19.810 1.00 11.51 151 CYS B N 1
ATOM 5387 C CA . CYS B 1 151 ? -22.236 53.658 20.015 1.00 11.98 151 CYS B CA 1
ATOM 5388 C C . CYS B 1 151 ? -21.773 54.867 20.823 1.00 11.52 151 CYS B C 1
ATOM 5389 O O . CYS B 1 151 ? -20.715 54.858 21.456 1.00 11.73 151 CYS B O 1
ATOM 5392 N N . ASP B 1 152 ? -22.586 55.913 20.825 1.00 11.49 152 ASP B N 1
ATOM 5393 C CA . ASP B 1 152 ? -22.239 57.107 21.598 1.00 11.58 152 ASP B CA 1
ATOM 5394 C C . ASP B 1 152 ? -22.356 56.889 23.091 1.00 11.18 152 ASP B C 1
ATOM 5395 O O . ASP B 1 152 ? -21.518 57.381 23.869 1.00 12.69 152 ASP B O 1
ATOM 5400 N N . GLU B 1 153 ? -23.385 56.147 23.497 1.00 11.68 153 GLU B N 1
ATOM 5401 C CA . GLU B 1 153 ? -23.585 55.829 24.916 1.00 11.98 153 GLU B CA 1
ATOM 5402 C C . GLU B 1 153 ? -24.104 54.409 25.046 1.00 11.97 153 GLU B C 1
ATOM 5403 O O . GLU B 1 153 ? -24.714 53.876 24.112 1.00 11.82 153 GLU B O 1
ATOM 5409 N N . ILE B 1 154 ? -23.854 53.806 26.211 1.00 12.09 154 ILE B N 1
ATOM 5410 C CA . ILE B 1 154 ? -24.294 52.471 26.523 1.00 12.27 154 ILE B CA 1
ATOM 5411 C C . ILE B 1 154 ? -25.054 52.537 27.850 1.00 12.00 154 ILE B C 1
ATOM 5412 O O . ILE B 1 154 ? -24.515 52.966 28.879 1.00 12.00 154 ILE B O 1
ATOM 5417 N N . TYR B 1 155 ? -26.313 52.134 27.797 1.00 12.06 155 TYR B N 1
ATOM 5418 C CA . TYR B 1 155 ? -27.149 52.006 29.004 1.00 12.31 155 TYR B CA 1
ATOM 5419 C C . TYR B 1 155 ? -27.413 50.522 29.255 1.00 12.89 155 TYR B C 1
ATOM 5420 O O . TYR B 1 155 ? -27.762 49.773 28.339 1.00 13.27 155 TYR B O 1
ATOM 5429 N N . LEU B 1 156 ? -27.204 50.093 30.502 1.00 12.97 156 LEU B N 1
ATOM 5430 C CA . LEU B 1 156 ? -27.286 48.688 30.861 1.00 12.93 156 LEU B CA 1
ATOM 5431 C C . LEU B 1 156 ? -28.392 48.480 31.905 1.00 13.26 156 LEU B C 1
ATOM 5432 O O . LEU B 1 156 ? -28.462 49.229 32.885 1.00 14.27 156 LEU B O 1
ATOM 5437 N N . VAL B 1 157 ? -29.240 47.477 31.683 1.00 13.89 157 VAL B N 1
ATOM 5438 C CA . VAL B 1 157 ? -30.275 47.130 32.669 1.00 14.60 157 VAL B CA 1
ATOM 5439 C C . VAL B 1 157 ? -29.575 46.700 33.960 1.00 15.03 157 VAL B C 1
ATOM 5440 O O . VAL B 1 157 ? -28.607 45.931 33.929 1.00 15.22 157 VAL B O 1
ATOM 5444 N N . ASP B 1 158 ? -30.076 47.193 35.093 1.00 16.00 158 ASP B N 1
ATOM 5445 C CA . ASP B 1 158 ? -29.525 46.856 36.392 1.00 17.34 158 ASP B CA 1
ATOM 5446 C C . ASP B 1 158 ? -30.262 45.642 36.955 1.00 18.07 158 ASP B C 1
ATOM 5447 O O . ASP B 1 158 ? -31.215 45.778 37.736 1.00 18.68 158 ASP B O 1
ATOM 5452 N N . ASP B 1 159 ? -29.870 44.462 36.483 1.00 17.90 159 ASP B N 1
ATOM 5453 C CA . ASP B 1 159 ? -30.374 43.193 37.004 1.00 19.12 159 ASP B CA 1
ATOM 5454 C C . ASP B 1 159 ? -29.344 42.104 36.741 1.00 19.23 159 ASP B C 1
ATOM 5455 O O . ASP B 1 159 ? -28.341 42.331 36.050 1.00 19.62 159 ASP B O 1
ATOM 5460 N N . ARG B 1 160 ? -29.548 40.922 37.301 1.00 19.92 160 ARG B N 1
ATOM 5461 C CA . ARG B 1 160 ? -28.515 39.899 37.224 1.00 20.61 160 ARG B CA 1
ATOM 5462 C C . ARG B 1 160 ? -28.316 39.378 35.801 1.00 19.96 160 ARG B C 1
ATOM 5463 O O . ARG B 1 160 ? -27.209 38.993 35.430 1.00 20.70 160 ARG B O 1
ATOM 5471 N N . SER B 1 161 ? -29.377 39.382 34.998 1.00 19.98 161 SER B N 1
ATOM 5472 C CA . SER B 1 161 ? -29.317 38.808 33.647 1.00 19.25 161 SER B CA 1
ATOM 5473 C C . SER B 1 161 ? -28.493 39.673 32.684 1.00 18.37 161 SER B C 1
ATOM 5474 O O . SER B 1 161 ? -28.090 39.204 31.619 1.00 17.75 161 SER B O 1
ATOM 5477 N N . SER B 1 162 ? -28.257 40.925 33.068 1.00 17.63 162 SER B N 1
ATOM 5478 C CA . SER B 1 162 ? -27.614 41.893 32.178 1.00 16.78 162 SER B CA 1
ATOM 5479 C C . SER B 1 162 ? -26.156 42.151 32.573 1.00 16.31 162 SER B C 1
ATOM 5480 O O . SER B 1 162 ? -25.872 42.585 33.683 1.00 15.98 162 SER B O 1
ATOM 5483 N N . SER B 1 163 ? -25.222 41.909 31.661 1.00 15.30 163 SER B N 1
ATOM 5484 C CA . SER B 1 163 ? -23.821 42.171 31.975 1.00 15.12 163 SER B CA 1
ATOM 5485 C C . SER B 1 163 ? -23.083 42.483 30.709 1.00 14.46 163 SER B C 1
ATOM 5486 O O . SER B 1 163 ? -23.542 42.137 29.629 1.00 15.13 163 SER B O 1
ATOM 5489 N N . VAL B 1 164 ? -21.906 43.088 30.867 1.00 13.52 164 VAL B N 1
ATOM 5490 C CA . VAL B 1 164 ? -20.977 43.248 29.762 1.00 12.42 164 VAL B CA 1
ATOM 5491 C C . VAL B 1 164 ? -19.740 42.388 29.992 1.00 12.37 164 VAL B C 1
ATOM 5492 O O . VAL B 1 164 ? -19.298 42.209 31.124 1.00 12.22 164 VAL B O 1
ATOM 5496 N N . SER B 1 165 ? -19.199 41.823 28.915 1.00 12.42 165 SER B N 1
ATOM 5497 C CA . SER B 1 165 ? -17.985 41.016 29.033 1.00 12.74 165 SER B CA 1
ATOM 5498 C C . SER B 1 165 ? -17.197 41.029 27.729 1.00 12.38 165 SER B C 1
ATOM 5499 O O . SER B 1 165 ? -17.737 41.323 26.646 1.00 12.26 165 SER B O 1
ATOM 5502 N N . LEU B 1 166 ? -15.913 40.725 27.857 1.00 12.44 166 LEU B N 1
ATOM 5503 C CA . LEU B 1 166 ? -15.041 40.496 26.702 1.00 12.29 166 LEU B CA 1
ATOM 5504 C C . LEU B 1 166 ? -14.264 39.210 26.976 1.00 11.94 166 LEU B C 1
ATOM 5505 O O . LEU B 1 166 ? -13.097 39.256 27.398 1.00 11.84 166 LEU B O 1
ATOM 5510 N N . PRO B 1 167 ? -14.905 38.054 26.738 1.00 11.87 167 PRO B N 1
ATOM 5511 C CA . PRO B 1 167 ? -14.326 36.760 27.066 1.00 12.25 167 PRO B CA 1
ATOM 5512 C C . PRO B 1 167 ? -13.359 36.215 26.024 1.00 12.64 167 PRO B C 1
ATOM 5513 O O . PRO B 1 167 ? -12.878 35.077 26.169 1.00 13.20 167 PRO B O 1
ATOM 5517 N N . GLU B 1 168 ? -13.088 36.985 24.970 1.00 12.34 168 GLU B N 1
ATOM 5518 C CA . GLU B 1 168 ? -12.292 36.483 23.847 1.00 12.59 168 GLU B CA 1
ATOM 5519 C C . GLU B 1 168 ? -10.977 35.825 24.268 1.00 11.93 168 GLU B C 1
ATOM 5520 O O . GLU B 1 168 ? -10.642 34.746 23.786 1.00 12.24 168 GLU B O 1
ATOM 5526 N N . VAL B 1 169 ? -10.207 36.469 25.141 1.00 11.96 169 VAL B N 1
ATOM 5527 C CA . VAL B 1 169 ? -8.912 35.923 25.515 1.00 12.33 169 VAL B CA 1
ATOM 5528 C C . VAL B 1 169 ? -9.027 34.578 26.240 1.00 13.16 169 VAL B C 1
ATOM 5529 O O . VAL B 1 169 ? -8.449 33.602 25.788 1.00 13.44 169 VAL B O 1
ATOM 5533 N N . PRO B 1 170 ? -9.772 34.521 27.354 1.00 13.15 170 PRO B N 1
ATOM 5534 C CA . PRO B 1 170 ? -9.816 33.246 28.063 1.00 14.41 170 PRO B CA 1
ATOM 5535 C C . PRO B 1 170 ? -10.635 32.161 27.364 1.00 15.26 170 PRO B C 1
ATOM 5536 O O . PRO 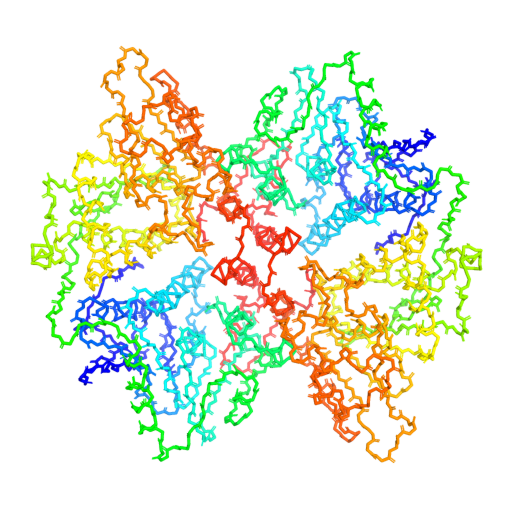B 1 170 ? -10.321 30.983 27.532 1.00 16.46 170 PRO B O 1
ATOM 5540 N N . LEU B 1 171 ? -11.654 32.539 26.594 1.00 15.48 171 LEU B N 1
ATOM 5541 C CA . LEU B 1 171 ? -12.562 31.545 25.980 1.00 16.42 171 LEU B CA 1
ATOM 5542 C C . LEU B 1 171 ? -12.125 31.106 24.584 1.00 17.12 171 LEU B C 1
ATOM 5543 O O . LEU B 1 171 ? -12.204 29.920 24.247 1.00 17.95 171 LEU B O 1
ATOM 5548 N N . LEU B 1 172 ? -11.688 32.069 23.770 1.00 16.55 172 LEU B N 1
ATOM 5549 C CA . LEU B 1 172 ? -11.378 31.834 22.359 1.00 16.94 172 LEU B CA 1
ATOM 5550 C C . LEU B 1 172 ? -9.878 31.881 22.060 1.00 15.95 172 LEU B C 1
ATOM 5551 O O . LEU B 1 172 ? -9.464 31.543 20.962 1.00 16.41 172 LEU B O 1
ATOM 5556 N N . GLY B 1 173 ? -9.060 32.318 23.012 1.00 15.19 173 GLY B N 1
ATOM 5557 C CA . GLY B 1 173 ? -7.633 32.496 22.733 1.00 14.29 173 GLY B CA 1
ATOM 5558 C C . GLY B 1 173 ? -7.364 33.556 21.671 1.00 14.03 173 GLY B C 1
ATOM 5559 O O . GLY B 1 173 ? -6.321 33.501 21.001 1.00 13.32 173 GLY B O 1
ATOM 5560 N N . VAL B 1 174 ? -8.282 34.514 21.514 1.00 13.43 174 VAL B N 1
ATOM 5561 C CA . VAL B 1 174 ? -8.047 35.640 20.595 1.00 12.37 174 VAL B CA 1
ATOM 5562 C C . VAL B 1 174 ? -8.368 36.943 21.301 1.00 11.44 174 VAL B C 1
ATOM 5563 O O . VAL B 1 174 ? -8.801 36.934 22.473 1.00 12.17 174 VAL B O 1
ATOM 5567 N N . LEU B 1 175 ? -8.127 38.071 20.628 1.00 10.96 175 LEU B N 1
ATOM 5568 C CA . LEU B 1 175 ? -8.453 39.368 21.231 1.00 11.31 175 LEU B CA 1
ATOM 5569 C C . LEU B 1 175 ? -9.864 39.797 20.874 1.00 11.36 175 LEU B C 1
ATOM 5570 O O . LEU B 1 175 ? -10.448 39.286 19.919 1.00 11.45 175 LEU B O 1
ATOM 5575 N N . PRO B 1 176 ? -10.397 40.765 21.632 1.00 10.91 176 PRO B N 1
ATOM 5576 C CA . PRO B 1 176 ? -11.505 41.606 21.136 1.00 10.83 176 PRO B CA 1
ATOM 5577 C C . PRO B 1 176 ? -10.935 42.471 19.994 1.00 10.56 176 PRO B C 1
ATOM 5578 O O . PRO B 1 176 ? -10.444 43.580 20.206 1.00 11.41 176 PRO B O 1
ATOM 5582 N N . GLY B 1 177 ? -11.005 41.927 18.785 1.00 10.76 177 GLY B N 1
ATOM 5583 C CA . GLY B 1 177 ? -10.310 42.493 17.635 1.00 10.76 177 GLY B CA 1
ATOM 5584 C C . GLY B 1 177 ? -11.156 43.376 16.755 1.00 10.90 177 GLY B C 1
ATOM 5585 O O . GLY B 1 177 ? -10.653 43.932 15.747 1.00 11.68 177 GLY B O 1
ATOM 5586 N N . THR B 1 178 ? -12.427 43.520 17.112 1.00 11.36 178 THR B N 1
ATOM 5587 C CA . THR B 1 178 ? -13.322 44.420 16.361 1.00 11.55 178 THR B CA 1
ATOM 5588 C C . THR B 1 178 ? -13.290 45.783 17.025 1.00 11.39 178 THR B C 1
ATOM 5589 O O . THR B 1 178 ? -14.338 46.393 17.298 1.00 11.72 178 THR B O 1
ATOM 5593 N N . GLY B 1 179 ? -12.077 46.248 17.295 1.00 10.57 179 GLY B N 1
ATOM 5594 C CA . GLY B 1 179 ? -11.907 47.538 17.924 1.00 10.59 179 GLY B CA 1
ATOM 5595 C C . GLY B 1 179 ? -12.141 47.550 19.425 1.00 10.93 179 GLY B C 1
ATOM 5596 O O . GLY B 1 179 ? -12.044 48.604 20.053 1.00 10.83 179 GLY B O 1
ATOM 5597 N N . GLY B 1 180 ? -12.441 46.389 20.012 1.00 11.38 180 GLY B N 1
ATOM 5598 C CA . GLY B 1 180 ? -12.818 46.338 21.433 1.00 11.45 180 GLY B CA 1
ATOM 5599 C C . GLY B 1 180 ? -11.745 46.888 22.352 1.00 9.91 180 GLY B C 1
ATOM 5600 O O . GLY B 1 180 ? -12.010 47.733 23.207 1.00 10.70 180 GLY B O 1
ATOM 5601 N N . LEU B 1 181 ? -10.510 46.397 22.220 1.00 10.22 181 LEU B N 1
ATOM 5602 C CA . LEU B 1 181 ? -9.486 46.849 23.167 1.00 10.16 181 LEU B CA 1
ATOM 5603 C C . LEU B 1 181 ? -9.233 48.347 22.974 1.00 10.38 181 LEU B C 1
ATOM 5604 O O . LEU B 1 181 ? -9.141 49.111 23.934 1.00 10.41 181 LEU B O 1
ATOM 5609 N N . THR B 1 182 ? -9.150 48.773 21.720 1.00 10.73 182 THR B N 1
ATOM 5610 C CA . THR B 1 182 ? -8.817 50.156 21.414 1.00 10.74 182 THR B CA 1
ATOM 5611 C C . THR B 1 182 ? -9.925 51.093 21.896 1.00 10.78 182 THR B C 1
ATOM 5612 O O . THR B 1 182 ? -9.645 52.182 22.349 1.00 10.35 182 THR B O 1
ATOM 5616 N N . ARG B 1 183 ? -11.183 50.664 21.828 1.00 10.82 183 ARG B N 1
ATOM 5617 C CA . ARG B 1 183 ? -12.225 51.534 22.362 1.00 10.55 183 ARG B CA 1
ATOM 5618 C C . ARG B 1 183 ? -12.244 51.544 23.892 1.00 10.58 183 ARG B C 1
ATOM 5619 O O . ARG B 1 183 ? -12.514 52.576 24.503 1.00 11.16 183 ARG B O 1
ATOM 5627 N N . VAL B 1 184 ? -11.954 50.399 24.498 1.00 10.77 184 VAL B N 1
ATOM 5628 C CA . VAL B 1 184 ? -11.908 50.314 25.962 1.00 11.37 184 VAL B CA 1
ATOM 5629 C C . VAL B 1 184 ? -10.889 51.317 26.486 1.00 11.52 184 VAL B C 1
ATOM 5630 O O . VAL B 1 184 ? -11.147 52.023 27.477 1.00 10.69 184 VAL B O 1
ATOM 5634 N N . THR B 1 185 ? -9.733 51.411 25.830 1.00 11.28 185 THR B N 1
ATOM 5635 C CA . THR B 1 185 ? -8.723 52.360 26.302 1.00 10.96 185 THR B CA 1
ATOM 5636 C C . THR B 1 185 ? -8.926 53.769 25.768 1.00 11.11 185 THR B C 1
ATOM 5637 O O . THR B 1 185 ? -8.928 54.741 26.530 1.00 12.31 185 THR B O 1
ATOM 5641 N N . ASP B 1 186 ? -9.073 53.891 24.458 1.00 10.62 186 ASP B N 1
ATOM 5642 C CA . ASP B 1 186 ? -8.995 55.211 23.806 1.00 10.78 186 ASP B CA 1
ATOM 5643 C C . ASP B 1 186 ? -10.283 56.012 23.939 1.00 10.89 186 ASP B C 1
ATOM 5644 O O . ASP B 1 186 ? -10.257 57.244 23.993 1.00 11.80 186 ASP B O 1
ATOM 5649 N N . LYS B 1 187 ? -11.412 55.307 23.967 1.00 11.22 187 LYS B N 1
ATOM 5650 C CA . LYS B 1 187 ? -12.726 55.940 23.999 1.00 11.45 187 LYS B CA 1
ATOM 5651 C C . LYS B 1 187 ? -13.317 55.962 25.409 1.00 12.08 187 LYS B C 1
ATOM 5652 O O . LYS B 1 187 ? -13.680 57.029 25.907 1.00 13.09 187 LYS B O 1
ATOM 5658 N N . ARG B 1 188 ? -13.362 54.797 26.057 1.00 11.66 188 ARG B N 1
ATOM 5659 C CA . ARG B 1 188 ? -13.929 54.721 27.414 1.00 13.32 188 ARG B CA 1
ATOM 5660 C C . ARG B 1 188 ? -12.951 55.127 28.497 1.00 13.26 188 ARG B C 1
ATOM 5661 O O . ARG B 1 188 ? -13.366 55.487 29.597 1.00 13.71 188 ARG B O 1
ATOM 5669 N N . LYS B 1 189 ? -11.655 55.054 28.211 1.00 11.99 189 LYS B N 1
ATOM 5670 C CA . LYS B 1 189 ? -10.640 55.419 29.193 1.00 12.82 189 LYS B CA 1
ATOM 5671 C C . LYS B 1 189 ? -10.726 54.537 30.439 1.00 11.83 189 LYS B C 1
ATOM 5672 O O . LYS B 1 189 ? -10.565 54.999 31.575 1.00 12.56 189 LYS B O 1
ATOM 5678 N N . VAL B 1 190 ? -10.965 53.254 30.218 1.00 11.39 190 VAL B N 1
ATOM 5679 C CA . VAL B 1 190 ? -10.965 52.282 31.322 1.00 10.64 190 VAL B CA 1
ATOM 5680 C C . VAL B 1 190 ? -9.520 52.078 31.804 1.00 10.78 190 VAL B C 1
ATOM 5681 O O . VAL B 1 190 ? -8.613 51.799 31.004 1.00 12.03 190 VAL B O 1
ATOM 5685 N N . ARG B 1 191 ? -9.280 52.216 33.107 1.00 10.95 191 ARG B N 1
ATOM 5686 C CA . ARG B 1 191 ? -7.896 52.100 33.582 1.00 10.88 191 ARG B CA 1
ATOM 5687 C C . ARG B 1 191 ? -7.310 50.747 33.160 1.00 10.51 191 ARG B C 1
ATOM 5688 O O . ARG B 1 191 ? -7.970 49.730 33.272 1.00 10.81 191 ARG B O 1
ATOM 5696 N N . HIS B 1 192 ? -6.072 50.735 32.655 1.00 10.44 192 HIS B N 1
ATOM 5697 C CA . HIS B 1 192 ? -5.610 49.554 31.915 1.00 10.62 192 HIS B CA 1
ATOM 5698 C C . HIS B 1 192 ? -5.636 48.265 32.726 1.00 11.51 192 HIS B C 1
ATOM 5699 O O . HIS B 1 192 ? -5.967 47.216 32.169 1.00 11.29 192 HIS B O 1
ATOM 5706 N N . ASP B 1 193 ? -5.326 48.351 34.019 1.00 10.95 193 ASP B N 1
ATOM 5707 C CA . ASP B 1 193 ? -5.322 47.141 34.855 1.00 11.26 193 ASP B CA 1
ATOM 5708 C C . ASP B 1 193 ? -6.735 46.640 35.153 1.00 10.56 193 ASP B C 1
ATOM 5709 O O . ASP B 1 193 ? -6.946 45.428 35.252 1.00 10.80 193 ASP B O 1
ATOM 5714 N N . ARG B 1 194 ? -7.704 47.548 35.222 1.00 11.37 194 ARG B N 1
ATOM 5715 C CA . ARG B 1 194 ? -9.098 47.108 35.232 1.00 11.59 194 ARG B CA 1
ATOM 5716 C C . ARG B 1 194 ? -9.516 46.472 33.899 1.00 11.79 194 ARG B C 1
ATOM 5717 O O . ARG B 1 194 ? -10.275 45.482 33.859 1.00 12.16 194 ARG B O 1
ATOM 5725 N N . ALA B 1 195 ? -9.060 47.058 32.799 1.00 10.75 195 ALA B N 1
ATOM 5726 C CA . ALA B 1 195 ? -9.319 46.462 31.496 1.00 11.04 195 ALA B CA 1
ATOM 5727 C C . ALA B 1 195 ? -8.707 45.059 31.417 1.00 10.76 195 ALA B C 1
ATOM 5728 O O . ALA B 1 195 ? -9.267 44.158 30.798 1.00 11.04 195 ALA B O 1
ATOM 5730 N N . ASP B 1 196 ? -7.536 44.866 32.031 1.00 11.31 196 ASP B N 1
ATOM 5731 C CA . ASP B 1 196 ? -6.920 43.548 32.033 1.00 11.58 196 ASP B CA 1
ATOM 5732 C C . ASP B 1 196 ? -7.838 42.552 32.703 1.00 11.82 196 ASP B C 1
ATOM 5733 O O . ASP B 1 196 ? -8.101 41.500 32.150 1.00 11.19 196 ASP B O 1
ATOM 5738 N N . ILE B 1 197 ? -8.345 42.901 33.883 1.00 11.50 197 ILE B N 1
ATOM 5739 C CA . ILE B 1 197 ? -9.297 42.005 34.553 1.00 12.23 197 ILE B CA 1
ATOM 5740 C C . ILE B 1 197 ? -10.517 41.762 33.662 1.00 12.42 197 ILE B C 1
ATOM 5741 O O . ILE B 1 197 ? -10.932 40.634 33.465 1.00 12.67 197 ILE B O 1
ATOM 5746 N N . PHE B 1 198 ? -11.058 42.821 33.082 1.00 11.94 198 PHE B N 1
ATOM 5747 C CA . PHE B 1 198 ? -12.238 42.700 32.227 1.00 11.94 198 PHE B CA 1
ATOM 5748 C C . PHE B 1 198 ? -11.986 41.779 31.035 1.00 12.42 198 PHE B C 1
ATOM 5749 O O . PHE B 1 198 ? -12.884 41.064 30.615 1.00 13.59 198 PHE B O 1
ATOM 5757 N N . CYS B 1 199 ? -10.767 41.796 30.494 1.00 11.84 199 CYS B N 1
ATOM 5758 C CA . CYS B 1 199 ? -10.487 41.021 29.281 1.00 11.83 199 CYS B CA 1
ATOM 5759 C C . CYS B 1 199 ? -9.922 39.619 29.518 1.00 12.18 199 CYS B C 1
ATOM 5760 O O . CYS B 1 199 ? -9.591 38.902 28.559 1.00 11.96 199 CYS B O 1
ATOM 5763 N N . THR B 1 200 ? -9.844 39.205 30.783 1.00 12.43 200 THR B N 1
ATOM 5764 C CA . THR B 1 200 ? -9.250 37.903 31.101 1.00 13.40 200 THR B CA 1
ATOM 5765 C C . THR B 1 200 ? -10.140 37.060 31.994 1.00 14.84 200 THR B C 1
ATOM 5766 O O . THR B 1 200 ? -9.660 36.160 32.687 1.00 15.61 200 THR B O 1
ATOM 5770 N N . VAL B 1 201 ? -11.434 37.364 31.954 1.00 16.17 201 VAL B N 1
ATOM 5771 C CA . VAL B 1 201 ? -12.432 36.569 32.667 1.00 17.98 201 VAL B CA 1
ATOM 5772 C C . VAL B 1 201 ? -13.695 36.432 31.814 1.00 18.23 201 VAL B C 1
ATOM 5773 O O . VAL B 1 201 ? -14.016 37.287 30.974 1.00 18.49 201 VAL B O 1
ATOM 5777 N N . VAL B 1 202 ? -14.411 35.336 31.999 1.00 17.87 202 VAL B N 1
ATOM 5778 C CA . VAL B 1 202 ? -15.614 35.113 31.205 1.00 17.85 202 VAL B CA 1
ATOM 5779 C C . VAL B 1 202 ? -16.824 35.764 31.877 1.00 18.28 202 VAL B C 1
ATOM 5780 O O . VAL B 1 202 ? -17.628 36.427 31.223 1.00 18.28 202 VAL B O 1
ATOM 5784 N N . GLU B 1 203 ? -16.942 35.576 33.189 1.00 18.59 203 GLU B N 1
ATOM 5785 C CA . GLU B 1 203 ? -18.046 36.153 33.960 1.00 19.46 203 GLU B CA 1
ATOM 5786 C C . GLU B 1 203 ? -18.127 37.673 33.777 1.00 19.21 203 GLU B C 1
ATOM 5787 O O . GLU B 1 203 ? -17.139 38.394 33.965 1.00 18.82 203 GLU B O 1
ATOM 5793 N N . GLY B 1 204 ? -19.316 38.144 33.403 1.00 18.70 204 GLY B N 1
ATOM 5794 C CA . GLY B 1 204 ? -19.526 39.545 33.032 1.00 19.49 204 GLY B CA 1
ATOM 5795 C C . GLY B 1 204 ? -19.608 40.493 34.215 1.00 19.56 204 GLY B C 1
ATOM 5796 O O . GLY B 1 204 ? -19.804 40.053 35.362 1.00 20.83 204 GLY B O 1
ATOM 5797 N N . VAL B 1 205 ? -19.436 41.783 33.928 1.00 18.68 205 VAL B N 1
ATOM 5798 C CA . VAL B 1 205 ? -19.554 42.859 34.908 1.00 18.53 205 VAL B CA 1
ATOM 5799 C C . VAL B 1 205 ? -20.954 43.450 34.839 1.00 18.94 205 VAL B C 1
ATOM 5800 O O . VAL B 1 205 ? -21.494 43.670 33.755 1.00 18.34 205 VAL B O 1
ATOM 5804 N N . ARG B 1 206 ? -21.534 43.721 36.004 1.00 19.16 206 ARG B N 1
ATOM 5805 C CA . ARG B 1 206 ? -22.908 44.196 36.081 1.00 20.34 206 ARG B CA 1
ATOM 5806 C C . ARG B 1 206 ? -23.038 45.554 36.742 1.00 20.51 206 ARG B C 1
ATOM 5807 O O . ARG B 1 206 ? -22.131 46.015 37.434 1.00 21.61 206 ARG B O 1
ATOM 5815 N N . GLY B 1 207 ? -24.180 46.195 36.514 1.00 20.05 207 GLY B N 1
ATOM 5816 C CA . GLY B 1 207 ? -24.626 47.318 37.335 1.00 21.04 207 GLY B CA 1
ATOM 5817 C C . GLY B 1 207 ? -23.620 48.390 37.686 1.00 20.06 207 GLY B C 1
ATOM 5818 O O . GLY B 1 207 ? -22.933 48.960 36.831 1.00 18.81 207 GLY B O 1
ATOM 5819 N N . GLU B 1 208 ? -23.557 48.725 38.962 1.00 20.83 208 GLU B N 1
ATOM 5820 C CA . GLU B 1 208 ? -22.820 49.930 39.321 1.00 20.78 208 GLU B CA 1
ATOM 5821 C C . GLU B 1 208 ? -21.317 49.742 39.119 1.00 19.70 208 GLU B C 1
ATOM 5822 O O . GLU B 1 208 ? -20.634 50.724 38.907 1.00 19.60 208 GLU B O 1
ATOM 5828 N N . ARG B 1 209 ? -20.810 48.508 39.185 1.00 18.61 209 ARG B N 1
ATOM 5829 C CA . ARG B 1 209 ? -19.376 48.306 38.923 1.00 18.16 209 ARG B CA 1
ATOM 5830 C C . ARG B 1 209 ? -19.041 48.599 37.459 1.00 17.46 209 ARG B C 1
ATOM 5831 O O . ARG B 1 209 ? -18.016 49.240 37.161 1.00 17.15 209 ARG B O 1
ATOM 5839 N N . ALA B 1 210 ? -19.888 48.130 36.549 1.00 16.54 210 ALA B N 1
ATOM 5840 C CA . ALA B 1 210 ? -19.699 48.461 35.135 1.00 16.07 210 ALA B CA 1
ATOM 5841 C C . ALA B 1 210 ? -19.643 49.973 34.905 1.00 15.34 210 ALA B C 1
ATOM 5842 O O . ALA B 1 210 ? -18.814 50.461 34.145 1.00 14.79 210 ALA B O 1
ATOM 5844 N N . LYS B 1 211 ? -20.510 50.729 35.573 1.00 14.61 211 LYS B N 1
ATOM 5845 C CA . LYS B 1 211 ? -20.510 52.177 35.423 1.00 14.57 211 LYS B CA 1
ATOM 5846 C C . LYS B 1 211 ? -19.263 52.783 36.085 1.00 14.62 211 LYS B C 1
ATOM 5847 O O . LYS B 1 211 ? -18.590 53.660 35.518 1.00 14.89 211 LYS B O 1
ATOM 5853 N N . ALA B 1 212 ? -18.937 52.281 37.276 1.00 14.80 212 ALA B N 1
ATOM 5854 C CA . ALA B 1 212 ? -17.800 52.811 38.020 1.00 14.67 212 ALA B CA 1
ATOM 5855 C C . ALA B 1 212 ? -16.505 52.632 37.234 1.00 14.78 212 ALA B C 1
ATOM 5856 O O . ALA B 1 212 ? -15.636 53.507 37.256 1.00 16.16 212 ALA B O 1
ATOM 5858 N N . TRP B 1 213 ? -16.384 51.499 36.544 1.00 14.45 213 TRP B N 1
ATOM 5859 C CA . TRP B 1 213 ? -15.159 51.198 35.794 1.00 13.96 213 TRP B CA 1
ATOM 5860 C C . TRP B 1 213 ? -15.108 51.889 34.419 1.00 14.13 213 TRP B C 1
ATOM 5861 O O . TRP B 1 213 ? -14.122 51.739 33.687 1.00 15.27 213 TRP B O 1
ATOM 5872 N N . ARG B 1 214 ? -16.160 52.637 34.097 1.00 13.77 214 ARG B N 1
ATOM 5873 C CA . ARG B 1 214 ? -16.313 53.362 32.817 1.00 12.80 214 ARG B CA 1
ATOM 5874 C C . ARG B 1 214 ? -16.685 52.461 31.641 1.00 12.91 214 ARG B C 1
ATOM 5875 O O . ARG B 1 214 ? -16.520 52.856 30.489 1.00 13.94 214 ARG B O 1
ATOM 5883 N N . LEU B 1 215 ? -17.189 51.269 31.921 1.00 12.27 215 LEU B N 1
ATOM 5884 C CA . LEU B 1 215 ? -17.551 50.348 30.852 1.00 11.76 215 LEU B CA 1
ATOM 5885 C C . LEU B 1 215 ? -18.913 50.654 30.247 1.00 12.06 215 LEU B C 1
ATOM 5886 O O . LEU B 1 215 ? -19.167 50.318 29.102 1.00 12.83 215 LEU B O 1
ATOM 5891 N N . VAL B 1 216 ? -19.810 51.247 31.037 1.00 11.77 216 VAL B N 1
ATOM 5892 C CA . VAL B 1 216 ? -21.094 51.730 30.506 1.00 11.98 216 VAL B CA 1
ATOM 5893 C C . VAL B 1 216 ? -21.370 53.115 31.079 1.00 12.10 216 VAL B C 1
ATOM 5894 O O . VAL B 1 216 ? -20.734 53.542 32.053 1.00 12.38 216 VAL B O 1
ATOM 5898 N N . ASP B 1 217 ? -22.317 53.829 30.473 1.00 12.47 217 ASP B N 1
ATOM 5899 C CA . ASP B 1 217 ? -22.609 55.201 30.872 1.00 12.71 217 ASP B CA 1
ATOM 5900 C C . ASP B 1 217 ? -23.643 55.311 31.957 1.00 12.78 217 ASP B C 1
ATOM 5901 O O . ASP B 1 217 ? -23.501 56.141 32.854 1.00 13.72 217 ASP B O 1
ATOM 5906 N N . GLU B 1 218 ? -24.668 54.470 31.877 1.00 13.34 218 GLU B N 1
ATOM 5907 C CA . GLU B 1 218 ? -25.722 54.477 32.883 1.00 14.00 218 GLU B CA 1
ATOM 5908 C C . GLU B 1 218 ? -26.264 53.082 33.101 1.00 14.79 218 GLU B C 1
ATOM 5909 O O . GLU B 1 218 ? -26.222 52.235 32.204 1.00 14.48 218 GLU B O 1
ATOM 5915 N N . VAL B 1 219 ? -26.773 52.845 34.309 1.00 14.81 219 VAL B N 1
ATOM 5916 C CA . VAL B 1 219 ? -27.481 51.608 34.622 1.00 16.44 219 VAL B CA 1
ATOM 5917 C C . VAL B 1 219 ? -28.853 51.978 35.192 1.00 16.44 219 VAL B C 1
ATOM 5918 O O . VAL B 1 219 ? -28.973 52.942 35.959 1.00 17.27 219 VAL B O 1
ATOM 5922 N N . VAL B 1 220 ? -29.878 51.236 34.780 1.00 16.11 220 VAL B N 1
ATOM 5923 C CA . VAL B 1 220 ? -31.255 51.579 35.132 1.00 16.49 220 VAL B CA 1
ATOM 5924 C C . VAL B 1 220 ? -32.010 50.308 35.500 1.00 16.65 220 VAL B C 1
ATOM 5925 O O . VAL B 1 220 ? -31.925 49.311 34.804 1.00 16.52 220 VAL B O 1
ATOM 5929 N N . LYS B 1 221 ? -32.768 50.356 36.592 1.00 17.75 221 LYS B N 1
ATOM 5930 C CA . LYS B 1 221 ? -33.575 49.206 36.997 1.00 18.95 221 LYS B CA 1
ATOM 5931 C C . LYS B 1 221 ? -34.545 48.828 35.884 1.00 18.53 221 LYS B C 1
ATOM 5932 O O . LYS B 1 221 ? -34.995 49.707 35.139 1.00 19.14 221 LYS B O 1
ATOM 5938 N N . PRO B 1 222 ? -34.881 47.532 35.769 1.00 18.52 222 PRO B N 1
ATOM 5939 C CA . PRO B 1 222 ? -35.698 47.008 34.678 1.00 18.49 222 PRO B CA 1
ATOM 5940 C C . PRO B 1 222 ? -37.021 47.754 34.486 1.00 18.64 222 PRO B C 1
ATOM 5941 O O . PRO B 1 222 ? -37.409 48.018 33.341 1.00 19.11 222 PRO B O 1
ATOM 5945 N N . ASN B 1 223 ? -37.726 48.060 35.568 1.00 19.11 223 ASN B N 1
ATOM 5946 C CA . ASN B 1 223 ? -39.019 48.754 35.424 1.00 19.86 223 ASN B CA 1
ATOM 5947 C C . ASN B 1 223 ? -38.952 50.184 34.888 1.00 19.42 223 ASN B C 1
ATOM 5948 O O . ASN B 1 223 ? -39.959 50.728 34.422 1.00 20.05 223 ASN B O 1
ATOM 5953 N N . GLN B 1 224 ? -37.774 50.797 34.947 1.00 18.47 224 GLN B N 1
ATOM 5954 C CA . GLN B 1 224 ? -37.619 52.176 34.492 1.00 17.66 224 GLN B CA 1
ATOM 5955 C C . GLN B 1 224 ? -36.815 52.229 33.194 1.00 16.66 224 GLN B C 1
ATOM 5956 O O . GLN B 1 224 ? -36.659 53.302 32.609 1.00 16.85 224 GLN B O 1
ATOM 5962 N N . PHE B 1 225 ? -36.303 51.080 32.763 1.00 15.50 225 PHE B N 1
ATOM 5963 C CA . PHE B 1 225 ? -35.330 51.039 31.656 1.00 15.22 225 PHE B CA 1
ATOM 5964 C C . PHE B 1 225 ? -35.877 51.611 30.353 1.00 15.33 225 PHE B C 1
ATOM 5965 O O . PHE B 1 225 ? -35.245 52.483 29.742 1.00 14.90 225 PHE B O 1
ATOM 5973 N N . ASP B 1 226 ? -37.023 51.106 29.910 1.00 15.53 226 ASP B N 1
ATOM 5974 C CA . ASP B 1 226 ? -37.547 51.540 28.617 1.00 16.26 226 ASP B CA 1
ATOM 5975 C C . ASP B 1 226 ? -37.768 53.041 28.585 1.00 16.15 226 ASP B C 1
ATOM 5976 O O . ASP B 1 226 ? -37.408 53.715 27.611 1.00 16.03 226 ASP B O 1
ATOM 5981 N N . GLN B 1 227 ? -38.381 53.577 29.638 1.00 15.53 227 GLN B N 1
ATOM 5982 C CA . GLN B 1 227 ? -38.627 55.004 29.713 1.00 16.31 227 GLN B CA 1
ATOM 5983 C C . GLN B 1 227 ? -37.330 55.810 29.695 1.00 15.26 227 GLN B C 1
ATOM 5984 O O . GLN B 1 227 ? -37.237 56.852 29.033 1.00 16.09 227 GLN B O 1
ATOM 5990 N N . ALA B 1 228 ? -36.323 55.332 30.421 1.00 14.99 228 ALA B N 1
ATOM 5991 C CA . ALA B 1 228 ? -35.036 56.000 30.466 1.00 13.93 228 ALA B CA 1
ATOM 5992 C C . ALA B 1 228 ? -34.320 56.021 29.111 1.00 13.12 228 ALA B C 1
ATOM 5993 O O . ALA B 1 228 ? -33.718 57.035 28.739 1.00 13.64 228 ALA B O 1
ATOM 5995 N N . ILE B 1 229 ? -34.396 54.909 28.386 1.00 13.20 229 ILE B N 1
ATOM 5996 C CA . ILE B 1 229 ? -33.804 54.829 27.053 1.00 13.03 229 ILE B CA 1
ATOM 5997 C C . ILE B 1 229 ? -34.470 55.843 26.140 1.00 12.96 229 ILE B C 1
ATOM 5998 O O . ILE B 1 229 ? -33.787 56.600 25.455 1.00 12.87 229 ILE B O 1
ATOM 6003 N N . GLN B 1 230 ? -35.803 55.848 26.113 1.00 12.97 230 GLN B N 1
ATOM 6004 C CA . GLN B 1 230 ? -36.494 56.774 25.217 1.00 13.35 230 GLN B CA 1
ATOM 6005 C C . GLN B 1 230 ? -36.223 58.241 25.613 1.00 12.93 230 GLN B C 1
ATOM 6006 O O . GLN B 1 230 ? -35.995 59.101 24.756 1.00 13.40 230 GLN B O 1
ATOM 6012 N N . ALA B 1 231 ? -36.204 58.543 26.908 1.00 13.25 231 ALA B N 1
ATOM 6013 C CA . ALA B 1 231 ? -35.940 59.917 27.306 1.00 12.76 231 ALA B CA 1
ATOM 6014 C C . ALA B 1 231 ? -34.515 60.344 26.919 1.00 12.73 231 ALA B C 1
ATOM 6015 O O . ALA B 1 231 ? -34.291 61.474 26.499 1.00 13.70 231 ALA B O 1
ATOM 6017 N N . ARG B 1 232 ? -33.544 59.441 27.070 1.00 12.81 232 ARG B N 1
ATOM 6018 C CA . ARG B 1 232 ? -32.180 59.769 26.684 1.00 12.96 232 ARG B CA 1
ATOM 6019 C C . ARG B 1 232 ? -32.101 59.896 25.174 1.00 13.29 232 ARG B C 1
ATOM 6020 O O . ARG B 1 232 ? -31.395 60.762 24.669 1.00 12.99 232 ARG B O 1
ATOM 6028 N N . ALA B 1 233 ? -32.818 59.038 24.453 1.00 12.82 233 ALA B N 1
ATOM 6029 C CA . ALA B 1 233 ? -32.810 59.140 22.992 1.00 12.80 233 ALA B CA 1
ATOM 6030 C C . ALA B 1 233 ? -33.248 60.520 22.534 1.00 12.87 233 ALA B C 1
ATOM 6031 O O . ALA B 1 233 ? -32.677 61.107 21.607 1.00 13.23 233 ALA B O 1
ATOM 6033 N N . LEU B 1 234 ? -34.292 61.049 23.167 1.00 12.63 234 LEU B N 1
ATOM 6034 C CA . LEU B 1 234 ? -34.775 62.380 22.799 1.00 12.88 234 LEU B CA 1
ATOM 6035 C C . LEU B 1 234 ? -33.792 63.482 23.196 1.00 12.76 234 LEU B C 1
ATOM 6036 O O . LEU B 1 234 ? -33.673 64.482 22.503 1.00 13.62 234 LEU B O 1
ATOM 6041 N N . GLU B 1 235 ? -33.101 63.313 24.323 1.00 12.67 235 GLU B N 1
ATOM 6042 C CA . GLU B 1 235 ? -32.066 64.283 24.714 1.00 12.84 235 GLU B CA 1
ATOM 6043 C C . GLU B 1 235 ? -30.939 64.300 23.684 1.00 13.19 235 GLU B C 1
ATOM 6044 O O . GLU B 1 235 ? -30.472 65.362 23.289 1.00 13.96 235 GLU B O 1
ATOM 6050 N N . LEU B 1 236 ? -30.543 63.111 23.227 1.00 12.79 236 LEU B N 1
ATOM 6051 C CA . LEU B 1 236 ? -29.470 62.998 22.230 1.00 13.13 236 LEU B CA 1
ATOM 6052 C C . LEU B 1 236 ? -29.938 63.558 20.888 1.00 13.66 236 LEU B C 1
ATOM 6053 O O . LEU B 1 236 ? -29.136 64.069 20.121 1.00 13.56 236 LEU B O 1
ATOM 6058 N N . ALA B 1 237 ? -31.239 63.493 20.628 1.00 13.67 237 ALA B N 1
ATOM 6059 C CA . ALA B 1 237 ? -31.796 63.982 19.370 1.00 14.25 237 ALA B CA 1
ATOM 6060 C C . ALA B 1 237 ? -31.648 65.488 19.285 1.00 14.83 237 ALA B C 1
ATOM 6061 O O . ALA B 1 237 ? -31.449 66.042 18.203 1.00 13.53 237 ALA B O 1
ATOM 6063 N N . ALA B 1 238 ? -31.768 66.166 20.424 1.00 15.86 238 ALA B N 1
ATOM 6064 C CA . ALA B 1 238 ? -31.671 67.619 20.423 1.00 17.08 238 ALA B CA 1
ATOM 6065 C C . ALA B 1 238 ? -30.317 68.133 19.941 1.00 17.98 238 ALA B C 1
ATOM 6066 O O . ALA B 1 238 ? -30.229 69.274 19.532 1.00 19.54 238 ALA B O 1
ATOM 6068 N N . GLN B 1 239 ? -29.291 67.284 19.969 1.00 18.46 239 GLN B N 1
ATOM 6069 C CA . GLN B 1 239 ? -27.955 67.667 19.512 1.00 19.48 239 GLN B CA 1
ATOM 6070 C C . GLN B 1 239 ? -27.885 67.792 17.993 1.00 18.44 239 GLN B C 1
ATOM 6071 O O . GLN B 1 239 ? -26.944 68.372 17.462 1.00 20.06 239 GLN B O 1
ATOM 6077 N N . SER B 1 240 ? -28.895 67.280 17.297 1.00 16.96 240 SER B N 1
ATOM 6078 C CA . SER B 1 240 ? -28.841 67.183 15.841 1.00 15.01 240 SER B CA 1
ATOM 6079 C C . SER B 1 240 ? -29.289 68.460 15.137 1.00 14.91 240 SER B C 1
ATOM 6080 O O . SER B 1 240 ? -30.025 69.281 15.709 1.00 14.99 240 SER B O 1
ATOM 6083 N N . ASP B 1 241 ? -28.856 68.598 13.882 1.00 14.58 241 ASP B N 1
ATOM 6084 C CA . ASP B 1 241 ? -29.342 69.639 12.980 1.00 14.23 241 ASP B CA 1
ATOM 6085 C C . ASP B 1 241 ? -30.127 69.048 11.805 1.00 13.45 241 ASP B C 1
ATOM 6086 O O . ASP B 1 241 ? -30.458 69.760 10.848 1.00 14.50 241 ASP B O 1
ATOM 6091 N N . ARG B 1 242 ? -30.405 67.744 11.832 1.00 12.71 242 ARG B N 1
ATOM 6092 C CA . ARG B 1 242 ? -31.155 67.120 10.731 1.00 12.82 242 ARG B CA 1
ATOM 6093 C C . ARG B 1 242 ? -32.556 67.725 10.596 1.00 13.26 242 ARG B C 1
ATOM 6094 O O . ARG B 1 242 ? -33.153 68.187 11.566 1.00 13.79 242 ARG B O 1
ATOM 6102 N N . PRO B 1 243 ? -33.083 67.735 9.394 1.00 13.13 243 PRO B N 1
ATOM 6103 C CA . PRO B 1 243 ? -34.286 68.534 9.136 1.00 13.53 243 PRO B CA 1
ATOM 6104 C C . PRO B 1 243 ? -35.511 68.048 9.895 1.00 13.10 243 PRO B C 1
ATOM 6105 O O . PRO B 1 243 ? -35.713 66.847 10.036 1.00 13.48 243 PRO B O 1
ATOM 6109 N N . ALA B 1 244 ? -36.345 68.990 10.337 1.00 13.53 244 ALA B N 1
ATOM 6110 C CA . ALA B 1 244 ? -37.650 68.655 10.903 1.00 13.58 244 ALA B CA 1
ATOM 6111 C C . ALA B 1 244 ? -38.619 68.182 9.819 1.00 13.92 244 ALA B C 1
ATOM 6112 O O . ALA B 1 244 ? -39.536 67.397 10.082 1.00 14.50 244 ALA B O 1
ATOM 6114 N N . HIS B 1 245 ? -38.404 68.658 8.597 1.00 13.08 245 HIS B N 1
ATOM 6115 C CA . HIS B 1 245 ? -39.250 68.258 7.480 1.00 13.30 245 HIS B CA 1
ATOM 6116 C C . HIS B 1 245 ? -38.407 67.952 6.261 1.00 13.23 245 HIS B C 1
ATOM 6117 O O . HIS B 1 245 ? -37.834 68.862 5.646 1.00 14.28 245 HIS B O 1
ATOM 6124 N N . ALA B 1 246 ? -38.358 66.682 5.885 1.00 12.45 246 ALA B N 1
ATOM 6125 C CA . ALA B 1 246 ? -37.643 66.285 4.662 1.00 12.98 246 ALA B CA 1
ATOM 6126 C C . ALA B 1 246 ? -38.031 64.868 4.293 1.00 13.07 246 ALA B C 1
ATOM 6127 O O . ALA B 1 246 ? -38.125 63.992 5.159 1.00 13.55 246 ALA B O 1
ATOM 6129 N N . GLN B 1 247 ? -38.213 64.627 2.996 1.00 13.68 247 GLN B N 1
ATOM 6130 C CA . GLN B 1 247 ? -38.413 63.284 2.517 1.00 14.41 247 GLN B CA 1
ATOM 6131 C C . GLN B 1 247 ? -37.051 62.672 2.249 1.00 14.18 247 GLN B C 1
ATOM 6132 O O . GLN B 1 247 ? -36.124 63.373 1.817 1.00 14.87 247 GLN B O 1
ATOM 6138 N N . GLY B 1 248 ? -36.930 61.377 2.506 1.00 14.66 248 GLY B N 1
ATOM 6139 C CA . GLY B 1 248 ? -35.644 60.704 2.358 1.00 14.54 248 GLY B CA 1
ATOM 6140 C C . GLY B 1 248 ? -35.320 60.462 0.902 1.00 13.07 248 GLY B C 1
ATOM 6141 O O . GLY B 1 248 ? -36.140 60.710 0.010 1.00 14.18 248 GLY B O 1
ATOM 6142 N N . VAL B 1 249 ? -34.116 59.954 0.667 1.00 13.03 249 VAL B N 1
ATOM 6143 C CA . VAL B 1 249 ? -33.669 59.599 -0.676 1.00 12.36 249 VAL B CA 1
ATOM 6144 C C . VAL B 1 249 ? -33.525 58.084 -0.717 1.00 12.59 249 VAL B C 1
ATOM 6145 O O . VAL B 1 249 ? -32.630 57.528 -0.072 1.00 12.42 249 VAL B O 1
ATOM 6149 N N . PRO B 1 250 ? -34.436 57.394 -1.424 1.00 12.53 250 PRO B N 1
ATOM 6150 C CA . PRO B 1 250 ? -34.329 55.937 -1.461 1.00 13.11 250 PRO B CA 1
ATOM 6151 C C . PRO B 1 250 ? -33.029 55.468 -2.107 1.00 13.36 250 PRO B C 1
ATOM 6152 O O . PRO B 1 250 ? -32.675 55.896 -3.194 1.00 13.57 250 PRO B O 1
ATOM 6156 N N . LEU B 1 251 ? -32.346 54.559 -1.439 1.00 12.52 251 LEU B N 1
ATOM 6157 C CA . LEU B 1 251 ? -31.147 53.954 -1.991 1.00 13.44 251 LEU B CA 1
ATOM 6158 C C . LEU B 1 251 ? -31.575 52.772 -2.858 1.00 13.16 251 LEU B C 1
ATOM 6159 O O . LEU B 1 251 ? -31.760 51.660 -2.380 1.00 13.60 251 LEU B O 1
ATOM 6164 N N . THR B 1 252 ? -31.743 53.039 -4.142 1.00 15.17 252 THR B N 1
ATOM 6165 C CA . THR B 1 252 ? -32.257 52.052 -5.086 1.00 16.39 252 THR B CA 1
ATOM 6166 C C . THR B 1 252 ? -31.234 50.950 -5.315 1.00 15.65 252 THR B C 1
ATOM 6167 O O . THR B 1 252 ? -30.048 51.139 -5.080 1.00 15.02 252 THR B O 1
ATOM 6171 N N . ARG B 1 253 ? -31.674 49.781 -5.772 1.00 15.93 253 ARG B N 1
ATOM 6172 C CA . ARG B 1 253 ? -30.742 48.672 -5.912 1.00 15.82 253 ARG B CA 1
ATOM 6173 C C . ARG B 1 253 ? -29.696 49.000 -6.961 1.00 15.55 253 ARG B C 1
ATOM 6174 O O . ARG B 1 253 ? -30.008 49.595 -7.988 1.00 16.52 253 ARG B O 1
ATOM 6182 N N . ILE B 1 254 ? -28.450 48.643 -6.676 1.00 14.42 254 ILE B N 1
ATOM 6183 C CA . ILE B 1 254 ? -27.357 48.947 -7.589 1.00 14.67 254 ILE B CA 1
ATOM 6184 C C . ILE B 1 254 ? -27.389 47.939 -8.726 1.00 15.17 254 ILE B C 1
ATOM 6185 O O . ILE B 1 254 ? -27.413 46.730 -8.487 1.00 15.51 254 ILE B O 1
ATOM 6190 N N . GLU B 1 255 ? -27.389 48.446 -9.951 1.00 16.01 255 GLU B N 1
ATOM 6191 C CA . GLU B 1 255 ? -27.369 47.601 -11.138 1.00 17.58 255 GLU B CA 1
ATOM 6192 C C . GLU B 1 255 ? -25.933 47.214 -11.413 1.00 16.87 255 GLU B C 1
ATOM 6193 O O . GLU B 1 255 ? -25.083 48.071 -11.628 1.00 17.77 255 GLU B O 1
ATOM 6199 N N . ARG B 1 256 ? -25.667 45.915 -11.394 1.00 16.41 256 ARG B N 1
ATOM 6200 C CA . ARG B 1 256 ? -24.318 45.404 -11.591 1.00 16.47 256 ARG B CA 1
ATOM 6201 C C . ARG B 1 256 ? -24.362 44.177 -12.484 1.00 17.50 256 ARG B C 1
ATOM 6202 O O . ARG B 1 256 ? -25.192 43.283 -12.283 1.00 17.67 256 ARG B O 1
ATOM 6210 N N . THR B 1 257 ? -23.469 44.118 -13.466 1.00 17.88 257 THR B N 1
ATOM 6211 C CA . THR B 1 257 ? -23.371 42.911 -14.286 1.00 19.04 257 THR B CA 1
ATOM 6212 C C . THR B 1 257 ? -22.125 42.161 -13.859 1.00 19.54 257 THR B C 1
ATOM 6213 O O . THR B 1 257 ? -21.019 42.720 -13.857 1.00 19.00 257 THR B O 1
ATOM 6217 N N . ASP B 1 258 ? -22.295 40.912 -13.445 1.00 20.64 258 ASP B N 1
ATOM 6218 C CA . ASP B 1 258 ? -21.172 40.094 -13.054 1.00 21.37 258 ASP B CA 1
ATOM 6219 C C . ASP B 1 258 ? -20.625 39.386 -14.291 1.00 21.50 258 ASP B C 1
ATOM 6220 O O . ASP B 1 258 ? -21.382 38.796 -15.057 1.00 22.45 258 ASP B O 1
ATOM 6225 N N . ARG B 1 259 ? -19.316 39.475 -14.495 1.00 21.15 259 ARG B N 1
ATOM 6226 C CA . ARG B 1 259 ? -18.647 38.805 -15.623 1.00 21.06 259 ARG B CA 1
ATOM 6227 C C . ARG B 1 259 ? -17.619 37.814 -15.097 1.00 20.79 259 ARG B C 1
ATOM 6228 O O . ARG B 1 259 ? -17.180 37.901 -13.947 1.00 20.42 259 ARG B O 1
ATOM 6236 N N . GLU B 1 260 ? -17.201 36.866 -15.934 1.00 21.13 260 GLU B N 1
ATOM 6237 C CA . GLU B 1 260 ? -16.135 35.970 -15.509 1.00 22.20 260 GLU B CA 1
ATOM 6238 C C . GLU B 1 260 ? -14.869 36.748 -15.128 1.00 21.63 260 GLU B C 1
ATOM 6239 O O . GLU B 1 260 ? -14.142 36.369 -14.196 1.00 22.29 260 GLU B O 1
ATOM 6245 N N . ASP B 1 261 ? -14.636 37.849 -15.839 1.00 20.83 261 ASP B N 1
ATOM 6246 C CA . ASP B 1 261 ? -13.418 38.651 -15.712 1.00 20.74 261 ASP B CA 1
ATOM 6247 C C . ASP B 1 261 ? -13.663 40.028 -15.102 1.00 18.94 261 ASP B C 1
ATOM 6248 O O . ASP B 1 261 ? -12.883 40.957 -15.323 1.00 18.17 261 ASP B O 1
ATOM 6253 N N . GLY B 1 262 ? -14.760 40.197 -14.379 1.00 17.90 262 GLY B N 1
ATOM 6254 C CA . GLY B 1 262 ? -14.939 41.481 -13.722 1.00 17.47 262 GLY B CA 1
ATOM 6255 C C . GLY B 1 262 ? -16.352 41.903 -13.425 1.00 16.53 262 GLY B C 1
ATOM 6256 O O . GLY B 1 262 ? -17.254 41.073 -13.307 1.00 16.47 262 GLY B O 1
ATOM 6257 N N . LEU B 1 263 ? -16.525 43.215 -13.286 1.00 15.75 263 LEU B N 1
ATOM 6258 C CA . LEU B 1 263 ? -17.795 43.812 -12.884 1.00 15.15 263 LEU B CA 1
ATOM 6259 C C . LEU B 1 263 ? -18.116 45.034 -13.721 1.00 15.11 263 LEU B C 1
ATOM 6260 O O . LEU B 1 263 ? -17.237 45.829 -14.030 1.00 15.11 263 LEU B O 1
ATOM 6265 N N . THR B 1 264 ? -19.388 45.183 -14.072 1.00 14.30 264 THR B N 1
ATOM 6266 C CA . THR B 1 264 ? -19.855 46.355 -14.796 1.00 14.69 264 THR B CA 1
ATOM 6267 C C . THR B 1 264 ? -20.889 47.123 -13.979 1.00 14.12 264 THR B C 1
ATOM 6268 O O . THR B 1 264 ? -21.941 46.582 -13.629 1.00 14.74 264 THR B O 1
ATOM 6272 N N . TYR B 1 265 ? -20.589 48.394 -13.715 1.00 13.84 265 TYR B N 1
ATOM 6273 C CA . TYR B 1 265 ? -21.549 49.341 -13.176 1.00 13.25 265 TYR B CA 1
ATOM 6274 C C . TYR B 1 265 ? -21.617 50.548 -14.101 1.00 13.65 265 TYR B C 1
ATOM 6275 O O . TYR B 1 265 ? -20.709 50.792 -14.896 1.00 14.15 265 TYR B O 1
ATOM 6284 N N . LYS B 1 266 ? -22.668 51.340 -13.967 1.00 13.66 266 LYS B N 1
ATOM 6285 C CA . LYS B 1 266 ? -22.776 52.537 -14.779 1.00 14.33 266 LYS B CA 1
ATOM 6286 C C . LYS B 1 266 ? -21.546 53.442 -14.648 1.00 14.11 266 LYS B C 1
ATOM 6287 O O . LYS B 1 266 ? -21.029 53.943 -15.657 1.00 14.63 266 LYS B O 1
ATOM 6293 N N . THR B 1 267 ? -21.073 53.661 -13.421 1.00 13.14 267 THR B N 1
ATOM 6294 C CA . THR B 1 267 ? -19.999 54.641 -13.227 1.00 12.47 267 THR B CA 1
ATOM 6295 C C . THR B 1 267 ? -18.618 54.020 -13.071 1.00 12.39 267 THR B C 1
ATOM 6296 O O . THR B 1 267 ? -17.649 54.720 -12.731 1.00 12.59 267 THR B O 1
ATOM 6300 N N . LEU B 1 268 ? -18.516 52.707 -13.265 1.00 12.06 268 LEU B N 1
ATOM 6301 C CA . LEU B 1 268 ? -17.281 52.006 -12.927 1.00 12.28 268 LEU B CA 1
ATOM 6302 C C . LEU B 1 268 ? -17.168 50.676 -13.638 1.00 12.72 268 LEU B C 1
ATOM 6303 O O . LEU B 1 268 ? -18.121 49.886 -13.657 1.00 12.90 268 LEU B O 1
ATOM 6308 N N . ASP B 1 269 ? -16.017 50.448 -14.260 1.00 12.49 269 ASP B N 1
ATOM 6309 C CA . ASP B 1 269 ? -15.687 49.113 -14.753 1.00 12.80 269 ASP B CA 1
ATOM 6310 C C . ASP B 1 269 ? -14.589 48.502 -13.900 1.00 13.30 269 ASP B C 1
ATOM 6311 O O . ASP B 1 269 ? -13.624 49.182 -13.544 1.00 13.19 269 ASP B O 1
ATOM 6316 N N . VAL B 1 270 ? -14.712 47.206 -13.605 1.00 13.26 270 VAL B N 1
ATOM 6317 C CA . VAL B 1 270 ? -13.601 46.446 -13.041 1.00 13.78 270 VAL B CA 1
ATOM 6318 C C . VAL B 1 270 ? -13.316 45.315 -14.018 1.00 14.35 270 VAL B C 1
ATOM 6319 O O . VAL B 1 270 ? -14.201 44.515 -14.318 1.00 14.39 270 VAL B O 1
ATOM 6323 N N . THR B 1 271 ? -12.087 45.282 -14.522 1.00 14.32 271 THR B N 1
ATOM 6324 C CA . THR B 1 271 ? -11.630 44.216 -15.415 1.00 14.64 271 THR B CA 1
ATOM 6325 C C . THR B 1 271 ? -10.443 43.503 -14.786 1.00 14.63 271 THR B C 1
ATOM 6326 O O . THR B 1 271 ? -9.465 44.136 -14.365 1.00 14.93 271 THR B O 1
ATOM 6330 N N . ILE B 1 272 ? -10.540 42.175 -14.719 1.00 14.32 272 ILE B N 1
ATOM 6331 C CA . ILE B 1 272 ? -9.545 41.345 -14.067 1.00 15.07 272 ILE B CA 1
ATOM 6332 C C . ILE B 1 272 ? -8.702 40.599 -15.081 1.00 15.51 272 ILE B C 1
ATOM 6333 O O . ILE B 1 272 ? -9.246 39.954 -15.984 1.00 15.98 272 ILE B O 1
ATOM 6338 N N . ASP B 1 273 ? -7.383 40.688 -14.937 1.00 15.86 273 ASP B N 1
ATOM 6339 C CA . ASP B 1 273 ? -6.470 39.818 -15.683 1.00 16.89 273 ASP B CA 1
ATOM 6340 C C . ASP B 1 273 ? -5.960 38.754 -14.722 1.00 17.31 273 ASP B C 1
ATOM 6341 O O . ASP B 1 273 ? -5.180 39.045 -13.813 1.00 16.99 273 ASP B O 1
ATOM 6346 N N . ARG B 1 274 ? -6.421 37.522 -14.895 1.00 18.42 274 ARG B N 1
ATOM 6347 C CA . ARG B 1 274 ? -6.156 36.501 -13.887 1.00 18.72 274 ARG B CA 1
ATOM 6348 C C . ARG B 1 274 ? -4.727 35.992 -13.968 1.00 18.57 274 ARG B C 1
ATOM 6349 O O . ARG B 1 274 ? -4.144 35.597 -12.964 1.00 20.62 274 ARG B O 1
ATOM 6357 N N . ALA B 1 275 ? -4.154 36.025 -15.161 1.00 18.67 275 ALA B N 1
ATOM 6358 C CA . ALA B 1 275 ? -2.771 35.605 -15.322 1.00 18.42 275 ALA B CA 1
ATOM 6359 C C . ALA B 1 275 ? -1.809 36.579 -14.641 1.00 18.41 275 ALA B C 1
ATOM 6360 O O . ALA B 1 275 ? -0.882 36.161 -13.943 1.00 18.92 275 ALA B O 1
ATOM 6362 N N . LYS B 1 276 ? -2.042 37.878 -14.853 1.00 17.76 276 LYS B N 1
ATOM 6363 C CA . LYS B 1 276 ? -1.156 38.915 -14.311 1.00 17.31 276 LYS B CA 1
ATOM 6364 C C . LYS B 1 276 ? -1.500 39.234 -12.861 1.00 16.76 276 LYS B C 1
ATOM 6365 O O . LYS B 1 276 ? -0.740 39.939 -12.178 1.00 17.07 276 LYS B O 1
ATOM 6371 N N . ARG B 1 277 ? -2.659 38.742 -12.414 1.00 16.80 277 ARG B N 1
ATOM 6372 C CA . ARG B 1 277 ? -3.180 38.991 -11.068 1.00 16.30 277 ARG B CA 1
ATOM 6373 C C . ARG B 1 277 ? -3.417 40.464 -10.785 1.00 16.23 277 ARG B C 1
ATOM 6374 O O . ARG B 1 277 ? -3.018 40.965 -9.741 1.00 16.62 277 ARG B O 1
ATOM 6382 N N . ILE B 1 278 ? -4.068 41.152 -11.726 1.00 15.37 278 ILE B N 1
ATOM 6383 C CA . ILE B 1 278 ? -4.349 42.585 -11.601 1.00 15.57 278 ILE B CA 1
ATOM 6384 C C . ILE B 1 278 ? -5.822 42.860 -11.860 1.00 15.46 278 ILE B C 1
ATOM 6385 O O . ILE B 1 278 ? -6.383 42.348 -12.823 1.00 15.67 278 ILE B O 1
ATOM 6390 N N . ALA B 1 279 ? -6.453 43.658 -11.009 1.00 14.67 279 ALA B N 1
ATOM 6391 C CA . ALA B 1 279 ? -7.794 44.180 -11.295 1.00 14.17 279 ALA B CA 1
ATOM 6392 C C . ALA B 1 279 ? -7.665 45.634 -11.659 1.00 14.37 279 ALA B C 1
ATOM 6393 O O . ALA B 1 279 ? -7.092 46.413 -10.879 1.00 14.08 279 ALA B O 1
ATOM 6395 N N . THR B 1 280 ? -8.186 46.012 -12.824 1.00 13.38 280 THR B N 1
ATOM 6396 C CA . THR B 1 280 ? -8.178 47.426 -13.221 1.00 12.77 280 THR B CA 1
ATOM 6397 C C . THR B 1 280 ? -9.558 48.030 -12.982 1.00 12.82 280 THR B C 1
ATOM 6398 O O . THR B 1 280 ? -10.553 47.575 -13.540 1.00 13.40 280 THR B O 1
ATOM 6402 N N . PHE B 1 281 ? -9.603 49.042 -12.120 1.00 12.31 281 PHE B N 1
ATOM 6403 C CA . PHE B 1 281 ? -10.822 49.793 -11.838 1.00 12.76 281 PHE B CA 1
ATOM 6404 C C . PHE B 1 281 ? -10.785 51.030 -12.722 1.00 12.03 281 PHE B C 1
ATOM 6405 O O . PHE B 1 281 ? -9.871 51.863 -12.583 1.00 13.38 281 PHE B O 1
ATOM 6413 N N . THR B 1 282 ? -11.760 51.180 -13.620 1.00 10.93 282 THR B N 1
ATOM 6414 C CA . THR B 1 282 ? -11.853 52.403 -14.424 1.00 11.49 282 THR B CA 1
ATOM 6415 C C . THR B 1 282 ? -13.081 53.183 -13.978 1.00 11.96 282 THR B C 1
ATOM 6416 O O . THR B 1 282 ? -14.215 52.804 -14.281 1.00 11.88 282 THR B O 1
ATOM 6420 N N . ALA B 1 283 ? -12.832 54.248 -13.218 1.00 12.12 283 ALA B N 1
ATOM 6421 C CA . ALA B 1 283 ? -13.876 55.103 -12.687 1.00 11.70 283 ALA B CA 1
ATOM 6422 C C . ALA B 1 283 ? -14.307 56.126 -13.739 1.00 12.12 283 ALA B C 1
ATOM 6423 O O . ALA B 1 283 ? -13.469 56.652 -14.476 1.00 11.60 283 ALA B O 1
ATOM 6425 N N . LYS B 1 284 ? -15.612 56.372 -13.841 1.00 12.05 284 LYS B N 1
ATOM 6426 C CA . LYS B 1 284 ? -16.146 57.202 -14.932 1.00 12.41 284 LYS B CA 1
ATOM 6427 C C . LYS B 1 284 ? -16.805 58.470 -14.397 1.00 12.53 284 LYS B C 1
ATOM 6428 O O . LYS B 1 284 ? -17.653 58.407 -13.508 1.00 13.02 284 LYS B O 1
ATOM 6434 N N . ALA B 1 285 ? -16.394 59.619 -14.925 1.00 11.59 285 ALA B N 1
ATOM 6435 C CA . ALA B 1 285 ? -16.921 60.912 -14.498 1.00 12.13 285 ALA B CA 1
ATOM 6436 C C . ALA B 1 285 ? -18.401 61.046 -14.840 1.00 13.06 285 ALA B C 1
ATOM 6437 O O . ALA B 1 285 ? -18.921 60.276 -15.647 1.00 13.68 285 ALA B O 1
ATOM 6439 N N . PRO B 1 286 ? -19.065 62.075 -14.294 1.00 13.50 286 PRO B N 1
ATOM 6440 C CA . PRO B 1 286 ? -20.460 62.292 -14.727 1.00 14.57 286 PRO B CA 1
ATOM 6441 C C . PRO B 1 286 ? -20.503 62.451 -16.249 1.00 15.61 286 PRO B C 1
ATOM 6442 O O . PRO B 1 286 ? -19.667 63.176 -16.829 1.00 14.79 286 PRO B O 1
ATOM 6446 N N . GLN B 1 287 ? -21.468 61.786 -16.885 1.00 16.34 287 GLN B N 1
ATOM 6447 C CA . GLN B 1 287 ? -21.588 61.825 -18.343 1.00 17.83 287 GLN B CA 1
ATOM 6448 C C . GLN B 1 287 ? -21.980 63.224 -18.840 1.00 17.86 287 GLN B C 1
ATOM 6449 O O . GLN B 1 287 ? -21.571 63.647 -19.911 1.00 18.56 287 GLN B O 1
ATOM 6455 N N . THR B 1 288 ? -22.787 63.931 -18.058 1.00 18.15 288 THR B N 1
ATOM 6456 C CA . THR B 1 288 ? -23.150 65.303 -18.369 1.00 17.95 288 THR B CA 1
ATOM 6457 C C . THR B 1 288 ? -22.954 66.150 -17.112 1.00 17.46 288 THR B C 1
ATOM 6458 O O . THR B 1 288 ? -22.769 65.598 -16.019 1.00 17.42 288 THR B O 1
ATOM 6462 N N . GLU B 1 289 ? -22.962 67.472 -17.251 1.00 18.27 289 GLU B N 1
ATOM 6463 C CA . GLU B 1 289 ? -22.771 68.325 -16.079 1.00 18.26 289 GLU B CA 1
ATOM 6464 C C . GLU B 1 289 ? -23.779 68.034 -14.962 1.00 17.66 289 GLU B C 1
ATOM 6465 O O . GLU B 1 289 ? -25.003 68.074 -15.167 1.00 17.39 289 GLU B O 1
ATOM 6471 N N . PRO B 1 290 ? -23.263 67.709 -13.772 1.00 16.48 290 PRO B N 1
ATOM 6472 C CA . PRO B 1 290 ? -24.160 67.432 -12.652 1.00 16.39 290 PRO B CA 1
ATOM 6473 C C . PRO B 1 290 ? -24.859 68.707 -12.170 1.00 15.76 290 PRO B C 1
ATOM 6474 O O . PRO B 1 290 ? -24.371 69.816 -12.420 1.00 16.38 290 PRO B O 1
ATOM 6478 N N . PRO B 1 291 ? -26.002 68.565 -11.483 1.00 15.32 291 PRO B N 1
ATOM 6479 C CA . PRO B 1 291 ? -26.811 69.703 -11.048 1.00 15.39 291 PRO B CA 1
ATOM 6480 C C . PRO B 1 291 ? -26.094 70.583 -10.033 1.00 15.73 291 PRO B C 1
ATOM 6481 O O . PRO B 1 291 ? -25.452 70.079 -9.095 1.00 15.60 291 PRO B O 1
ATOM 6485 N N . ALA B 1 292 ? -26.178 71.897 -10.226 1.00 15.78 292 ALA B N 1
ATOM 6486 C CA . ALA B 1 292 ? -25.567 72.838 -9.312 1.00 15.71 292 ALA B CA 1
ATOM 6487 C C . ALA B 1 292 ? -26.470 73.180 -8.134 1.00 15.89 292 ALA B C 1
ATOM 6488 O O . ALA B 1 292 ? -25.982 73.554 -7.084 1.00 16.89 292 ALA B O 1
ATOM 6490 N N . SER B 1 293 ? -27.787 73.065 -8.323 1.00 16.29 293 SER B N 1
ATOM 6491 C CA . SER B 1 293 ? -28.746 73.548 -7.329 1.00 16.34 293 SER B CA 1
ATOM 6492 C C . SER B 1 293 ? -29.223 72.439 -6.409 1.00 15.62 293 SER B C 1
ATOM 6493 O O . SER B 1 293 ? -29.321 71.269 -6.813 1.00 14.66 293 SER B O 1
ATOM 6496 N N . ILE B 1 294 ? -29.517 72.800 -5.168 1.00 15.64 294 ILE B N 1
ATOM 6497 C CA . ILE B 1 294 ? -29.853 71.804 -4.161 1.00 16.69 294 ILE B CA 1
ATOM 6498 C C . ILE B 1 294 ? -31.163 71.087 -4.487 1.00 16.20 294 ILE B C 1
ATOM 6499 O O . ILE B 1 294 ? -31.285 69.882 -4.281 1.00 15.08 294 ILE B O 1
ATOM 6504 N N . ASP B 1 295 ? -32.137 71.800 -5.037 1.00 16.47 295 ASP B N 1
ATOM 6505 C CA . ASP B 1 295 ? -33.380 71.140 -5.390 1.00 16.56 295 ASP B CA 1
ATOM 6506 C C . ASP B 1 295 ? -33.164 70.058 -6.460 1.00 15.77 295 ASP B C 1
ATOM 6507 O O . ASP B 1 295 ? -33.763 68.981 -6.383 1.00 15.19 295 ASP B O 1
ATOM 6512 N N . ALA B 1 296 ? -32.321 70.338 -7.458 1.00 14.68 296 ALA B N 1
ATOM 6513 C CA . ALA B 1 296 ? -32.018 69.358 -8.504 1.00 14.50 296 ALA B CA 1
ATOM 6514 C C . ALA B 1 296 ? -31.138 68.205 -7.989 1.00 13.88 296 ALA B C 1
ATOM 6515 O O . ALA B 1 296 ? -31.298 67.060 -8.402 1.00 14.46 296 ALA B O 1
ATOM 6517 N N . ILE B 1 297 ? -30.225 68.512 -7.067 1.00 13.09 297 ILE B N 1
ATOM 6518 C CA . ILE B 1 297 ? -29.420 67.469 -6.436 1.00 12.56 297 ILE B CA 1
ATOM 6519 C C . ILE B 1 297 ? -30.300 66.475 -5.672 1.00 12.91 297 ILE B C 1
ATOM 6520 O O . ILE B 1 297 ? -30.185 65.241 -5.834 1.00 12.76 297 ILE B O 1
ATOM 6525 N N . VAL B 1 298 ? -31.208 67.006 -4.859 1.00 13.01 298 VAL B N 1
ATOM 6526 C CA . VAL B 1 298 ? -32.072 66.149 -4.069 1.00 13.64 298 VAL B CA 1
ATOM 6527 C C . VAL B 1 298 ? -32.994 65.345 -4.987 1.00 14.16 298 VAL B C 1
ATOM 6528 O O . VAL B 1 298 ? -33.214 64.143 -4.774 1.00 14.83 298 VAL B O 1
ATOM 6532 N N . ALA B 1 299 ? -33.522 66.000 -6.017 1.00 14.28 299 ALA B N 1
ATOM 6533 C CA . ALA B 1 299 ? -34.389 65.289 -6.969 1.00 14.85 299 ALA B CA 1
ATOM 6534 C C . ALA B 1 299 ? -33.645 64.157 -7.684 1.00 14.33 299 ALA B C 1
ATOM 6535 O O . ALA B 1 299 ? -34.241 63.120 -8.009 1.00 15.38 299 ALA B O 1
ATOM 6537 N N . ALA B 1 300 ? -32.346 64.350 -7.936 1.00 14.62 300 ALA B N 1
ATOM 6538 C CA . ALA B 1 300 ? -31.569 63.315 -8.593 1.00 13.64 300 ALA B CA 1
ATOM 6539 C C . ALA B 1 300 ? -31.422 62.101 -7.680 1.00 13.32 300 ALA B C 1
ATOM 6540 O O . ALA B 1 300 ? -31.442 60.957 -8.144 1.00 13.18 300 ALA B O 1
ATOM 6542 N N . GLY B 1 301 ? -31.257 62.340 -6.380 1.00 13.34 301 GLY B N 1
ATOM 6543 C CA . GLY B 1 301 ? -31.271 61.241 -5.396 1.00 13.34 301 GLY B CA 1
ATOM 6544 C C . GLY B 1 301 ? -30.159 60.248 -5.635 1.00 13.60 301 GLY B C 1
ATOM 6545 O O . GLY B 1 301 ? -29.008 60.628 -5.831 1.00 13.35 301 GLY B O 1
ATOM 6546 N N . ALA B 1 302 ? -30.517 58.970 -5.674 1.00 13.87 302 ALA B N 1
ATOM 6547 C CA . ALA B 1 302 ? -29.521 57.925 -5.865 1.00 14.52 302 ALA B CA 1
ATOM 6548 C C . ALA B 1 302 ? -28.935 57.934 -7.276 1.00 15.07 302 ALA B C 1
ATOM 6549 O O . ALA B 1 302 ? -27.952 57.234 -7.544 1.00 15.72 302 ALA B O 1
ATOM 6551 N N . ASN B 1 303 ? -29.535 58.706 -8.183 1.00 14.55 303 ASN B N 1
ATOM 6552 C CA . ASN B 1 303 ? -28.944 58.880 -9.520 1.00 15.74 303 ASN B CA 1
ATOM 6553 C C . ASN B 1 303 ? -28.018 60.088 -9.597 1.00 15.19 303 ASN B C 1
ATOM 6554 O O . ASN B 1 303 ? -27.420 60.331 -10.648 1.00 16.25 303 ASN B O 1
ATOM 6559 N N . TRP B 1 304 ? -27.889 60.844 -8.512 1.00 13.59 304 TRP B N 1
ATOM 6560 C CA . TRP B 1 304 ? -26.921 61.936 -8.454 1.00 13.12 304 TRP B CA 1
ATOM 6561 C C . TRP B 1 304 ? -25.516 61.338 -8.507 1.00 12.89 304 TRP B C 1
ATOM 6562 O O . TRP B 1 304 ? -25.171 60.470 -7.697 1.00 13.46 304 TRP B O 1
ATOM 6573 N N . TRP B 1 305 ? -24.715 61.776 -9.477 1.00 12.28 305 TRP B N 1
ATOM 6574 C CA . TRP B 1 305 ? -23.425 61.127 -9.715 1.00 12.35 305 TRP B CA 1
ATOM 6575 C C . TRP B 1 305 ? -22.538 60.865 -8.474 1.00 12.05 305 TRP B C 1
ATOM 6576 O O . TRP B 1 305 ? -22.033 59.759 -8.314 1.00 11.88 305 TRP B O 1
ATOM 6587 N N . PRO B 1 306 ? -22.322 61.869 -7.614 1.00 11.43 306 PRO B N 1
ATOM 6588 C CA . PRO B 1 306 ? -21.419 61.602 -6.482 1.00 11.67 306 PRO B CA 1
ATOM 6589 C C . PRO B 1 306 ? -21.924 60.476 -5.577 1.00 11.24 306 PRO B C 1
ATOM 6590 O O . PRO B 1 306 ? -21.116 59.655 -5.085 1.00 12.45 306 PRO B O 1
ATOM 6594 N N . LEU B 1 307 ? -23.246 60.388 -5.394 1.00 10.75 307 LEU B N 1
ATOM 6595 C CA . LEU B 1 307 ? -23.797 59.297 -4.600 1.00 11.56 307 LEU B CA 1
ATOM 6596 C C . LEU B 1 307 ? -23.740 57.959 -5.348 1.00 11.09 307 LEU B C 1
ATOM 6597 O O . LEU B 1 307 ? -23.370 56.930 -4.780 1.00 11.38 307 LEU B O 1
ATOM 6602 N N . LYS B 1 308 ? -24.136 57.971 -6.626 1.00 11.02 308 LYS B N 1
ATOM 6603 C CA . LYS B 1 308 ? -24.096 56.768 -7.427 1.00 12.06 308 LYS B CA 1
ATOM 6604 C C . LYS B 1 308 ? -22.679 56.177 -7.504 1.00 11.97 308 LYS B C 1
ATOM 6605 O O . LYS B 1 308 ? -22.477 54.964 -7.286 1.00 12.03 308 LYS B O 1
ATOM 6611 N N . PHE B 1 309 ? -21.704 57.015 -7.847 1.00 11.55 309 PHE B N 1
ATOM 6612 C CA . PHE B 1 309 ? -20.318 56.574 -7.857 1.00 11.31 309 PHE B CA 1
ATOM 6613 C C . PHE B 1 309 ? -19.838 56.057 -6.495 1.00 11.29 309 PHE B C 1
ATOM 6614 O O . PHE B 1 309 ? -19.176 55.027 -6.415 1.00 11.61 309 PHE B O 1
ATOM 6622 N N . ALA B 1 310 ? -20.169 56.763 -5.420 1.00 11.11 310 ALA B N 1
ATOM 6623 C CA . ALA B 1 310 ? -19.750 56.273 -4.115 1.00 10.63 310 ALA B CA 1
ATOM 6624 C C . ALA B 1 310 ? -20.284 54.863 -3.854 1.00 11.14 310 ALA B C 1
ATOM 6625 O O . ALA B 1 310 ? -19.546 54.011 -3.374 1.00 11.40 310 ALA B O 1
ATOM 6627 N N . ARG B 1 311 ? -21.573 54.650 -4.139 1.00 10.91 311 ARG B N 1
ATOM 6628 C CA . ARG B 1 311 ? -22.205 53.357 -3.889 1.00 10.72 311 ARG B CA 1
ATOM 6629 C C . ARG B 1 311 ? -21.617 52.264 -4.763 1.00 11.05 311 ARG B C 1
ATOM 6630 O O . ARG B 1 311 ? -21.360 51.162 -4.306 1.00 12.08 311 ARG B O 1
ATOM 6638 N N . GLU B 1 312 ? -21.397 52.576 -6.034 1.00 10.67 312 GLU B N 1
ATOM 6639 C CA . GLU B 1 312 ? -20.920 51.543 -6.951 1.00 10.83 312 GLU B CA 1
ATOM 6640 C C . GLU B 1 312 ? -19.469 51.187 -6.644 1.00 10.95 312 GLU B C 1
ATOM 6641 O O . GLU B 1 312 ? -19.073 50.005 -6.635 1.00 10.98 312 GLU B O 1
ATOM 6647 N N . PHE B 1 313 ? -18.671 52.212 -6.365 1.00 10.41 313 PHE B N 1
ATOM 6648 C CA . PHE B 1 313 ? -17.285 52.002 -5.960 1.00 11.03 313 PHE B CA 1
ATOM 6649 C C . PHE B 1 313 ? -17.199 51.219 -4.651 1.00 10.59 313 PHE B C 1
ATOM 6650 O O . PHE B 1 313 ? -16.401 50.295 -4.556 1.00 11.40 313 PHE B O 1
ATOM 6658 N N . ASP B 1 314 ? -18.008 51.563 -3.650 1.00 10.83 314 ASP B N 1
ATOM 6659 C CA . ASP B 1 314 ? -17.950 50.799 -2.416 1.00 11.18 314 ASP B CA 1
ATOM 6660 C C . ASP B 1 314 ? -18.292 49.330 -2.682 1.00 11.42 314 ASP B C 1
ATOM 6661 O O . ASP B 1 314 ? -17.631 48.432 -2.153 1.00 11.48 314 ASP B O 1
ATOM 6666 N N . ASP B 1 315 ? -19.316 49.076 -3.506 1.00 11.31 315 ASP B N 1
ATOM 6667 C CA . ASP B 1 315 ? -19.665 47.704 -3.805 1.00 12.00 315 ASP B CA 1
ATOM 6668 C C . ASP B 1 315 ? -18.502 46.976 -4.455 1.00 11.07 315 ASP B C 1
ATOM 6669 O O . ASP B 1 315 ? -18.258 45.797 -4.168 1.00 11.76 315 ASP B O 1
ATOM 6674 N N . ALA B 1 316 ? -17.809 47.658 -5.370 1.00 11.60 316 ALA B N 1
ATOM 6675 C CA . ALA B 1 316 ? -16.703 47.031 -6.081 1.00 11.35 316 ALA B CA 1
ATOM 6676 C C . ALA B 1 316 ? -15.527 46.741 -5.158 1.00 11.33 316 ALA B C 1
ATOM 6677 O O . ALA B 1 316 ? -14.916 45.684 -5.250 1.00 12.15 316 ALA B O 1
ATOM 6679 N N . ILE B 1 317 ? -15.195 47.687 -4.284 1.00 11.07 317 ILE B N 1
ATOM 6680 C CA . ILE B 1 317 ? -14.110 47.492 -3.311 1.00 11.79 317 ILE B CA 1
ATOM 6681 C C . ILE B 1 317 ? -14.399 46.269 -2.429 1.00 10.96 317 ILE B C 1
ATOM 6682 O O . ILE B 1 317 ? -13.550 45.380 -2.236 1.00 11.46 317 ILE B O 1
ATOM 6687 N N . LEU B 1 318 ? -15.629 46.211 -1.921 1.00 11.59 318 LEU B N 1
ATOM 6688 C CA . LEU B 1 318 ? -16.015 45.110 -1.037 1.00 11.73 318 LEU B CA 1
ATOM 6689 C C . LEU B 1 318 ? -16.040 43.771 -1.767 1.00 12.29 318 LEU B C 1
ATOM 6690 O O . LEU B 1 318 ? -15.568 42.783 -1.253 1.00 12.57 318 LEU B O 1
ATOM 6695 N N . SER B 1 319 ? -16.592 43.765 -2.969 1.00 12.23 319 SER B N 1
ATOM 6696 C CA . SER B 1 319 ? -16.612 42.545 -3.792 1.00 12.32 319 SER B CA 1
ATOM 6697 C C . SER B 1 319 ? -15.209 42.007 -4.094 1.00 12.96 319 SER B C 1
ATOM 6698 O O . SER B 1 319 ? -14.935 40.811 -3.940 1.00 13.02 319 SER B O 1
ATOM 6701 N N . MET B 1 320 ? -14.323 42.884 -4.552 1.00 12.82 320 MET B N 1
ATOM 6702 C CA . MET B 1 320 ? -12.977 42.482 -4.902 1.00 12.14 320 MET B CA 1
ATOM 6703 C C . MET B 1 320 ? -12.162 42.091 -3.677 1.00 12.53 320 MET B C 1
ATOM 6704 O O . MET B 1 320 ? -11.371 41.143 -3.738 1.00 11.88 320 MET B O 1
ATOM 6709 N N . ARG B 1 321 ? -12.334 42.814 -2.560 1.00 11.83 321 ARG B N 1
ATOM 6710 C CA . ARG B 1 321 ? -11.648 42.395 -1.324 1.00 12.70 321 ARG B CA 1
ATOM 6711 C C . ARG B 1 321 ? -12.014 40.966 -0.930 1.00 12.86 321 ARG B C 1
ATOM 6712 O O . ARG B 1 321 ? -11.156 40.195 -0.491 1.00 13.35 321 ARG B O 1
ATOM 6720 N N . THR B 1 322 ? -13.298 40.648 -1.071 1.00 13.15 322 THR B N 1
ATOM 6721 C CA . THR B 1 322 ? -13.855 39.437 -0.484 1.00 13.78 322 THR B CA 1
ATOM 6722 C C . THR B 1 322 ? -13.743 38.233 -1.403 1.00 14.25 322 THR B C 1
ATOM 6723 O O . THR B 1 322 ? -13.461 37.121 -0.941 1.00 14.96 322 THR B O 1
ATOM 6727 N N . ASN B 1 323 ? -13.940 38.464 -2.694 1.00 14.01 323 ASN B N 1
ATOM 6728 C CA . ASN B 1 323 ? -14.127 37.384 -3.654 1.00 14.48 323 ASN B CA 1
ATOM 6729 C C . ASN B 1 323 ? -12.914 37.130 -4.560 1.00 14.90 323 ASN B C 1
ATOM 6730 O O . ASN B 1 323 ? -12.875 36.113 -5.258 1.00 16.35 323 ASN B O 1
ATOM 6735 N N . GLU B 1 324 ? -11.940 38.037 -4.568 1.00 14.70 324 GLU B N 1
ATOM 6736 C CA . GLU B 1 324 ? -10.796 37.886 -5.463 1.00 14.55 324 GLU B CA 1
ATOM 6737 C C . GLU B 1 324 ? -9.468 38.009 -4.715 1.00 14.93 324 GLU B C 1
ATOM 6738 O O . GLU B 1 324 ? -8.760 39.016 -4.821 1.00 15.90 324 GLU B O 1
ATOM 6744 N N . LEU B 1 325 ? -9.113 36.958 -3.982 1.00 14.83 325 LEU B N 1
ATOM 6745 C CA . LEU B 1 325 ? -7.950 37.013 -3.098 1.00 15.27 325 LEU B CA 1
ATOM 6746 C C . LEU B 1 325 ? -6.628 36.878 -3.831 1.00 15.33 325 LEU B C 1
ATOM 6747 O O . LEU B 1 325 ? -5.595 37.289 -3.316 1.00 16.09 325 LEU B O 1
ATOM 6752 N N . ALA B 1 326 ? -6.646 36.284 -5.020 1.00 14.44 326 ALA B N 1
ATOM 6753 C CA . ALA B 1 326 ? -5.400 36.018 -5.734 1.00 15.53 326 ALA B CA 1
ATOM 6754 C C . ALA B 1 326 ? -5.011 37.221 -6.583 1.00 15.98 326 ALA B C 1
ATOM 6755 O O . ALA B 1 326 ? -3.860 37.347 -6.998 1.00 18.57 326 ALA B O 1
ATOM 6757 N N . VAL B 1 327 ? -5.962 38.114 -6.811 1.00 14.92 327 VAL B N 1
ATOM 6758 C CA . VAL B 1 327 ? -5.714 39.293 -7.629 1.00 15.05 327 VAL B CA 1
ATOM 6759 C C . VAL B 1 327 ? -5.181 40.409 -6.705 1.00 14.10 327 VAL B C 1
ATOM 6760 O O . VAL B 1 327 ? -5.934 41.247 -6.175 1.00 15.18 327 VAL B O 1
ATOM 6764 N N . GLY B 1 328 ? -3.873 40.392 -6.491 1.00 14.15 328 GLY B N 1
ATOM 6765 C CA . GLY B 1 328 ? -3.276 41.201 -5.435 1.00 13.35 328 GLY B CA 1
ATOM 6766 C C . GLY B 1 328 ? -3.021 42.666 -5.742 1.00 13.16 328 GLY B C 1
ATOM 6767 O O . GLY B 1 328 ? -2.793 43.440 -4.826 1.00 12.77 328 GLY B O 1
ATOM 6768 N N . THR B 1 329 ? -3.030 43.055 -7.017 1.00 12.64 329 THR B N 1
ATOM 6769 C CA . THR B 1 329 ? -2.836 44.448 -7.380 1.00 13.11 329 THR B CA 1
ATOM 6770 C C . THR B 1 329 ? -4.092 45.055 -7.988 1.00 12.97 329 THR B C 1
ATOM 6771 O O . THR B 1 329 ? -4.728 44.452 -8.858 1.00 13.08 329 THR B O 1
ATOM 6775 N N . TRP B 1 330 ? -4.433 46.250 -7.509 1.00 12.81 330 TRP B N 1
ATOM 6776 C CA . TRP B 1 330 ? -5.495 47.047 -8.109 1.00 12.26 330 TRP B CA 1
ATOM 6777 C C . TRP B 1 330 ? -4.865 48.233 -8.812 1.00 12.61 330 TRP B C 1
ATOM 6778 O O . TRP B 1 330 ? -4.016 48.934 -8.243 1.00 12.00 330 TRP B O 1
ATOM 6789 N N . VAL B 1 331 ? -5.272 48.429 -10.061 1.00 12.37 331 VAL B N 1
ATOM 6790 C CA . VAL B 1 331 ? -4.865 49.583 -10.853 1.00 12.22 331 VAL B CA 1
ATOM 6791 C C . VAL B 1 331 ? -6.056 50.528 -10.964 1.00 12.47 331 VAL B C 1
ATOM 6792 O O . VAL B 1 331 ? -7.157 50.097 -11.274 1.00 12.92 331 VAL B O 1
ATOM 6796 N N . PHE B 1 332 ? -5.830 51.810 -10.706 1.00 11.93 332 PHE B N 1
ATOM 6797 C CA . PHE B 1 332 ? -6.871 52.819 -10.845 1.00 11.79 332 PHE B CA 1
ATOM 6798 C C . PHE B 1 332 ? -6.638 53.613 -12.123 1.00 12.10 332 PHE B C 1
ATOM 6799 O O . PHE B 1 332 ? -5.533 54.128 -12.359 1.00 12.35 332 PHE B O 1
ATOM 6807 N N . ARG B 1 333 ? -7.678 53.664 -12.946 1.00 12.29 333 ARG B N 1
ATOM 6808 C CA . ARG B 1 333 ? -7.731 54.502 -14.142 1.00 11.89 333 ARG B CA 1
ATOM 6809 C C . ARG B 1 333 ? -8.999 55.337 -14.052 1.00 12.13 333 ARG B C 1
ATOM 6810 O O . ARG B 1 333 ? -9.918 55.006 -13.303 1.00 11.01 333 ARG B O 1
ATOM 6818 N N . THR B 1 334 ? -9.051 56.413 -14.822 1.00 11.57 334 THR B N 1
ATOM 6819 C CA . THR B 1 334 ? -10.293 57.197 -14.886 1.00 12.48 334 THR B CA 1
ATOM 6820 C C . THR B 1 334 ? -10.578 57.602 -16.318 1.00 12.63 334 THR B C 1
ATOM 6821 O O . THR B 1 334 ? -9.666 57.681 -17.154 1.00 13.21 334 THR B O 1
ATOM 6825 N N . GLU B 1 335 ? -11.845 57.870 -16.600 1.00 13.21 335 GLU B N 1
ATOM 6826 C CA . GLU B 1 335 ? -12.210 58.366 -17.928 1.00 14.42 335 GLU B CA 1
ATOM 6827 C C . GLU B 1 335 ? -13.377 59.312 -17.797 1.00 13.88 335 GLU B C 1
ATOM 6828 O O . GLU B 1 335 ? -14.110 59.277 -16.789 1.00 13.72 335 GLU B O 1
ATOM 6834 N N . GLY B 1 336 ? -13.530 60.167 -18.808 1.00 13.33 336 GLY B N 1
ATOM 6835 C CA . GLY B 1 336 ? -14.548 61.205 -18.776 1.00 12.69 336 GLY B CA 1
ATOM 6836 C C . GLY B 1 336 ? -13.992 62.604 -18.759 1.00 12.51 336 GLY B C 1
ATOM 6837 O O . GLY B 1 336 ? -12.780 62.820 -18.912 1.00 13.00 336 GLY B O 1
ATOM 6838 N N . ASP B 1 337 ? -14.895 63.549 -18.538 1.00 13.00 337 ASP B N 1
ATOM 6839 C CA . ASP B 1 337 ? -14.588 64.966 -18.697 1.00 13.94 337 ASP B CA 1
ATOM 6840 C C . ASP B 1 337 ? -14.309 65.586 -17.337 1.00 13.93 337 ASP B C 1
ATOM 6841 O O . ASP B 1 337 ? -15.202 65.663 -16.485 1.00 13.99 337 ASP B O 1
ATOM 6846 N N . ALA B 1 338 ? -13.069 66.023 -17.124 1.00 13.68 338 ALA B N 1
ATOM 6847 C CA . ALA B 1 338 ? -12.728 66.655 -15.835 1.00 13.73 338 ALA B CA 1
ATOM 6848 C C . ALA B 1 338 ? -13.650 67.816 -15.478 1.00 14.17 338 ALA B C 1
ATOM 6849 O O . ALA B 1 338 ? -13.856 68.107 -14.306 1.00 14.45 338 ALA B O 1
ATOM 6851 N N . ARG B 1 339 ? -14.177 68.526 -16.464 1.00 14.11 339 ARG B N 1
ATOM 6852 C CA . ARG B 1 339 ? -15.029 69.675 -16.138 1.00 14.99 339 ARG B CA 1
ATOM 6853 C C . ARG B 1 339 ? -16.263 69.231 -15.353 1.00 14.48 339 ARG B C 1
ATOM 6854 O O . ARG B 1 339 ? -16.702 69.927 -14.446 1.00 14.53 339 ARG B O 1
ATOM 6862 N N . HIS B 1 340 ? -16.778 68.041 -15.657 1.00 14.57 340 HIS B N 1
ATOM 6863 C CA . HIS B 1 340 ? -17.948 67.528 -14.929 1.00 14.77 340 HIS B CA 1
ATOM 6864 C C . HIS B 1 340 ? -17.615 67.053 -13.520 1.00 14.81 340 HIS B C 1
ATOM 6865 O O . HIS B 1 340 ? -18.428 67.210 -12.600 1.00 14.76 340 HIS B O 1
ATOM 6872 N N . LEU B 1 341 ? -16.420 66.492 -13.337 1.00 14.60 341 LEU B N 1
ATOM 6873 C CA . LEU B 1 341 ? -15.934 66.179 -11.997 1.00 15.69 341 LEU B CA 1
ATOM 6874 C C . LEU B 1 341 ? -15.795 67.442 -11.170 1.00 15.30 341 LEU B C 1
ATOM 6875 O O . LEU B 1 341 ? -16.212 67.479 -10.004 1.00 15.37 341 LEU B O 1
ATOM 6880 N N . LEU B 1 342 ? -15.193 68.483 -11.749 1.00 14.47 342 LEU B N 1
ATOM 6881 C CA . LEU B 1 342 ? -14.968 69.711 -10.991 1.00 14.26 342 LEU B CA 1
ATOM 6882 C C . LEU B 1 342 ? -16.308 70.369 -10.654 1.00 13.45 342 LEU B C 1
ATOM 6883 O O . LEU B 1 342 ? -16.482 70.910 -9.557 1.00 13.33 342 LEU B O 1
ATOM 6888 N N . ALA B 1 343 ? -17.281 70.280 -11.563 1.00 12.78 343 ALA B N 1
ATOM 6889 C CA . ALA B 1 343 ? -18.615 70.779 -11.268 1.00 13.75 343 ALA B CA 1
ATOM 6890 C C . ALA B 1 343 ? -19.272 69.991 -10.125 1.00 13.31 343 ALA B C 1
ATOM 6891 O O . ALA B 1 343 ? -19.934 70.564 -9.247 1.00 13.66 343 ALA B O 1
ATOM 6893 N N . ALA B 1 344 ? -19.075 68.678 -10.115 1.00 13.08 344 ALA B N 1
ATOM 6894 C CA . ALA B 1 344 ? -19.567 67.886 -8.987 1.00 12.53 344 ALA B CA 1
ATOM 6895 C C . ALA B 1 344 ? -18.947 68.370 -7.686 1.00 12.62 344 ALA B C 1
ATOM 6896 O O . ALA B 1 344 ? -19.654 68.632 -6.710 1.00 11.86 344 ALA B O 1
ATOM 6898 N N . ASP B 1 345 ? -17.621 68.522 -7.685 1.00 12.72 345 ASP B N 1
ATOM 6899 C CA . ASP B 1 345 ? -16.918 68.948 -6.476 1.00 12.85 345 ASP B CA 1
ATOM 6900 C C . ASP B 1 345 ? -17.381 70.315 -6.011 1.00 12.43 345 ASP B C 1
ATOM 6901 O O . ASP B 1 345 ? -17.498 70.553 -4.803 1.00 12.23 345 ASP B O 1
ATOM 6906 N N . ALA B 1 346 ? -17.613 71.229 -6.958 1.00 13.10 346 ALA B N 1
ATOM 6907 C CA . ALA B 1 346 ? -18.047 72.572 -6.609 1.00 12.52 346 ALA B CA 1
ATOM 6908 C C . ALA B 1 346 ? -19.396 72.505 -5.897 1.00 12.99 346 ALA B C 1
ATOM 6909 O O . ALA B 1 346 ? -19.640 73.271 -4.962 1.00 13.26 346 ALA B O 1
ATOM 6911 N N . SER B 1 347 ? -20.246 71.575 -6.319 1.00 13.28 347 SER B N 1
ATOM 6912 C CA . SER B 1 347 ? -21.544 71.435 -5.681 1.00 12.91 347 SER B CA 1
ATOM 6913 C C . SER B 1 347 ? -21.423 70.816 -4.296 1.00 13.16 347 SER B C 1
ATOM 6914 O O . SER B 1 347 ? -22.169 71.200 -3.380 1.00 13.97 347 SER B O 1
ATOM 6917 N N . LEU B 1 348 ? -20.469 69.892 -4.123 1.00 13.09 348 LEU B N 1
ATOM 6918 C CA . LEU B 1 348 ? -20.244 69.322 -2.796 1.00 12.86 348 LEU B CA 1
ATOM 6919 C C . LEU B 1 348 ? -19.797 70.402 -1.831 1.00 13.20 348 LEU B C 1
ATOM 6920 O O . LEU B 1 348 ? -20.240 70.462 -0.684 1.00 13.42 348 LEU B O 1
ATOM 6925 N N . MET B 1 349 ? -18.893 71.259 -2.285 1.00 13.08 349 MET B N 1
ATOM 6926 C CA . MET B 1 349 ? -18.351 72.273 -1.393 1.00 14.19 349 MET B CA 1
ATOM 6927 C C . MET B 1 349 ? -19.395 73.335 -1.056 1.00 14.72 349 MET B C 1
ATOM 6928 O O . MET B 1 349 ? -19.467 73.798 0.085 1.00 15.85 349 MET B O 1
ATOM 6933 N N . GLN B 1 350 ? -20.200 73.726 -2.036 1.00 14.87 350 GLN B N 1
ATOM 6934 C CA . GLN B 1 350 ? -21.139 74.808 -1.796 1.00 16.00 350 GLN B CA 1
ATOM 6935 C C . GLN B 1 350 ? -22.235 74.350 -0.853 1.00 15.40 350 GLN B C 1
ATOM 6936 O O . GLN B 1 350 ? -22.656 75.124 0.030 1.00 18.11 350 GLN B O 1
ATOM 6942 N N . HIS B 1 351 ? -22.659 73.095 -1.021 1.00 15.38 351 HIS B N 1
ATOM 6943 C CA . HIS B 1 351 ? -23.857 72.594 -0.358 1.00 14.69 351 HIS B CA 1
ATOM 6944 C C . HIS B 1 351 ? -23.536 71.634 0.778 1.00 14.55 351 HIS B C 1
ATOM 6945 O O . HIS B 1 351 ? -24.401 70.893 1.237 1.00 14.72 351 HIS B O 1
ATOM 6952 N N . LYS B 1 352 ? -22.301 71.667 1.258 1.00 14.79 352 LYS B N 1
ATOM 6953 C CA . LYS B 1 352 ? -21.880 70.664 2.226 1.00 15.27 352 LYS B CA 1
ATOM 6954 C C . LYS B 1 352 ? -22.629 70.673 3.561 1.00 15.42 352 LYS B C 1
ATOM 6955 O O . LYS B 1 352 ? -22.574 69.688 4.290 1.00 16.53 352 LYS B O 1
ATOM 6961 N N . ASP B 1 353 ? -23.347 71.749 3.864 1.00 15.40 353 ASP B N 1
ATOM 6962 C CA . ASP B 1 353 ? -24.111 71.820 5.113 1.00 16.59 353 ASP B CA 1
ATOM 6963 C C . ASP B 1 353 ? -25.502 71.226 4.970 1.00 15.98 353 ASP B C 1
ATOM 6964 O O . ASP B 1 353 ? -26.181 71.008 5.972 1.00 16.05 353 ASP B O 1
ATOM 6969 N N . HIS B 1 354 ? -25.935 70.997 3.734 1.00 14.81 354 HIS B N 1
ATOM 6970 C CA . HIS B 1 354 ? -27.253 70.411 3.486 1.00 13.99 354 HIS B CA 1
ATOM 6971 C C . HIS B 1 354 ? -27.222 68.938 3.879 1.00 13.17 354 HIS B C 1
ATOM 6972 O O . HIS B 1 354 ? -26.279 68.232 3.537 1.00 12.23 354 HIS B O 1
ATOM 6979 N N . TRP B 1 355 ? -28.249 68.459 4.579 1.00 12.21 355 TRP B N 1
ATOM 6980 C CA . TRP B 1 355 ? -28.190 67.085 5.104 1.00 11.74 355 TRP B CA 1
ATOM 6981 C C . TRP B 1 355 ? -27.820 66.017 4.066 1.00 11.17 355 TRP B C 1
ATOM 6982 O O . TRP B 1 355 ? -27.082 65.072 4.378 1.00 11.96 355 TRP B O 1
ATOM 6993 N N . PHE B 1 356 ? -28.349 66.132 2.849 1.00 10.62 356 PHE B N 1
ATOM 6994 C CA . PHE B 1 356 ? -28.190 65.072 1.850 1.00 11.77 356 PHE B CA 1
ATOM 6995 C C . PHE B 1 356 ? -26.813 65.138 1.176 1.00 11.29 356 PHE B C 1
ATOM 6996 O O . PHE B 1 356 ? -26.147 64.114 0.974 1.00 12.16 356 PHE B O 1
ATOM 7004 N N . VAL B 1 357 ? -26.399 66.359 0.840 1.00 11.34 357 VAL B N 1
ATOM 7005 C CA . VAL B 1 357 ? -25.067 66.537 0.289 1.00 11.53 357 VAL B CA 1
ATOM 7006 C C . VAL B 1 357 ? -24.035 66.106 1.351 1.00 11.66 357 VAL B C 1
ATOM 7007 O O . VAL B 1 357 ? -23.065 65.397 1.049 1.00 10.96 357 VAL B O 1
ATOM 7011 N N . ARG B 1 358 ? -24.262 66.518 2.596 1.00 11.85 358 ARG B N 1
ATOM 7012 C CA . ARG B 1 358 ? -23.381 66.116 3.695 1.00 11.61 358 ARG B CA 1
ATOM 7013 C C . ARG B 1 358 ? -23.314 64.585 3.832 1.00 11.31 358 ARG B C 1
ATOM 7014 O O . ARG B 1 358 ? -22.231 64.014 3.985 1.00 11.31 358 ARG B O 1
ATOM 7022 N N . GLU B 1 359 ? -24.459 63.911 3.763 1.00 10.82 359 GLU B N 1
ATOM 7023 C CA . GLU B 1 359 ? -24.477 62.453 3.828 1.00 11.08 359 GLU B CA 1
ATOM 7024 C C . GLU B 1 359 ? -23.709 61.818 2.677 1.00 11.20 359 GLU B C 1
ATOM 7025 O O . GLU B 1 359 ? -22.998 60.821 2.856 1.00 11.18 359 GLU B O 1
ATOM 7031 N N . THR B 1 360 ? -23.839 62.407 1.494 1.00 11.09 360 THR B N 1
ATOM 7032 C CA . THR B 1 360 ? -23.172 61.871 0.307 1.00 10.34 360 THR B CA 1
ATOM 7033 C C . THR B 1 360 ? -21.657 62.037 0.443 1.00 11.01 360 THR B C 1
ATOM 7034 O O . THR B 1 360 ? -20.904 61.097 0.152 1.00 11.12 360 THR B O 1
ATOM 7038 N N . ILE B 1 361 ? -21.230 63.211 0.912 1.00 10.34 361 ILE B N 1
ATOM 7039 C CA . ILE B 1 361 ? -19.817 63.435 1.226 1.00 10.44 361 ILE B CA 1
ATOM 7040 C C . ILE B 1 361 ? -19.355 62.372 2.217 1.00 10.92 361 ILE B C 1
ATOM 7041 O O . ILE B 1 361 ? -18.257 61.810 2.068 1.00 11.29 361 ILE B O 1
ATOM 7046 N N . GLY B 1 362 ? -20.204 62.076 3.206 1.00 10.47 362 GLY B N 1
ATOM 7047 C CA . GLY B 1 362 ? -19.874 61.055 4.214 1.00 10.94 362 GLY B CA 1
ATOM 7048 C C . GLY B 1 362 ? -19.611 59.699 3.598 1.00 11.38 362 GLY B C 1
ATOM 7049 O O . GLY B 1 362 ? -18.626 59.027 3.950 1.00 11.09 362 GLY B O 1
ATOM 7050 N N . LEU B 1 363 ? -20.481 59.278 2.669 1.00 10.13 363 LEU B N 1
ATOM 7051 C CA . LEU B 1 363 ? -20.275 57.977 2.048 1.00 10.27 363 LEU B CA 1
ATOM 7052 C C . LEU B 1 363 ? -19.001 57.993 1.186 1.00 9.86 363 LEU B C 1
ATOM 7053 O O . LEU B 1 363 ? -18.272 57.010 1.146 1.00 10.53 363 LEU B O 1
ATOM 7058 N N . LEU B 1 364 ? -18.749 59.080 0.456 1.00 9.72 364 LEU B N 1
ATOM 7059 C CA . LEU B 1 364 ? -17.494 59.178 -0.283 1.00 10.05 364 LEU B CA 1
ATOM 7060 C C . LEU B 1 364 ? -16.298 59.068 0.666 1.00 10.62 364 LEU B C 1
ATOM 7061 O O . LEU B 1 364 ? -15.348 58.346 0.382 1.00 11.22 364 LEU B O 1
ATOM 7066 N N . ARG B 1 365 ? -16.334 59.809 1.775 1.00 10.32 365 ARG B N 1
ATOM 7067 C CA . ARG B 1 365 ? -15.266 59.746 2.770 1.00 10.34 365 ARG B CA 1
ATOM 7068 C C . ARG B 1 365 ? -15.069 58.307 3.278 1.00 10.68 365 ARG B C 1
ATOM 7069 O O . ARG B 1 365 ? -13.938 57.779 3.290 1.00 10.48 365 ARG B O 1
ATOM 7077 N N . ARG B 1 366 ? -16.143 57.673 3.745 1.00 10.67 366 ARG B N 1
ATOM 7078 C CA . ARG B 1 366 ? -15.993 56.297 4.257 1.00 10.80 366 ARG B CA 1
ATOM 7079 C C . ARG B 1 366 ? -15.521 55.291 3.208 1.00 11.01 366 ARG B C 1
ATOM 7080 O O . ARG B 1 366 ? -14.758 54.367 3.500 1.00 10.82 366 ARG B O 1
ATOM 7088 N N . THR B 1 367 ? -15.996 55.461 1.991 1.00 10.33 367 THR B N 1
ATOM 7089 C CA . THR B 1 367 ? -15.646 54.553 0.913 1.00 10.31 367 THR B CA 1
ATOM 7090 C C . THR B 1 367 ? -14.188 54.701 0.523 1.00 10.76 367 THR B C 1
ATOM 7091 O O . THR B 1 367 ? -13.462 53.702 0.455 1.00 10.55 367 THR B O 1
ATOM 7095 N N . LEU B 1 368 ? -13.750 55.932 0.290 1.00 9.83 368 LEU B N 1
ATOM 7096 C CA . LEU B 1 368 ? -12.330 56.136 -0.007 1.00 10.26 368 LEU B CA 1
ATOM 7097 C C . LEU B 1 368 ? -11.459 55.635 1.162 1.00 10.31 368 LEU B C 1
ATOM 7098 O O . LEU B 1 368 ? -10.352 55.120 0.955 1.00 11.11 368 LEU B O 1
ATOM 7103 N N . ALA B 1 369 ? -11.961 55.780 2.394 1.00 10.65 369 ALA B N 1
ATOM 7104 C CA . ALA B 1 369 ? -11.197 55.351 3.573 1.00 10.38 369 ALA B CA 1
ATOM 7105 C C . ALA B 1 369 ? -11.030 53.828 3.655 1.00 10.02 369 ALA B C 1
ATOM 7106 O O . ALA B 1 369 ? -10.130 53.335 4.348 1.00 10.71 369 ALA B O 1
ATOM 7108 N N . ARG B 1 370 ? -11.851 53.091 2.899 1.00 10.16 370 ARG B N 1
ATOM 7109 C CA . ARG B 1 370 ? -11.630 51.643 2.781 1.00 9.94 370 ARG B CA 1
ATOM 7110 C C . ARG B 1 370 ? -10.372 51.337 1.963 1.00 9.88 370 ARG B C 1
ATOM 7111 O O . ARG B 1 370 ? -9.742 50.264 2.128 1.00 10.03 370 ARG B O 1
ATOM 7119 N N . ILE B 1 371 ? -10.051 52.220 1.029 1.00 9.34 371 ILE B N 1
ATOM 7120 C CA . ILE B 1 371 ? -8.923 51.956 0.116 1.00 9.76 371 ILE B CA 1
ATOM 7121 C C . ILE B 1 371 ? -7.593 51.838 0.859 1.00 9.78 371 ILE B C 1
ATOM 7122 O O . ILE B 1 371 ? -6.852 50.871 0.656 1.00 10.16 371 ILE B O 1
ATOM 7127 N N . ASP B 1 372 ? -7.297 52.810 1.730 1.00 10.46 372 ASP B N 1
ATOM 7128 C CA . ASP B 1 372 ? -5.969 52.866 2.362 1.00 9.99 372 ASP B CA 1
ATOM 7129 C C . ASP B 1 372 ? -5.671 51.649 3.222 1.00 10.09 372 ASP B C 1
ATOM 7130 O O . ASP B 1 372 ? -4.500 51.269 3.364 1.00 10.25 372 ASP B O 1
ATOM 7135 N N . VAL B 1 373 ? -6.720 51.053 3.781 1.00 8.94 373 VAL B N 1
ATOM 7136 C CA . VAL B 1 373 ? -6.556 49.882 4.642 1.00 9.53 373 VAL B CA 1
ATOM 7137 C C . VAL B 1 373 ? -6.824 48.569 3.923 1.00 9.11 373 VAL B C 1
ATOM 7138 O O . VAL B 1 373 ? -6.875 47.527 4.574 1.00 10.67 373 VAL B O 1
ATOM 7142 N N . SER B 1 374 ? -6.982 48.598 2.595 1.00 9.31 374 SER B N 1
ATOM 7143 C CA . SER B 1 374 ? -7.172 47.355 1.835 1.00 9.99 374 SER B CA 1
ATOM 7144 C C . SER B 1 374 ? -5.850 46.627 1.609 1.00 10.53 374 SER B C 1
ATOM 7145 O O . SER B 1 374 ? -4.830 47.257 1.302 1.00 11.05 374 SER B O 1
ATOM 7148 N N . SER B 1 375 ? -5.886 45.297 1.756 1.00 10.50 375 SER B N 1
ATOM 7149 C CA . SER B 1 375 ? -4.726 44.430 1.546 1.00 10.67 375 SER B CA 1
ATOM 7150 C C . SER B 1 375 ? -4.517 44.077 0.067 1.00 10.52 375 SER B C 1
ATOM 7151 O O . SER B 1 375 ? -4.480 42.898 -0.335 1.00 11.34 375 SER B O 1
ATOM 7154 N N . ARG B 1 376 ? -4.340 45.124 -0.734 1.00 10.55 376 ARG B N 1
ATOM 7155 C CA . ARG B 1 376 ? -4.026 45.015 -2.152 1.00 11.45 376 ARG B CA 1
ATOM 7156 C C . ARG B 1 376 ? -3.036 46.131 -2.448 1.00 11.24 376 ARG B C 1
ATOM 7157 O O . ARG B 1 376 ? -3.124 47.190 -1.858 1.00 11.08 376 ARG B O 1
ATOM 7165 N N . SER B 1 377 ? -2.074 45.883 -3.335 1.00 10.94 377 SER B N 1
ATOM 7166 C CA . SER B 1 377 ? -1.209 46.971 -3.828 1.00 10.69 377 SER B CA 1
ATOM 7167 C C . SER B 1 377 ? -2.038 47.856 -4.727 1.00 10.93 377 SER B C 1
ATOM 7168 O O . SER B 1 377 ? -2.970 47.376 -5.369 1.00 11.62 377 SER B O 1
ATOM 7171 N N . LEU B 1 378 ? -1.709 49.145 -4.748 1.00 11.00 378 LEU B N 1
ATOM 7172 C CA . LEU B 1 378 ? -2.520 50.137 -5.440 1.00 10.68 378 LEU B CA 1
ATOM 7173 C C . LEU B 1 378 ? -1.614 50.960 -6.356 1.00 11.56 378 LEU B C 1
ATOM 7174 O O . LEU B 1 378 ? -0.721 51.697 -5.879 1.00 11.54 378 LEU B O 1
ATOM 7179 N N . PHE B 1 379 ? -1.853 50.864 -7.664 1.00 12.08 379 PHE B N 1
ATOM 7180 C CA . PHE B 1 379 ? -1.120 51.704 -8.634 1.00 12.15 379 PHE B CA 1
ATOM 7181 C C . PHE B 1 379 ? -2.142 52.560 -9.359 1.00 12.12 379 PHE B C 1
ATOM 7182 O O . PHE B 1 379 ? -3.145 52.049 -9.842 1.00 13.09 379 PHE B O 1
ATOM 7190 N N . ALA B 1 380 ? -1.892 53.866 -9.443 1.00 10.96 380 ALA B N 1
ATOM 7191 C CA . ALA B 1 380 ? -2.714 54.727 -10.282 1.00 11.14 380 ALA B CA 1
ATOM 7192 C C . ALA B 1 380 ? -1.949 55.011 -11.571 1.00 10.99 380 ALA B C 1
ATOM 7193 O O . ALA B 1 380 ? -0.782 55.411 -11.521 1.00 10.39 380 ALA B O 1
ATOM 7195 N N . LEU B 1 381 ? -2.607 54.768 -12.706 1.00 10.78 381 LEU B N 1
ATOM 7196 C CA . LEU B 1 381 ? -2.041 55.043 -14.029 1.00 11.72 381 LEU B CA 1
ATOM 7197 C C . LEU B 1 381 ? -2.805 56.187 -14.684 1.00 11.84 381 LEU B C 1
ATOM 7198 O O . LEU B 1 381 ? -3.987 56.042 -15.034 1.00 12.85 381 LEU B O 1
ATOM 7203 N N . ILE B 1 382 ? -2.129 57.324 -14.837 1.00 11.76 382 ILE B N 1
ATOM 7204 C CA . ILE B 1 382 ? -2.744 58.548 -15.359 1.00 11.81 382 ILE B CA 1
ATOM 7205 C C . ILE B 1 382 ? -2.367 58.644 -16.840 1.00 12.62 382 ILE B C 1
ATOM 7206 O O . ILE B 1 382 ? -1.320 59.187 -17.205 1.00 12.87 382 ILE B O 1
ATOM 7211 N N . GLU B 1 383 ? -3.222 58.079 -17.688 1.00 13.29 383 GLU B N 1
ATOM 7212 C CA . GLU B 1 383 ? -2.895 57.907 -19.107 1.00 15.08 383 GLU B CA 1
ATOM 7213 C C . GLU B 1 383 ? -3.607 58.956 -19.952 1.00 14.91 383 GLU B C 1
ATOM 7214 O O . GLU B 1 383 ? -4.464 59.683 -19.466 1.00 14.27 383 GLU B O 1
ATOM 7220 N N . PRO B 1 384 ? -3.247 59.063 -21.236 1.00 14.57 384 PRO B N 1
ATOM 7221 C CA . PRO B 1 384 ? -3.913 60.063 -22.046 1.00 15.12 384 PRO B CA 1
ATOM 7222 C C . PRO B 1 384 ? -5.430 59.832 -22.066 1.00 14.67 384 PRO B C 1
ATOM 7223 O O . PRO B 1 384 ? -5.869 58.687 -22.132 1.00 15.13 384 PRO B O 1
ATOM 7227 N N . GLY B 1 385 ? -6.217 60.901 -21.982 1.00 15.01 385 GLY B N 1
ATOM 7228 C CA . GLY B 1 385 ? -7.672 60.774 -21.972 1.00 14.26 385 GLY B CA 1
ATOM 7229 C C . GLY B 1 385 ? -8.313 60.603 -20.602 1.00 14.92 385 GLY B C 1
ATOM 7230 O O . GLY B 1 385 ? -9.545 60.614 -20.474 1.00 15.95 385 GLY B O 1
ATOM 7231 N N . SER B 1 386 ? -7.489 60.422 -19.575 1.00 12.93 386 SER B N 1
ATOM 7232 C CA . SER B 1 386 ? -8.008 60.226 -18.238 1.00 13.33 386 SER B CA 1
ATOM 7233 C C . SER B 1 386 ? -8.478 61.526 -17.636 1.00 13.67 386 SER B C 1
ATOM 7234 O O . SER B 1 386 ? -8.390 62.591 -18.247 1.00 13.68 386 SER B O 1
ATOM 7237 N N . CYS B 1 387 ? -8.982 61.437 -16.409 1.00 12.74 387 CYS B N 1
ATOM 7238 C CA . CYS B 1 387 ? -9.509 62.614 -15.730 1.00 13.89 387 CYS B CA 1
ATOM 7239 C C . CYS B 1 387 ? -9.337 62.511 -14.218 1.00 12.29 387 CYS B C 1
ATOM 7240 O O . CYS B 1 387 ? -10.302 62.461 -13.448 1.00 11.78 387 CYS B O 1
ATOM 7243 N N . PHE B 1 388 ? -8.077 62.482 -13.822 1.00 11.79 388 PHE B N 1
ATOM 7244 C CA . PHE B 1 388 ? -7.713 62.515 -12.415 1.00 10.65 388 PHE B CA 1
ATOM 7245 C C . PHE B 1 388 ? -7.851 63.959 -11.883 1.00 11.33 388 PHE B C 1
ATOM 7246 O O . PHE B 1 388 ? -6.865 64.709 -11.733 1.00 11.39 388 PHE B O 1
ATOM 7254 N N . ALA B 1 389 ? -9.098 64.340 -11.614 1.00 10.79 389 ALA B N 1
ATOM 7255 C CA . ALA B 1 389 ? -9.456 65.693 -11.220 1.00 11.17 389 ALA B CA 1
ATOM 7256 C C . ALA B 1 389 ? -10.331 65.645 -9.976 1.00 11.55 389 ALA B C 1
ATOM 7257 O O . ALA B 1 389 ? -11.253 64.827 -9.877 1.00 12.26 389 ALA B O 1
ATOM 7259 N N . GLY B 1 390 ? -10.009 66.504 -9.007 1.00 11.17 390 GLY B N 1
ATOM 7260 C CA . GLY B 1 390 ? -10.850 66.650 -7.809 1.00 11.03 390 GLY B CA 1
ATOM 7261 C C . GLY B 1 390 ? -11.011 65.331 -7.071 1.00 10.78 390 GLY B C 1
ATOM 7262 O O . GLY B 1 390 ? -10.031 64.652 -6.788 1.00 10.94 390 GLY B O 1
ATOM 7263 N N . THR B 1 391 ? -12.257 64.954 -6.780 1.00 10.57 391 THR B N 1
ATOM 7264 C CA . THR B 1 391 ? -12.519 63.673 -6.136 1.00 10.81 391 THR B CA 1
ATOM 7265 C C . THR B 1 391 ? -11.768 62.511 -6.776 1.00 10.90 391 THR B C 1
ATOM 7266 O O . THR B 1 391 ? -11.232 61.654 -6.072 1.00 11.20 391 THR B O 1
ATOM 7270 N N . PHE B 1 392 ? -11.689 62.476 -8.107 1.00 10.47 392 PHE B N 1
ATOM 7271 C CA . PHE B 1 392 ? -10.962 61.388 -8.779 1.00 10.58 392 PHE B CA 1
ATOM 7272 C C . PHE B 1 392 ? -9.451 61.420 -8.543 1.00 10.66 392 PHE B C 1
ATOM 7273 O O . PHE B 1 392 ? -8.802 60.368 -8.609 1.00 10.83 392 PHE B O 1
ATOM 7281 N N . ALA B 1 393 ? -8.882 62.597 -8.258 1.00 10.82 393 ALA B N 1
ATOM 7282 C CA . ALA B 1 393 ? -7.437 62.648 -7.992 1.00 10.49 393 ALA B CA 1
ATOM 7283 C C . ALA B 1 393 ? -7.107 61.916 -6.691 1.00 10.00 393 ALA B C 1
ATOM 7284 O O . ALA B 1 393 ? -5.947 61.541 -6.469 1.00 10.81 393 ALA B O 1
ATOM 7286 N N . GLU B 1 394 ? -8.112 61.714 -5.832 1.00 9.77 394 GLU B N 1
ATOM 7287 C CA . GLU B 1 394 ? -7.869 60.909 -4.626 1.00 9.90 394 GLU B CA 1
ATOM 7288 C C . GLU B 1 394 ? -7.419 59.480 -4.969 1.00 9.66 394 GLU B C 1
ATOM 7289 O O . GLU B 1 394 ? -6.754 58.818 -4.167 1.00 10.50 394 GLU B O 1
ATOM 7295 N N . LEU B 1 395 ? -7.800 58.990 -6.145 1.00 10.41 395 LEU B N 1
ATOM 7296 C CA . LEU B 1 395 ? -7.366 57.663 -6.529 1.00 10.46 395 LEU B CA 1
ATOM 7297 C C . LEU B 1 395 ? -5.853 57.646 -6.789 1.00 11.16 395 LEU B C 1
ATOM 7298 O O . LEU B 1 395 ? -5.194 56.629 -6.572 1.00 12.32 395 LEU B O 1
ATOM 7303 N N . ALA B 1 396 ? -5.301 58.774 -7.233 1.00 11.30 396 ALA B N 1
ATOM 7304 C CA . ALA B 1 396 ? -3.839 58.881 -7.359 1.00 11.18 396 ALA B CA 1
ATOM 7305 C C . ALA B 1 396 ? -3.214 59.003 -5.983 1.00 11.54 396 ALA B C 1
ATOM 7306 O O . ALA B 1 396 ? -2.231 58.324 -5.663 1.00 12.86 396 ALA B O 1
ATOM 7308 N N . PHE B 1 397 ? -3.786 59.854 -5.139 1.00 10.85 397 PHE B N 1
ATOM 7309 C CA . PHE B 1 397 ? -3.131 60.126 -3.867 1.00 10.85 397 PHE B CA 1
ATOM 7310 C C . PHE B 1 397 ? -3.278 58.994 -2.866 1.00 10.88 397 PHE B C 1
ATOM 7311 O O . PHE B 1 397 ? -2.531 58.945 -1.888 1.00 11.44 397 PHE B O 1
ATOM 7319 N N . ALA B 1 398 ? -4.215 58.075 -3.111 1.00 10.11 398 ALA B N 1
ATOM 7320 C CA . ALA B 1 398 ? -4.329 56.865 -2.269 1.00 10.72 398 ALA B CA 1
ATOM 7321 C C . ALA B 1 398 ? -3.296 55.799 -2.635 1.00 10.79 398 ALA B C 1
ATOM 7322 O O . ALA B 1 398 ? -3.065 54.852 -1.868 1.00 11.11 398 ALA B O 1
ATOM 7324 N N . ALA B 1 399 ? -2.734 55.896 -3.832 1.00 10.63 399 ALA B N 1
ATOM 7325 C CA . ALA B 1 399 ? -1.980 54.774 -4.371 1.00 10.85 399 ALA B CA 1
ATOM 7326 C C . ALA B 1 399 ? -0.549 54.651 -3.836 1.00 10.61 399 ALA B C 1
ATOM 7327 O O . ALA B 1 399 ? 0.091 55.651 -3.490 1.00 11.30 399 ALA B O 1
ATOM 7329 N N . ASP B 1 400 ? -0.048 53.416 -3.813 1.00 10.52 400 ASP B N 1
ATOM 7330 C CA . ASP B 1 400 ? 1.353 53.136 -3.488 1.00 11.50 400 ASP B CA 1
ATOM 7331 C C . ASP B 1 400 ? 2.320 53.758 -4.495 1.00 11.70 400 ASP B C 1
ATOM 7332 O O . ASP B 1 400 ? 3.424 54.179 -4.127 1.00 12.34 400 ASP B O 1
ATOM 7337 N N . ARG B 1 401 ? 1.904 53.776 -5.760 1.00 11.36 401 ARG B N 1
ATOM 7338 C CA . ARG B 1 401 ? 2.645 54.457 -6.817 1.00 12.00 401 ARG B CA 1
ATOM 7339 C C . ARG B 1 401 ? 1.672 55.033 -7.815 1.00 11.54 401 ARG B C 1
ATOM 7340 O O . ARG B 1 401 ? 0.624 54.449 -8.060 1.00 11.40 401 ARG B O 1
ATOM 7348 N N . THR B 1 402 ? 2.053 56.178 -8.380 1.00 10.34 402 THR B N 1
ATOM 7349 C CA . THR B 1 402 ? 1.291 56.853 -9.419 1.00 10.64 402 THR B CA 1
ATOM 7350 C C . THR B 1 402 ? 2.214 57.200 -10.585 1.00 10.54 402 THR B C 1
ATOM 7351 O O . THR B 1 402 ? 3.201 57.913 -10.410 1.00 10.98 402 THR B O 1
ATOM 7355 N N . TYR B 1 403 ? 1.891 56.688 -11.764 1.00 11.10 403 TYR B N 1
ATOM 7356 C CA . TYR B 1 403 ? 2.655 56.956 -12.979 1.00 11.49 403 TYR B CA 1
ATOM 7357 C C . TYR B 1 403 ? 1.795 57.788 -13.921 1.00 10.96 403 TYR B C 1
ATOM 7358 O O . TYR B 1 403 ? 0.609 57.498 -14.100 1.00 11.48 403 TYR B O 1
ATOM 7367 N N . MET B 1 404 ? 2.393 58.792 -14.549 1.00 11.55 404 MET B N 1
ATOM 7368 C CA . MET B 1 404 ? 1.635 59.711 -15.399 1.00 11.61 404 MET B CA 1
ATOM 7369 C C . MET B 1 404 ? 2.326 59.845 -16.757 1.00 11.79 404 MET B C 1
ATOM 7370 O O . MET B 1 404 ? 3.553 59.910 -16.835 1.00 11.35 404 MET B O 1
ATOM 7375 N N . ALA B 1 405 ? 1.536 59.829 -17.828 1.00 11.80 405 ALA B N 1
ATOM 7376 C CA . ALA B 1 405 ? 2.074 59.669 -19.181 1.00 12.54 405 ALA B CA 1
ATOM 7377 C C . ALA B 1 405 ? 2.553 60.966 -19.829 1.00 12.72 405 ALA B C 1
ATOM 7378 O O . ALA B 1 405 ? 1.744 61.754 -20.333 1.00 13.60 405 ALA B O 1
ATOM 7380 N N . ALA B 1 406 ? 3.871 61.152 -19.867 1.00 13.25 406 ALA B N 1
ATOM 7381 C CA . ALA B 1 406 ? 4.456 62.289 -20.583 1.00 12.98 406 ALA B CA 1
ATOM 7382 C C . ALA B 1 406 ? 4.519 61.950 -22.074 1.00 13.87 406 ALA B C 1
ATOM 7383 O O . ALA B 1 406 ? 4.782 60.816 -22.459 1.00 13.34 406 ALA B O 1
ATOM 7385 N N . LEU B 1 407 ? 4.264 62.944 -22.913 1.00 14.49 407 LEU B N 1
ATOM 7386 C CA . LEU B 1 407 ? 4.306 62.743 -24.362 1.00 15.40 407 LEU B CA 1
ATOM 7387 C C . LEU B 1 407 ? 5.097 63.887 -24.997 1.00 16.20 407 LEU B C 1
ATOM 7388 O O . LEU B 1 407 ? 4.506 64.798 -25.567 1.00 16.67 407 LEU B O 1
ATOM 7393 N N . PRO B 1 408 ? 6.432 63.835 -24.887 1.00 16.72 408 PRO B N 1
ATOM 7394 C CA . PRO B 1 408 ? 7.316 64.924 -25.329 1.00 17.35 408 PRO B CA 1
ATOM 7395 C C . PRO B 1 408 ? 7.084 65.303 -26.775 1.00 18.22 408 PRO B C 1
ATOM 7396 O O . PRO B 1 408 ? 7.278 66.473 -27.137 1.00 18.54 408 PRO B O 1
ATOM 7400 N N . ALA B 1 409 ? 6.670 64.340 -27.584 1.00 19.10 409 ALA B N 1
ATOM 7401 C CA . ALA B 1 409 ? 6.485 64.563 -29.017 1.00 20.25 409 ALA B CA 1
ATOM 7402 C C . ALA B 1 409 ? 5.042 64.871 -29.399 1.00 21.20 409 ALA B C 1
ATOM 7403 O O . ALA B 1 409 ? 4.748 65.113 -30.568 1.00 21.79 409 ALA B O 1
ATOM 7405 N N . ASN B 1 410 ? 4.142 64.874 -28.412 1.00 21.01 410 ASN B N 1
ATOM 7406 C CA . ASN B 1 410 ? 2.722 65.101 -28.639 1.00 21.26 410 ASN B CA 1
ATOM 7407 C C . ASN B 1 410 ? 2.104 65.714 -27.373 1.00 20.70 410 ASN B C 1
ATOM 7408 O O . ASN B 1 410 ? 1.186 65.151 -26.765 1.00 20.69 410 ASN B O 1
ATOM 7413 N N . GLU B 1 411 ? 2.636 66.859 -26.971 1.00 21.43 411 GLU B N 1
ATOM 7414 C CA . GLU B 1 411 ? 2.316 67.415 -25.660 1.00 21.95 411 GLU B CA 1
ATOM 7415 C C . GLU B 1 411 ? 0.855 67.791 -25.495 1.00 22.13 411 GLU B C 1
ATOM 7416 O O . GLU B 1 411 ? 0.342 67.787 -24.373 1.00 20.80 411 GLU B O 1
ATOM 7422 N N . ASP B 1 412 ? 0.184 68.117 -26.595 1.00 21.66 412 ASP B N 1
ATOM 7423 C CA . ASP B 1 412 ? -1.218 68.498 -26.510 1.00 22.37 412 ASP B CA 1
ATOM 7424 C C . ASP B 1 412 ? -2.093 67.338 -26.058 1.00 21.35 412 ASP B C 1
ATOM 7425 O O . ASP B 1 412 ? -3.201 67.555 -25.601 1.00 22.17 412 ASP B O 1
ATOM 7430 N N . GLU B 1 413 ? -1.590 66.111 -26.163 1.00 20.06 413 GLU B N 1
ATOM 7431 C CA . GLU B 1 413 ? -2.368 64.940 -25.779 1.00 20.08 413 GLU B CA 1
ATOM 7432 C C . GLU B 1 413 ? -2.062 64.472 -24.360 1.00 18.07 413 GLU B C 1
ATOM 7433 O O . GLU B 1 413 ? -2.638 63.489 -23.907 1.00 18.97 413 GLU B O 1
ATOM 7439 N N . GLU B 1 414 ? -1.162 65.167 -23.671 1.00 16.64 414 GLU B N 1
ATOM 7440 C CA . GLU B 1 414 ? -0.828 64.743 -22.308 1.00 15.17 414 GLU B CA 1
ATOM 7441 C C . GLU B 1 414 ? -2.026 64.908 -21.393 1.00 14.04 414 GLU B C 1
ATOM 7442 O O . GLU B 1 414 ? -2.756 65.900 -21.500 1.00 14.93 414 GLU B O 1
ATOM 7448 N N . PRO B 1 415 ? -2.203 63.968 -20.452 1.00 13.37 415 PRO B N 1
ATOM 7449 C CA . PRO B 1 415 ? -3.254 64.097 -19.450 1.00 12.65 415 PRO B CA 1
ATOM 7450 C C . PRO B 1 415 ? -2.871 65.147 -18.405 1.00 12.45 415 PRO B C 1
ATOM 7451 O O . PRO B 1 415 ? -1.717 65.590 -18.349 1.00 12.39 415 PRO B O 1
ATOM 7455 N N . ALA B 1 416 ? -3.833 65.515 -17.564 1.00 11.92 416 ALA B N 1
ATOM 7456 C CA . ALA B 1 416 ? -3.576 66.477 -16.500 1.00 12.25 416 ALA B CA 1
ATOM 7457 C C . ALA B 1 416 ? -4.105 65.939 -15.188 1.00 13.01 416 ALA B C 1
ATOM 7458 O O . ALA B 1 416 ? -5.091 65.200 -15.165 1.00 13.06 416 ALA B O 1
ATOM 7460 N N . ILE B 1 417 ? -3.446 66.313 -14.104 1.00 11.99 417 ILE B N 1
ATOM 7461 C CA . ILE B 1 417 ? -4.049 66.194 -12.774 1.00 13.62 417 ILE B CA 1
ATOM 7462 C C . ILE B 1 417 ? -4.600 67.572 -12.406 1.00 13.93 417 ILE B C 1
ATOM 7463 O O . ILE B 1 417 ? -3.925 68.585 -12.584 1.00 13.36 417 ILE B O 1
ATOM 7468 N N . THR B 1 418 ? -5.829 67.620 -11.907 1.00 13.94 418 THR B N 1
ATOM 7469 C CA . THR B 1 418 ? -6.431 68.876 -11.550 1.00 13.92 418 THR B CA 1
ATOM 7470 C C . THR B 1 418 ? -6.925 68.782 -10.131 1.00 14.46 418 THR B C 1
ATOM 7471 O O . THR B 1 418 ? -7.752 67.933 -9.820 1.00 16.23 418 THR B O 1
ATOM 7475 N N . LEU B 1 419 ? -6.386 69.614 -9.248 1.00 13.10 419 LEU B N 1
ATOM 7476 C CA . LEU B 1 419 ? -6.814 69.591 -7.857 1.00 12.94 419 LEU B CA 1
ATOM 7477 C C . LEU B 1 419 ? -8.048 70.447 -7.653 1.00 13.04 419 LEU B C 1
ATOM 7478 O O . LEU B 1 419 ? -8.239 71.457 -8.326 1.00 13.15 419 LEU B O 1
ATOM 7483 N N . SER B 1 420 ? -8.882 70.024 -6.720 1.00 12.32 420 SER B N 1
ATOM 7484 C CA . SER B 1 420 ? -9.950 70.886 -6.219 1.00 13.00 420 SER B CA 1
ATOM 7485 C C . SER B 1 420 ? -9.860 70.992 -4.703 1.00 12.68 420 SER B C 1
ATOM 7486 O O . SER B 1 420 ? -9.020 70.360 -4.056 1.00 12.73 420 SER B O 1
ATOM 7489 N N . GLU B 1 421 ? -10.751 71.790 -4.127 1.00 12.75 421 GLU B N 1
ATOM 7490 C CA . GLU B 1 421 ? -10.767 71.955 -2.686 1.00 13.21 421 GLU B CA 1
ATOM 7491 C C . GLU B 1 421 ? -10.995 70.633 -1.956 1.00 12.30 421 GLU B C 1
ATOM 7492 O O . GLU B 1 421 ? -10.615 70.509 -0.801 1.00 12.88 421 GLU B O 1
ATOM 7498 N N . VAL B 1 422 ? -11.629 69.663 -2.599 1.00 11.02 422 VAL B N 1
ATOM 7499 C CA . VAL B 1 422 ? -11.924 68.402 -1.914 1.00 10.73 422 VAL B CA 1
ATOM 7500 C C . VAL B 1 422 ? -10.640 67.647 -1.528 1.00 10.70 422 VAL B C 1
ATOM 7501 O O . VAL B 1 422 ? -10.653 66.839 -0.603 1.00 11.42 422 VAL B O 1
ATOM 7505 N N . ASN B 1 423 ? -9.538 67.946 -2.218 1.00 10.54 423 ASN B N 1
ATOM 7506 C CA . ASN B 1 423 ? -8.272 67.247 -1.993 1.00 10.50 423 ASN B CA 1
ATOM 7507 C C . ASN B 1 423 ? -7.558 67.758 -0.770 1.00 11.50 423 ASN B C 1
ATOM 7508 O O . ASN B 1 423 ? -6.503 67.250 -0.418 1.00 11.82 423 ASN B O 1
ATOM 7513 N N . PHE B 1 424 ? -8.152 68.744 -0.107 1.00 11.16 424 PHE B N 1
ATOM 7514 C CA . PHE B 1 424 ? -7.483 69.350 1.034 1.00 12.11 424 PHE B CA 1
ATOM 7515 C C . PHE B 1 424 ? -8.304 69.209 2.281 1.00 12.58 424 PHE B C 1
ATOM 7516 O O . PHE B 1 424 ? -8.396 70.146 3.085 1.00 14.01 424 PHE B O 1
ATOM 7524 N N . GLY B 1 425 ? -8.883 68.018 2.452 1.00 11.91 425 GLY B N 1
ATOM 7525 C CA . GLY B 1 425 ? -9.482 67.685 3.754 1.00 12.11 425 GLY B CA 1
ATOM 7526 C C . GLY B 1 425 ? -10.884 67.123 3.729 1.00 11.91 425 GLY B C 1
ATOM 7527 O O . GLY B 1 425 ? -11.366 66.654 4.763 1.00 12.78 425 GLY B O 1
ATOM 7528 N N . LEU B 1 426 ? -11.538 67.132 2.570 1.00 11.24 426 LEU B N 1
ATOM 7529 C CA . LEU B 1 426 ? -12.925 66.652 2.540 1.00 10.84 426 LEU B CA 1
ATOM 7530 C C . LEU B 1 426 ? -13.007 65.123 2.721 1.00 10.26 426 LEU B C 1
ATOM 7531 O O . LEU B 1 426 ? -14.024 64.596 3.177 1.00 11.35 426 LEU B O 1
ATOM 7536 N N . TYR B 1 427 ? -11.949 64.420 2.341 1.00 10.56 427 TYR B N 1
ATOM 7537 C CA . TYR B 1 427 ? -11.967 62.960 2.347 1.00 9.86 427 TYR B CA 1
ATOM 7538 C C . TYR B 1 427 ? -10.795 62.400 3.160 1.00 9.99 427 TYR B C 1
ATOM 7539 O O . TYR B 1 427 ? -9.899 61.759 2.607 1.00 11.25 427 TYR B O 1
ATOM 7548 N N . PRO B 1 428 ? -10.753 62.709 4.459 1.00 9.86 428 PRO B N 1
ATOM 7549 C CA . PRO B 1 428 ? -9.611 62.218 5.237 1.00 9.97 428 PRO B CA 1
ATOM 7550 C C . PRO B 1 428 ? -9.492 60.698 5.232 1.00 11.06 428 PRO B C 1
ATOM 7551 O O . PRO B 1 428 ? -10.501 59.993 5.222 1.00 12.04 428 PRO B O 1
ATOM 7555 N N . MET B 1 429 ? -8.256 60.208 5.244 1.00 11.07 429 MET B N 1
ATOM 7556 C CA . MET B 1 429 ? -8.034 58.805 5.518 1.00 11.33 429 MET B CA 1
ATOM 7557 C C . MET B 1 429 ? -8.198 58.624 7.038 1.00 10.92 429 MET B C 1
ATOM 7558 O O . MET B 1 429 ? -8.425 59.597 7.765 1.00 11.69 429 MET B O 1
ATOM 7563 N N . VAL B 1 430 ? -8.061 57.397 7.529 1.00 11.10 430 VAL B N 1
ATOM 7564 C CA . VAL B 1 430 ? -8.351 57.162 8.948 1.00 11.64 430 VAL B CA 1
ATOM 7565 C C . VAL B 1 430 ? -7.285 57.713 9.898 1.00 11.17 430 VAL B C 1
ATOM 7566 O O . VAL B 1 430 ? -7.469 57.639 11.100 1.00 11.10 430 VAL B O 1
ATOM 7570 N N . THR B 1 431 ? -6.187 58.257 9.356 1.00 10.02 431 THR B N 1
ATOM 7571 C CA . THR B 1 431 ? -5.262 59.078 10.161 1.00 10.13 431 THR B CA 1
ATOM 7572 C C . THR B 1 431 ? -5.834 60.484 10.436 1.00 9.89 431 THR B C 1
ATOM 7573 O O . THR B 1 431 ? -5.200 61.288 11.151 1.00 10.20 431 THR B O 1
ATOM 7577 N N . HIS B 1 432 ? -6.990 60.776 9.832 1.00 9.87 432 HIS B N 1
ATOM 7578 C CA . HIS B 1 432 ? -7.674 62.087 9.909 1.00 10.61 432 HIS B CA 1
ATOM 7579 C C . HIS B 1 432 ? -7.055 63.116 8.988 1.00 11.31 432 HIS B C 1
ATOM 7580 O O . HIS B 1 432 ? -7.475 64.280 8.991 1.00 12.59 432 HIS B O 1
ATOM 7587 N N . GLN B 1 433 ? -6.045 62.708 8.222 1.00 10.26 433 GLN B N 1
ATOM 7588 C CA . GLN B 1 433 ? -5.412 63.591 7.232 1.00 9.76 433 GLN B CA 1
ATOM 7589 C C . GLN B 1 433 ? -6.000 63.419 5.852 1.00 10.11 433 GLN B C 1
ATOM 7590 O O . GLN B 1 433 ? -6.420 62.335 5.471 1.00 10.23 433 GLN B O 1
ATOM 7596 N N . SER B 1 434 ? -5.959 64.477 5.049 1.00 10.04 434 SER B N 1
ATOM 7597 C CA . SER B 1 434 ? -6.153 64.299 3.611 1.00 10.07 434 SER B CA 1
ATOM 7598 C C . SER B 1 434 ? -4.994 63.440 3.092 1.00 9.73 434 SER B C 1
ATOM 7599 O O . SER B 1 434 ? -3.907 63.397 3.697 1.00 10.42 434 SER B O 1
ATOM 7602 N N . ARG B 1 435 ? -5.236 62.765 1.976 1.00 10.21 435 ARG B N 1
ATOM 7603 C CA . ARG B 1 435 ? -4.204 61.928 1.382 1.00 10.23 435 ARG B CA 1
ATOM 7604 C C . ARG B 1 435 ? -3.006 62.773 0.920 1.00 11.02 435 ARG B C 1
ATOM 7605 O O . ARG B 1 435 ? -1.861 62.334 1.042 1.00 10.78 435 ARG B O 1
ATOM 7613 N N . LEU B 1 436 ? -3.260 63.991 0.430 1.00 11.48 436 LEU B N 1
ATOM 7614 C CA . LEU B 1 436 ? -2.165 64.885 0.069 1.00 11.70 436 LEU B CA 1
ATOM 7615 C C . LEU B 1 436 ? -1.357 65.320 1.289 1.00 11.44 436 LEU B C 1
ATOM 7616 O O . LEU B 1 436 ? -0.125 65.387 1.217 1.00 11.55 436 LEU B O 1
ATOM 7621 N N . ALA B 1 437 ? -2.037 65.636 2.400 1.00 10.58 437 ALA B N 1
ATOM 7622 C CA . ALA B 1 437 ? -1.315 66.019 3.607 1.00 10.09 437 ALA B CA 1
ATOM 7623 C C . ALA B 1 437 ? -0.417 64.866 4.062 1.00 9.56 437 ALA B C 1
ATOM 7624 O O . ALA B 1 437 ? 0.750 65.065 4.426 1.00 10.67 437 ALA B O 1
ATOM 7626 N N . ARG B 1 438 ? -0.952 63.642 4.043 1.00 9.52 438 ARG B N 1
ATOM 7627 C CA . ARG B 1 438 ? -0.152 62.457 4.352 1.00 9.56 438 ARG B CA 1
ATOM 7628 C C . ARG B 1 438 ? 1.006 62.336 3.354 1.00 9.73 438 ARG B C 1
ATOM 7629 O O . ARG B 1 438 ? 2.150 62.122 3.738 1.00 10.32 438 ARG B O 1
ATOM 7637 N N . ARG B 1 439 ? 0.714 62.518 2.069 1.00 9.69 439 ARG B N 1
ATOM 7638 C CA . ARG B 1 439 ? 1.749 62.390 1.050 1.00 10.39 439 ARG B CA 1
ATOM 7639 C C . ARG B 1 439 ? 2.964 63.280 1.315 1.00 10.11 439 ARG B C 1
ATOM 7640 O O . ARG B 1 439 ? 4.116 62.850 1.118 1.00 10.65 439 ARG B O 1
ATOM 7648 N N . PHE B 1 440 ? 2.716 64.521 1.754 1.00 10.21 440 PHE B N 1
ATOM 7649 C CA . PHE B 1 440 ? 3.810 65.464 1.963 1.00 9.86 440 PHE B CA 1
ATOM 7650 C C . PHE B 1 440 ? 4.187 65.656 3.433 1.00 10.18 440 PHE B C 1
ATOM 7651 O O . PHE B 1 440 ? 4.864 66.623 3.777 1.00 10.45 440 PHE B O 1
ATOM 7659 N N . TYR B 1 441 ? 3.772 64.731 4.302 1.00 9.87 441 TYR B N 1
ATOM 7660 C CA . TYR B 1 441 ? 4.117 64.817 5.735 1.00 10.50 441 TYR B CA 1
ATOM 7661 C C . TYR B 1 441 ? 3.693 66.152 6.350 1.00 11.13 441 TYR B C 1
ATOM 7662 O O . TYR B 1 441 ? 4.342 66.670 7.248 1.00 11.42 441 TYR B O 1
ATOM 7671 N N . GLU B 1 442 ? 2.596 66.708 5.850 1.00 10.70 442 GLU B N 1
ATOM 7672 C CA . GLU B 1 442 ? 2.079 67.988 6.342 1.00 12.00 442 GLU B CA 1
ATOM 7673 C C . GLU B 1 442 ? 3.063 69.143 6.159 1.00 11.99 442 GLU B C 1
ATOM 7674 O O . GLU B 1 442 ? 2.942 70.189 6.812 1.00 12.97 442 GLU B O 1
ATOM 7680 N N . GLU B 1 443 ? 4.041 68.967 5.273 1.00 10.94 443 GLU B N 1
ATOM 7681 C CA . GLU B 1 443 ? 5.044 70.005 5.059 1.00 11.33 443 GLU B CA 1
ATOM 7682 C C . GLU B 1 443 ? 4.433 71.177 4.296 1.00 11.35 443 GLU B C 1
ATOM 7683 O O . GLU B 1 443 ? 3.803 70.975 3.260 1.00 11.64 443 GLU B O 1
ATOM 7689 N N . THR B 1 444 ? 4.599 72.392 4.821 1.00 11.77 444 THR B N 1
ATOM 7690 C CA . THR B 1 444 ? 3.866 73.525 4.262 1.00 12.76 444 THR B CA 1
ATOM 7691 C C . THR B 1 444 ? 4.379 73.929 2.875 1.00 12.13 444 THR B C 1
ATOM 7692 O O . THR B 1 444 ? 3.601 74.347 2.042 1.00 13.03 444 THR B O 1
ATOM 7696 N N . GLU B 1 445 ? 5.673 73.816 2.607 1.00 12.59 445 GLU B N 1
ATOM 7697 C CA . GLU B 1 445 ? 6.154 74.225 1.288 1.00 12.80 445 GLU B CA 1
ATOM 7698 C C . GLU B 1 445 ? 5.502 73.442 0.132 1.00 12.36 445 GLU B C 1
ATOM 7699 O O . GLU B 1 445 ? 4.924 74.043 -0.783 1.00 12.03 445 GLU B O 1
ATOM 7705 N N . PRO B 1 446 ? 5.555 72.097 0.170 1.00 12.01 446 PRO B N 1
ATOM 7706 C CA . PRO B 1 446 ? 4.940 71.414 -0.978 1.00 11.22 446 PRO B CA 1
ATOM 7707 C C . PRO B 1 446 ? 3.431 71.527 -0.990 1.00 10.90 446 PRO B C 1
ATOM 7708 O O . PRO B 1 446 ? 2.835 71.593 -2.073 1.00 11.18 446 PRO B O 1
ATOM 7712 N N . LEU B 1 447 ? 2.808 71.582 0.182 1.00 10.63 447 LEU B N 1
ATOM 7713 C CA . LEU B 1 447 ? 1.341 71.743 0.201 1.00 10.28 447 LEU B CA 1
ATOM 7714 C C . LEU B 1 447 ? 0.896 73.122 -0.300 1.00 10.43 447 LEU B C 1
ATOM 7715 O O . LEU B 1 447 ? -0.094 73.244 -1.027 1.00 11.57 447 LEU B O 1
ATOM 7720 N N . ASP B 1 448 ? 1.627 74.151 0.085 1.00 11.26 448 ASP B N 1
ATOM 7721 C CA . ASP B 1 448 ? 1.304 75.531 -0.391 1.00 11.61 448 ASP B CA 1
ATOM 7722 C C . ASP B 1 448 ? 1.461 75.595 -1.900 1.00 12.03 448 ASP B C 1
ATOM 7723 O O . ASP B 1 448 ? 0.677 76.261 -2.586 1.00 12.14 448 ASP B O 1
ATOM 7728 N N . ALA B 1 449 ? 2.487 74.921 -2.428 1.00 11.57 449 ALA B N 1
ATOM 7729 C CA . ALA B 1 449 ? 2.737 74.957 -3.862 1.00 11.42 449 ALA B CA 1
ATOM 7730 C C . ALA B 1 449 ? 1.575 74.368 -4.634 1.00 11.52 449 ALA B C 1
ATOM 7731 O O . ALA B 1 449 ? 1.140 74.923 -5.653 1.00 11.69 449 ALA B O 1
ATOM 7733 N N . VAL B 1 450 ? 1.063 73.226 -4.179 1.00 11.86 450 VAL B N 1
ATOM 7734 C CA . VAL B 1 450 ? -0.057 72.625 -4.896 1.00 11.51 450 VAL B CA 1
ATOM 7735 C C . VAL B 1 450 ? -1.387 73.333 -4.613 1.00 11.76 450 VAL B C 1
ATOM 7736 O O . VAL B 1 450 ? -2.223 73.444 -5.518 1.00 11.62 450 VAL B O 1
ATOM 7740 N N . ARG B 1 451 ? -1.577 73.850 -3.403 1.00 11.74 451 ARG B N 1
ATOM 7741 C CA . ARG B 1 451 ? -2.783 74.621 -3.112 1.00 12.15 451 ARG B CA 1
ATOM 7742 C C . ARG B 1 451 ? -2.877 75.845 -4.032 1.00 12.35 451 ARG B C 1
ATOM 7743 O O . ARG B 1 451 ? -3.962 76.178 -4.544 1.00 12.09 451 ARG B O 1
ATOM 7751 N N . SER B 1 452 ? -1.740 76.488 -4.286 1.00 11.91 452 SER B N 1
ATOM 7752 C CA . SER B 1 452 ? -1.727 77.636 -5.187 1.00 11.98 452 SER B CA 1
ATOM 7753 C C . SER B 1 452 ? -2.227 77.288 -6.582 1.00 12.21 452 SER B C 1
ATOM 7754 O O . SER B 1 452 ? -2.666 78.173 -7.316 1.00 12.44 452 SER B O 1
ATOM 7757 N N . ARG B 1 453 ? -2.101 76.015 -6.947 1.00 11.39 453 ARG B N 1
ATOM 7758 C CA . ARG B 1 453 ? -2.404 75.523 -8.295 1.00 11.22 453 ARG B CA 1
ATOM 7759 C C . ARG B 1 453 ? -3.767 74.806 -8.400 1.00 10.94 453 ARG B C 1
ATOM 7760 O O . ARG B 1 453 ? -4.057 74.187 -9.421 1.00 11.40 453 ARG B O 1
ATOM 7768 N N . ILE B 1 454 ? -4.603 74.923 -7.371 1.00 10.81 454 ILE B N 1
ATOM 7769 C CA . ILE B 1 454 ? -5.970 74.382 -7.456 1.00 11.16 454 ILE B CA 1
ATOM 7770 C C . ILE B 1 454 ? -6.665 74.839 -8.718 1.00 10.80 454 ILE B C 1
ATOM 7771 O O . ILE B 1 454 ? -6.597 76.018 -9.084 1.00 12.13 454 ILE B O 1
ATOM 7776 N N . GLY B 1 455 ? -7.290 73.895 -9.407 1.00 10.61 455 GLY B N 1
ATOM 7777 C CA . GLY B 1 455 ? -8.040 74.219 -10.607 1.00 11.79 455 GLY B CA 1
ATOM 7778 C C . GLY B 1 455 ? -7.232 74.260 -11.886 1.00 12.71 455 GLY B C 1
ATOM 7779 O O . GLY B 1 455 ? -7.820 74.272 -12.959 1.00 14.46 455 GLY B O 1
ATOM 7780 N N . GLN B 1 456 ? -5.900 74.259 -11.783 1.00 12.66 456 GLN B N 1
ATOM 7781 C CA . GLN B 1 456 ? -5.046 74.267 -12.979 1.00 12.07 456 GLN B CA 1
ATOM 7782 C C . GLN B 1 456 ? -4.855 72.856 -13.499 1.00 13.17 456 GLN B C 1
ATOM 7783 O O . GLN B 1 456 ? -4.777 71.895 -12.720 1.00 14.30 456 GLN B O 1
ATOM 7789 N N . ALA B 1 457 ? -4.759 72.738 -14.818 1.00 12.47 457 ALA B N 1
ATOM 7790 C CA . ALA B 1 457 ? -4.477 71.440 -15.442 1.00 12.38 457 ALA B CA 1
ATOM 7791 C C . ALA B 1 457 ? -2.972 71.184 -15.355 1.00 12.63 457 ALA B C 1
ATOM 7792 O O . ALA B 1 457 ? -2.200 71.688 -16.171 1.00 13.53 457 ALA B O 1
ATOM 7794 N N . ILE B 1 458 ? -2.549 70.430 -14.339 1.00 11.29 458 ILE B N 1
ATOM 7795 C CA . ILE B 1 458 ? -1.120 70.149 -14.147 1.00 11.07 458 ILE B CA 1
ATOM 7796 C C . ILE B 1 458 ? -0.665 68.979 -15.023 1.00 11.20 458 ILE B C 1
ATOM 7797 O O . ILE B 1 458 ? -1.168 67.849 -14.917 1.00 11.34 458 ILE B O 1
ATOM 7802 N N . LYS B 1 459 ? 0.290 69.253 -15.906 1.00 11.65 459 LYS B N 1
ATOM 7803 C CA . LYS B 1 459 ? 0.691 68.263 -16.887 1.00 12.25 459 LYS B CA 1
ATOM 7804 C C . LYS B 1 459 ? 1.810 67.383 -16.326 1.00 12.30 459 LYS B C 1
ATOM 7805 O O . LYS B 1 459 ? 2.334 67.657 -15.243 1.00 12.31 459 LYS B O 1
ATOM 7811 N N . PRO B 1 460 ? 2.171 66.307 -17.040 1.00 11.97 460 PRO B N 1
ATOM 7812 C CA . PRO B 1 460 ? 3.039 65.268 -16.426 1.00 12.57 460 PRO B CA 1
ATOM 7813 C C . PRO B 1 460 ? 4.380 65.729 -15.852 1.00 12.35 460 PRO B C 1
ATOM 7814 O O . PRO B 1 460 ? 4.738 65.340 -14.733 1.00 12.45 460 PRO B O 1
ATOM 7818 N N . VAL B 1 461 ? 5.133 66.524 -16.591 1.00 13.04 461 VAL B N 1
ATOM 7819 C CA . VAL B 1 461 ? 6.454 66.928 -16.091 1.00 13.18 461 VAL B CA 1
ATOM 7820 C C . VAL B 1 461 ? 6.299 67.760 -14.818 1.00 13.30 461 VAL B C 1
ATOM 7821 O O . VAL B 1 461 ? 6.997 67.543 -13.828 1.00 12.47 461 VAL B O 1
ATOM 7825 N N . GLU B 1 462 ? 5.374 68.711 -14.841 1.00 13.07 462 GLU B N 1
ATOM 7826 C CA . GLU B 1 462 ? 5.138 69.548 -13.697 1.00 13.20 462 GLU B CA 1
ATOM 7827 C C . GLU B 1 462 ? 4.596 68.747 -12.515 1.00 11.83 462 GLU B C 1
ATOM 7828 O O . GLU B 1 462 ? 4.958 69.010 -11.360 1.00 10.50 462 GLU B O 1
ATOM 7834 N N . ALA B 1 463 ? 3.710 67.792 -12.799 1.00 11.96 463 ALA B N 1
ATOM 7835 C CA . ALA B 1 463 ? 3.139 66.959 -11.726 1.00 11.25 463 ALA B CA 1
ATOM 7836 C C . ALA B 1 463 ? 4.254 66.209 -11.005 1.00 11.50 463 ALA B C 1
ATOM 7837 O O . ALA B 1 463 ? 4.278 66.146 -9.760 1.00 12.05 463 ALA B O 1
ATOM 7839 N N . GLU B 1 464 ? 5.194 65.664 -11.772 1.00 11.32 464 GLU B N 1
ATOM 7840 C CA . GLU B 1 464 ? 6.347 65.006 -11.159 1.00 11.41 464 GLU B CA 1
ATOM 7841 C C . GLU B 1 464 ? 7.214 66.002 -10.356 1.00 11.05 464 GLU B C 1
ATOM 7842 O O . GLU B 1 464 ? 7.674 65.700 -9.235 1.00 11.32 464 GLU B O 1
ATOM 7848 N N . ARG B 1 465 ? 7.434 67.197 -10.911 1.00 11.13 465 ARG B N 1
ATOM 7849 C CA . ARG B 1 465 ? 8.278 68.186 -10.248 1.00 11.01 465 ARG B CA 1
ATOM 7850 C C . ARG B 1 465 ? 7.686 68.604 -8.906 1.00 11.10 465 ARG B C 1
ATOM 7851 O O . ARG B 1 465 ? 8.419 68.781 -7.916 1.00 12.16 465 ARG B O 1
ATOM 7859 N N . LEU B 1 466 ? 6.365 68.739 -8.872 1.00 10.51 466 LEU B N 1
ATOM 7860 C CA . LEU B 1 466 ? 5.658 69.092 -7.633 1.00 11.49 466 LEU B CA 1
ATOM 7861 C C . LEU B 1 466 ? 5.487 67.927 -6.667 1.00 11.47 466 LEU B C 1
ATOM 7862 O O . LEU B 1 466 ? 4.952 68.105 -5.551 1.00 12.50 466 LEU B O 1
ATOM 7867 N N . GLY B 1 467 ? 5.890 66.732 -7.096 1.00 10.62 467 GLY B N 1
ATOM 7868 C CA . GLY B 1 467 ? 5.822 65.539 -6.228 1.00 10.97 467 GLY B CA 1
ATOM 7869 C C . GLY B 1 467 ? 4.437 64.922 -6.142 1.00 10.50 467 GLY B C 1
ATOM 7870 O O . GLY B 1 46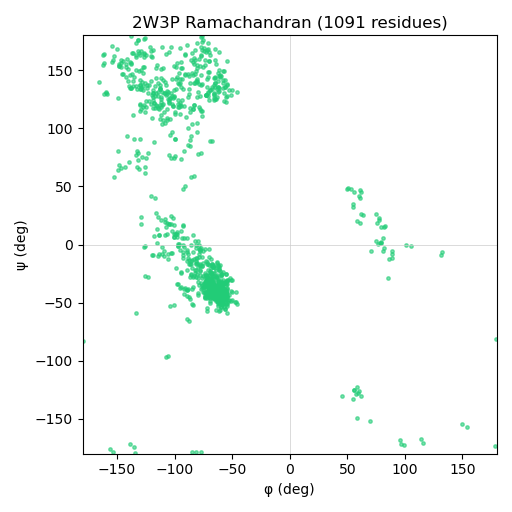7 ? 4.168 64.100 -5.253 1.00 10.71 467 GLY B O 1
ATOM 7871 N N . LEU B 1 468 ? 3.556 65.304 -7.058 1.00 11.48 468 LEU B N 1
ATOM 7872 C CA . LEU B 1 468 ? 2.196 64.772 -7.079 1.00 11.48 468 LEU B CA 1
ATOM 7873 C C . LEU B 1 468 ? 2.070 63.356 -7.635 1.00 11.41 468 LEU B C 1
ATOM 7874 O O . LEU B 1 468 ? 1.031 62.727 -7.449 1.00 11.87 468 LEU B O 1
ATOM 7879 N N . VAL B 1 469 ? 3.086 62.909 -8.376 1.00 11.40 469 VAL B N 1
ATOM 7880 C CA . VAL B 1 469 ? 3.118 61.564 -8.942 1.00 11.21 469 VAL B CA 1
ATOM 7881 C C . VAL B 1 469 ? 4.483 60.965 -8.671 1.00 11.78 469 VAL B C 1
ATOM 7882 O O . VAL B 1 469 ? 5.447 61.675 -8.351 1.00 11.94 469 VAL B O 1
ATOM 7886 N N . THR B 1 470 ? 4.570 59.655 -8.805 1.00 11.17 470 THR B N 1
ATOM 7887 C CA . THR B 1 470 ? 5.829 58.966 -8.582 1.00 10.82 470 THR B CA 1
ATOM 7888 C C . THR B 1 470 ? 6.825 59.196 -9.704 1.00 11.79 470 THR B C 1
ATOM 7889 O O . THR B 1 470 ? 8.029 59.405 -9.468 1.00 12.13 470 THR B O 1
ATOM 7893 N N . ALA B 1 471 ? 6.313 59.119 -10.923 1.00 11.11 471 ALA B N 1
ATOM 7894 C CA . ALA B 1 471 ? 7.141 59.320 -12.111 1.00 11.52 471 ALA B CA 1
ATOM 7895 C C . ALA B 1 471 ? 6.242 59.632 -13.279 1.00 11.73 471 ALA B C 1
ATOM 7896 O O . ALA B 1 471 ? 5.050 59.302 -13.254 1.00 11.77 471 ALA B O 1
ATOM 7898 N N . SER B 1 472 ? 6.813 60.304 -14.283 1.00 12.07 472 SER B N 1
ATOM 7899 C CA . SER B 1 472 ? 6.071 60.591 -15.494 1.00 11.94 472 SER B CA 1
ATOM 7900 C C . SER B 1 472 ? 6.846 60.059 -16.693 1.00 12.98 472 SER B C 1
ATOM 7901 O O . SER B 1 472 ? 7.453 60.833 -17.426 1.00 13.29 472 SER B O 1
ATOM 7904 N N . PRO B 1 473 ? 6.837 58.735 -16.871 1.00 13.79 473 PRO B N 1
ATOM 7905 C CA . PRO B 1 473 ? 7.563 58.134 -17.992 1.00 14.00 473 PRO B CA 1
ATOM 7906 C C . PRO B 1 473 ? 7.007 58.620 -19.312 1.00 14.14 473 PRO B C 1
ATOM 7907 O O . PRO B 1 473 ? 5.788 58.769 -19.464 1.00 13.70 473 PRO B O 1
ATOM 7911 N N . ASP B 1 474 ? 7.900 58.873 -20.259 1.00 14.20 474 ASP B N 1
ATOM 7912 C CA . ASP B 1 474 ? 7.481 59.215 -21.614 1.00 15.30 474 ASP B CA 1
ATOM 7913 C C . ASP B 1 474 ? 7.022 57.985 -22.405 1.00 16.05 474 ASP B C 1
ATOM 7914 O O . ASP B 1 474 ? 6.960 56.867 -21.863 1.00 15.17 474 ASP B O 1
ATOM 7919 N N . ASP B 1 475 ? 6.654 58.190 -23.667 1.00 15.80 475 ASP B N 1
ATOM 7920 C CA . ASP B 1 475 ? 6.020 57.147 -24.460 1.00 17.86 475 ASP B CA 1
ATOM 7921 C C . ASP B 1 475 ? 7.017 56.053 -24.826 1.00 18.10 475 ASP B C 1
ATOM 7922 O O . ASP B 1 475 ? 6.621 54.953 -25.199 1.00 19.51 475 ASP B O 1
ATOM 7927 N N . ILE B 1 476 ? 8.299 56.341 -24.698 1.00 18.71 476 ILE B N 1
ATOM 7928 C CA . ILE B 1 476 ? 9.292 55.308 -24.985 1.00 20.28 476 ILE B CA 1
ATOM 7929 C C . ILE B 1 476 ? 9.517 54.428 -23.747 1.00 19.44 476 ILE B C 1
ATOM 7930 O O . ILE B 1 476 ? 9.667 53.203 -23.860 1.00 20.17 476 ILE B O 1
ATOM 7935 N N . ASP B 1 477 ? 9.508 55.049 -22.571 1.00 18.44 477 ASP B N 1
ATOM 7936 C CA . ASP B 1 477 ? 9.817 54.351 -21.323 1.00 18.12 477 ASP B CA 1
ATOM 7937 C C . ASP B 1 477 ? 8.594 53.725 -20.672 1.00 17.95 477 ASP B C 1
ATOM 7938 O O . ASP B 1 477 ? 8.736 52.782 -19.887 1.00 17.99 477 ASP B O 1
ATOM 7943 N N . TRP B 1 478 ? 7.408 54.230 -21.002 1.00 17.01 478 TRP B N 1
ATOM 7944 C CA . TRP B 1 478 ? 6.183 53.888 -20.258 1.00 16.76 478 TRP B CA 1
ATOM 7945 C C . TRP B 1 478 ? 5.903 52.394 -20.195 1.00 16.92 478 TRP B C 1
ATOM 7946 O O . TRP B 1 478 ? 5.743 51.843 -19.113 1.00 16.07 478 TRP B O 1
ATOM 7957 N N . ALA B 1 479 ? 5.827 51.736 -21.345 1.00 17.41 479 ALA B N 1
ATOM 7958 C CA . ALA B 1 479 ? 5.396 50.335 -21.377 1.00 17.88 479 ALA B CA 1
ATOM 7959 C C . ALA B 1 479 ? 6.225 49.452 -20.457 1.00 17.77 479 ALA B C 1
ATOM 7960 O O . ALA B 1 479 ? 5.669 48.700 -19.632 1.00 18.10 479 ALA B O 1
ATOM 7962 N N . ASP B 1 480 ? 7.547 49.533 -20.578 1.00 17.87 480 ASP B N 1
ATOM 7963 C CA . ASP B 1 480 ? 8.392 48.655 -19.794 1.00 17.40 480 ASP B CA 1
ATOM 7964 C C . ASP B 1 480 ? 8.351 49.049 -18.322 1.00 17.09 480 ASP B C 1
ATOM 7965 O O . ASP B 1 480 ? 8.390 48.194 -17.444 1.00 17.24 480 ASP B O 1
ATOM 7970 N N . GLU B 1 481 ? 8.325 50.348 -18.038 1.00 16.27 481 GLU B N 1
ATOM 7971 C CA . GLU B 1 481 ? 8.426 50.779 -16.644 1.00 15.99 481 GLU B CA 1
ATOM 7972 C C . GLU B 1 481 ? 7.193 50.281 -15.874 1.00 15.64 481 GLU B C 1
ATOM 7973 O O . GLU B 1 481 ? 7.306 49.750 -14.756 1.00 14.68 481 GLU B O 1
ATOM 7979 N N . ILE B 1 482 ? 6.031 50.447 -16.478 1.00 15.18 482 ILE B N 1
ATOM 7980 C CA . ILE B 1 482 ? 4.787 50.041 -15.838 1.00 14.64 482 ILE B CA 1
ATOM 7981 C C . ILE B 1 482 ? 4.647 48.500 -15.848 1.00 14.52 482 ILE B C 1
ATOM 7982 O O . ILE B 1 482 ? 4.298 47.898 -14.836 1.00 14.73 482 ILE B O 1
ATOM 7987 N N . ARG B 1 483 ? 4.931 47.844 -16.974 1.00 14.82 483 ARG B N 1
ATOM 7988 C CA . ARG B 1 483 ? 4.879 46.377 -17.007 1.00 15.87 483 ARG B CA 1
ATOM 7989 C C . ARG B 1 483 ? 5.803 45.739 -15.972 1.00 15.90 483 ARG B C 1
ATOM 7990 O O . ARG B 1 483 ? 5.404 44.818 -15.259 1.00 16.02 483 ARG B O 1
ATOM 7998 N N . ILE B 1 484 ? 7.032 46.225 -15.869 1.00 15.63 484 ILE B N 1
ATOM 7999 C CA . ILE B 1 484 ? 8.009 45.636 -14.952 1.00 15.58 484 ILE B CA 1
ATOM 8000 C C . ILE B 1 484 ? 7.592 45.843 -13.495 1.00 14.42 484 ILE B C 1
ATOM 8001 O O . ILE B 1 484 ? 7.675 44.924 -12.677 1.00 13.93 484 ILE B O 1
ATOM 8006 N N . ALA B 1 485 ? 7.148 47.053 -13.174 1.00 14.34 485 ALA B N 1
ATOM 8007 C CA . ALA B 1 485 ? 6.600 47.310 -11.832 1.00 13.84 485 ALA B CA 1
ATOM 8008 C C . ALA B 1 485 ? 5.452 46.362 -11.480 1.00 13.68 485 ALA B C 1
ATOM 8009 O O . ALA B 1 485 ? 5.381 45.870 -10.345 1.00 14.41 485 ALA B O 1
ATOM 8011 N N . LEU B 1 486 ? 4.558 46.091 -12.430 1.00 13.75 486 LEU B N 1
ATOM 8012 C CA . LEU B 1 486 ? 3.434 45.190 -12.178 1.00 13.59 486 LEU B CA 1
ATOM 8013 C C . LEU B 1 486 ? 3.867 43.730 -12.106 1.00 14.16 486 LEU B C 1
ATOM 8014 O O . LEU B 1 486 ? 3.350 42.963 -11.295 1.00 13.70 486 LEU B O 1
ATOM 8019 N N . GLU B 1 487 ? 4.832 43.346 -12.933 1.00 13.84 487 GLU B N 1
ATOM 8020 C CA . GLU B 1 487 ? 5.403 42.002 -12.825 1.00 14.13 487 GLU B CA 1
ATOM 8021 C C . GLU B 1 487 ? 6.056 41.800 -11.464 1.00 14.35 487 GLU B C 1
ATOM 8022 O O . GLU B 1 487 ? 5.883 40.748 -10.836 1.00 14.39 487 GLU B O 1
ATOM 8028 N N . GLU B 1 488 ? 6.811 42.794 -11.013 1.00 14.36 488 GLU B N 1
ATOM 8029 C CA . GLU B 1 488 ? 7.458 42.688 -9.712 1.00 14.53 488 GLU B CA 1
ATOM 8030 C C . GLU B 1 488 ? 6.415 42.589 -8.604 1.00 13.96 488 GLU B C 1
ATOM 8031 O O . GLU B 1 488 ? 6.587 41.808 -7.648 1.00 14.55 488 GLU B O 1
ATOM 8037 N N . ARG B 1 489 ? 5.318 43.333 -8.747 1.00 13.76 489 ARG B N 1
ATOM 8038 C CA . ARG B 1 489 ? 4.253 43.294 -7.743 1.00 13.80 489 ARG B CA 1
ATOM 8039 C C . ARG B 1 489 ? 3.641 41.909 -7.642 1.00 14.38 489 ARG B C 1
ATOM 8040 O O . ARG B 1 489 ? 3.216 41.482 -6.559 1.00 16.17 489 ARG B O 1
ATOM 8048 N N . ALA B 1 490 ? 3.556 41.212 -8.771 1.00 14.19 490 ALA B N 1
ATOM 8049 C CA . ALA B 1 490 ? 2.951 39.888 -8.781 1.00 14.40 490 ALA B CA 1
ATOM 8050 C C . ALA B 1 490 ? 3.927 38.820 -8.294 1.00 14.29 490 ALA B C 1
ATOM 8051 O O . ALA B 1 490 ? 3.499 37.758 -7.811 1.00 14.88 490 ALA B O 1
ATOM 8053 N N . ALA B 1 491 ? 5.223 39.088 -8.445 1.00 14.18 491 ALA B N 1
ATOM 8054 C CA . ALA B 1 491 ? 6.263 38.109 -8.115 1.00 14.16 491 ALA B CA 1
ATOM 8055 C C . ALA B 1 491 ? 6.668 38.138 -6.652 1.00 14.67 491 ALA B C 1
ATOM 8056 O O . ALA B 1 491 ? 7.185 37.153 -6.129 1.00 14.81 491 ALA B O 1
ATOM 8058 N N . MET B 1 492 ? 6.479 39.281 -5.999 1.00 13.05 492 MET B N 1
ATOM 8059 C CA . MET B 1 492 ? 6.884 39.391 -4.597 1.00 12.88 492 MET B CA 1
ATOM 8060 C C . MET B 1 492 ? 5.883 38.687 -3.681 1.00 12.46 492 MET B C 1
ATOM 8061 O O . MET B 1 492 ? 4.747 38.387 -4.063 1.00 12.95 492 MET B O 1
ATOM 8066 N N . SER B 1 493 ? 6.308 38.415 -2.454 1.00 12.53 493 SER B N 1
ATOM 8067 C CA . SER B 1 493 ? 5.390 37.78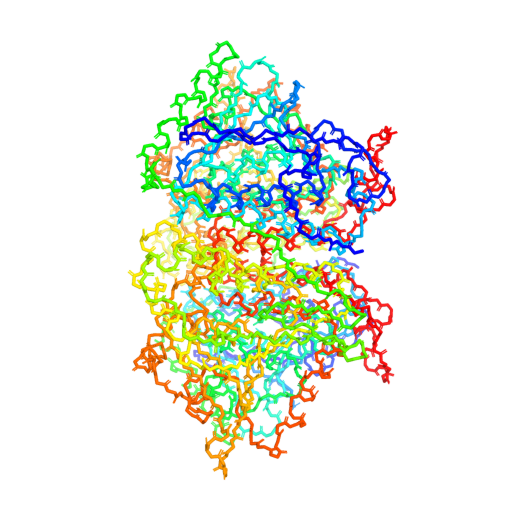5 -1.508 1.00 12.05 493 SER B CA 1
ATOM 8068 C C . SER B 1 493 ? 4.220 38.722 -1.161 1.00 12.67 493 SER B C 1
ATOM 8069 O O . SER B 1 493 ? 4.449 39.852 -0.732 1.00 12.60 493 SER B O 1
ATOM 8072 N N . PRO B 1 494 ? 2.971 38.257 -1.335 1.00 12.55 494 PRO B N 1
ATOM 8073 C CA . PRO B 1 494 ? 1.850 39.121 -0.923 1.00 12.46 494 PRO B CA 1
ATOM 8074 C C . PRO B 1 494 ? 1.893 39.475 0.575 1.00 12.45 494 PRO B C 1
ATOM 8075 O O . PRO B 1 494 ? 1.452 40.553 0.948 1.00 13.23 494 PRO B O 1
ATOM 8079 N N . ASP B 1 495 ? 2.410 38.586 1.412 1.00 12.96 495 ASP B N 1
ATOM 8080 C CA . ASP B 1 495 ? 2.458 38.866 2.855 1.00 11.81 495 ASP B CA 1
ATOM 8081 C C . ASP B 1 495 ? 3.342 40.091 3.099 1.00 12.04 495 ASP B C 1
ATOM 8082 O O . ASP B 1 495 ? 2.986 40.994 3.886 1.00 12.17 495 ASP B O 1
ATOM 8087 N N . ALA B 1 496 ? 4.498 40.120 2.439 1.00 10.91 496 ALA B N 1
ATOM 8088 C CA . ALA B 1 496 ? 5.452 41.199 2.643 1.00 11.14 496 ALA B CA 1
ATOM 8089 C C . ALA B 1 496 ? 4.918 42.499 2.061 1.00 11.16 496 ALA B C 1
ATOM 8090 O O . ALA B 1 496 ? 5.111 43.578 2.660 1.00 11.85 496 ALA B O 1
ATOM 8092 N N . LEU B 1 497 ? 4.223 42.414 0.926 1.00 11.26 497 LEU B N 1
ATOM 8093 C CA . LEU B 1 497 ? 3.696 43.628 0.322 1.00 10.89 497 LEU B CA 1
ATOM 8094 C C . LEU B 1 497 ? 2.632 44.235 1.220 1.00 10.53 497 LEU B C 1
ATOM 8095 O O . LEU B 1 497 ? 2.621 45.450 1.425 1.00 10.14 497 LEU B O 1
ATOM 8100 N N . THR B 1 498 ? 1.732 43.412 1.748 1.00 10.64 498 THR B N 1
ATOM 8101 C CA . THR B 1 498 ? 0.658 43.981 2.565 1.00 10.89 498 THR B CA 1
ATOM 8102 C C . THR B 1 498 ? 1.275 44.629 3.818 1.00 10.85 498 THR B C 1
ATOM 8103 O O . THR B 1 498 ? 0.868 45.718 4.233 1.00 10.43 498 THR B O 1
ATOM 8107 N N . GLY B 1 499 ? 2.282 43.981 4.405 1.00 10.51 499 GLY B N 1
ATOM 8108 C CA . GLY B 1 499 ? 2.940 44.532 5.578 1.00 10.63 499 GLY B CA 1
ATOM 8109 C C . GLY B 1 499 ? 3.661 45.834 5.236 1.00 10.55 499 GLY B C 1
ATOM 8110 O O . GLY B 1 499 ? 3.648 46.795 6.006 1.00 10.90 499 GLY B O 1
ATOM 8111 N N . LEU B 1 500 ? 4.303 45.865 4.073 1.00 10.85 500 LEU B N 1
ATOM 8112 C CA . LEU B 1 500 ? 5.030 47.072 3.672 1.00 10.59 500 LEU B CA 1
ATOM 8113 C C . LEU B 1 500 ? 4.034 48.230 3.499 1.00 10.32 500 LEU B C 1
ATOM 8114 O O . LEU B 1 500 ? 4.224 49.347 4.009 1.00 10.43 500 LEU B O 1
ATOM 8119 N N . GLU B 1 501 ? 2.963 47.949 2.766 1.00 9.86 501 GLU B N 1
ATOM 8120 C CA . GLU B 1 501 ? 1.917 48.934 2.512 1.00 9.78 501 GLU B CA 1
ATOM 8121 C C . GLU B 1 501 ? 1.283 49.479 3.795 1.00 9.82 501 GLU B C 1
ATOM 8122 O O . GLU B 1 501 ? 1.023 50.685 3.887 1.00 10.26 501 GLU B O 1
ATOM 8128 N N . ALA B 1 502 ? 1.084 48.612 4.783 1.00 10.07 502 ALA B N 1
ATOM 8129 C CA . ALA B 1 502 ? 0.492 49.045 6.050 1.00 9.65 502 ALA B CA 1
ATOM 8130 C C . ALA B 1 502 ? 1.404 49.995 6.804 1.00 9.88 502 ALA B C 1
ATOM 8131 O O . ALA B 1 502 ? 0.941 50.767 7.660 1.00 9.68 502 ALA B O 1
ATOM 8133 N N . ASN B 1 503 ? 2.709 49.910 6.538 1.00 9.76 503 ASN B N 1
ATOM 8134 C CA . ASN B 1 503 ? 3.646 50.831 7.161 1.00 10.22 503 ASN B CA 1
ATOM 8135 C C . ASN B 1 503 ? 3.939 52.093 6.368 1.00 9.36 503 ASN B C 1
ATOM 8136 O O . ASN B 1 503 ? 4.092 53.175 6.951 1.00 10.58 503 ASN B O 1
ATOM 8141 N N . LEU B 1 504 ? 4.038 51.975 5.045 1.00 9.59 504 LEU B N 1
ATOM 8142 C CA . LEU B 1 504 ? 4.335 53.142 4.220 1.00 10.68 504 LEU B CA 1
ATOM 8143 C C . LEU B 1 504 ? 3.162 54.085 4.048 1.00 9.64 504 LEU B C 1
ATOM 8144 O O . LEU B 1 504 ? 3.352 55.313 4.006 1.00 10.55 504 LEU B O 1
ATOM 8149 N N . ARG B 1 505 ? 1.945 53.551 3.944 1.00 9.61 505 ARG B N 1
ATOM 8150 C CA . ARG B 1 505 ? 0.766 54.431 3.787 1.00 8.96 505 ARG B CA 1
ATOM 8151 C C . ARG B 1 505 ? 0.455 55.185 5.081 1.00 9.24 505 ARG B C 1
ATOM 8152 O O . ARG B 1 505 ? -0.005 56.324 5.050 1.00 9.68 505 ARG B O 1
ATOM 8160 N N . PHE B 1 506 ? 0.732 54.541 6.214 1.00 9.90 506 PHE B N 1
ATOM 8161 C CA . PHE B 1 506 ? 0.479 55.097 7.537 1.00 9.85 506 PHE B CA 1
ATOM 8162 C C . PHE B 1 506 ? 1.800 55.617 8.059 1.00 10.44 506 PHE B C 1
ATOM 8163 O O . PHE B 1 506 ? 2.456 55.023 8.922 1.00 10.21 506 PHE B O 1
ATOM 8171 N N . ASN B 1 507 ? 2.191 56.747 7.477 1.00 9.87 507 ASN B N 1
ATOM 8172 C CA . ASN B 1 507 ? 3.567 57.208 7.535 1.00 10.51 507 ASN B CA 1
ATOM 8173 C C . ASN B 1 507 ? 3.901 58.157 8.689 1.00 10.21 507 ASN B C 1
ATOM 8174 O O . ASN B 1 507 ? 4.930 58.824 8.659 1.00 10.49 507 ASN B O 1
ATOM 8179 N N . GLY B 1 508 ? 3.057 58.208 9.710 1.00 10.44 508 GLY B N 1
ATOM 8180 C CA . GLY B 1 508 ? 3.395 58.990 10.911 1.00 11.43 508 GLY B CA 1
ATOM 8181 C C . GLY B 1 508 ? 2.342 58.937 11.999 1.00 10.35 508 GLY B C 1
ATOM 8182 O O . GLY B 1 508 ? 2.467 58.156 12.973 1.00 11.33 508 GLY B O 1
ATOM 8183 N N . PRO B 1 509 ? 1.315 59.778 11.859 1.00 10.45 509 PRO B N 1
ATOM 8184 C CA . PRO B 1 509 ? 0.350 59.951 12.936 1.00 10.16 509 PRO B CA 1
ATOM 8185 C C . PRO B 1 509 ? -0.568 58.750 13.121 1.00 10.45 509 PRO B C 1
ATOM 8186 O O . PRO B 1 509 ? -0.939 58.076 12.149 1.00 11.02 509 PRO B O 1
ATOM 8190 N N . GLU B 1 510 ? -0.883 58.459 14.385 1.00 10.50 510 GLU B N 1
ATOM 8191 C CA . GLU B 1 510 ? -1.852 57.433 14.689 1.00 9.81 510 GLU B CA 1
ATOM 8192 C C . GLU B 1 510 ? -3.078 58.048 15.369 1.00 9.61 510 GLU B C 1
ATOM 8193 O O . GLU B 1 510 ? -3.005 59.109 16.021 1.00 10.64 510 GLU B O 1
ATOM 8199 N N . THR B 1 511 ? -4.194 57.355 15.216 1.00 8.96 511 THR B N 1
ATOM 8200 C CA . THR B 1 511 ? -5.474 57.742 15.798 1.00 9.85 511 THR B CA 1
ATOM 8201 C C . THR B 1 511 ? -6.132 56.491 16.349 1.00 9.57 511 THR B C 1
ATOM 8202 O O . THR B 1 511 ? -5.584 55.385 16.252 1.00 9.89 511 THR B O 1
ATOM 8206 N N . MET B 1 512 ? -7.313 56.637 16.945 1.00 9.09 512 MET B N 1
ATOM 8207 C CA . MET B 1 512 ? -7.988 55.424 17.421 1.00 9.49 512 MET B CA 1
ATOM 8208 C C . MET B 1 512 ? -8.170 54.444 16.253 1.00 9.73 512 MET B C 1
ATOM 8209 O O . MET B 1 512 ? -8.025 53.221 16.418 1.00 10.52 512 MET B O 1
ATOM 8214 N N . GLU B 1 513 ? -8.501 54.965 15.065 1.00 9.24 513 GLU B N 1
ATOM 8215 C CA . GLU B 1 513 ? -8.840 54.076 13.950 1.00 10.12 513 GLU B CA 1
ATOM 8216 C C . GLU B 1 513 ? -7.590 53.436 13.346 1.00 9.67 513 GLU B C 1
ATOM 8217 O O . GLU B 1 513 ? -7.593 52.251 12.988 1.00 9.57 513 GLU B O 1
ATOM 8223 N N . THR B 1 514 ? -6.494 54.183 13.272 1.00 9.66 514 THR B N 1
ATOM 8224 C CA . THR B 1 514 ? -5.262 53.529 12.812 1.00 9.53 514 THR B CA 1
ATOM 8225 C C . THR B 1 514 ? -4.775 52.479 13.819 1.00 9.62 514 THR B C 1
ATOM 8226 O O . THR B 1 514 ? -4.164 51.493 13.423 1.00 9.95 514 THR B O 1
ATOM 8230 N N . ARG B 1 515 ? -5.035 52.716 15.104 1.00 9.64 515 ARG B N 1
ATOM 8231 C CA . ARG B 1 515 ? -4.708 51.715 16.120 1.00 9.36 515 ARG B CA 1
ATOM 8232 C C . ARG B 1 515 ? -5.577 50.461 15.973 1.00 10.11 515 ARG B C 1
ATOM 8233 O O . ARG B 1 515 ? -5.108 49.334 16.119 1.00 11.08 515 ARG B O 1
ATOM 8241 N N . ILE B 1 516 ? -6.848 50.647 15.651 1.00 9.60 516 ILE B N 1
ATOM 8242 C CA . ILE B 1 516 ? -7.712 49.501 15.416 1.00 10.42 516 ILE B CA 1
ATOM 8243 C C . ILE B 1 516 ? -7.172 48.651 14.264 1.00 10.49 516 ILE B C 1
ATOM 8244 O O . ILE B 1 516 ? -7.061 47.428 14.405 1.00 10.59 516 ILE B O 1
ATOM 8249 N N . PHE B 1 517 ? -6.797 49.285 13.152 1.00 10.71 517 PHE B N 1
ATOM 8250 C CA . PHE B 1 517 ? -6.310 48.543 11.969 1.00 10.25 517 PHE B CA 1
ATOM 8251 C C . PHE B 1 517 ? -4.842 48.154 12.082 1.00 10.66 517 PHE B C 1
ATOM 8252 O O . PHE B 1 517 ? -4.367 47.303 11.328 1.00 11.03 517 PHE B O 1
ATOM 8260 N N . GLY B 1 518 ? -4.132 48.758 13.041 1.00 10.19 518 GLY B N 1
ATOM 8261 C CA . GLY B 1 518 ? -2.683 48.599 13.156 1.00 10.87 518 GLY B CA 1
ATOM 8262 C C . GLY B 1 518 ? -2.335 47.737 14.352 1.00 10.35 518 GLY B C 1
ATOM 8263 O O . GLY B 1 518 ? -2.386 46.517 14.269 1.00 11.01 518 GLY B O 1
ATOM 8264 N N . ARG B 1 519 ? -2.009 48.381 15.476 1.00 10.82 519 ARG B N 1
ATOM 8265 C CA . ARG B 1 519 ? -1.645 47.678 16.717 1.00 11.44 519 ARG B CA 1
ATOM 8266 C C . ARG B 1 519 ? -2.621 46.545 17.052 1.00 11.46 519 ARG B C 1
ATOM 8267 O O . ARG B 1 519 ? -2.196 45.425 17.367 1.00 12.06 519 ARG B O 1
ATOM 8275 N N . LEU B 1 520 ? -3.926 46.823 17.022 1.00 10.09 520 LEU B N 1
ATOM 8276 C CA . LEU B 1 520 ? -4.878 45.798 17.418 1.00 10.70 520 LEU B CA 1
ATOM 8277 C C . LEU B 1 520 ? -4.978 44.686 16.372 1.00 10.43 520 LEU B C 1
ATOM 8278 O O . LEU B 1 520 ? -4.750 43.516 16.669 1.00 10.07 520 LEU B O 1
ATOM 8283 N N . THR B 1 521 ? -5.307 45.051 15.145 1.00 10.32 521 THR B N 1
ATOM 8284 C CA . THR B 1 521 ? -5.523 44.063 14.109 1.00 10.65 521 THR B CA 1
ATOM 8285 C C . THR B 1 521 ? -4.276 43.230 13.761 1.00 10.49 521 THR B C 1
ATOM 8286 O O . THR B 1 521 ? -4.376 42.013 13.549 1.00 10.47 521 THR B O 1
ATOM 8290 N N . ALA B 1 522 ? -3.094 43.856 13.738 1.00 10.23 522 ALA B N 1
ATOM 8291 C CA . ALA B 1 522 ? -1.911 43.100 13.369 1.00 10.77 522 ALA B CA 1
ATOM 8292 C C . ALA B 1 522 ? -1.609 42.039 14.431 1.00 10.62 522 ALA B C 1
ATOM 8293 O O . ALA B 1 522 ? -1.179 40.907 14.100 1.00 11.78 522 ALA B O 1
ATOM 8295 N N . TRP B 1 523 ? -1.818 42.381 15.704 1.00 10.52 523 TRP B N 1
ATOM 8296 C CA . TRP B 1 523 ? -1.670 41.373 16.777 1.00 10.66 523 TRP B CA 1
ATOM 8297 C C . TRP B 1 523 ? -2.706 40.261 16.641 1.00 10.88 523 TRP B C 1
ATOM 8298 O O . TRP B 1 523 ? -2.383 39.082 16.756 1.00 11.27 523 TRP B O 1
ATOM 8309 N N . GLN B 1 524 ? -3.950 40.632 16.365 1.00 11.21 524 GLN B N 1
ATOM 8310 C CA . GLN B 1 524 ? -5.003 39.643 16.139 1.00 10.92 524 GLN B CA 1
ATOM 8311 C C . GLN B 1 524 ? -4.646 38.705 14.990 1.00 11.06 524 GLN B C 1
ATOM 8312 O O . GLN B 1 524 ? -4.851 37.479 15.078 1.00 10.78 524 GLN B O 1
ATOM 8318 N N . ASN B 1 525 ? -4.125 39.276 13.903 1.00 10.82 525 ASN B N 1
ATOM 8319 C CA . ASN B 1 525 ? -3.791 38.469 12.740 1.00 11.90 525 ASN B CA 1
ATOM 8320 C C . ASN B 1 525 ? -2.714 37.445 13.054 1.00 11.57 525 ASN B C 1
ATOM 8321 O O . ASN B 1 525 ? -2.774 36.309 12.585 1.00 12.54 525 ASN B O 1
ATOM 8326 N N . TRP B 1 526 ? -1.704 37.854 13.823 1.00 11.40 526 TRP B N 1
ATOM 8327 C CA . TRP B 1 526 ? -0.662 36.919 14.231 1.00 12.10 526 TRP B CA 1
ATOM 8328 C C . TRP B 1 526 ? -1.288 35.812 15.091 1.00 12.53 526 TRP B C 1
ATOM 8329 O O . TRP B 1 526 ? -0.983 34.632 14.915 1.00 12.84 526 TRP B O 1
ATOM 8340 N N . ILE B 1 527 ? -2.185 36.182 16.004 1.00 11.58 527 ILE B N 1
ATOM 8341 C CA . ILE B 1 527 ? -2.834 35.192 16.866 1.00 12.16 527 ILE B CA 1
ATOM 8342 C C . ILE B 1 527 ? -3.665 34.219 16.026 1.00 12.94 527 ILE B C 1
ATOM 8343 O O . ILE B 1 527 ? -3.621 32.997 16.227 1.00 13.13 527 ILE B O 1
ATOM 8348 N N . PHE B 1 528 ? -4.402 34.777 15.063 1.00 13.25 528 PHE B N 1
ATOM 8349 C CA . PHE B 1 528 ? -5.268 34.011 14.180 1.00 14.70 528 PHE B CA 1
ATOM 8350 C C . PHE B 1 528 ? -4.515 33.003 13.321 1.00 15.33 528 PHE B C 1
ATOM 8351 O O . PHE B 1 528 ? -5.131 32.123 12.744 1.00 17.88 528 PHE B O 1
ATOM 8359 N N . ASN B 1 529 ? -3.207 33.154 13.172 1.00 14.92 529 ASN B N 1
ATOM 8360 C CA . ASN B 1 529 ? -2.483 32.246 12.267 1.00 15.82 529 ASN B CA 1
ATOM 8361 C C . ASN B 1 529 ? -1.688 31.209 13.026 1.00 15.84 529 ASN B C 1
ATOM 8362 O O . ASN B 1 529 ? -0.764 30.608 12.485 1.00 17.09 529 ASN B O 1
ATOM 8367 N N . ARG B 1 530 ? -2.022 31.016 14.297 1.00 14.88 530 ARG B N 1
ATOM 8368 C CA . ARG B 1 530 ? -1.259 30.123 15.146 1.00 14.36 530 ARG B CA 1
ATOM 8369 C C . ARG B 1 530 ? -2.161 29.090 15.796 1.00 14.70 530 ARG B C 1
ATOM 8370 O O . ARG B 1 530 ? -3.357 29.332 15.975 1.00 14.88 530 ARG B O 1
ATOM 8378 N N . PRO B 1 531 ? -1.588 27.923 16.125 1.00 14.97 531 PRO B N 1
ATOM 8379 C CA . PRO B 1 531 ? -2.413 26.784 16.544 1.00 15.08 531 PRO B CA 1
ATOM 8380 C C . PRO B 1 531 ? -3.119 26.932 17.888 1.00 14.71 531 PRO B C 1
ATOM 8381 O O . PRO B 1 531 ? -4.154 26.293 18.096 1.00 14.43 531 PRO B O 1
ATOM 8385 N N . ASN B 1 532 ? -2.602 27.762 18.789 1.00 14.07 532 ASN B N 1
ATOM 8386 C CA . ASN B 1 532 ? -3.314 27.901 20.068 1.00 14.13 532 ASN B CA 1
ATOM 8387 C C . ASN B 1 532 ? -4.753 28.370 19.840 1.00 14.19 532 ASN B C 1
ATOM 8388 O O . ASN B 1 532 ? -5.680 27.936 20.533 1.00 14.62 532 ASN B O 1
ATOM 8393 N N . ALA B 1 533 ? -4.950 29.261 18.865 1.00 13.85 533 ALA B N 1
ATOM 8394 C CA . ALA B 1 533 ? -6.287 29.729 18.570 1.00 14.31 533 ALA B CA 1
ATOM 8395 C C . ALA B 1 533 ? -6.999 28.862 17.536 1.00 14.55 533 ALA B C 1
ATOM 8396 O O . ALA B 1 533 ? -8.179 28.545 17.716 1.00 15.21 533 ALA B O 1
ATOM 8398 N N . VAL B 1 534 ? -6.306 28.483 16.461 1.00 14.51 534 VAL B N 1
ATOM 8399 C CA . VAL B 1 534 ? -7.012 27.906 15.303 1.00 15.14 534 VAL B CA 1
ATOM 8400 C C . VAL B 1 534 ? -6.678 26.442 15.001 1.00 15.76 534 VAL B C 1
ATOM 8401 O O . VAL B 1 534 ? -7.205 25.869 14.046 1.00 17.72 534 VAL B O 1
ATOM 8405 N N . GLY B 1 535 ? -5.820 25.835 15.813 1.00 15.63 535 GLY B N 1
ATOM 8406 C CA . GLY B 1 535 ? -5.387 24.449 15.597 1.00 16.96 535 GLY B CA 1
ATOM 8407 C C . GLY B 1 535 ? -6.501 23.479 15.922 1.00 18.29 535 GLY B C 1
ATOM 8408 O O . GLY B 1 535 ? -7.508 23.849 16.528 1.00 18.18 535 GLY B O 1
ATOM 8409 N N . GLU B 1 536 ? -6.334 22.219 15.530 1.00 18.68 536 GLU B N 1
ATOM 8410 C CA . GLU B 1 536 ? -7.407 21.252 15.736 1.00 20.68 536 GLU B CA 1
ATOM 8411 C C . GLU B 1 536 ? -7.717 21.043 17.213 1.00 20.78 536 GLU B C 1
ATOM 8412 O O . GLU B 1 536 ? -8.849 20.698 17.580 1.00 21.63 536 GLU B O 1
ATOM 8418 N N . LYS B 1 537 ? -6.720 21.282 18.050 1.00 20.41 537 LYS B N 1
ATOM 8419 C CA . LYS B 1 537 ? -6.878 21.134 19.483 1.00 21.66 537 LYS B CA 1
ATOM 8420 C C . LYS B 1 537 ? -6.906 22.508 20.158 1.00 20.78 537 LYS B C 1
ATOM 8421 O O . LYS B 1 537 ? -6.772 22.609 21.372 1.00 21.92 537 LYS B O 1
ATOM 8427 N N . GLY B 1 538 ? -7.091 23.564 19.365 1.00 19.26 538 GLY B N 1
ATOM 8428 C CA . GLY B 1 538 ? -7.037 24.941 19.883 1.00 18.12 538 GLY B CA 1
ATOM 8429 C C . GLY B 1 538 ? -8.332 25.444 20.481 1.00 17.41 538 GLY B C 1
ATOM 8430 O O . GLY B 1 538 ? -9.342 24.724 20.529 1.00 16.42 538 GLY B O 1
ATOM 8431 N N . ALA B 1 539 ? -8.311 26.697 20.932 1.00 15.94 539 ALA B N 1
ATOM 8432 C CA . ALA B 1 539 ? -9.430 27.244 21.699 1.00 16.14 539 ALA B CA 1
ATOM 8433 C C . ALA B 1 539 ? -10.730 27.340 20.896 1.00 15.71 539 ALA B C 1
ATOM 8434 O O . ALA B 1 539 ? -11.799 27.009 21.418 1.00 16.42 539 ALA B O 1
ATOM 8436 N N . LEU B 1 540 ? -10.667 27.795 19.645 1.00 15.49 540 LEU B N 1
ATOM 8437 C CA . LEU B 1 540 ? -11.884 27.939 18.866 1.00 15.40 540 LEU B CA 1
ATOM 8438 C C . LEU B 1 540 ? -12.510 26.581 18.577 1.00 16.04 540 LEU B C 1
ATOM 8439 O O . LEU B 1 540 ? -13.738 26.416 18.702 1.00 16.21 540 LEU B O 1
ATOM 8444 N N . LYS B 1 541 ? -11.684 25.603 18.222 1.00 16.76 541 LYS B N 1
ATOM 8445 C CA . LYS B 1 541 ? -12.253 24.330 17.763 1.00 17.60 541 LYS B CA 1
ATOM 8446 C C . LYS B 1 541 ? -12.754 23.445 18.891 1.00 17.84 541 LYS B C 1
ATOM 8447 O O . LYS B 1 541 ? -13.696 22.662 18.673 1.00 19.19 541 LYS B O 1
ATOM 8453 N N . VAL B 1 542 ? -12.192 23.582 20.095 1.00 18.06 542 VAL B N 1
ATOM 8454 C CA . VAL B 1 542 ? -12.709 22.819 21.257 1.00 17.67 542 VAL B CA 1
ATOM 8455 C C . VAL B 1 542 ? -13.979 23.414 21.882 1.00 17.67 542 VAL B C 1
ATOM 8456 O O . VAL B 1 542 ? -14.557 22.814 22.790 1.00 16.94 542 VAL B O 1
ATOM 8460 N N . TYR B 1 543 ? -14.395 24.606 21.448 1.00 16.70 543 TYR B N 1
ATOM 8461 C CA . TYR B 1 543 ? -15.523 25.269 22.083 1.00 17.03 543 TYR B CA 1
ATOM 8462 C C . TYR B 1 543 ? -16.759 24.362 22.098 1.00 16.74 543 TYR B C 1
ATOM 8463 O O . TYR B 1 543 ? -17.169 23.836 21.053 1.00 17.59 543 TYR B O 1
ATOM 8472 N N . GLY B 1 544 ? -17.343 24.192 23.281 1.00 16.09 544 GLY B N 1
ATOM 8473 C CA . GLY B 1 544 ? -18.564 23.402 23.448 1.00 16.33 544 GLY B CA 1
ATOM 8474 C C . GLY B 1 544 ? -18.338 21.900 23.541 1.00 16.59 544 GLY B C 1
ATOM 8475 O O . GLY B 1 544 ? -19.294 21.142 23.752 1.00 16.97 544 GLY B O 1
ATOM 8476 N N . LYS B 1 545 ? -17.096 21.454 23.398 1.00 16.18 545 LYS B N 1
ATOM 8477 C CA . LYS B 1 545 ? -16.844 20.016 23.364 1.00 16.99 545 LYS B CA 1
ATOM 8478 C C . LYS B 1 545 ? -16.608 19.392 24.734 1.00 16.87 545 LYS B C 1
ATOM 8479 O O . LYS B 1 545 ? -16.578 18.161 24.861 1.00 17.07 545 LYS B O 1
ATOM 8485 N N . GLY B 1 546 ? -16.415 20.225 25.754 1.00 17.52 546 GLY B N 1
ATOM 8486 C CA . GLY B 1 546 ? -16.159 19.712 27.101 1.00 19.03 546 GLY B CA 1
ATOM 8487 C C . GLY B 1 546 ? -14.716 19.294 27.360 1.00 20.38 546 GLY B C 1
ATOM 8488 O O . GLY B 1 546 ? -14.395 18.769 28.427 1.00 20.82 546 GLY B O 1
ATOM 8489 N N . SER B 1 547 ? -13.843 19.551 26.390 1.00 20.85 547 SER B N 1
ATOM 8490 C CA . SER B 1 547 ? -12.432 19.182 26.470 1.00 21.78 547 SER B CA 1
ATOM 8491 C C . SER B 1 547 ? -11.549 20.404 26.683 1.00 21.93 547 SER B C 1
ATOM 8492 O O . SER B 1 547 ? -11.954 21.544 26.437 1.00 21.81 547 SER B O 1
ATOM 8495 N N . LYS B 1 548 ? -10.317 20.136 27.089 1.00 22.11 548 LYS B N 1
ATOM 8496 C CA . LYS B 1 548 ? -9.345 21.182 27.362 1.00 22.49 548 LYS B CA 1
ATOM 8497 C C . LYS B 1 548 ? -8.562 21.552 26.089 1.00 21.64 548 LYS B C 1
ATOM 8498 O O . LYS B 1 548 ? -8.008 20.682 25.417 1.00 22.16 548 LYS B O 1
ATOM 8504 N N . ALA B 1 549 ? -8.537 22.843 25.747 1.00 20.83 549 ALA B N 1
ATOM 8505 C CA . ALA B 1 549 ? -7.721 23.300 24.629 1.00 20.34 549 ALA B CA 1
ATOM 8506 C C . ALA B 1 549 ? -6.268 22.969 24.944 1.00 19.79 549 ALA B C 1
ATOM 8507 O O . ALA B 1 549 ? -5.850 23.015 26.104 1.00 19.65 549 ALA B O 1
ATOM 8509 N N . GLN B 1 550 ? -5.489 22.609 23.933 1.00 20.01 550 GLN B N 1
ATOM 8510 C CA . GLN B 1 550 ? -4.070 22.374 24.169 1.00 20.31 550 GLN B CA 1
ATOM 8511 C C . GLN B 1 550 ? -3.270 23.549 23.642 1.00 19.28 550 GLN B C 1
ATOM 8512 O O . GLN B 1 550 ? -3.470 23.962 22.497 1.00 19.68 550 GLN B O 1
ATOM 8518 N N . PHE B 1 551 ? -2.430 24.126 24.496 1.00 18.91 551 PHE B N 1
ATOM 8519 C CA . PHE B 1 551 ? -1.638 25.294 24.098 1.00 18.66 551 PHE B CA 1
ATOM 8520 C C . PHE B 1 551 ? -0.157 24.994 24.125 1.00 19.49 551 PHE B C 1
ATOM 8521 O O . PHE B 1 551 ? 0.338 24.312 25.021 1.00 20.12 551 PHE B O 1
ATOM 8529 N N . ASP B 1 552 ? 0.556 25.559 23.166 1.00 20.00 552 ASP B N 1
ATOM 8530 C CA . ASP B 1 552 ? 1.992 25.709 23.273 1.00 21.34 552 ASP B CA 1
ATOM 8531 C C . ASP B 1 552 ? 2.196 26.876 24.244 1.00 21.80 552 ASP B C 1
ATOM 8532 O O . ASP B 1 552 ? 1.760 27.987 23.962 1.00 20.97 552 ASP B O 1
ATOM 8537 N N . VAL B 1 553 ? 2.787 26.625 25.411 1.00 22.08 553 VAL B N 1
ATOM 8538 C CA . VAL B 1 553 ? 2.858 27.664 26.451 1.00 22.61 553 VAL B CA 1
ATOM 8539 C C . VAL B 1 553 ? 3.993 28.686 26.261 1.00 22.43 553 VAL B C 1
ATOM 8540 O O . VAL B 1 553 ? 4.119 29.625 27.041 1.00 23.28 553 VAL B O 1
ATOM 8544 N N . SER B 1 554 ? 4.831 28.524 25.258 1.00 21.44 554 SER B N 1
ATOM 8545 C CA . SER B 1 554 ? 5.966 29.449 25.142 1.00 20.70 554 SER B CA 1
ATOM 8546 C C . SER B 1 554 ? 5.627 30.856 24.610 1.00 18.67 554 SER B C 1
ATOM 8547 O O . SER B 1 554 ? 4.812 31.016 23.700 1.00 18.49 554 SER B O 1
ATOM 8550 N N . ARG B 1 555 ? 6.234 31.868 25.222 1.00 16.41 555 ARG B N 1
ATOM 8551 C CA . ARG B 1 555 ? 6.033 33.247 24.776 1.00 14.95 555 ARG B CA 1
ATOM 8552 C C . ARG B 1 555 ? 6.934 33.580 23.594 1.00 15.80 555 ARG B C 1
ATOM 8553 O O . ARG B 1 555 ? 7.980 32.959 23.409 1.00 16.93 555 ARG B O 1
ATOM 8561 N N . VAL B 1 556 ? 6.542 34.605 22.841 1.00 14.96 556 VAL B N 1
ATOM 8562 C CA . VAL B 1 556 ? 7.240 35.046 21.641 1.00 14.38 556 VAL B CA 1
ATOM 8563 C C . VAL B 1 556 ? 7.493 36.545 21.774 1.00 15.64 556 VAL B C 1
ATOM 8564 O O . VAL B 1 556 ? 8.521 36.911 22.340 1.00 15.28 556 VAL B O 1
#

Organism: Paraburkholderia xenovorans (strain LB400) (NCBI:txid266265)

Secondary structure (DSSP, 8-state):
-------GGG-SSEEEEEETTEEEEEE---TT--SSSS----TTEE-HHHHHHHHHHHHHHHHH-TT--EEEEEESSSSEEE-EE-HHHHHHS-HHHHHHHHHHHHHHHHHHHHHHHHTS-EEEEEE-SEEETHHHHHHHHSSEEEEE-SSS-EEE--IIIIISS--TTTHHHHHHHTS---HHHHHHHTT-SS-EEHHHHHHTTS-SEEE-HHHHHHHHHHHHHHHHTT----TTPPP--------EEETTEEEETTEEEEEETTTTEEEEEEE--SSPPP-SHHHHHHHGGGSHHHHHHHHHHHHHHHHHHH-SS--EEEEEEES-HHHHHHHHHHHHHTTTSHHHHHHHHHHHHHHHHHHT-SSEEEEEE-TT--EEGGGHHHHHTSSEEEE---TT-TTTS--EE--GGGGTTS--TTSS-HHHHHTTT-HHHHHHHHTTTTS-B-HHHHHHTTSSSB---TTTHHHHHHHHHHHHHHS-HHHHHHHHHHHSS-S---HHHHIIIIIHHHHHHHHTSHHHHSTTSHHHHTTTT-PPP------/--------GGG-SSEEEEEETTEEEEEE---TT--SSSS----TTEE-HHHHHHHHHHHHHHHHH-TT--EEEEEE-STTEEE-EE-HHHHHHS-HHHHHHHHHHHHHHHHHHHHHHHHTS-EEEEEE-SEEETHHHHHHHHSSEEEEESSTT-EEE--IIIIISS--TTTHHHHHHHTS---HHHHHHHHT-SSPB-HHHHHHTTS-SEEE-HHHHHHHHHHHHHHHHTT----SS------PPPP-EEETTEEEETTEEEEEETTTTEEEEEEE--SSPPP-SHHHHHHHGGGSHHHHHHHHHHHHHHHHHHH-SS--EEEEEEES-HHHHHHHHHHHHHTTTSHHHHHHHHHHHHHHHHHHT-SSEEEEEE-TT--EEGGGGHHHHTSSEEEE---TT-GGG---EE--GGGGTTS--TTSS-HHHHHTTT-HHHHHHHHTTTTS-B-HHHHHHTTSSSB---TTTHHHHHHHHHHHHHHS-HHHHHHHHHHHSS-S---HHHHIIIIIHHHHHHHHTSHHHHSTTSTTTTTTSSS---------

Sequence (1095 aa):
PVDYRTDPSQYKHWKLSFNGPVATLGIDIAEDGGIRDGYKLKLNSYDLGVDIELHDAIQRIRFEHPEVRTVVLTSLKDRVFCSGANIFMLGLSTHAWKVNFCKFTNETRNGLEDSSRHSGLKFLAAVNGACAGGGYELALACDEIYLVDDRSSSVSLPEVPLLGVLPGTGGLTRVTDKRKVRHDRADIFCTVVEGVRGERAKAWRLVDEVVKPNQFDQAIQARALELAAQSDRPAHAQGVPLTRIERTDREDGLTYKTLDVTIDRAKRIATFTAKAPQTEPPASIDAIVAAGANWWPLKFAREFDDAILSMRTNELAVGTWVFRTEGDARHLLAADASLMQHKDHWFVRETIGLLRRTLARIDVSSRSLFALIEPGSCFAGTFAELAFAADRTYMAALPANEDEEPAITLSEVNFGLYPMVTHQSRLARRFYEETEPLDAVRSRIGQAIKPVEAERLGLVTASPDDIDWADEIRIALEERAAMSPDALTGLEANLRFNGPETMETRIFGRLTAWQNWIFNRPNAVGEKGALKVYGKGSKAQFDVSRVAPVDYRTDPSQYKHWKLSFNGPVATLGIDIAEDGGIRDGYKLKLNSYDLGVDIELHDAIQRIRFEHPEVRTVVLTSLKDRVFCSGANIFMLGLSTHAWKVNFCKFTNETRNGLEDSSRHSGLKFLAAVNGACAGGGYELALACDEIYLVDDRSSSVSLPEVPLLGVLPGTGGLTRVTDKRKVRHDRADIFCTVVEGVRGERAKAWRLVDEVVKPNQFDQAIQARALELAAQSDRPAHAQGVPLTRIERTDREDGLTYKTLDVTIDRAKRIATFTAKAPQTEPPASIDAIVAAGANWWPLKFAREFDDAILSMRTNELAVGTWVFRTEGDARHLLAADASLMQHKDHWFVRETIGLLRRTLARIDVSSRSLFALIEPGSCFAGTFAELAFAADRTYMAALPANEDEEPAITLSEVNFGLYPMVTHQSRLARRFYEETEPLDAVRSRIGQAIKPVEAERLGLVTASPDDIDWADEIRIALEERAAMSPDALTGLEANLRFNGPETMETRIFGRLTAWQNWIFNRPNAVGEKGALKVYGKGSKAQFDVSRV

Nearest PDB structures (foldseek):
  2w3p-assembly1_B  TM=1.001E+00  e=7.502E-103  Paraburkholderia xenovorans LB400
  3lke-assembly1_B  TM=8.793E-01  e=9.708E-09  Halalkalibacterium halodurans
  8opx-assembly1_B  TM=4.223E-01  e=2.042E-13  Mycobacterium tuberculosis H37Rv
  7o4u-assembly1_A  TM=4.368E-01  e=5.138E-12  Mycobacterium tuberculosis H37Rv
  8opx-assembly1_A  TM=4.433E-01  e=6.394E-12  Mycobacterium tuberculosis H37Rv

B-factor: mean 16.26, std 6.29, range [8.04, 61.05]

InterPro domains:
  IPR001753 Enoyl-CoA hydratase/isomerase-like domain [PF00378] (52-241)
  IPR017633 Benzoyl-CoA-dihydrodiol lyase [TIGR03222] (11-556)
  IPR029045 ClpP/crotonase-like domain superfamily [SSF52096] (19-265)
  IPR029045 ClpP/crotonase-like domain superfamily [SSF52096] (302-550)

Solvent-accessible surface area: 37386 Å² total; per-residue (Å²): 146,5,63,12,83,22,41,61,107,99,31,130,3,20,122,32,47,79,101,44,47,3,0,41,3,1,2,58,4,35,83,116,12,26,49,104,138,64,25,106,0,122,81,0,7,7,0,0,11,4,2,8,10,3,29,17,0,4,14,17,0,6,0,44,30,0,44,0,51,0,1,8,7,21,7,81,50,124,174,7,0,3,43,1,21,7,25,97,4,11,13,108,20,94,28,16,43,6,5,15,6,11,26,0,1,0,24,9,4,16,3,5,9,16,0,19,139,74,1,17,0,41,4,0,0,2,0,50,0,42,1,23,5,6,0,0,5,5,0,1,1,1,43,31,0,21,0,11,37,45,206,85,10,21,0,5,0,14,13,2,42,63,11,1,4,2,0,5,12,0,0,1,4,1,0,1,26,68,28,76,0,24,2,0,60,0,3,40,0,0,6,35,67,133,14,4,143,10,108,113,0,78,61,32,99,0,3,43,61,27,22,104,78,100,73,10,110,113,27,12,66,56,59,0,85,101,6,5,81,114,17,91,1,45,63,179,36,151,27,4,88,11,83,187,28,63,31,67,90,74,134,50,3,16,56,5,121,7,1,32,0,56,13,55,108,92,125,69,15,0,29,2,21,2,64,6,6,168,102,123,10,40,69,61,46,115,43,0,56,89,36,7,13,96,3,22,1,0,39,3,0,32,6,3,9,6,0,0,4,6,3,9,16,52,32,61,43,4,10,4,0,2,0,76,7,78,45,41,31,162,27,0,47,28,0,4,61,5,2,48,136,34,82,118,56,18,0,0,47,1,0,8,1,5,3,21,35,2,4,14,14,0,2,16,4,7,2,0,0,0,0,4,0,39,50,61,21,2,0,1,0,4,0,0,2,4,0,0,0,1,4,14,0,5,0,7,4,23,98,108,76,130,149,91,17,6,21,0,8,0,10,74,1,0,36,40,31,2,31,3,22,6,119,15,13,0,0,18,0,0,13,24,100,43,92,132,33,30,95,39,0,113,85,58,51,45,72,60,0,72,0,110,46,0,72,174,20,5,0,0,13,23,24,10,62,87,144,72,34,70,78,69,11,107,76,5,23,89,65,7,25,58,17,1,9,3,0,0,11,0,0,3,16,6,4,3,7,1,18,59,36,21,35,13,0,7,0,20,0,8,0,12,0,18,8,4,4,0,4,42,21,91,5,0,41,18,132,84,1,3,4,54,14,76,71,131,84,46,180,29,129,53,77,51,32,6,21,111,109,8,61,12,41,21,41,60,107,89,29,126,3,11,131,39,65,81,99,58,46,3,0,43,3,1,1,44,3,24,77,107,9,26,60,89,137,64,25,104,0,118,120,0,7,7,0,0,11,4,2,8,11,4,30,17,0,4,13,16,0,5,0,45,46,3,70,5,55,0,1,8,8,29,21,89,67,115,186,9,0,3,41,1,22,8,23,100,3,9,12,107,20,92,27,17,28,6,4,18,7,11,25,0,0,0,22,8,4,16,3,6,11,17,0,22,136,75,1,15,0,38,5,0,0,3,0,76,0,36,1,19,5,5,0,0,4,6,0,1,1,2,42,30,0,26,0,3,39,51,166,56,0,12,0,8,0,13,12,1,43,63,12,1,4,2,0,5,13,0,0,1,4,0,0,0,27,67,29,75,0,26,2,0,56,0,3,43,2,0,5,51,78,97,10,3,59,5,113,112,0,76,69,32,100,0,2,52,51,13,21,121,67,140,96,11,120,140,26,13,67,50,54,0,82,98,4,5,80,112,16,94,1,30,79,166,25,156,25,6,90,9,76,151,21,148,39,78,88,74,135,52,3,16,57,4,118,4,0,31,0,56,12,53,107,91,126,67,15,0,30,2,22,2,66,6,6,135,102,117,9,39,71,50,52,105,38,0,48,90,33,7,8,105,1,23,0,0,35,2,0,33,5,2,8,7,0,0,5,6,4,8,15,50,31,63,43,4,8,4,0,2,0,87,6,77,44,43,29,181,36,0,48,26,0,4,64,4,2,59,125,36,88,113,55,22,0,0,46,0,0,9,1,3,4,21,33,2,3,14,15,0,3,16,4,10,3,0,0,0,0,4,0,34,68,62,20,3,0,1,0,3,1,0,2,3,0,0,0,1,3,12,0,5,0,6,5,25,83,102,78,110,135,101,20,6,22,0,10,0,12,88,1,0,34,39,30,2,30,2,22,6,121,16,12,0,0,18,0,1,12,25,100,49,93,138,34,28,80,31,0,123,88,66,49,47,94,66,7,78,0,107,57,0,67,146,17,6,0,0,13,23,23,9,42,79,141,76,41,66,77,68,12,113,75,5,24,88,69,6,28,70,18,1,7,3,0,0,9,0,0,3,16,6,3,3,6,2,19,59,37,21,33,13,0,6,0,20,0,8,0,11,1,23,8,4,5,0,4,44,22,89,4,1,39,18,137,126,1,4,6,56,24,77,72,144,87,66,139,9,110,45,78,50,34,5,23

CATH classification: 3.90.226.10 (+1 more: 3.90.226.10)

Radius of gyration: 30.01 Å; Cα contacts (8 Å, |Δi|>4): 2403; chains: 2; bounding box: 82×58×91 Å